Protein AF-A0AAR2KMQ5-F1 (afdb_monomer)

Structure (mmCIF, N/CA/C/O backbone):
data_AF-A0AAR2KMQ5-F1
#
_entry.id   AF-A0AAR2KMQ5-F1
#
loop_
_atom_site.group_PDB
_atom_site.id
_atom_site.type_symbol
_atom_site.label_atom_id
_atom_site.label_alt_id
_atom_site.label_comp_id
_atom_site.label_asym_id
_atom_site.label_entity_id
_atom_site.label_seq_id
_atom_site.pdbx_PDB_ins_code
_atom_site.Cartn_x
_atom_site.Cartn_y
_atom_site.Cartn_z
_atom_site.occupancy
_atom_site.B_iso_or_equiv
_atom_site.auth_seq_id
_atom_site.auth_comp_id
_atom_site.auth_asym_id
_atom_site.auth_atom_id
_atom_site.pdbx_PDB_model_num
ATOM 1 N N . MET A 1 1 ? 34.625 -0.071 -4.147 1.00 25.52 1 MET A N 1
ATOM 2 C CA . MET A 1 1 ? 34.860 0.789 -5.331 1.00 25.52 1 MET A CA 1
ATOM 3 C C . MET A 1 1 ? 33.652 1.693 -5.500 1.00 25.52 1 MET A C 1
ATOM 5 O O . MET A 1 1 ? 32.541 1.206 -5.340 1.00 25.52 1 MET A O 1
ATOM 9 N N . ASN A 1 2 ? 33.874 2.993 -5.705 1.00 20.72 2 ASN A N 1
ATOM 10 C CA . ASN A 1 2 ? 32.871 4.032 -5.443 1.00 20.72 2 ASN A CA 1
ATOM 11 C C . ASN A 1 2 ? 32.088 4.509 -6.675 1.00 20.72 2 ASN A C 1
ATOM 13 O O . ASN A 1 2 ? 32.525 4.377 -7.814 1.00 20.72 2 ASN A O 1
ATOM 17 N N . LEU A 1 3 ? 30.929 5.095 -6.368 1.00 22.45 3 LEU A N 1
ATOM 18 C CA . LEU A 1 3 ? 29.914 5.669 -7.248 1.00 22.45 3 LEU A CA 1
ATOM 19 C C . LEU A 1 3 ? 30.437 6.505 -8.431 1.00 22.45 3 LEU A C 1
ATOM 21 O O . LEU A 1 3 ? 31.248 7.410 -8.243 1.00 22.45 3 LEU A O 1
ATOM 25 N N . ARG A 1 4 ? 29.764 6.360 -9.583 1.00 20.95 4 ARG A N 1
ATOM 26 C CA . ARG A 1 4 ? 29.379 7.481 -10.463 1.00 20.95 4 ARG A CA 1
ATOM 27 C C . ARG A 1 4 ? 28.048 7.195 -11.166 1.00 20.95 4 ARG A C 1
ATOM 29 O O . ARG A 1 4 ? 28.024 6.439 -12.127 1.00 20.95 4 ARG A O 1
ATOM 36 N N . CYS A 1 5 ? 26.973 7.824 -10.693 1.00 21.69 5 CYS A N 1
ATOM 37 C CA . CYS A 1 5 ? 25.799 8.248 -11.470 1.00 21.69 5 CYS A CA 1
ATOM 38 C C . CYS A 1 5 ? 24.831 8.966 -10.522 1.00 21.69 5 CYS A C 1
ATOM 40 O O . CYS A 1 5 ? 24.239 8.300 -9.680 1.00 21.69 5 CYS A O 1
ATOM 42 N N . TRP A 1 6 ? 24.707 10.291 -10.652 1.00 21.75 6 TRP A N 1
ATOM 43 C CA . TRP A 1 6 ? 23.498 11.106 -10.421 1.00 21.75 6 TRP A CA 1
ATOM 44 C C . TRP A 1 6 ? 23.858 12.595 -10.576 1.00 21.75 6 TRP A C 1
ATOM 46 O O . TRP A 1 6 ? 24.734 13.077 -9.860 1.00 21.75 6 TRP A O 1
ATOM 56 N N . ASN A 1 7 ? 23.195 13.259 -11.535 1.00 21.45 7 ASN A N 1
ATOM 57 C CA . ASN A 1 7 ? 22.814 14.685 -11.615 1.00 21.45 7 ASN A CA 1
ATOM 58 C C . ASN A 1 7 ? 22.933 15.231 -13.049 1.00 21.45 7 ASN A C 1
ATOM 60 O O . ASN A 1 7 ? 24.040 15.455 -13.531 1.00 21.45 7 ASN A O 1
ATOM 64 N N . SER A 1 8 ? 21.792 15.500 -13.693 1.00 21.44 8 SER A N 1
ATOM 65 C CA . SER A 1 8 ? 21.621 16.542 -14.722 1.00 21.44 8 SER A CA 1
ATOM 66 C C . SER A 1 8 ? 20.133 16.740 -15.063 1.00 21.44 8 SER A C 1
ATOM 68 O O . SER A 1 8 ? 19.364 15.791 -14.915 1.00 21.44 8 SER A O 1
ATOM 70 N N . LEU A 1 9 ? 19.820 17.931 -15.603 1.00 21.52 9 LEU A N 1
ATOM 71 C CA . LEU A 1 9 ? 18.558 18.500 -16.133 1.00 21.52 9 LEU A CA 1
ATOM 72 C C . LEU A 1 9 ? 17.846 19.460 -15.147 1.00 21.52 9 LEU A C 1
ATOM 74 O O . LEU A 1 9 ? 17.432 19.029 -14.078 1.00 21.52 9 LEU A O 1
ATOM 78 N N . CYS A 1 10 ? 17.687 20.769 -15.419 1.00 20.88 10 CYS A N 1
ATOM 79 C CA . CYS A 1 10 ? 18.006 21.572 -16.621 1.00 20.88 10 CYS A CA 1
ATOM 80 C C . CYS A 1 10 ? 18.455 23.011 -16.289 1.00 20.88 10 CYS A C 1
ATOM 82 O O . CYS A 1 10 ? 17.783 23.694 -15.523 1.00 20.88 10 CYS A O 1
ATOM 84 N N . SER A 1 11 ? 19.473 23.512 -16.998 1.00 21.66 11 SER A N 1
ATOM 85 C CA . SER A 1 11 ? 19.495 24.850 -17.626 1.00 21.66 11 SER A CA 1
ATOM 86 C C . SER A 1 11 ? 20.632 24.905 -18.670 1.00 21.66 11 SER A C 1
ATOM 88 O O . SER A 1 11 ? 21.441 23.979 -18.760 1.00 21.66 11 SER A O 1
ATOM 90 N N . SER A 1 12 ? 20.595 25.882 -19.578 1.00 21.39 12 SER A N 1
ATOM 91 C CA . SER A 1 12 ? 21.018 25.706 -20.979 1.00 21.39 12 SER A CA 1
ATOM 92 C C . SER A 1 12 ? 22.402 26.245 -21.375 1.00 21.39 12 SER A C 1
ATOM 94 O O . SER A 1 12 ? 22.848 27.250 -20.841 1.00 21.39 12 SER A O 1
ATOM 96 N N . LEU A 1 13 ? 22.959 25.642 -22.441 1.00 22.78 13 LEU A N 1
ATOM 97 C CA . LEU A 1 13 ? 23.812 26.254 -23.483 1.00 22.78 13 LEU A CA 1
ATOM 98 C C . LEU A 1 13 ? 25.000 27.139 -23.040 1.00 22.78 13 LEU A C 1
ATOM 100 O O . LEU A 1 13 ? 24.837 28.331 -22.814 1.00 22.78 13 LEU A O 1
ATOM 104 N N . ALA A 1 14 ? 26.219 26.587 -23.106 1.00 22.77 14 ALA A N 1
ATOM 105 C CA . ALA A 1 14 ? 27.263 27.024 -24.054 1.00 22.77 14 ALA A CA 1
ATOM 106 C C . ALA A 1 14 ? 28.608 26.306 -23.805 1.00 22.77 14 ALA A C 1
ATOM 108 O O . ALA A 1 14 ? 28.971 25.981 -22.678 1.00 22.77 14 ALA A O 1
ATOM 109 N N . GLU A 1 15 ? 29.328 26.070 -24.900 1.00 30.89 15 GLU A N 1
ATOM 110 C CA . GLU A 1 15 ? 30.761 25.766 -25.040 1.00 30.89 15 GLU A CA 1
ATOM 111 C C . GLU A 1 15 ? 31.640 25.772 -23.768 1.00 30.89 15 GLU A C 1
ATOM 113 O O . GLU A 1 15 ? 32.012 26.830 -23.262 1.00 30.89 15 GLU A O 1
ATOM 118 N N . ARG A 1 16 ? 32.085 24.581 -23.324 1.00 24.78 16 ARG A N 1
ATOM 119 C CA . ARG A 1 16 ? 33.357 24.353 -22.593 1.00 24.78 16 ARG A CA 1
ATOM 120 C C . ARG A 1 16 ? 33.609 22.859 -22.359 1.00 24.78 16 ARG A C 1
ATOM 122 O O . ARG A 1 16 ? 33.089 22.295 -21.403 1.00 24.78 16 ARG A O 1
ATOM 129 N N . ASN A 1 17 ? 34.420 22.232 -23.223 1.00 25.09 17 ASN A N 1
ATOM 130 C CA . ASN A 1 17 ? 35.471 21.260 -22.838 1.00 25.09 17 ASN A CA 1
ATOM 131 C C . ASN A 1 17 ? 36.233 20.639 -24.030 1.00 25.09 17 ASN A C 1
ATOM 133 O O . ASN A 1 17 ? 36.566 19.455 -24.031 1.00 25.09 17 ASN A O 1
ATOM 137 N N . ALA A 1 18 ? 36.664 21.465 -24.984 1.00 29.80 18 ALA A N 1
ATOM 138 C CA . ALA A 1 18 ? 37.868 21.165 -25.763 1.00 29.80 18 ALA A CA 1
ATOM 139 C C . ALA A 1 18 ? 39.127 21.550 -24.949 1.00 29.80 18 ALA A C 1
ATOM 141 O O . ALA A 1 18 ? 39.900 22.396 -25.377 1.00 29.80 18 ALA A O 1
ATOM 142 N N . PHE A 1 19 ? 39.296 21.014 -23.726 1.00 28.77 19 PHE A N 1
ATOM 143 C CA . PHE A 1 19 ? 40.384 21.461 -22.828 1.00 28.77 19 PHE A CA 1
ATOM 144 C C . PHE A 1 19 ? 41.003 20.404 -21.893 1.00 28.77 19 PHE A C 1
ATOM 146 O O . PHE A 1 19 ? 41.819 20.748 -21.044 1.00 28.77 19 PHE A O 1
ATOM 153 N N . HIS A 1 20 ? 40.690 19.111 -22.054 1.00 27.92 20 HIS A N 1
ATOM 154 C CA . HIS A 1 20 ? 41.343 18.044 -21.267 1.00 27.92 20 HIS A CA 1
ATOM 155 C C . HIS A 1 20 ? 42.079 16.964 -22.079 1.00 27.92 20 HIS A C 1
ATOM 157 O O . HIS A 1 20 ? 42.633 16.037 -21.492 1.00 27.92 20 HIS A O 1
ATOM 163 N N . GLY A 1 21 ? 42.177 17.133 -23.405 1.00 31.22 21 GLY A N 1
ATOM 164 C CA . GLY A 1 21 ? 43.143 16.413 -24.249 1.00 31.22 21 GLY A CA 1
ATOM 165 C C . GLY A 1 21 ? 44.518 17.097 -24.332 1.00 31.22 21 GLY A C 1
ATOM 166 O O . GLY A 1 21 ? 45.539 16.423 -24.423 1.00 31.22 21 GLY A O 1
ATOM 167 N N . MET A 1 22 ? 44.576 18.433 -24.230 1.00 29.61 22 MET A N 1
ATOM 168 C CA . MET A 1 22 ? 45.823 19.197 -24.416 1.00 29.61 22 MET A CA 1
ATOM 169 C C . MET A 1 22 ? 46.802 19.113 -23.229 1.00 29.61 22 MET A C 1
ATOM 171 O O . MET A 1 22 ? 48.008 19.258 -23.421 1.00 29.61 22 MET A O 1
ATOM 175 N N . LEU A 1 23 ? 46.334 18.803 -22.013 1.00 28.89 23 LEU A N 1
ATOM 176 C CA . LEU A 1 23 ? 47.182 18.807 -20.808 1.00 28.89 23 LEU A CA 1
ATOM 177 C C . LEU A 1 23 ? 48.051 17.547 -20.593 1.00 28.89 23 LEU A C 1
ATOM 179 O O . LEU A 1 23 ? 48.706 17.431 -19.561 1.00 28.89 23 LEU A O 1
ATOM 183 N N . ARG A 1 24 ? 48.087 16.611 -21.554 1.00 29.48 24 ARG A N 1
ATOM 184 C CA . ARG A 1 24 ? 49.116 15.549 -21.623 1.00 29.48 24 ARG A CA 1
ATOM 185 C C . ARG A 1 24 ? 50.104 15.706 -22.783 1.00 29.48 24 ARG A C 1
ATOM 187 O O . ARG A 1 24 ? 51.121 15.025 -22.775 1.00 29.48 24 ARG A O 1
ATOM 194 N N . ALA A 1 25 ? 49.856 16.625 -23.718 1.00 29.84 25 ALA A N 1
ATOM 195 C CA . ALA A 1 25 ? 50.829 17.017 -24.743 1.00 29.84 25 ALA A CA 1
ATOM 196 C C . ALA A 1 25 ? 51.742 18.170 -24.269 1.00 29.84 25 ALA A C 1
ATOM 198 O O . ALA A 1 25 ? 52.886 18.277 -24.694 1.00 29.84 25 ALA A O 1
ATOM 199 N N . ALA A 1 26 ? 51.271 18.999 -23.330 1.00 28.67 26 ALA A N 1
ATOM 200 C CA . ALA A 1 26 ? 51.969 20.196 -22.846 1.00 28.67 26 ALA A CA 1
ATOM 201 C C . ALA A 1 26 ? 53.068 19.955 -21.778 1.00 28.67 26 ALA A C 1
ATOM 203 O O . ALA A 1 26 ? 53.482 20.897 -21.110 1.00 28.67 26 ALA A O 1
ATOM 204 N N . LEU A 1 27 ? 53.537 18.714 -21.592 1.00 30.39 27 LEU A N 1
ATOM 205 C CA . LEU A 1 27 ? 54.627 18.366 -20.655 1.00 30.39 27 LEU A CA 1
ATOM 206 C C . LEU A 1 27 ? 55.826 17.675 -21.331 1.00 30.39 27 LEU A C 1
ATOM 208 O O . LEU A 1 27 ? 56.710 17.161 -20.651 1.00 30.39 27 LEU A O 1
ATOM 212 N N . TRP A 1 28 ? 55.882 17.699 -22.666 1.00 27.44 28 TRP A N 1
ATOM 213 C CA . TRP A 1 28 ? 57.029 17.214 -23.445 1.00 27.44 28 TRP A CA 1
ATOM 214 C C . TRP A 1 28 ? 57.457 18.208 -24.539 1.00 27.44 28 TRP A C 1
ATOM 216 O O . TRP A 1 28 ? 57.927 17.818 -25.602 1.00 27.44 28 TRP A O 1
ATOM 226 N N . ALA A 1 29 ? 57.254 19.509 -24.288 1.00 27.48 29 ALA A N 1
ATOM 227 C CA . ALA A 1 29 ? 57.521 20.578 -25.254 1.00 27.48 29 ALA A CA 1
ATOM 228 C C . ALA A 1 29 ? 57.946 21.921 -24.611 1.00 27.48 29 ALA A C 1
ATOM 230 O O . ALA A 1 29 ? 57.500 22.972 -25.051 1.00 27.48 29 ALA A O 1
ATOM 231 N N . THR A 1 30 ? 58.814 21.899 -23.588 1.00 28.27 30 THR A N 1
ATOM 232 C CA . THR A 1 30 ? 59.648 23.058 -23.177 1.00 28.27 30 THR A CA 1
ATOM 233 C C . THR A 1 30 ? 60.882 22.599 -22.389 1.00 28.27 30 THR A C 1
ATOM 235 O O . THR A 1 30 ? 60.973 22.768 -21.175 1.00 28.27 30 THR A O 1
ATOM 238 N N . SER A 1 31 ? 61.849 22.015 -23.091 1.00 25.73 31 SER A N 1
ATOM 239 C CA . SER A 1 31 ? 63.275 22.111 -22.761 1.00 25.73 31 SER A CA 1
ATOM 240 C C . SER A 1 31 ? 64.064 21.876 -24.051 1.00 25.73 31 SER A C 1
ATOM 242 O O . SER A 1 31 ? 63.608 21.094 -24.881 1.00 25.73 31 SER A O 1
ATOM 244 N N . LEU A 1 32 ? 65.212 22.545 -24.192 1.00 25.00 32 LEU A N 1
ATOM 245 C CA . LEU A 1 32 ? 66.068 22.639 -25.389 1.00 25.00 32 LEU A CA 1
ATOM 246 C C . LEU A 1 32 ? 65.533 23.541 -26.521 1.00 25.00 32 LEU A C 1
ATOM 248 O O . LEU A 1 32 ? 64.722 23.163 -27.362 1.00 25.00 32 LEU A O 1
ATOM 252 N N . VAL A 1 33 ? 66.089 24.754 -26.549 1.00 26.14 33 VAL A N 1
ATOM 253 C CA . VAL A 1 33 ? 66.113 25.699 -27.673 1.00 26.14 33 VAL A CA 1
ATOM 254 C C . VAL A 1 33 ? 67.589 26.035 -27.921 1.00 26.14 33 VAL A C 1
ATOM 256 O O . VAL A 1 33 ? 68.233 26.469 -26.969 1.00 26.14 33 VAL A O 1
ATOM 259 N N . ARG A 1 34 ? 68.056 25.919 -29.183 1.00 24.88 34 ARG A N 1
ATOM 260 C CA . ARG A 1 34 ? 69.409 26.273 -29.713 1.00 24.88 34 ARG A CA 1
ATOM 261 C C . ARG A 1 34 ? 70.576 25.408 -29.194 1.00 24.88 34 ARG A C 1
ATOM 263 O O . ARG A 1 34 ? 70.537 24.971 -28.053 1.00 24.88 34 ARG A O 1
ATOM 270 N N . GLU A 1 35 ? 71.639 25.112 -29.949 1.00 26.27 35 GLU A N 1
ATOM 271 C CA . GLU A 1 35 ? 72.011 25.257 -31.384 1.00 26.27 35 GLU A CA 1
ATOM 272 C C . GLU A 1 35 ? 72.255 23.831 -31.961 1.00 26.27 35 GLU A C 1
ATOM 274 O O . GLU A 1 35 ? 72.486 22.914 -31.181 1.00 26.27 35 GLU A O 1
ATOM 279 N N . GLY A 1 36 ? 72.084 23.503 -33.247 1.00 26.41 36 GLY A N 1
ATOM 280 C CA . GLY A 1 36 ? 72.924 23.866 -34.403 1.00 26.41 36 GLY A CA 1
ATOM 281 C C . GLY A 1 36 ? 73.171 22.601 -35.270 1.00 26.41 36 GLY A C 1
ATOM 282 O O . GLY A 1 36 ? 73.039 21.498 -34.751 1.00 26.41 36 GLY A O 1
ATOM 283 N N . ASP A 1 37 ? 73.509 22.778 -36.554 1.00 24.36 37 ASP A N 1
ATOM 284 C CA . ASP A 1 37 ? 73.895 21.770 -37.576 1.00 24.36 37 ASP A CA 1
ATOM 285 C C . ASP A 1 37 ? 72.843 20.782 -38.171 1.00 24.36 37 ASP A C 1
ATOM 287 O O . ASP A 1 37 ? 72.262 19.925 -37.507 1.00 24.36 37 ASP A O 1
ATOM 291 N N . GLU A 1 38 ? 72.674 20.869 -39.502 1.00 25.75 38 GLU A N 1
ATOM 292 C CA . GLU A 1 38 ? 72.274 19.772 -40.418 1.00 25.75 38 GLU A CA 1
ATOM 293 C C . GLU A 1 38 ? 73.501 18.853 -40.695 1.00 25.75 38 GLU A C 1
ATOM 295 O O . GLU A 1 38 ? 74.611 19.303 -40.402 1.00 25.75 38 GLU A O 1
ATOM 300 N N . PRO A 1 39 ? 73.424 17.645 -41.326 1.00 35.25 39 PRO A N 1
ATOM 301 C CA . PRO A 1 39 ? 72.320 16.980 -42.055 1.00 35.25 39 PRO A CA 1
ATOM 302 C C . PRO A 1 39 ? 72.220 15.457 -41.684 1.00 35.25 39 PRO A C 1
ATOM 304 O O . PRO A 1 39 ? 72.562 15.096 -40.562 1.00 35.25 39 PRO A O 1
ATOM 307 N N . PRO A 1 40 ? 71.915 14.497 -42.592 1.00 38.59 40 PRO A N 1
ATOM 308 C CA . PRO A 1 40 ? 70.745 14.302 -43.463 1.00 38.59 40 PRO A CA 1
ATOM 309 C C . PRO A 1 40 ? 69.924 13.033 -43.095 1.00 38.59 40 PRO A C 1
ATOM 311 O O . PRO A 1 40 ? 70.462 12.071 -42.552 1.00 38.59 40 PRO A O 1
ATOM 314 N N . CYS A 1 41 ? 68.666 12.926 -43.551 1.00 25.59 41 CYS A N 1
ATOM 315 C CA . CYS A 1 41 ? 68.077 11.612 -43.877 1.00 25.59 41 CYS A CA 1
ATOM 316 C C . CYS A 1 41 ? 66.866 11.702 -44.820 1.00 25.59 41 CYS A C 1
ATOM 318 O O . CYS A 1 41 ? 65.758 12.050 -44.419 1.00 25.59 41 CYS A O 1
ATOM 320 N N . SER A 1 42 ? 67.075 11.327 -46.081 1.00 25.03 42 SER A N 1
ATOM 321 C CA . SER A 1 42 ? 66.019 11.074 -47.064 1.00 25.03 42 SER A CA 1
ATOM 322 C C . SER A 1 42 ? 65.705 9.577 -47.123 1.00 25.03 42 SER A C 1
ATOM 324 O O . SER A 1 42 ? 66.593 8.797 -47.470 1.00 25.03 42 SER A O 1
ATOM 326 N N . LEU A 1 43 ? 64.456 9.174 -46.875 1.00 27.58 43 LEU A N 1
ATOM 327 C CA . LEU A 1 43 ? 63.975 7.832 -47.222 1.00 27.58 43 LEU A CA 1
ATOM 328 C C . LEU A 1 43 ? 63.077 7.902 -48.458 1.00 27.58 43 LEU A C 1
ATOM 330 O O . LEU A 1 43 ? 62.124 8.676 -48.528 1.00 27.58 43 LEU A O 1
ATOM 334 N N . SER A 1 44 ? 63.462 7.134 -49.471 1.00 24.73 44 SER A N 1
ATOM 335 C CA . SER A 1 44 ? 62.969 7.227 -50.838 1.00 24.73 44 SER A CA 1
ATOM 336 C C . SER A 1 44 ? 61.696 6.410 -51.060 1.00 24.73 44 SER A C 1
ATOM 338 O O . SER A 1 44 ? 61.585 5.249 -50.677 1.00 24.73 44 SER A O 1
ATOM 340 N N . LEU A 1 45 ? 60.751 6.996 -51.794 1.00 29.23 45 LEU A N 1
ATOM 341 C CA . LEU A 1 45 ? 59.484 6.377 -52.204 1.00 29.23 45 LEU A CA 1
ATOM 342 C C . LEU A 1 45 ? 59.666 5.407 -53.401 1.00 29.23 45 LEU A C 1
ATOM 344 O O . LEU A 1 45 ? 58.874 5.399 -54.338 1.00 29.23 45 LEU A O 1
ATOM 348 N N . ASN A 1 46 ? 60.751 4.621 -53.394 1.00 29.11 46 ASN A N 1
ATOM 349 C CA . ASN A 1 46 ? 61.271 3.873 -54.545 1.00 29.11 46 ASN A CA 1
ATOM 350 C C . ASN A 1 46 ? 61.651 2.416 -54.196 1.00 29.11 46 ASN A C 1
ATOM 352 O O . ASN A 1 46 ? 62.775 2.003 -54.461 1.00 29.11 46 ASN A O 1
ATOM 356 N N . GLU A 1 47 ? 60.729 1.597 -53.668 1.00 27.70 47 GLU A N 1
ATOM 357 C CA . GLU A 1 47 ? 60.958 0.130 -53.686 1.00 27.70 47 GLU A CA 1
ATOM 358 C C . GLU A 1 47 ? 59.718 -0.787 -53.677 1.00 27.70 47 GLU A C 1
ATOM 360 O O . GLU A 1 47 ? 59.786 -1.892 -54.213 1.00 27.70 47 GLU A O 1
ATOM 365 N N . ALA A 1 48 ? 58.541 -0.325 -53.239 1.00 26.61 48 ALA A N 1
ATOM 366 C CA . ALA A 1 48 ? 57.308 -1.137 -53.252 1.00 26.61 48 ALA A CA 1
ATOM 367 C C . ALA A 1 48 ? 56.710 -1.418 -54.659 1.00 26.61 48 ALA A C 1
ATOM 369 O O . ALA A 1 48 ? 55.711 -2.119 -54.786 1.00 26.61 48 ALA A O 1
ATOM 370 N N . GLY A 1 49 ? 57.303 -0.888 -55.737 1.00 29.08 49 GLY A N 1
ATOM 371 C CA . GLY A 1 49 ? 56.742 -0.943 -57.097 1.00 29.08 49 GLY A CA 1
ATOM 372 C C . GLY A 1 49 ? 57.118 -2.159 -57.958 1.00 29.08 49 GLY A C 1
ATOM 373 O O . GLY A 1 49 ? 56.630 -2.263 -59.081 1.00 29.08 49 GLY A O 1
ATOM 374 N N . ARG A 1 50 ? 57.997 -3.066 -57.498 1.00 27.59 50 ARG A N 1
ATOM 375 C CA . ARG A 1 50 ? 58.532 -4.161 -58.347 1.00 27.59 50 ARG A CA 1
ATOM 376 C C . ARG A 1 50 ? 57.784 -5.500 -58.256 1.00 27.59 50 ARG A C 1
ATOM 378 O O . ARG A 1 50 ? 58.053 -6.376 -59.071 1.00 27.59 50 ARG A O 1
ATOM 385 N N . GLY A 1 51 ? 56.838 -5.662 -57.328 1.00 29.28 51 GLY A N 1
ATOM 386 C CA . GLY A 1 51 ? 56.053 -6.901 -57.183 1.00 29.28 51 GLY A CA 1
ATOM 387 C C . GLY A 1 51 ? 54.793 -6.995 -58.060 1.00 29.28 51 GLY A C 1
ATOM 388 O O . GLY A 1 51 ? 54.290 -8.091 -58.291 1.00 29.28 51 GLY A O 1
ATOM 389 N N . LEU A 1 52 ? 54.277 -5.866 -58.563 1.00 31.56 52 LEU A N 1
ATOM 390 C CA . LEU A 1 52 ? 52.881 -5.761 -59.025 1.00 31.56 52 LEU A CA 1
ATOM 391 C C . LEU A 1 52 ? 52.603 -6.165 -60.489 1.00 31.56 52 LEU A C 1
ATOM 393 O O . LEU A 1 52 ? 51.452 -6.179 -60.908 1.00 31.56 52 LEU A O 1
ATOM 397 N N . PHE A 1 53 ? 53.622 -6.488 -61.291 1.00 27.91 53 PHE A N 1
ATOM 398 C CA . PHE A 1 53 ? 53.454 -6.729 -62.739 1.00 27.91 53 PHE A CA 1
ATOM 399 C C . PHE A 1 53 ? 53.298 -8.207 -63.145 1.00 27.91 53 PHE A C 1
ATOM 401 O O . PHE A 1 53 ? 53.237 -8.510 -64.334 1.00 27.91 53 PHE A O 1
ATOM 408 N N . GLY A 1 54 ? 53.243 -9.137 -62.185 1.00 26.83 54 GLY A N 1
ATOM 409 C CA . GLY A 1 54 ? 53.423 -10.568 -62.462 1.00 26.83 54 GLY A CA 1
ATOM 410 C C . GLY A 1 54 ? 52.208 -11.352 -62.978 1.00 26.83 54 GLY A C 1
ATOM 411 O O . GLY A 1 54 ? 52.411 -12.361 -63.651 1.00 26.83 54 GLY A O 1
ATOM 412 N N . LYS A 1 55 ? 50.964 -10.971 -62.639 1.00 27.34 55 LYS A N 1
ATOM 413 C CA . LYS A 1 55 ? 49.763 -11.786 -62.932 1.00 27.34 55 LYS A CA 1
ATOM 414 C C . LYS A 1 55 ? 48.490 -10.955 -63.141 1.00 27.34 55 LYS A C 1
ATOM 416 O O . LYS A 1 55 ? 47.677 -10.827 -62.234 1.00 27.34 55 LYS A O 1
ATOM 421 N N . ILE A 1 56 ? 48.280 -10.477 -64.367 1.00 28.12 56 ILE A N 1
ATOM 422 C CA . ILE A 1 56 ? 46.941 -10.159 -64.887 1.00 28.12 56 ILE A CA 1
ATOM 423 C C . ILE A 1 56 ? 46.782 -10.964 -66.175 1.00 28.12 56 ILE A C 1
ATOM 425 O O . ILE A 1 56 ? 47.460 -10.692 -67.165 1.00 28.12 56 ILE A O 1
ATOM 429 N N . ALA A 1 57 ? 45.943 -11.997 -66.132 1.00 26.20 57 ALA A N 1
ATOM 430 C CA . ALA A 1 57 ? 45.617 -12.803 -67.300 1.00 26.20 57 ALA A CA 1
ATOM 431 C C . ALA A 1 57 ? 44.447 -12.141 -68.037 1.00 26.20 57 ALA A C 1
ATOM 433 O O . ALA A 1 57 ? 43.313 -12.206 -67.572 1.00 26.20 57 ALA A O 1
ATOM 434 N N . PHE A 1 58 ? 44.730 -11.502 -69.172 1.00 29.86 58 PHE A N 1
ATOM 435 C CA . PHE A 1 58 ? 43.697 -11.025 -70.090 1.00 29.86 58 PHE A CA 1
ATOM 436 C C . PHE A 1 58 ? 43.182 -12.220 -70.899 1.00 29.86 58 PHE A C 1
ATOM 438 O O . PHE A 1 58 ? 43.934 -12.827 -71.662 1.00 29.86 58 PHE A O 1
ATOM 445 N N . GLY A 1 59 ? 41.926 -12.602 -70.674 1.00 25.16 59 GLY A N 1
ATOM 446 C CA . GLY A 1 59 ? 41.311 -13.765 -71.304 1.00 25.16 59 GLY A CA 1
ATOM 447 C C . GLY A 1 59 ? 40.445 -13.392 -72.504 1.00 25.16 59 GLY A C 1
ATOM 448 O O . GLY A 1 59 ? 39.430 -12.737 -72.336 1.00 25.16 59 GLY A O 1
ATOM 449 N N . GLY A 1 60 ? 40.800 -13.902 -73.685 1.00 29.16 60 GLY A N 1
ATOM 450 C CA . GLY A 1 60 ? 39.820 -14.288 -74.708 1.00 29.16 60 GLY A CA 1
ATOM 451 C C . GLY A 1 60 ? 39.032 -13.189 -75.432 1.00 29.16 60 GLY A C 1
ATOM 452 O O . GLY A 1 60 ? 37.810 -13.171 -75.350 1.00 29.16 60 GLY A O 1
ATOM 453 N N . MET A 1 61 ? 39.699 -12.411 -76.287 1.00 27.88 61 MET A N 1
ATOM 454 C CA . MET A 1 61 ? 39.082 -11.926 -77.531 1.00 27.88 61 MET A CA 1
ATOM 455 C C . MET A 1 61 ? 39.957 -12.334 -78.720 1.00 27.88 61 MET A C 1
ATOM 457 O O . MET A 1 61 ? 41.144 -12.004 -78.766 1.00 27.88 61 MET A O 1
ATOM 461 N N . GLU A 1 62 ? 39.385 -13.076 -79.670 1.00 25.62 62 GLU A N 1
ATOM 462 C CA . GLU A 1 62 ? 40.036 -13.375 -80.948 1.00 25.62 62 GLU A CA 1
ATOM 463 C C . GLU A 1 62 ? 39.944 -12.146 -81.858 1.00 25.62 62 GLU A C 1
ATOM 465 O O . GLU A 1 62 ? 38.869 -11.795 -82.339 1.00 25.62 62 GLU A O 1
ATOM 470 N N . PHE A 1 63 ? 41.080 -11.494 -82.108 1.00 30.50 63 PHE A N 1
ATOM 471 C CA . PHE A 1 63 ? 41.171 -10.407 -83.083 1.00 30.50 63 PHE A CA 1
ATOM 472 C C . PHE A 1 63 ? 41.609 -10.947 -84.459 1.00 30.50 63 PHE A C 1
ATOM 474 O O . PHE A 1 63 ? 42.511 -11.793 -84.511 1.00 30.50 63 PHE A O 1
ATOM 481 N N . PRO A 1 64 ? 41.019 -10.475 -85.578 1.00 29.70 64 PRO A N 1
ATOM 482 C CA . PRO A 1 64 ? 41.381 -10.928 -86.920 1.00 29.70 64 PRO A CA 1
ATOM 483 C C . PRO A 1 64 ? 42.861 -10.718 -87.276 1.00 29.70 64 PRO A C 1
ATOM 485 O O . PRO A 1 64 ? 43.550 -9.847 -86.744 1.00 29.70 64 PRO A O 1
ATOM 488 N N . GLN A 1 65 ? 43.351 -11.529 -88.217 1.00 29.02 65 GLN A N 1
ATOM 489 C CA . GLN A 1 65 ? 44.757 -11.545 -88.623 1.00 29.02 65 GLN A CA 1
ATOM 490 C C . GLN A 1 65 ? 45.245 -10.197 -89.183 1.00 29.02 65 GLN A C 1
ATOM 492 O O . GLN A 1 65 ? 44.560 -9.522 -89.948 1.00 29.02 65 GLN A O 1
ATOM 497 N N . GLN A 1 66 ? 46.485 -9.854 -88.828 1.00 29.66 66 GLN A N 1
ATOM 498 C CA . GLN A 1 66 ? 47.170 -8.611 -89.187 1.00 29.66 66 GLN A CA 1
ATOM 499 C C . GLN A 1 66 ? 47.156 -8.314 -90.699 1.00 29.66 66 GLN A C 1
ATOM 501 O O . GLN A 1 66 ? 47.811 -9.011 -91.478 1.00 29.66 66 GLN A O 1
ATOM 506 N N . GLN A 1 67 ? 46.570 -7.182 -91.098 1.00 28.42 67 GLN A N 1
ATOM 507 C CA . GLN A 1 67 ? 47.042 -6.469 -92.287 1.00 28.42 67 GLN A CA 1
ATOM 508 C C . GLN A 1 67 ? 48.237 -5.584 -91.905 1.00 28.42 67 GLN A C 1
ATOM 510 O O . GLN A 1 67 ? 48.172 -4.796 -90.963 1.00 28.42 67 GLN A O 1
ATOM 515 N N . LYS A 1 68 ? 49.351 -5.726 -92.634 1.00 28.33 68 LYS A N 1
ATOM 516 C CA . LYS A 1 68 ? 50.537 -4.867 -92.494 1.00 28.33 68 LYS A CA 1
ATOM 517 C C . LYS A 1 68 ? 50.218 -3.433 -92.944 1.00 28.33 68 LYS A C 1
ATOM 519 O O . LYS A 1 68 ? 49.853 -3.266 -94.107 1.00 28.33 68 LYS A O 1
ATOM 524 N N . PRO A 1 69 ? 50.491 -2.398 -92.131 1.00 32.31 69 PRO A N 1
ATOM 525 C CA . PRO A 1 69 ? 50.649 -1.042 -92.641 1.00 32.31 69 PRO A CA 1
ATOM 526 C C . PRO A 1 69 ? 51.945 -0.940 -93.457 1.00 32.31 69 PRO A C 1
ATOM 528 O O . PRO A 1 69 ? 52.979 -1.492 -93.069 1.00 32.31 69 PRO A O 1
ATOM 531 N N . ALA A 1 70 ? 51.902 -0.227 -94.581 1.00 30.66 70 ALA A N 1
ATOM 532 C CA . ALA A 1 70 ? 53.091 0.070 -95.371 1.00 30.66 70 ALA A CA 1
ATOM 533 C C . ALA A 1 70 ? 53.995 1.084 -94.645 1.00 30.66 70 ALA A C 1
ATOM 535 O O . ALA A 1 70 ? 53.520 2.102 -94.140 1.00 30.66 70 ALA A O 1
ATOM 536 N N . ALA A 1 71 ? 55.304 0.827 -94.632 1.00 36.31 71 ALA A N 1
ATOM 537 C CA . ALA A 1 71 ? 56.287 1.858 -94.316 1.00 36.31 71 ALA A CA 1
ATOM 538 C C . ALA A 1 71 ? 56.371 2.852 -95.496 1.00 36.31 71 ALA A C 1
ATOM 540 O O . ALA A 1 71 ? 56.370 2.410 -96.641 1.00 36.31 71 ALA A O 1
ATOM 541 N N . ASP A 1 72 ? 56.455 4.153 -95.185 1.00 44.59 72 ASP A N 1
ATOM 542 C CA . ASP A 1 72 ? 56.465 5.346 -96.073 1.00 44.59 72 ASP A CA 1
ATOM 543 C C . ASP A 1 72 ? 55.130 6.085 -96.331 1.00 44.59 72 ASP A C 1
ATOM 545 O O . ASP A 1 72 ? 54.977 6.835 -97.298 1.00 44.59 72 ASP A O 1
ATOM 549 N N . GLY A 1 73 ? 54.180 6.008 -95.394 1.00 52.06 73 GLY A N 1
ATOM 550 C CA . GLY A 1 73 ? 53.068 6.966 -95.326 1.00 52.06 73 GLY A CA 1
ATOM 551 C C . GLY A 1 73 ? 53.521 8.366 -94.877 1.00 52.06 73 GLY A C 1
ATOM 552 O O . GLY A 1 73 ? 53.719 8.602 -93.685 1.00 52.06 73 GLY A O 1
ATOM 553 N N . LYS A 1 74 ? 53.652 9.320 -95.811 1.00 68.50 74 LYS A N 1
ATOM 554 C CA . LYS A 1 74 ? 53.939 10.737 -95.507 1.00 68.50 74 LYS A CA 1
ATOM 555 C C . LYS A 1 74 ? 52.842 11.322 -94.606 1.00 68.50 74 LYS A C 1
ATOM 557 O O . LYS A 1 74 ? 51.705 11.464 -95.045 1.00 68.50 74 LYS A O 1
ATOM 562 N N . ILE A 1 75 ? 53.189 11.696 -93.372 1.00 78.88 75 ILE A N 1
ATOM 563 C CA . ILE A 1 75 ? 52.226 12.209 -92.383 1.00 78.88 75 ILE A CA 1
ATOM 564 C C . ILE A 1 75 ? 51.577 13.502 -92.898 1.00 78.88 75 ILE A C 1
ATOM 566 O O . ILE A 1 75 ? 52.261 14.497 -93.156 1.00 78.88 75 ILE A O 1
ATOM 570 N N . ILE A 1 76 ? 50.250 13.488 -93.024 1.00 80.50 76 ILE A N 1
ATOM 571 C CA . ILE A 1 76 ? 49.451 14.655 -93.403 1.00 80.50 76 ILE A CA 1
ATOM 572 C C . ILE A 1 76 ? 49.108 15.435 -92.131 1.00 80.50 76 ILE A C 1
ATOM 574 O O . ILE A 1 76 ? 48.545 14.894 -91.181 1.00 80.50 76 ILE A O 1
ATOM 578 N N . TYR A 1 77 ? 49.468 16.718 -92.112 1.00 83.38 77 TYR A N 1
ATOM 579 C CA . TYR A 1 77 ? 49.173 17.638 -91.015 1.00 83.38 77 TYR A CA 1
ATOM 580 C C . TYR A 1 77 ? 48.025 18.587 -91.403 1.00 83.38 77 TYR A C 1
ATOM 582 O O . TYR A 1 77 ? 47.924 18.942 -92.580 1.00 83.38 77 TYR A O 1
ATOM 590 N N . PRO A 1 78 ? 47.182 19.028 -90.446 1.00 83.00 78 PRO A N 1
ATOM 591 C CA . PRO A 1 78 ? 46.086 19.956 -90.724 1.00 83.00 78 PRO A CA 1
ATOM 592 C C . PRO A 1 78 ? 46.547 21.288 -91.328 1.00 83.00 78 PRO A C 1
ATOM 594 O O . PRO A 1 78 ? 47.687 21.722 -91.138 1.00 83.00 78 PRO A O 1
ATOM 597 N N . LEU A 1 79 ? 45.640 21.981 -92.020 1.00 75.38 79 LEU A N 1
ATOM 598 C CA . LEU A 1 79 ? 45.903 23.286 -92.637 1.00 75.38 79 LEU A CA 1
ATOM 599 C C . LEU A 1 79 ? 46.498 24.290 -91.627 1.00 75.38 79 LEU A C 1
ATOM 601 O O . LEU A 1 79 ? 45.918 24.588 -90.587 1.00 75.38 79 LEU A O 1
ATOM 605 N N . GLY A 1 80 ? 47.686 24.814 -91.948 1.00 72.50 80 GLY A N 1
ATOM 606 C CA . GLY A 1 80 ? 48.452 25.722 -91.083 1.00 72.50 80 GLY A CA 1
ATOM 607 C C . GLY A 1 80 ? 49.420 25.040 -90.103 1.00 72.50 80 GLY A C 1
ATOM 608 O O . GLY A 1 80 ? 50.213 25.731 -89.461 1.00 72.50 80 GLY A O 1
ATOM 609 N N . VAL A 1 81 ? 49.423 23.707 -90.013 1.00 81.50 81 VAL A N 1
ATOM 610 C CA . VAL A 1 81 ? 50.336 22.928 -89.165 1.00 81.50 81 VAL A CA 1
ATOM 611 C C . VAL A 1 81 ? 51.523 22.421 -89.987 1.00 81.50 81 VAL A C 1
ATOM 613 O O . VAL A 1 81 ? 51.365 21.723 -90.983 1.00 81.50 81 VAL A O 1
ATOM 616 N N . LYS A 1 82 ? 52.742 22.765 -89.559 1.00 79.25 82 LYS A N 1
ATOM 617 C CA . LYS A 1 82 ? 53.990 22.195 -90.095 1.00 79.25 82 LYS A CA 1
ATOM 618 C C . LYS A 1 82 ? 54.383 20.938 -89.309 1.00 79.25 82 LYS A C 1
ATOM 620 O O . LYS A 1 82 ? 53.974 20.782 -88.162 1.00 79.25 82 LYS A O 1
ATOM 625 N N . GLU A 1 83 ? 55.221 20.093 -89.905 1.00 80.19 83 GLU A N 1
ATOM 626 C CA . GLU A 1 83 ? 55.666 18.801 -89.356 1.00 80.19 83 GLU A CA 1
ATOM 627 C C . GLU A 1 83 ? 56.137 18.873 -87.890 1.00 80.19 83 GLU A C 1
ATOM 629 O O . GLU A 1 83 ? 56.821 19.819 -87.496 1.00 80.19 83 GLU A O 1
ATOM 634 N N . ILE A 1 84 ? 55.775 17.889 -87.062 1.00 82.81 84 ILE A N 1
ATOM 635 C CA . ILE A 1 84 ? 56.115 17.865 -85.632 1.00 82.81 84 ILE A CA 1
ATOM 636 C C . ILE A 1 84 ? 57.163 16.774 -85.383 1.00 82.81 84 ILE A C 1
ATOM 638 O O . ILE A 1 84 ? 56.835 15.586 -85.350 1.00 82.81 84 ILE A O 1
ATOM 642 N N . THR A 1 85 ? 58.411 17.209 -85.195 1.00 77.75 85 THR A N 1
ATOM 643 C CA . THR A 1 85 ? 59.612 16.373 -85.013 1.00 77.75 85 THR A CA 1
ATOM 644 C C . THR A 1 85 ? 60.318 16.661 -83.682 1.00 77.75 85 THR A C 1
ATOM 646 O O . THR A 1 85 ? 60.053 17.669 -83.031 1.00 77.75 85 THR A O 1
ATOM 649 N N . ASP A 1 86 ? 61.309 15.846 -83.335 1.00 72.31 86 ASP A N 1
ATOM 650 C CA . ASP A 1 86 ? 62.219 16.021 -82.191 1.00 72.31 86 ASP A CA 1
ATOM 651 C C . ASP A 1 86 ? 63.132 17.264 -82.270 1.00 72.31 86 ASP A C 1
ATOM 653 O O . ASP A 1 86 ? 63.616 17.748 -81.250 1.00 72.31 86 ASP A O 1
ATOM 657 N N . LYS A 1 87 ? 63.339 17.811 -83.474 1.00 75.19 87 LYS A N 1
ATOM 658 C CA . LYS A 1 87 ? 64.252 18.941 -83.752 1.00 75.19 87 LYS A CA 1
ATOM 659 C C . LYS A 1 87 ? 63.667 20.350 -83.564 1.00 75.19 87 LYS A C 1
ATOM 661 O O . LYS A 1 87 ? 64.382 21.325 -83.788 1.00 75.19 87 LYS A O 1
ATOM 666 N N . ILE A 1 88 ? 62.389 20.491 -83.205 1.00 82.12 88 ILE A N 1
ATOM 667 C CA . ILE A 1 88 ? 61.735 21.803 -83.018 1.00 82.12 88 ILE A CA 1
ATOM 668 C C . ILE A 1 88 ? 61.550 22.143 -81.533 1.00 82.12 88 ILE A C 1
ATOM 670 O O . ILE A 1 88 ? 61.386 21.260 -80.696 1.00 82.12 88 ILE A O 1
ATOM 674 N N . SER A 1 89 ? 61.578 23.437 -81.193 1.00 81.19 89 SER A N 1
ATOM 675 C CA . SER A 1 89 ? 61.436 23.888 -79.803 1.00 81.19 89 SER A CA 1
ATOM 676 C C . SER A 1 89 ? 60.058 23.547 -79.228 1.00 81.19 89 SER A C 1
ATOM 678 O O . SER A 1 89 ? 59.049 23.569 -79.936 1.00 81.19 89 SER A O 1
ATOM 680 N N . ASN A 1 90 ? 60.000 23.279 -77.918 1.00 81.31 90 ASN A N 1
ATOM 681 C CA . ASN A 1 90 ? 58.754 22.901 -77.242 1.00 81.31 90 ASN A CA 1
ATOM 682 C C . ASN A 1 90 ? 57.627 23.934 -77.433 1.00 81.31 90 ASN A C 1
ATOM 684 O O . ASN A 1 90 ? 56.474 23.537 -77.564 1.00 81.31 90 ASN A O 1
ATOM 688 N N . ASP A 1 91 ? 57.934 25.230 -77.511 1.00 80.62 91 ASP A N 1
ATOM 689 C CA . ASP A 1 91 ? 56.924 26.277 -77.729 1.00 80.62 91 ASP A CA 1
ATOM 690 C C . ASP A 1 91 ? 56.266 26.174 -79.115 1.00 80.62 91 ASP A C 1
ATOM 692 O O . ASP A 1 91 ? 55.052 26.345 -79.260 1.00 80.62 91 ASP A O 1
ATOM 696 N N . GLU A 1 92 ? 57.050 25.827 -80.139 1.00 83.19 92 GLU A N 1
ATOM 697 C CA . GLU A 1 92 ? 56.563 25.616 -81.503 1.00 83.19 92 GLU A CA 1
ATOM 698 C C . GLU A 1 92 ? 55.840 24.261 -81.637 1.00 83.19 92 GLU A C 1
ATOM 700 O O . GLU A 1 92 ? 54.818 24.181 -82.323 1.00 83.19 92 GLU A O 1
ATOM 705 N N . VAL A 1 93 ? 56.284 23.221 -80.913 1.00 83.94 93 VAL A N 1
ATOM 706 C CA . VAL A 1 93 ? 55.537 21.956 -80.747 1.00 83.94 93 VAL A CA 1
ATOM 707 C C . VAL A 1 93 ? 54.163 22.229 -80.126 1.00 83.94 93 VAL A C 1
ATOM 709 O O . VAL A 1 93 ? 53.149 21.810 -80.678 1.00 83.94 93 VAL A O 1
ATOM 712 N N . VAL A 1 94 ? 54.099 22.983 -79.023 1.00 85.94 94 VAL A N 1
ATOM 713 C CA . VAL A 1 94 ? 52.848 23.370 -78.344 1.00 85.94 94 VAL A CA 1
ATOM 714 C C . VAL A 1 94 ? 51.937 24.179 -79.269 1.00 85.94 94 VAL A C 1
ATOM 716 O O . VAL A 1 94 ? 50.730 23.935 -79.308 1.00 85.94 94 VAL A O 1
ATOM 719 N N . LYS A 1 95 ? 52.483 25.127 -80.039 1.00 85.75 95 LYS A N 1
ATOM 720 C CA . LYS A 1 95 ? 51.712 25.929 -81.000 1.00 85.75 95 LYS A CA 1
ATOM 721 C C . LYS A 1 95 ? 51.086 25.064 -82.099 1.00 85.75 95 LYS A C 1
ATOM 723 O O . LYS A 1 95 ? 49.908 25.243 -82.404 1.00 85.75 95 LYS A O 1
ATOM 728 N N . ARG A 1 96 ? 51.842 24.108 -82.647 1.00 88.94 96 ARG A N 1
ATOM 729 C CA . ARG A 1 96 ? 51.366 23.150 -83.661 1.00 88.94 96 ARG A CA 1
ATOM 730 C C . ARG A 1 96 ? 50.334 22.185 -83.078 1.00 88.94 96 ARG A C 1
ATOM 732 O O . ARG A 1 96 ? 49.250 22.052 -83.637 1.00 88.94 96 ARG A O 1
ATOM 739 N N . LEU A 1 97 ? 50.604 21.599 -81.911 1.00 88.38 97 LEU A N 1
ATOM 740 C CA . LEU A 1 97 ? 49.672 20.696 -81.229 1.00 88.38 97 LEU A CA 1
ATOM 741 C C . LEU A 1 97 ? 48.348 21.371 -80.848 1.00 88.38 97 LEU A C 1
ATOM 743 O O . LEU A 1 97 ? 47.317 20.720 -80.922 1.00 88.38 97 LEU A O 1
ATOM 747 N N . LYS A 1 98 ? 48.320 22.668 -80.507 1.00 87.31 98 LYS A N 1
ATOM 748 C CA . LYS A 1 98 ? 47.055 23.394 -80.256 1.00 87.31 98 LYS A CA 1
ATOM 749 C C . LYS A 1 98 ? 46.118 23.411 -81.471 1.00 87.31 98 LYS A C 1
ATOM 751 O O . LYS A 1 98 ? 44.906 23.353 -81.283 1.00 87.31 98 LYS A O 1
ATOM 756 N N . LEU A 1 99 ? 46.662 23.477 -82.688 1.00 87.94 99 LEU A N 1
ATOM 757 C CA . LEU A 1 99 ? 45.886 23.397 -83.932 1.00 87.94 99 LEU A CA 1
ATOM 758 C C . LEU A 1 99 ? 45.448 21.955 -84.232 1.00 87.94 99 LEU A C 1
ATOM 760 O O . LEU A 1 99 ? 44.313 21.736 -84.647 1.00 87.94 99 LEU A O 1
ATOM 764 N N . VAL A 1 100 ? 46.314 20.973 -83.959 1.00 88.19 100 VAL A N 1
ATOM 765 C CA . VAL A 1 100 ? 45.992 19.542 -84.105 1.00 88.19 100 VAL A CA 1
ATOM 766 C C . VAL A 1 100 ? 44.887 19.110 -83.131 1.00 88.19 100 VAL A C 1
ATOM 768 O O . VAL A 1 100 ? 43.943 18.460 -83.561 1.00 88.19 100 VAL A O 1
ATOM 771 N N . VAL A 1 101 ? 44.937 19.546 -81.863 1.00 88.94 101 VAL A N 1
ATOM 772 C CA . VAL A 1 101 ? 43.850 19.345 -80.883 1.00 88.94 101 VAL A CA 1
ATOM 773 C C . VAL A 1 101 ? 42.545 19.930 -81.403 1.00 88.94 101 VAL A C 1
ATOM 775 O O . VAL A 1 101 ? 41.528 19.260 -81.331 1.00 88.94 101 VAL A O 1
ATOM 778 N N . LYS A 1 102 ? 42.562 21.157 -81.948 1.00 87.12 102 LYS A N 1
ATOM 779 C CA . LYS A 1 102 ? 41.343 21.758 -82.500 1.00 87.12 102 LYS A CA 1
ATOM 780 C C . LYS A 1 102 ? 40.788 20.930 -83.666 1.00 87.12 102 LYS A C 1
ATOM 782 O O . LYS A 1 102 ? 39.593 20.696 -83.706 1.00 87.12 102 LYS A O 1
ATOM 787 N N . THR A 1 103 ? 41.652 20.461 -84.566 1.00 88.00 103 THR A N 1
ATOM 788 C CA . THR A 1 103 ? 41.223 19.649 -85.717 1.00 88.00 103 THR A CA 1
ATOM 789 C C . THR A 1 103 ? 40.549 18.356 -85.255 1.00 88.00 103 THR A C 1
ATOM 791 O O . THR A 1 103 ? 39.429 18.101 -85.662 1.00 88.00 103 THR A O 1
ATOM 794 N N . TYR A 1 104 ? 41.166 17.585 -84.352 1.00 88.94 104 TYR A N 1
ATOM 795 C CA . TYR A 1 104 ? 40.537 16.360 -83.840 1.00 88.94 104 TYR A CA 1
ATOM 796 C C . TYR A 1 104 ? 39.292 16.628 -82.976 1.00 88.94 104 TYR A C 1
ATOM 798 O O . TYR A 1 104 ? 38.343 15.859 -83.028 1.00 88.94 104 TYR A O 1
ATOM 806 N N . MET A 1 105 ? 39.247 17.719 -82.210 1.00 86.56 105 MET A N 1
ATOM 807 C CA . MET A 1 105 ? 38.052 18.104 -81.446 1.00 86.56 105 MET A CA 1
ATOM 808 C C . MET A 1 105 ? 36.858 18.424 -82.360 1.00 86.56 105 MET A C 1
ATOM 810 O O . MET A 1 105 ? 35.737 18.037 -82.045 1.00 86.56 105 MET A O 1
ATOM 814 N N . ASP A 1 106 ? 37.102 19.094 -83.490 1.00 86.81 106 ASP A N 1
ATOM 815 C CA . ASP A 1 106 ? 36.069 19.495 -84.454 1.00 86.81 106 ASP A CA 1
ATOM 816 C C . ASP A 1 106 ? 35.683 18.357 -85.443 1.00 86.81 106 ASP A C 1
ATOM 818 O O . ASP A 1 106 ? 34.766 18.541 -86.239 1.00 86.81 106 ASP A O 1
ATOM 822 N N . MET A 1 107 ? 36.362 17.198 -85.418 1.00 87.00 107 MET A N 1
ATOM 823 C CA . MET A 1 107 ? 36.076 16.035 -86.283 1.00 87.00 107 MET A CA 1
ATOM 824 C C . MET A 1 107 ? 34.962 15.134 -85.721 1.00 87.00 107 MET A C 1
ATOM 826 O O . MET A 1 107 ? 34.949 14.808 -84.527 1.00 87.00 107 MET A O 1
ATOM 830 N N . ASP A 1 108 ? 34.094 14.640 -86.606 1.00 81.62 108 ASP A N 1
ATOM 831 C CA . ASP A 1 108 ? 33.011 13.700 -86.293 1.00 81.62 108 ASP A CA 1
ATOM 832 C C . ASP A 1 108 ? 33.377 12.231 -86.577 1.00 81.62 108 ASP A C 1
ATOM 834 O O . ASP A 1 108 ? 34.272 11.922 -87.364 1.00 81.62 108 ASP A O 1
ATOM 838 N N . GLN A 1 109 ? 32.666 11.303 -85.922 1.00 83.44 109 GLN A N 1
ATOM 839 C CA . GLN A 1 109 ? 32.861 9.850 -86.081 1.00 83.44 109 GLN A CA 1
ATOM 840 C C . GLN A 1 109 ? 32.570 9.355 -87.506 1.00 83.44 109 GLN A C 1
ATOM 842 O O . GLN A 1 109 ? 33.213 8.406 -87.961 1.00 83.44 109 GLN A O 1
ATOM 847 N N . ASP A 1 110 ? 31.643 10.013 -88.207 1.00 82.31 110 ASP A N 1
ATOM 848 C CA . ASP A 1 110 ? 31.180 9.639 -89.549 1.00 82.31 110 ASP A CA 1
ATOM 849 C C . ASP A 1 110 ? 32.104 10.143 -90.684 1.00 82.31 110 ASP A C 1
ATOM 851 O O . ASP A 1 110 ? 31.930 9.764 -91.844 1.00 82.31 110 ASP A O 1
ATOM 855 N N . SER A 1 111 ? 33.108 10.980 -90.378 1.00 85.38 111 SER A N 1
ATOM 856 C CA . SER A 1 111 ? 34.036 11.570 -91.361 1.00 85.38 111 SER A CA 1
ATOM 857 C C . SER A 1 111 ? 35.110 10.578 -91.844 1.00 85.38 111 SER A C 1
ATOM 859 O O . SER A 1 111 ? 36.303 10.761 -91.590 1.00 85.38 111 SER A O 1
ATOM 861 N N . GLU A 1 112 ? 34.719 9.517 -92.558 1.00 80.25 112 GLU A N 1
ATOM 862 C CA . GLU A 1 112 ? 35.639 8.459 -93.025 1.00 80.25 112 GLU A CA 1
ATOM 863 C C . GLU A 1 112 ? 36.813 8.968 -93.882 1.00 80.25 112 GLU A C 1
ATOM 865 O O . GLU A 1 112 ? 37.938 8.480 -93.746 1.00 80.25 112 GLU A O 1
ATOM 870 N N . GLU A 1 113 ? 36.597 9.985 -94.722 1.00 80.44 113 GLU A N 1
ATOM 871 C CA . GLU A 1 113 ? 37.669 10.588 -95.530 1.00 80.44 113 GLU A CA 1
ATOM 872 C C . GLU A 1 113 ? 38.732 11.266 -94.647 1.00 80.44 113 GLU A C 1
ATOM 874 O O . GLU A 1 113 ? 39.933 11.045 -94.823 1.00 80.44 113 GLU A O 1
ATOM 879 N N . GLU A 1 114 ? 38.307 12.031 -93.635 1.00 82.25 114 GLU A N 1
ATOM 880 C CA . GLU A 1 114 ? 39.215 12.701 -92.697 1.00 82.25 114 GLU A CA 1
ATOM 881 C C . GLU A 1 114 ? 39.896 11.701 -91.748 1.00 82.25 114 GLU A C 1
ATOM 883 O O . GLU A 1 114 ? 41.071 11.869 -91.406 1.00 82.25 114 GLU A O 1
ATOM 888 N N . LYS A 1 115 ? 39.197 10.622 -91.366 1.00 84.44 115 LYS A N 1
ATOM 889 C CA . LYS A 1 115 ? 39.768 9.492 -90.617 1.00 84.44 115 LYS A CA 1
ATOM 890 C C . LYS A 1 115 ? 40.919 8.868 -91.403 1.00 84.44 115 LYS A C 1
ATOM 892 O O . LYS A 1 115 ? 42.045 8.832 -90.911 1.00 84.44 115 LYS A O 1
ATOM 897 N N . GLN A 1 116 ? 40.704 8.471 -92.657 1.00 82.44 116 GLN A N 1
ATOM 898 C CA . GLN A 1 116 ? 41.785 7.919 -93.483 1.00 82.44 116 GLN A CA 1
ATOM 899 C C . GLN A 1 116 ? 42.929 8.924 -93.707 1.00 82.44 116 GLN A C 1
ATOM 901 O O . GLN A 1 116 ? 44.100 8.546 -93.619 1.00 82.44 116 GLN A O 1
ATOM 906 N N . GLN A 1 117 ? 42.615 10.206 -93.922 1.00 84.50 117 GLN A N 1
ATOM 907 C CA . GLN A 1 117 ? 43.609 11.266 -94.120 1.00 84.50 117 GLN A CA 1
ATOM 908 C C . GLN A 1 117 ? 44.524 11.475 -92.900 1.00 84.50 117 GLN A C 1
ATOM 910 O O . GLN A 1 117 ? 45.736 11.648 -93.064 1.00 84.50 117 GLN A O 1
ATOM 915 N N . TYR A 1 118 ? 43.973 11.467 -91.681 1.00 87.94 118 TYR A N 1
ATOM 916 C CA . TYR A 1 118 ? 44.729 11.753 -90.456 1.00 87.94 118 TYR A CA 1
ATOM 917 C C . TYR A 1 118 ? 45.187 10.507 -89.678 1.00 87.94 118 TYR A C 1
ATOM 919 O O . TYR A 1 118 ? 45.944 10.650 -88.718 1.00 87.94 118 TYR A O 1
ATOM 927 N N . LEU A 1 119 ? 44.848 9.286 -90.109 1.00 85.81 119 LEU A N 1
ATOM 928 C CA . LEU A 1 119 ? 45.266 8.029 -89.466 1.00 85.81 119 LEU A CA 1
ATOM 929 C C . LEU A 1 119 ? 46.785 7.946 -89.210 1.00 85.81 119 LEU A C 1
ATOM 931 O O . LEU A 1 119 ? 47.220 7.576 -88.118 1.00 85.81 119 LEU A O 1
ATOM 935 N N . ALA A 1 120 ? 47.616 8.357 -90.174 1.00 83.00 120 ALA A N 1
ATOM 936 C CA . ALA A 1 120 ? 49.074 8.376 -90.004 1.00 83.00 120 ALA A CA 1
ATOM 937 C C . ALA A 1 120 ? 49.535 9.359 -88.904 1.00 83.00 120 ALA A C 1
ATOM 939 O O . ALA A 1 120 ? 50.474 9.072 -88.158 1.00 83.00 120 ALA A O 1
ATOM 940 N N . LEU A 1 121 ? 48.853 10.501 -88.760 1.00 87.00 121 LEU A N 1
ATOM 941 C CA . LEU A 1 121 ? 49.103 11.467 -87.689 1.00 87.00 121 LEU A CA 1
ATOM 942 C C . LEU A 1 121 ? 48.609 10.938 -86.333 1.00 87.00 121 LEU A C 1
ATOM 944 O O . LEU A 1 121 ? 49.289 11.129 -85.324 1.00 87.00 121 LEU A O 1
ATOM 948 N N . ALA A 1 122 ? 47.471 10.243 -86.304 1.00 86.56 122 ALA A N 1
ATOM 949 C CA . ALA A 1 122 ? 46.936 9.603 -85.105 1.00 86.56 122 ALA A CA 1
ATOM 950 C C . ALA A 1 122 ? 47.895 8.534 -84.549 1.00 86.56 122 ALA A C 1
ATOM 952 O O . ALA A 1 122 ? 48.156 8.493 -83.343 1.00 86.56 122 ALA A O 1
ATOM 953 N N . LEU A 1 123 ? 48.498 7.725 -85.426 1.00 87.69 123 LEU A N 1
ATOM 954 C CA . LEU A 1 123 ? 49.546 6.767 -85.063 1.00 87.69 123 LEU A CA 1
ATOM 955 C C . LEU A 1 123 ? 50.833 7.463 -84.583 1.00 87.69 123 LEU A C 1
ATOM 957 O O . LEU A 1 123 ? 51.397 7.068 -83.560 1.00 87.69 123 LEU A O 1
ATOM 961 N N . HIS A 1 124 ? 51.273 8.532 -85.258 1.00 87.19 124 HIS A N 1
ATOM 962 C CA . HIS A 1 124 ? 52.474 9.296 -84.878 1.00 87.19 124 HIS A CA 1
ATOM 963 C C . HIS A 1 124 ? 52.368 9.938 -83.488 1.00 87.19 124 HIS A C 1
ATOM 965 O O . HIS A 1 124 ? 53.329 9.907 -82.715 1.00 87.19 124 HIS A O 1
ATOM 971 N N . LEU A 1 125 ? 51.194 10.469 -83.130 1.00 88.88 125 LEU A N 1
ATOM 972 C CA . LEU A 1 125 ? 50.937 11.097 -81.825 1.00 88.88 125 LEU A CA 1
ATOM 973 C C . LEU A 1 125 ? 51.036 10.125 -80.638 1.00 88.88 125 LEU A C 1
ATOM 975 O O . LEU A 1 125 ? 51.257 10.565 -79.511 1.00 88.88 125 LEU A O 1
ATOM 979 N N . ALA A 1 126 ? 50.946 8.816 -80.881 1.00 87.38 126 ALA A N 1
ATOM 980 C CA . ALA A 1 126 ? 51.180 7.791 -79.869 1.00 87.38 126 ALA A CA 1
ATOM 981 C C . ALA A 1 126 ? 52.669 7.410 -79.699 1.00 87.38 126 ALA A C 1
ATOM 983 O O . ALA A 1 126 ? 52.987 6.553 -78.874 1.00 87.38 126 ALA A O 1
ATOM 984 N N . SER A 1 127 ? 53.611 7.986 -80.453 1.00 88.56 127 SER A N 1
ATOM 985 C CA . SER A 1 127 ? 55.043 7.652 -80.332 1.00 88.56 127 SER A CA 1
ATOM 986 C C . SER A 1 127 ? 55.639 8.028 -78.960 1.00 88.56 127 SER A C 1
ATOM 988 O O . SER A 1 127 ? 55.167 8.947 -78.284 1.00 88.56 127 SER A O 1
ATOM 990 N N . GLU A 1 128 ? 56.704 7.332 -78.527 1.00 84.62 128 GLU A N 1
ATOM 991 C CA . GLU A 1 128 ? 57.348 7.595 -77.221 1.00 84.62 128 GLU A CA 1
ATOM 992 C C . GLU A 1 128 ? 57.801 9.058 -77.065 1.00 84.62 128 GLU A C 1
ATOM 994 O O . GLU A 1 128 ? 57.747 9.599 -75.959 1.00 84.62 128 GLU A O 1
ATOM 999 N N . PHE A 1 129 ? 58.180 9.714 -78.171 1.00 85.75 129 PHE A N 1
ATOM 1000 C CA . PHE A 1 129 ? 58.543 11.134 -78.225 1.00 85.75 129 PHE A CA 1
ATOM 1001 C C . PHE A 1 129 ? 57.473 12.047 -77.606 1.00 85.75 129 PHE A C 1
ATOM 1003 O O . PHE A 1 129 ? 57.806 12.999 -76.897 1.00 85.75 129 PHE A O 1
ATOM 1010 N N . PHE A 1 130 ? 56.194 11.742 -77.834 1.00 88.81 130 PHE A N 1
ATOM 1011 C CA . PHE A 1 130 ? 55.071 12.482 -77.268 1.00 88.81 130 PHE A CA 1
ATOM 1012 C C . PHE A 1 130 ? 54.684 11.963 -75.878 1.00 88.81 130 PHE A C 1
ATOM 1014 O O . PHE A 1 130 ? 54.553 12.757 -74.943 1.00 88.81 130 PHE A O 1
ATOM 1021 N N . LEU A 1 131 ? 54.568 10.639 -75.709 1.00 87.31 131 LEU A N 1
ATOM 1022 C CA . LEU A 1 131 ? 54.113 10.025 -74.451 1.00 87.31 131 LEU A CA 1
ATOM 1023 C C . LEU A 1 131 ? 55.087 10.240 -73.274 1.00 87.31 131 LEU A C 1
ATOM 1025 O O . LEU A 1 131 ? 54.673 10.248 -72.112 1.00 87.31 131 LEU A O 1
ATOM 1029 N N . ARG A 1 132 ? 56.384 10.429 -73.551 1.00 86.62 132 ARG A N 1
ATOM 1030 C CA . ARG A 1 132 ? 57.437 10.665 -72.544 1.00 86.62 132 ARG A CA 1
ATOM 1031 C C . ARG A 1 132 ? 58.075 12.054 -72.638 1.00 86.62 132 ARG A C 1
ATOM 1033 O O . ARG A 1 132 ? 59.090 12.297 -71.988 1.00 86.62 132 ARG A O 1
ATOM 1040 N N . ASN A 1 133 ? 57.482 12.978 -73.400 1.00 87.69 133 ASN A N 1
ATOM 1041 C CA . ASN A 1 133 ? 58.006 14.336 -73.554 1.00 87.69 133 ASN A CA 1
ATOM 1042 C C . ASN A 1 133 ? 58.164 15.036 -72.183 1.00 87.69 133 ASN A C 1
ATOM 1044 O O . ASN A 1 133 ? 57.231 14.972 -71.379 1.00 87.69 133 ASN A O 1
ATOM 1048 N N . PRO A 1 134 ? 59.276 15.736 -71.883 1.00 84.75 134 PRO A N 1
ATOM 1049 C CA . PRO A 1 134 ? 59.461 16.395 -70.586 1.00 84.75 134 PRO A CA 1
ATOM 1050 C C . PRO A 1 134 ? 58.494 17.571 -70.344 1.00 84.75 134 PRO A C 1
ATOM 1052 O O . PRO A 1 134 ? 58.123 17.831 -69.195 1.00 84.75 134 PRO A O 1
ATOM 1055 N N . ASN A 1 135 ? 58.023 18.253 -71.393 1.00 87.81 135 ASN A N 1
ATOM 1056 C CA . ASN A 1 135 ? 57.136 19.409 -71.279 1.00 87.81 135 ASN A CA 1
ATOM 1057 C C . ASN A 1 135 ? 55.691 18.993 -70.905 1.00 87.81 135 ASN A C 1
ATOM 1059 O O . ASN A 1 135 ? 55.093 18.117 -71.532 1.00 87.81 135 ASN A O 1
ATOM 1063 N N . LYS A 1 136 ? 55.120 19.631 -69.869 1.00 87.75 136 LYS A N 1
ATOM 1064 C CA . LYS A 1 136 ? 53.767 19.331 -69.360 1.00 87.75 136 LYS A CA 1
ATOM 1065 C C . LYS A 1 136 ? 52.658 19.667 -70.368 1.00 87.75 136 LYS A C 1
ATOM 1067 O O . LYS A 1 136 ? 51.749 18.857 -70.538 1.00 87.75 136 LYS A O 1
ATOM 1072 N N . ASP A 1 137 ? 52.741 20.818 -71.037 1.00 86.88 137 ASP A N 1
ATOM 1073 C CA . ASP A 1 137 ? 51.745 21.274 -72.016 1.00 86.88 137 ASP A CA 1
ATOM 1074 C C . ASP A 1 137 ? 51.745 20.402 -73.278 1.00 86.88 137 ASP A C 1
ATOM 1076 O O . ASP A 1 137 ? 50.676 20.084 -73.795 1.00 86.88 137 ASP A O 1
ATOM 1080 N N . VAL A 1 138 ? 52.922 19.951 -73.737 1.00 88.56 138 VAL A N 1
ATOM 1081 C CA . VAL A 1 138 ? 53.037 18.990 -74.851 1.00 88.56 138 VAL A CA 1
ATOM 1082 C C . VAL A 1 138 ? 52.287 17.702 -74.516 1.00 88.56 138 VAL A C 1
ATOM 1084 O O . VAL A 1 138 ? 51.410 17.297 -75.277 1.00 88.56 138 VAL A O 1
ATOM 1087 N N . ARG A 1 139 ? 52.560 17.090 -73.352 1.00 92.44 139 ARG A N 1
ATOM 1088 C CA . ARG A 1 139 ? 51.865 15.861 -72.932 1.00 92.44 139 ARG A CA 1
ATOM 1089 C C . ARG A 1 139 ? 50.355 16.060 -72.765 1.00 92.44 139 ARG A C 1
ATOM 1091 O O . ARG A 1 139 ? 49.589 15.160 -73.087 1.00 92.44 139 ARG A O 1
ATOM 1098 N N . LEU A 1 140 ? 49.906 17.218 -72.274 1.00 90.38 140 LEU A N 1
ATOM 1099 C CA . LEU A 1 140 ? 48.474 17.505 -72.129 1.00 90.38 140 LEU A CA 1
ATOM 1100 C C . LEU A 1 140 ? 47.777 17.614 -73.488 1.00 90.38 140 LEU A C 1
ATOM 1102 O O . LEU A 1 140 ? 46.752 16.975 -73.695 1.00 90.38 140 LEU A O 1
ATOM 1106 N N . LEU A 1 141 ? 48.345 18.367 -74.432 1.00 90.00 141 LEU A N 1
ATOM 1107 C CA . LEU A 1 141 ? 47.766 18.503 -75.770 1.00 90.00 141 LEU A CA 1
ATOM 1108 C C . LEU A 1 141 ? 47.741 17.162 -76.515 1.00 90.00 141 LEU A C 1
ATOM 1110 O O . LEU A 1 141 ? 46.735 16.836 -77.134 1.00 90.00 141 LEU A O 1
ATOM 1114 N N . VAL A 1 142 ? 48.800 16.354 -76.391 1.00 91.44 142 VAL A N 1
ATOM 1115 C CA . VAL A 1 142 ? 48.833 14.980 -76.918 1.00 91.44 142 VAL A CA 1
ATOM 1116 C C . VAL A 1 142 ? 47.721 14.129 -76.304 1.00 91.44 142 VAL A C 1
ATOM 1118 O O . VAL A 1 142 ? 47.026 13.443 -77.042 1.00 91.44 142 VAL A O 1
ATOM 1121 N N . ALA A 1 143 ? 47.508 14.186 -74.985 1.00 89.06 143 ALA A N 1
ATOM 1122 C CA . ALA A 1 143 ? 46.437 13.429 -74.336 1.00 89.06 143 ALA A CA 1
ATOM 1123 C C . ALA A 1 143 ? 45.044 13.831 -74.846 1.00 89.06 143 ALA A C 1
ATOM 1125 O O . ALA A 1 143 ? 44.228 12.949 -75.087 1.00 89.06 143 ALA A O 1
ATOM 1126 N N . CYS A 1 144 ? 44.793 15.126 -75.077 1.00 88.75 144 CYS A N 1
ATOM 1127 C CA . CYS A 1 144 ? 43.550 15.585 -75.705 1.00 88.75 144 CYS A CA 1
ATOM 1128 C C . CYS A 1 144 ? 43.395 15.037 -77.135 1.00 88.75 144 CYS A C 1
ATOM 1130 O O . CYS A 1 144 ? 42.339 14.505 -77.451 1.00 88.75 144 CYS A O 1
ATOM 1132 N N . CYS A 1 145 ? 44.444 15.080 -77.973 1.00 89.75 145 CYS A N 1
ATOM 1133 C CA . CYS A 1 145 ? 44.387 14.469 -79.309 1.00 89.75 145 CYS A CA 1
ATOM 1134 C C . CYS A 1 145 ? 44.091 12.965 -79.245 1.00 89.75 145 CYS A C 1
ATOM 1136 O O . CYS A 1 145 ? 43.252 12.483 -79.991 1.00 89.75 145 CYS A O 1
ATOM 1138 N N . LEU A 1 146 ? 44.783 12.218 -78.375 1.00 88.88 146 LEU A N 1
ATOM 1139 C CA . LEU A 1 146 ? 44.594 10.769 -78.237 1.00 88.88 146 LEU A CA 1
ATOM 1140 C C . LEU A 1 146 ? 43.179 10.430 -77.752 1.00 88.88 146 LEU A C 1
ATOM 1142 O O . LEU A 1 146 ? 42.607 9.446 -78.212 1.00 88.88 146 LEU A O 1
ATOM 1146 N N . ALA A 1 147 ? 42.602 11.262 -76.881 1.00 85.25 147 ALA A N 1
ATOM 1147 C CA . ALA A 1 147 ? 41.213 11.132 -76.462 1.00 85.25 147 ALA A CA 1
ATOM 1148 C C . ALA A 1 147 ? 40.245 11.334 -77.640 1.00 85.25 147 ALA A C 1
ATOM 1150 O O . ALA A 1 147 ? 39.431 10.459 -77.921 1.00 85.25 147 ALA A O 1
ATOM 1151 N N . ASP A 1 148 ? 40.371 12.426 -78.397 1.00 86.25 148 ASP A N 1
ATOM 1152 C CA . ASP A 1 148 ? 39.529 12.628 -79.580 1.00 86.25 148 ASP A CA 1
ATOM 1153 C C . ASP A 1 148 ? 39.737 11.552 -80.657 1.00 86.25 148 ASP A C 1
ATOM 1155 O O . ASP A 1 148 ? 38.771 11.126 -81.277 1.00 86.25 148 ASP A O 1
ATOM 1159 N N . ILE A 1 149 ? 40.948 11.016 -80.827 1.00 88.50 149 ILE A N 1
ATOM 1160 C CA . ILE A 1 149 ? 41.193 9.876 -81.724 1.00 88.50 149 ILE A CA 1
ATOM 1161 C C . ILE A 1 149 ? 40.399 8.638 -81.277 1.00 88.50 149 ILE A C 1
ATOM 1163 O O . ILE A 1 149 ? 39.743 8.010 -82.104 1.00 88.50 149 ILE A O 1
ATOM 1167 N N . PHE A 1 150 ? 40.382 8.289 -79.987 1.00 85.00 150 PHE A N 1
ATOM 1168 C CA . PHE A 1 150 ? 39.522 7.194 -79.516 1.00 85.00 150 PHE A CA 1
ATOM 1169 C C . PHE A 1 150 ? 38.031 7.495 -79.703 1.00 85.00 150 PHE A C 1
ATOM 1171 O O . PHE A 1 150 ? 37.278 6.577 -80.017 1.00 85.00 150 PHE A O 1
ATOM 1178 N N . ARG A 1 151 ? 37.600 8.758 -79.557 1.00 85.44 151 ARG A N 1
ATOM 1179 C CA . ARG A 1 151 ? 36.218 9.170 -79.851 1.00 85.44 151 ARG A CA 1
ATOM 1180 C C . ARG A 1 151 ? 35.888 8.943 -81.328 1.00 85.44 151 ARG A C 1
ATOM 1182 O O . ARG A 1 151 ? 34.966 8.193 -81.617 1.00 85.44 151 ARG A O 1
ATOM 1189 N N . ILE A 1 152 ? 36.634 9.553 -82.247 1.00 86.00 152 ILE A N 1
ATOM 1190 C CA . ILE A 1 152 ? 36.371 9.559 -83.699 1.00 86.00 152 ILE A CA 1
ATOM 1191 C C . ILE A 1 152 ? 36.396 8.145 -84.306 1.00 86.00 152 ILE A C 1
ATOM 1193 O O . ILE A 1 152 ? 35.634 7.851 -85.223 1.00 86.00 152 ILE A O 1
ATOM 1197 N N . TYR A 1 153 ? 37.279 7.271 -83.820 1.00 83.00 153 TYR A N 1
ATOM 1198 C CA . TYR A 1 153 ? 37.481 5.938 -84.397 1.00 83.00 153 TYR A CA 1
ATOM 1199 C C . TYR A 1 153 ? 36.703 4.829 -83.672 1.00 83.00 153 TYR A C 1
ATOM 1201 O O . TYR A 1 153 ? 36.770 3.679 -84.091 1.00 83.00 153 TYR A O 1
ATOM 1209 N N . ALA A 1 154 ? 35.953 5.129 -82.607 1.00 76.94 154 ALA A N 1
ATOM 1210 C CA . ALA A 1 154 ? 35.104 4.127 -81.963 1.00 76.94 154 ALA A CA 1
ATOM 1211 C C . ALA A 1 154 ? 34.087 3.526 -82.967 1.00 76.94 154 ALA A C 1
ATOM 1213 O O . ALA A 1 154 ? 33.510 4.276 -83.756 1.00 76.94 154 ALA A O 1
ATOM 1214 N N . PRO A 1 155 ? 33.828 2.202 -82.939 1.00 71.94 155 PRO A N 1
ATOM 1215 C CA . PRO A 1 155 ? 34.331 1.222 -81.969 1.00 71.94 155 PRO A CA 1
ATOM 1216 C C . PRO A 1 155 ? 35.743 0.671 -82.263 1.00 71.94 155 PRO A C 1
ATOM 1218 O O . PRO A 1 155 ? 36.362 0.107 -81.363 1.00 71.94 155 PRO A O 1
ATOM 1221 N N . GLU A 1 156 ? 36.278 0.834 -83.475 1.00 77.31 156 GLU A N 1
ATOM 1222 C CA . GLU A 1 156 ? 37.560 0.251 -83.905 1.00 77.31 156 GLU A CA 1
ATOM 1223 C C . GLU A 1 156 ? 38.731 1.243 -83.787 1.00 77.31 156 GLU A C 1
ATOM 1225 O O . GLU A 1 156 ? 39.126 1.921 -84.737 1.00 77.31 156 GLU A O 1
ATOM 1230 N N . ALA A 1 157 ? 39.331 1.317 -82.595 1.00 79.56 157 ALA A N 1
ATOM 1231 C CA . ALA A 1 157 ? 40.479 2.190 -82.350 1.00 79.56 157 ALA A CA 1
ATOM 1232 C C . ALA A 1 157 ? 41.674 1.883 -83.289 1.00 79.56 157 ALA A C 1
ATOM 1234 O O . ALA A 1 157 ? 42.022 0.716 -83.483 1.00 79.56 157 ALA A O 1
ATOM 1235 N N . PRO A 1 158 ? 42.412 2.902 -83.780 1.00 81.56 158 PRO A N 1
ATOM 1236 C CA . PRO A 1 158 ? 43.506 2.711 -84.742 1.00 81.56 158 PRO A CA 1
ATOM 1237 C C . PRO A 1 158 ? 44.748 2.028 -84.140 1.00 81.56 158 PRO A C 1
ATOM 1239 O O . PRO A 1 158 ? 45.707 1.721 -84.849 1.00 81.56 158 PRO A O 1
ATOM 1242 N N . TYR A 1 159 ? 44.763 1.797 -82.825 1.00 84.94 159 TYR A N 1
ATOM 1243 C CA . TYR A 1 159 ? 45.869 1.190 -82.091 1.00 84.94 159 TYR A CA 1
ATOM 1244 C C . TYR A 1 159 ? 45.580 -0.292 -81.819 1.00 84.94 159 TYR A C 1
ATOM 1246 O O . TYR A 1 159 ? 45.010 -0.647 -80.794 1.00 84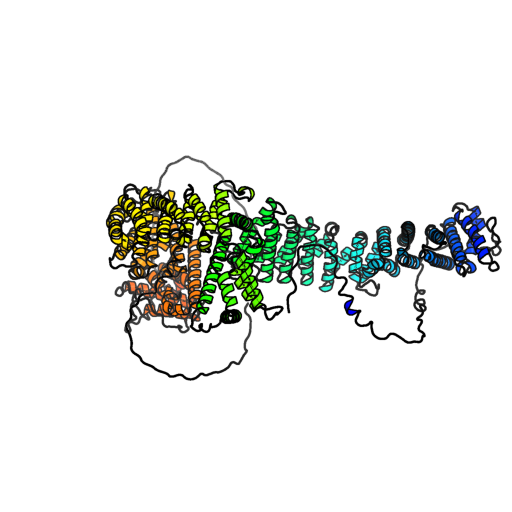.94 159 TYR A O 1
ATOM 1254 N N . THR A 1 160 ? 46.017 -1.176 -82.715 1.00 76.00 160 THR A N 1
ATOM 1255 C CA . THR A 1 160 ? 45.757 -2.629 -82.617 1.00 76.00 160 THR A CA 1
ATOM 1256 C C . THR A 1 160 ? 46.698 -3.388 -81.670 1.00 76.00 160 THR A C 1
ATOM 1258 O O . THR A 1 160 ? 46.452 -4.546 -81.343 1.00 76.00 160 THR A O 1
ATOM 1261 N N . SER A 1 161 ? 47.789 -2.766 -81.210 1.00 81.19 161 SER A N 1
ATOM 1262 C CA . SER A 1 161 ? 48.729 -3.389 -80.267 1.00 81.19 161 SER A CA 1
ATOM 1263 C C . SER A 1 161 ? 48.283 -3.195 -78.817 1.00 81.19 161 SER A C 1
ATOM 1265 O O . SER A 1 161 ? 48.207 -2.066 -78.328 1.00 81.19 161 SER A O 1
ATOM 1267 N N . HIS A 1 162 ? 48.080 -4.306 -78.104 1.00 76.00 162 HIS A N 1
ATOM 1268 C CA . HIS A 1 162 ? 47.698 -4.330 -76.690 1.00 76.00 162 HIS A CA 1
ATOM 1269 C C . HIS A 1 162 ? 48.687 -3.564 -75.788 1.00 76.00 162 HIS A C 1
ATOM 1271 O O . HIS A 1 162 ? 48.278 -2.771 -74.939 1.00 76.00 162 HIS A O 1
ATOM 1277 N N . ASP A 1 163 ? 49.998 -3.724 -76.006 1.00 77.00 163 ASP A N 1
ATOM 1278 C CA . ASP A 1 163 ? 51.018 -2.974 -75.258 1.00 77.00 163 ASP A CA 1
ATOM 1279 C C . ASP A 1 163 ? 50.959 -1.471 -75.548 1.00 77.00 163 ASP A C 1
ATOM 1281 O O . ASP A 1 163 ? 51.205 -0.650 -74.660 1.00 77.00 163 ASP A O 1
ATOM 1285 N N . LYS A 1 164 ? 50.584 -1.093 -76.777 1.00 80.94 164 LYS A N 1
ATOM 1286 C CA . LYS A 1 164 ? 50.465 0.311 -77.170 1.00 80.94 164 LYS A CA 1
ATOM 1287 C C . LYS A 1 164 ? 49.225 0.970 -76.574 1.00 80.94 164 LYS A C 1
ATOM 1289 O O . LYS A 1 164 ? 49.345 2.064 -76.026 1.00 80.94 164 LYS A O 1
ATOM 1294 N N . LEU A 1 165 ? 48.079 0.287 -76.594 1.00 81.06 165 LEU A N 1
ATOM 1295 C CA . LEU A 1 165 ? 46.867 0.707 -75.880 1.00 81.06 165 LEU A CA 1
ATOM 1296 C C . LEU A 1 165 ? 47.155 0.901 -74.386 1.00 81.06 165 LEU A C 1
ATOM 1298 O O . LEU A 1 165 ? 46.862 1.959 -73.830 1.00 81.06 165 LEU A O 1
ATOM 1302 N N . LYS A 1 166 ? 47.823 -0.069 -73.750 1.00 79.69 166 LYS A N 1
ATOM 1303 C CA . LYS A 1 166 ? 48.234 0.008 -72.342 1.00 79.69 166 LYS A CA 1
ATOM 1304 C C . LYS A 1 166 ? 49.147 1.205 -72.054 1.00 79.69 166 LYS A C 1
ATOM 1306 O O . LYS A 1 166 ? 48.961 1.877 -71.039 1.00 79.69 166 LYS A O 1
ATOM 1311 N N . GLU A 1 167 ? 50.121 1.498 -72.920 1.00 82.31 167 GLU A N 1
ATOM 1312 C CA . GLU A 1 167 ? 50.986 2.674 -72.755 1.00 82.31 167 GLU A CA 1
ATOM 1313 C C . GLU A 1 167 ? 50.193 3.987 -72.870 1.00 82.31 167 GLU A C 1
ATOM 1315 O O . GLU A 1 167 ? 50.388 4.886 -72.048 1.00 82.31 167 GLU A O 1
ATOM 1320 N N . ILE A 1 168 ? 49.268 4.079 -73.833 1.00 84.50 168 ILE A N 1
ATOM 1321 C CA . ILE A 1 168 ? 48.410 5.253 -74.048 1.00 84.50 168 ILE A CA 1
ATOM 1322 C C . ILE A 1 168 ? 47.463 5.476 -72.858 1.00 84.50 168 ILE A C 1
ATOM 1324 O O . ILE A 1 168 ? 47.423 6.582 -72.319 1.00 84.50 168 ILE A O 1
ATOM 1328 N N . PHE A 1 169 ? 46.743 4.454 -72.385 1.00 79.81 169 PHE A N 1
ATOM 1329 C CA . PHE A 1 169 ? 45.831 4.604 -71.244 1.00 79.81 169 PHE A CA 1
ATOM 1330 C C . PHE A 1 169 ? 46.572 4.910 -69.937 1.00 79.81 169 PHE A C 1
ATOM 1332 O O . PHE A 1 169 ? 46.129 5.761 -69.158 1.00 79.81 169 PHE A O 1
ATOM 1339 N N . LEU A 1 170 ? 47.750 4.314 -69.712 1.00 80.69 170 LEU A N 1
ATOM 1340 C CA . LEU A 1 170 ? 48.594 4.668 -68.570 1.00 80.69 170 LEU A CA 1
ATOM 1341 C C . LEU A 1 170 ? 49.119 6.111 -68.679 1.00 80.69 170 LEU A C 1
ATOM 1343 O O . LEU A 1 170 ? 49.228 6.802 -67.666 1.00 80.69 170 LEU A O 1
ATOM 1347 N N . PHE A 1 171 ? 49.424 6.589 -69.888 1.00 84.94 171 PHE A N 1
ATOM 1348 C CA . PHE A 1 171 ? 49.772 7.987 -70.142 1.00 84.94 171 PHE A CA 1
ATOM 1349 C C . PHE A 1 171 ? 48.597 8.930 -69.841 1.00 84.94 171 PHE A C 1
ATOM 1351 O O . PHE A 1 171 ? 48.768 9.837 -69.028 1.00 84.94 171 PHE A O 1
ATOM 1358 N N . ILE A 1 172 ? 47.401 8.683 -70.388 1.00 83.81 172 ILE A N 1
ATOM 1359 C CA . ILE A 1 172 ? 46.189 9.477 -70.113 1.00 83.81 172 ILE A CA 1
ATOM 1360 C C . ILE A 1 172 ? 45.898 9.508 -68.602 1.00 83.81 172 ILE A C 1
ATOM 1362 O O . ILE A 1 172 ? 45.702 10.582 -68.034 1.00 83.81 172 ILE A O 1
ATOM 1366 N N . THR A 1 173 ? 46.008 8.367 -67.913 1.00 78.19 173 THR A N 1
ATOM 1367 C CA . THR A 1 173 ? 45.844 8.264 -66.449 1.00 78.19 173 THR A CA 1
ATOM 1368 C C . THR A 1 173 ? 46.828 9.157 -65.678 1.00 78.19 173 THR A C 1
ATOM 1370 O O . THR A 1 173 ? 46.445 9.808 -64.706 1.00 78.19 173 THR A O 1
ATOM 1373 N N . ARG A 1 174 ? 48.098 9.255 -66.107 1.00 82.81 174 ARG A N 1
ATOM 1374 C CA . ARG A 1 174 ? 49.066 10.197 -65.503 1.00 82.81 174 ARG A CA 1
ATOM 1375 C C . ARG A 1 174 ? 48.683 11.653 -65.750 1.00 82.81 174 ARG A C 1
ATOM 1377 O O . ARG A 1 174 ? 48.949 12.488 -64.890 1.00 82.81 174 ARG A O 1
ATOM 1384 N N . GLN A 1 175 ? 48.093 11.959 -66.903 1.00 85.88 175 GLN A N 1
ATOM 1385 C CA . GLN A 1 175 ? 47.693 13.317 -67.265 1.00 85.88 175 GLN A CA 1
ATOM 1386 C C . GLN A 1 175 ? 46.434 13.762 -66.504 1.00 85.88 175 GLN A C 1
ATOM 1388 O O . GLN A 1 175 ? 46.377 14.914 -66.088 1.00 85.88 175 GLN A O 1
ATOM 1393 N N . LEU A 1 176 ? 45.499 12.856 -66.193 1.00 81.81 176 LEU A N 1
ATOM 1394 C CA . LEU A 1 176 ? 44.336 13.147 -65.337 1.00 81.81 176 LEU A CA 1
ATOM 1395 C C . LEU A 1 176 ? 44.707 13.576 -63.903 1.00 81.81 176 LEU A C 1
ATOM 1397 O O . LEU A 1 176 ? 43.916 14.258 -63.260 1.00 81.81 176 LEU A O 1
ATOM 1401 N N . LYS A 1 177 ? 45.933 13.305 -63.420 1.00 79.00 177 LYS A N 1
ATOM 1402 C CA . LYS A 1 177 ? 46.445 13.912 -62.170 1.00 79.00 177 LYS A CA 1
ATOM 1403 C C . LYS A 1 177 ? 46.467 15.441 -62.204 1.00 79.00 177 LYS A C 1
ATOM 1405 O O . LYS A 1 177 ? 46.387 16.071 -61.159 1.00 79.00 177 LYS A O 1
ATOM 1410 N N . GLY A 1 178 ? 46.552 16.049 -63.390 1.00 81.12 178 GLY A N 1
ATOM 1411 C CA . GLY A 1 178 ? 46.493 17.503 -63.552 1.00 81.12 178 GLY A CA 1
ATOM 1412 C C . GLY A 1 178 ? 45.160 18.135 -63.135 1.00 81.12 178 GLY A C 1
ATOM 1413 O O . GLY A 1 178 ? 45.095 19.355 -63.025 1.00 81.12 178 GLY A O 1
ATOM 1414 N N . LEU A 1 179 ? 44.125 17.330 -62.861 1.00 80.00 179 LEU A N 1
ATOM 1415 C CA . LEU A 1 179 ? 42.882 17.797 -62.247 1.00 80.00 179 LEU A CA 1
ATOM 1416 C C . LEU A 1 179 ? 43.081 18.295 -60.805 1.00 80.00 179 LEU A C 1
ATOM 1418 O O . LEU A 1 179 ? 42.349 19.187 -60.391 1.00 80.00 179 LEU A O 1
ATOM 1422 N N . GLU A 1 180 ? 44.066 17.775 -60.056 1.00 80.56 180 GLU A N 1
ATOM 1423 C CA . GLU A 1 180 ? 44.327 18.131 -58.647 1.00 80.56 180 GLU A CA 1
ATOM 1424 C C . GLU A 1 180 ? 44.431 19.653 -58.423 1.00 80.56 180 GLU A C 1
ATOM 1426 O O . GLU A 1 180 ? 43.809 20.200 -57.504 1.00 80.56 180 GLU A O 1
ATOM 1431 N N . ASP A 1 181 ? 45.170 20.341 -59.302 1.00 82.25 181 ASP A N 1
ATOM 1432 C CA . ASP A 1 181 ? 45.368 21.791 -59.270 1.00 82.25 181 ASP A CA 1
ATOM 1433 C C . ASP A 1 181 ? 44.257 22.534 -60.028 1.00 82.25 181 ASP A C 1
ATOM 1435 O O . ASP A 1 181 ? 44.397 22.941 -61.185 1.00 82.25 181 ASP A O 1
ATOM 1439 N N . THR A 1 182 ? 43.149 22.782 -59.330 1.00 81.25 182 THR A N 1
ATOM 1440 C CA . THR A 1 182 ? 42.006 23.555 -59.847 1.00 81.25 182 THR A CA 1
ATOM 1441 C C . THR A 1 182 ? 42.295 25.042 -60.068 1.00 81.25 182 THR A C 1
ATOM 1443 O O . THR A 1 182 ? 41.436 25.756 -60.587 1.00 81.25 182 THR A O 1
ATOM 1446 N N . LYS A 1 183 ? 43.492 25.529 -59.708 1.00 82.50 183 LYS A N 1
ATOM 1447 C CA . LYS A 1 183 ? 43.953 26.903 -59.971 1.00 82.50 183 LYS A CA 1
ATOM 1448 C C . LYS A 1 183 ? 44.868 26.989 -61.195 1.00 82.50 183 LYS A C 1
ATOM 1450 O O . LYS A 1 183 ? 45.207 28.096 -61.616 1.00 82.50 183 LYS A O 1
ATOM 1455 N N . SER A 1 184 ? 45.249 25.853 -61.782 1.00 85.00 184 SER A N 1
ATOM 1456 C CA . SER A 1 184 ? 46.064 25.798 -62.992 1.00 85.00 184 SER A CA 1
ATOM 1457 C C . SER A 1 184 ? 45.360 26.487 -64.173 1.00 85.00 184 SER A C 1
ATOM 1459 O O . SER A 1 184 ? 44.205 26.164 -64.464 1.00 85.00 184 SER A O 1
ATOM 1461 N N . PRO A 1 185 ? 46.037 27.357 -64.952 1.00 84.12 185 PRO A N 1
ATOM 1462 C CA . PRO A 1 185 ? 45.462 27.904 -66.184 1.00 84.12 185 PRO A CA 1
ATOM 1463 C C . PRO A 1 185 ? 45.232 26.826 -67.263 1.00 84.12 185 PRO A C 1
ATOM 1465 O O . PRO A 1 185 ? 44.501 27.060 -68.226 1.00 84.12 185 PRO A O 1
ATOM 1468 N N . GLN A 1 186 ? 45.807 25.629 -67.100 1.00 84.56 186 GLN A N 1
ATOM 1469 C CA . GLN A 1 186 ? 45.541 24.452 -67.924 1.00 84.56 186 GLN A CA 1
ATOM 1470 C C . GLN A 1 186 ? 44.341 23.612 -67.441 1.00 84.56 186 GLN A C 1
ATOM 1472 O O . GLN A 1 186 ? 43.953 22.691 -68.160 1.00 84.56 186 GLN A O 1
ATOM 1477 N N . PHE A 1 187 ? 43.727 23.907 -66.284 1.00 85.31 187 PHE A N 1
ATOM 1478 C CA . PHE A 1 187 ? 42.680 23.070 -65.671 1.00 85.31 187 PHE A CA 1
ATOM 1479 C C . PHE A 1 187 ? 41.540 22.711 -66.636 1.00 85.31 187 PHE A C 1
ATOM 1481 O O . PHE A 1 187 ? 41.179 21.543 -66.750 1.00 85.31 187 PHE A O 1
ATOM 1488 N N . ASN A 1 188 ? 41.046 23.671 -67.425 1.00 85.44 188 ASN A N 1
ATOM 1489 C CA . ASN A 1 188 ? 39.974 23.429 -68.402 1.00 85.44 188 ASN A CA 1
ATOM 1490 C C . ASN A 1 188 ? 40.334 22.377 -69.474 1.00 85.44 188 ASN A C 1
ATOM 1492 O O . ASN A 1 188 ? 39.440 21.736 -70.013 1.00 85.44 188 ASN A O 1
ATOM 1496 N N . ARG A 1 189 ? 41.625 22.158 -69.775 1.00 84.81 189 ARG A N 1
ATOM 1497 C CA . ARG A 1 189 ? 42.078 21.097 -70.698 1.00 84.81 189 ARG A CA 1
ATOM 1498 C C . ARG A 1 189 ? 42.164 19.730 -70.023 1.00 84.81 189 ARG A C 1
ATOM 1500 O O . ARG A 1 189 ? 41.876 18.730 -70.670 1.00 84.81 189 ARG A O 1
ATOM 1507 N N . TYR A 1 190 ? 42.517 19.682 -68.738 1.00 85.94 190 TYR A N 1
ATOM 1508 C CA . TYR A 1 190 ? 42.405 18.453 -67.945 1.00 85.94 190 TYR A CA 1
ATOM 1509 C C . TYR A 1 190 ? 40.934 18.072 -67.717 1.00 85.94 190 TYR A C 1
ATOM 1511 O O . TYR A 1 190 ? 40.603 16.892 -67.768 1.00 85.94 190 TYR A O 1
ATOM 1519 N N . PHE A 1 191 ? 40.045 19.057 -67.538 1.00 84.06 191 PHE A N 1
ATOM 1520 C CA . PHE A 1 191 ? 38.598 18.840 -67.486 1.00 84.06 191 PHE A CA 1
ATOM 1521 C C . PHE A 1 191 ? 38.045 18.333 -68.824 1.00 84.06 191 PHE A C 1
ATOM 1523 O O . PHE A 1 191 ? 37.350 17.326 -68.830 1.00 84.06 191 PHE A O 1
ATOM 1530 N N . TYR A 1 192 ? 38.428 18.944 -69.952 1.00 84.75 192 TYR A N 1
ATOM 1531 C CA . TYR A 1 192 ? 38.085 18.433 -71.285 1.00 84.75 192 TYR A CA 1
ATOM 1532 C C . TYR A 1 192 ? 38.522 16.969 -71.469 1.00 84.75 192 TYR A C 1
ATOM 1534 O O . TYR A 1 192 ? 37.723 16.131 -71.867 1.00 84.75 192 TYR A O 1
ATOM 1542 N N . LEU A 1 193 ? 39.757 16.622 -71.082 1.00 83.88 193 LEU A N 1
ATOM 1543 C CA . LEU A 1 193 ? 40.273 15.245 -71.140 1.00 83.88 193 LEU A CA 1
ATOM 1544 C C . LEU A 1 193 ? 39.455 14.232 -70.306 1.00 83.88 193 LEU A C 1
ATOM 1546 O O . LEU A 1 193 ? 39.492 13.041 -70.598 1.00 83.88 193 LEU A O 1
ATOM 1550 N N . LEU A 1 194 ? 38.741 14.689 -69.273 1.00 80.75 194 LEU A N 1
ATOM 1551 C CA . LEU A 1 194 ? 37.805 13.885 -68.478 1.00 80.75 194 LEU A CA 1
ATOM 1552 C C . LEU A 1 194 ? 36.390 13.850 -69.094 1.00 80.75 194 LEU A C 1
ATOM 1554 O O . LEU A 1 194 ? 35.675 12.863 -68.936 1.00 80.75 194 LEU A O 1
ATOM 1558 N N . GLU A 1 195 ? 35.975 14.930 -69.758 1.00 78.62 195 GLU A N 1
ATOM 1559 C CA . GLU A 1 195 ? 34.663 15.087 -70.397 1.00 78.62 195 GLU A CA 1
ATOM 1560 C C . GLU A 1 195 ? 34.530 14.245 -71.676 1.00 78.62 195 GLU A C 1
ATOM 1562 O O . GLU A 1 195 ? 33.469 13.655 -71.904 1.00 78.62 195 GLU A O 1
ATOM 1567 N N . VAL A 1 196 ? 35.600 14.117 -72.475 1.00 71.31 196 VAL A N 1
ATOM 1568 C CA . VAL A 1 196 ? 35.624 13.208 -73.633 1.00 71.31 196 VAL A CA 1
ATOM 1569 C C . VAL A 1 196 ? 35.581 11.758 -73.131 1.00 71.31 196 VAL A C 1
ATOM 1571 O O . VAL A 1 196 ? 36.587 11.196 -72.699 1.00 71.31 196 VAL A O 1
ATOM 1574 N N . ARG A 1 197 ? 34.389 11.148 -73.175 1.00 61.69 197 ARG A N 1
ATOM 1575 C CA . ARG A 1 197 ? 34.113 9.794 -72.666 1.00 61.69 197 ARG A CA 1
ATOM 1576 C C . ARG A 1 197 ? 34.953 8.729 -73.380 1.00 61.69 197 ARG A C 1
ATOM 1578 O O . ARG A 1 197 ? 34.604 8.266 -74.461 1.00 61.69 197 ARG A O 1
ATOM 1585 N N . MET A 1 198 ? 36.045 8.322 -72.741 1.00 60.78 198 MET A N 1
ATOM 1586 C CA . MET A 1 198 ? 36.885 7.203 -73.169 1.00 60.78 198 MET A CA 1
ATOM 1587 C C . MET A 1 198 ? 36.296 5.874 -72.691 1.00 60.78 198 MET A C 1
ATOM 1589 O O . MET A 1 198 ? 36.161 5.685 -71.482 1.00 60.78 198 MET A O 1
ATOM 1593 N N . LEU A 1 199 ? 36.059 4.917 -73.600 1.00 53.16 199 LEU A N 1
ATOM 1594 C CA . LEU A 1 199 ? 35.908 3.502 -73.228 1.00 53.16 199 LEU A CA 1
ATOM 1595 C C . LEU A 1 199 ? 37.271 2.956 -72.758 1.00 53.16 199 LEU A C 1
ATOM 1597 O O . LEU A 1 199 ? 38.029 2.350 -73.512 1.00 53.16 199 LEU A O 1
ATOM 1601 N N . CYS A 1 200 ? 37.610 3.217 -71.495 1.00 52.66 200 CYS A N 1
ATOM 1602 C CA . CYS A 1 200 ? 38.883 2.835 -70.885 1.00 52.66 200 CYS A CA 1
ATOM 1603 C C . CYS A 1 200 ? 38.766 1.496 -70.136 1.00 52.66 200 CYS A C 1
ATOM 1605 O O . CYS A 1 200 ? 38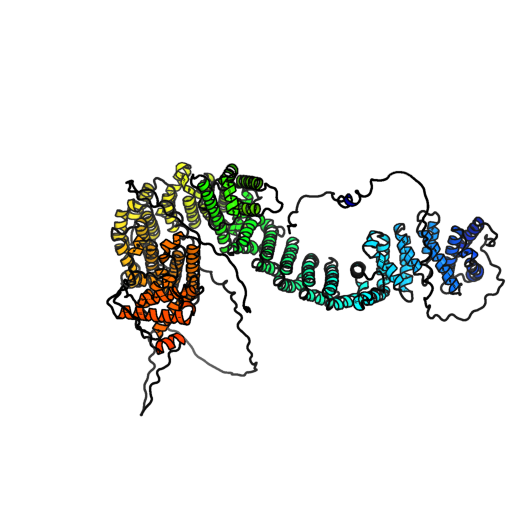.718 1.450 -68.904 1.00 52.66 200 CYS A O 1
ATOM 1607 N N . HIS A 1 201 ? 38.750 0.392 -70.883 1.00 50.94 201 HIS A N 1
ATOM 1608 C CA . HIS A 1 201 ? 38.970 -0.940 -70.315 1.00 50.94 201 HIS A CA 1
ATOM 1609 C C . HIS A 1 201 ? 40.459 -1.126 -69.945 1.00 50.94 201 HIS A C 1
ATOM 1611 O O . HIS A 1 201 ? 41.342 -0.762 -70.722 1.00 50.94 201 HIS A O 1
ATOM 1617 N N . PRO A 1 202 ? 40.779 -1.790 -68.825 1.00 52.09 202 PRO A N 1
ATOM 1618 C CA . PRO A 1 202 ? 40.463 -1.406 -67.455 1.00 52.09 202 PRO A CA 1
ATOM 1619 C C . PRO A 1 202 ? 41.659 -0.681 -66.794 1.00 52.09 202 PRO A C 1
ATOM 1621 O O . PRO A 1 202 ? 42.784 -1.184 -66.791 1.00 52.09 202 PRO A O 1
ATOM 1624 N N . CYS A 1 203 ? 41.432 0.469 -66.151 1.00 58.47 203 CYS A N 1
ATOM 1625 C CA . CYS A 1 203 ? 42.462 1.171 -65.364 1.00 58.47 203 CYS A CA 1
ATOM 1626 C C . CYS A 1 203 ? 42.053 1.340 -63.890 1.00 58.47 203 CYS A C 1
ATOM 1628 O O . CYS A 1 203 ? 41.626 2.413 -63.472 1.00 58.47 203 CYS A O 1
ATOM 1630 N N . THR A 1 204 ? 42.262 0.308 -63.064 1.00 57.34 204 THR A N 1
ATOM 1631 C CA . THR A 1 204 ? 42.062 0.359 -61.594 1.00 57.34 204 THR A CA 1
ATOM 1632 C C . THR A 1 204 ? 42.785 1.545 -60.935 1.00 57.34 204 THR A C 1
ATOM 1634 O O . THR A 1 204 ? 42.236 2.231 -60.076 1.00 57.34 204 THR A O 1
ATOM 1637 N N . VAL A 1 205 ? 43.993 1.850 -61.419 1.00 60.88 205 VAL A N 1
ATOM 1638 C CA . VAL A 1 205 ? 44.843 2.980 -61.004 1.00 60.88 205 VAL A CA 1
ATOM 1639 C C . VAL A 1 205 ? 44.150 4.346 -61.153 1.00 60.88 205 VAL A C 1
ATOM 1641 O O . VAL A 1 205 ? 44.422 5.265 -60.382 1.00 60.88 205 VAL A O 1
ATOM 1644 N N . LEU A 1 206 ? 43.255 4.497 -62.133 1.00 63.16 206 LEU A N 1
ATOM 1645 C CA . LEU A 1 206 ? 42.552 5.749 -62.429 1.00 63.16 206 LEU A CA 1
ATOM 1646 C C . LEU A 1 206 ? 41.462 6.040 -61.383 1.00 63.16 206 LEU A C 1
ATOM 1648 O O . LEU A 1 206 ? 41.330 7.177 -60.932 1.00 63.16 206 LEU A O 1
ATOM 1652 N N . ILE A 1 207 ? 40.769 4.995 -60.920 1.00 61.50 207 ILE A N 1
ATOM 1653 C CA . ILE A 1 207 ? 39.772 5.066 -59.840 1.00 61.50 207 ILE A CA 1
ATOM 1654 C C . ILE A 1 207 ? 40.439 5.491 -58.523 1.00 61.50 207 ILE A C 1
ATOM 1656 O O . ILE A 1 207 ? 39.950 6.387 -57.835 1.00 61.50 207 ILE A O 1
ATOM 1660 N N . LEU A 1 208 ? 41.614 4.927 -58.222 1.00 60.53 208 LEU A N 1
ATOM 1661 C CA . LEU A 1 208 ? 42.395 5.269 -57.030 1.00 60.53 208 LEU A CA 1
ATOM 1662 C C . LEU A 1 208 ? 42.800 6.755 -57.007 1.00 60.53 208 LEU A C 1
ATOM 1664 O O . LEU A 1 208 ? 42.735 7.394 -55.959 1.00 60.53 208 LEU A O 1
ATOM 1668 N N . TYR A 1 209 ? 43.139 7.348 -58.158 1.00 65.12 209 TYR A N 1
ATOM 1669 C CA . TYR A 1 209 ? 43.446 8.781 -58.234 1.00 65.12 209 TYR A CA 1
ATOM 1670 C C . TYR A 1 209 ? 42.224 9.693 -58.049 1.00 65.12 209 TYR A C 1
ATOM 1672 O O . TYR A 1 209 ? 42.350 10.734 -57.404 1.00 65.12 209 TYR A O 1
ATOM 1680 N N . PHE A 1 210 ? 41.038 9.322 -58.539 1.00 66.62 210 PHE A N 1
ATOM 1681 C CA . PHE A 1 210 ? 39.840 10.154 -58.364 1.00 66.62 210 PHE A CA 1
ATOM 1682 C C . PHE A 1 210 ? 39.385 10.273 -56.900 1.00 66.62 210 PHE A C 1
ATOM 1684 O O . PHE A 1 210 ? 38.926 11.344 -56.500 1.00 66.62 210 PHE A O 1
ATOM 1691 N N . PHE A 1 211 ? 39.590 9.244 -56.071 1.00 59.78 211 PHE A N 1
ATOM 1692 C CA . PHE A 1 211 ? 39.330 9.336 -54.627 1.00 59.78 211 PHE A CA 1
ATOM 1693 C C . PHE A 1 211 ? 40.340 10.215 -53.868 1.00 59.78 211 PHE A C 1
ATOM 1695 O O . PHE A 1 211 ? 39.994 10.806 -52.846 1.00 59.78 211 PHE A O 1
ATOM 1702 N N . VAL A 1 212 ? 41.573 10.364 -54.366 1.00 60.78 212 VAL A N 1
ATOM 1703 C CA . VAL A 1 212 ? 42.594 11.213 -53.722 1.00 60.78 212 VAL A CA 1
ATOM 1704 C C . VAL A 1 212 ? 42.327 12.706 -53.958 1.00 60.78 212 VAL A C 1
ATOM 1706 O O . VAL A 1 212 ? 42.466 13.506 -53.032 1.00 60.78 212 VAL A O 1
ATOM 1709 N N . PHE A 1 213 ? 41.910 13.098 -55.167 1.00 62.03 213 PHE A N 1
ATOM 1710 C CA . PHE A 1 213 ? 41.832 14.515 -55.567 1.00 62.03 213 PHE A CA 1
ATOM 1711 C C . PHE A 1 213 ? 40.452 15.179 -55.383 1.00 62.03 213 PHE A C 1
ATOM 1713 O O . PHE A 1 213 ? 40.327 16.396 -55.521 1.00 62.03 213 PHE A O 1
ATOM 1720 N N . SER A 1 214 ? 39.421 14.421 -54.995 1.00 60.31 214 SER A N 1
ATOM 1721 C CA . SER A 1 214 ? 38.011 14.856 -54.924 1.00 60.31 214 SER A CA 1
ATOM 1722 C C . SER A 1 214 ? 37.711 16.097 -54.064 1.00 60.31 214 SER A C 1
ATOM 1724 O O . SER A 1 214 ? 36.631 16.675 -54.194 1.00 60.31 214 SER A O 1
ATOM 1726 N N . ASN A 1 215 ? 38.628 16.510 -53.182 1.00 60.84 215 ASN A N 1
ATOM 1727 C CA . ASN A 1 215 ? 38.440 17.607 -52.225 1.00 60.84 215 ASN A CA 1
ATOM 1728 C C . ASN A 1 215 ? 38.391 19.018 -52.839 1.00 60.84 215 ASN A C 1
ATOM 1730 O O . ASN A 1 215 ? 37.847 19.919 -52.202 1.00 60.84 215 ASN A O 1
ATOM 1734 N N . SER A 1 216 ? 38.969 19.245 -54.025 1.00 63.91 216 SER A N 1
ATOM 1735 C CA . SER A 1 216 ? 39.121 20.596 -54.602 1.00 63.91 216 SER A CA 1
ATOM 1736 C C . SER A 1 216 ? 38.152 20.915 -55.750 1.00 63.91 216 SER A C 1
ATOM 1738 O O . SER A 1 216 ? 38.164 22.035 -56.263 1.00 63.91 216 SER A O 1
ATOM 1740 N N . HIS A 1 217 ? 37.340 19.947 -56.185 1.00 76.12 217 HIS A N 1
ATOM 1741 C CA . HIS A 1 217 ? 36.616 19.984 -57.460 1.00 76.12 217 HIS A CA 1
ATOM 1742 C C . HIS A 1 217 ? 35.156 20.456 -57.351 1.00 76.12 217 HIS A C 1
ATOM 1744 O O . HIS A 1 217 ? 34.524 20.378 -56.301 1.00 76.12 217 HIS A O 1
ATOM 1750 N N . ASN A 1 218 ? 34.596 20.918 -58.475 1.00 79.75 218 ASN A N 1
ATOM 1751 C CA . ASN A 1 218 ? 33.174 21.253 -58.587 1.00 79.75 218 ASN A CA 1
ATOM 1752 C C . ASN A 1 218 ? 32.314 20.021 -58.950 1.00 79.75 218 ASN A C 1
ATOM 1754 O O . ASN A 1 218 ? 32.825 18.995 -59.401 1.00 79.75 218 ASN A O 1
ATOM 1758 N N . GLN A 1 219 ? 30.990 20.147 -58.813 1.00 77.31 219 GLN A N 1
ATOM 1759 C CA . GLN A 1 219 ? 30.050 19.048 -59.074 1.00 77.31 219 GLN A CA 1
ATOM 1760 C C . GLN A 1 219 ? 30.100 18.500 -60.511 1.00 77.31 219 GLN A C 1
ATOM 1762 O O . GLN A 1 219 ? 29.871 17.310 -60.694 1.00 77.31 219 GLN A O 1
ATOM 1767 N N . LYS A 1 220 ? 30.419 19.313 -61.533 1.00 80.44 220 LYS A N 1
ATOM 1768 C CA . LYS A 1 220 ? 30.524 18.816 -62.919 1.00 80.44 220 LYS A CA 1
ATOM 1769 C C . LYS A 1 220 ? 31.681 17.829 -63.052 1.00 80.44 220 LYS A C 1
ATOM 1771 O O . LYS A 1 220 ? 31.477 16.719 -63.529 1.00 80.44 220 LYS A O 1
ATOM 1776 N N . VAL A 1 221 ? 32.864 18.199 -62.556 1.00 80.19 221 VAL A N 1
ATOM 1777 C CA . VAL A 1 221 ? 34.051 17.323 -62.515 1.00 80.19 221 VAL A CA 1
ATOM 1778 C C . VAL A 1 221 ? 33.720 16.013 -61.791 1.00 80.19 221 VAL A C 1
ATOM 1780 O O . VAL A 1 221 ? 33.991 14.938 -62.317 1.00 80.19 221 VAL A O 1
ATOM 1783 N N . GLN A 1 222 ? 33.066 16.097 -60.627 1.00 78.69 222 GLN A N 1
ATOM 1784 C CA . GLN A 1 222 ? 32.651 14.922 -59.855 1.00 78.69 222 GLN A CA 1
ATOM 1785 C C . GLN A 1 222 ? 31.658 14.028 -60.622 1.00 78.69 222 GLN A C 1
ATOM 1787 O O . GLN A 1 222 ? 31.780 12.808 -60.555 1.00 78.69 222 GLN A O 1
ATOM 1792 N N . MET A 1 223 ? 30.714 14.594 -61.386 1.00 81.56 223 MET A N 1
ATOM 1793 C CA . MET A 1 223 ? 29.793 13.804 -62.218 1.00 81.56 223 MET A CA 1
ATOM 1794 C C . MET A 1 223 ? 30.508 13.082 -63.366 1.00 81.56 223 MET A C 1
ATOM 1796 O O . MET A 1 223 ? 30.252 11.898 -63.558 1.00 81.56 223 MET A O 1
ATOM 1800 N N . HIS A 1 224 ? 31.441 13.723 -64.081 1.00 80.94 224 HIS A N 1
ATOM 1801 C CA . HIS A 1 224 ? 32.202 13.035 -65.137 1.00 80.94 224 HIS A CA 1
ATOM 1802 C C . HIS A 1 224 ? 33.142 11.956 -64.571 1.00 80.94 224 HIS A C 1
ATOM 1804 O O . HIS A 1 224 ? 33.245 10.876 -65.151 1.00 80.94 224 HIS A O 1
ATOM 1810 N N . MET A 1 225 ? 33.754 12.188 -63.399 1.00 81.81 225 MET A N 1
ATOM 1811 C CA . MET A 1 225 ? 34.470 11.134 -62.664 1.00 81.81 225 MET A CA 1
ATOM 1812 C C . MET A 1 225 ? 33.538 9.958 -62.337 1.00 81.81 225 MET A C 1
ATOM 1814 O O . MET A 1 225 ? 33.893 8.812 -62.591 1.00 81.81 225 MET A O 1
ATOM 1818 N N . LEU A 1 226 ? 32.334 10.219 -61.814 1.00 83.06 226 LEU A N 1
ATOM 1819 C CA . LEU A 1 226 ? 31.356 9.174 -61.496 1.00 83.06 226 LEU A CA 1
ATOM 1820 C C . LEU A 1 226 ? 30.876 8.405 -62.724 1.00 83.06 226 LEU A C 1
ATOM 1822 O O . LEU A 1 226 ? 30.746 7.189 -62.634 1.00 83.06 226 LEU A O 1
ATOM 1826 N N . ASP A 1 227 ? 30.598 9.077 -63.840 1.00 82.81 227 ASP A N 1
ATOM 1827 C CA . ASP A 1 227 ? 30.191 8.439 -65.096 1.00 82.81 227 ASP A CA 1
ATOM 1828 C C . ASP A 1 227 ? 31.271 7.457 -65.576 1.00 82.81 227 ASP A C 1
ATOM 1830 O O . ASP A 1 227 ? 30.971 6.286 -65.809 1.00 82.81 227 ASP A O 1
ATOM 1834 N N . LEU A 1 228 ? 32.532 7.903 -65.635 1.00 79.38 228 LEU A N 1
ATOM 1835 C CA . LEU A 1 228 ? 33.663 7.074 -66.061 1.00 79.38 228 LEU A CA 1
ATOM 1836 C C . LEU A 1 228 ? 33.898 5.888 -65.111 1.00 79.38 228 LEU A C 1
ATOM 1838 O O . LEU A 1 228 ? 34.053 4.757 -65.562 1.00 79.38 228 LEU A O 1
ATOM 1842 N N . MET A 1 229 ? 33.861 6.111 -63.793 1.00 82.62 229 MET A N 1
ATOM 1843 C CA . MET A 1 229 ? 33.984 5.022 -62.814 1.00 82.62 229 MET A CA 1
ATOM 1844 C C . MET A 1 229 ? 32.801 4.044 -62.861 1.00 82.62 229 MET A C 1
ATOM 1846 O O . MET A 1 229 ? 32.992 2.853 -62.629 1.00 82.62 229 MET A O 1
ATOM 1850 N N . SER A 1 230 ? 31.588 4.525 -63.161 1.00 85.75 230 SER A N 1
ATOM 1851 C CA . SER A 1 230 ? 30.400 3.667 -63.282 1.00 85.75 230 SER A CA 1
ATOM 1852 C C . SER A 1 230 ? 30.495 2.782 -64.524 1.00 85.75 230 SER A C 1
ATOM 1854 O O . SER A 1 230 ? 30.267 1.584 -64.413 1.00 85.75 230 SER A O 1
ATOM 1856 N N . SER A 1 231 ? 30.896 3.348 -65.667 1.00 81.88 231 SER A N 1
ATOM 1857 C CA . SER A 1 231 ? 31.157 2.614 -66.915 1.00 81.88 231 SER A CA 1
ATOM 1858 C C . SER A 1 231 ? 32.199 1.507 -66.702 1.00 81.88 231 SER A C 1
ATOM 1860 O O . SER A 1 231 ? 31.903 0.345 -66.959 1.00 81.88 231 SER A O 1
ATOM 1862 N N . ILE A 1 232 ? 33.347 1.812 -66.076 1.00 79.19 232 ILE A N 1
ATOM 1863 C CA . ILE A 1 232 ? 34.392 0.812 -65.769 1.00 79.19 232 ILE A CA 1
ATOM 1864 C C . ILE A 1 232 ? 33.861 -0.363 -64.921 1.00 79.19 232 ILE A C 1
ATOM 1866 O O . ILE A 1 232 ? 34.299 -1.496 -65.111 1.00 79.19 232 ILE A O 1
ATOM 1870 N N . ILE A 1 233 ? 32.939 -0.115 -63.983 1.00 83.69 233 ILE A N 1
ATOM 1871 C CA . ILE A 1 233 ? 32.373 -1.160 -63.110 1.00 83.69 233 ILE A CA 1
ATOM 1872 C C . ILE A 1 233 ? 31.242 -1.942 -63.794 1.00 83.69 233 ILE A C 1
ATOM 1874 O O . ILE A 1 233 ? 31.082 -3.124 -63.509 1.00 83.69 233 ILE A O 1
ATOM 1878 N N . ILE A 1 234 ? 30.442 -1.298 -64.648 1.00 83.50 234 ILE A N 1
ATOM 1879 C CA . ILE A 1 234 ? 29.266 -1.905 -65.293 1.00 83.50 234 ILE A CA 1
ATOM 1880 C C . ILE A 1 234 ? 29.650 -2.686 -66.558 1.00 83.50 234 ILE A C 1
ATOM 1882 O O . ILE A 1 234 ? 29.059 -3.731 -66.814 1.00 83.50 234 ILE A O 1
ATOM 1886 N N . GLU A 1 235 ? 30.614 -2.191 -67.336 1.00 79.25 235 GLU A N 1
ATOM 1887 C CA . GLU A 1 235 ? 31.021 -2.769 -68.626 1.00 79.25 235 GLU A CA 1
ATOM 1888 C C . GLU A 1 235 ? 32.197 -3.755 -68.512 1.00 79.25 235 GLU A C 1
ATOM 1890 O O . GLU A 1 235 ? 32.388 -4.578 -69.402 1.00 79.25 235 GLU A O 1
ATOM 1895 N N . GLY A 1 236 ? 32.991 -3.692 -67.436 1.00 72.50 236 GLY A N 1
ATOM 1896 C CA . GLY A 1 236 ? 34.180 -4.533 -67.270 1.00 72.50 236 GLY A CA 1
ATOM 1897 C C . GLY A 1 236 ? 33.889 -5.978 -66.841 1.00 72.50 236 GLY A C 1
ATOM 1898 O O . GLY A 1 236 ? 32.965 -6.237 -66.073 1.00 72.50 236 GLY A O 1
ATOM 1899 N N . ASP A 1 237 ? 34.766 -6.910 -67.238 1.00 66.94 237 ASP A N 1
ATOM 1900 C CA . ASP A 1 237 ? 34.660 -8.366 -66.986 1.00 66.94 237 ASP A CA 1
ATOM 1901 C C . ASP A 1 237 ? 34.621 -8.791 -65.496 1.00 66.94 237 ASP A C 1
ATOM 1903 O O . ASP A 1 237 ? 34.419 -9.965 -65.177 1.00 66.94 237 ASP A O 1
ATOM 1907 N N . GLY A 1 238 ? 34.845 -7.861 -64.562 1.00 69.25 238 GLY A N 1
ATOM 1908 C CA . GLY A 1 238 ? 34.714 -8.087 -63.124 1.00 69.25 238 GLY A CA 1
ATOM 1909 C C . GLY A 1 238 ? 35.514 -7.105 -62.262 1.00 69.25 238 GLY A C 1
ATOM 1910 O O . GLY A 1 238 ? 36.565 -6.599 -62.655 1.00 69.25 238 GLY A O 1
ATOM 1911 N N . VAL A 1 239 ? 35.036 -6.860 -61.039 1.00 81.50 239 VAL A N 1
ATOM 1912 C CA . VAL A 1 239 ? 35.716 -6.004 -60.050 1.00 81.50 239 VAL A CA 1
ATOM 1913 C C . VAL A 1 239 ? 36.698 -6.841 -59.224 1.00 81.50 239 VAL A C 1
ATOM 1915 O O . VAL A 1 239 ? 36.300 -7.799 -58.559 1.00 81.50 239 VAL A O 1
ATOM 1918 N N . THR A 1 240 ? 37.985 -6.480 -59.234 1.00 85.00 240 THR A N 1
ATOM 1919 C CA . THR A 1 240 ? 39.001 -7.123 -58.381 1.00 85.00 240 THR A CA 1
ATOM 1920 C C . THR A 1 240 ? 38.881 -6.678 -56.920 1.00 85.00 240 THR A C 1
ATOM 1922 O O . THR A 1 240 ? 38.389 -5.586 -56.639 1.00 85.00 240 THR A O 1
ATOM 1925 N N . GLN A 1 241 ? 39.376 -7.487 -55.973 1.00 85.56 241 GLN A N 1
ATOM 1926 C CA . GLN A 1 241 ? 39.346 -7.132 -54.544 1.00 85.56 241 GLN A CA 1
ATOM 1927 C C . GLN A 1 241 ? 40.097 -5.820 -54.256 1.00 85.56 241 GLN A C 1
ATOM 1929 O O . GLN A 1 241 ? 39.583 -4.980 -53.533 1.00 85.56 241 GLN A O 1
ATOM 1934 N N . GLU A 1 242 ? 41.255 -5.593 -54.883 1.00 83.44 242 GLU A N 1
ATOM 1935 C CA . GLU A 1 242 ? 42.031 -4.346 -54.753 1.00 83.44 242 GLU A CA 1
ATOM 1936 C C . GLU A 1 242 ? 41.235 -3.109 -55.221 1.00 83.44 242 GLU A C 1
ATOM 1938 O O . GLU A 1 242 ? 41.275 -2.050 -54.588 1.00 83.44 242 GLU A O 1
ATOM 1943 N N . LEU A 1 243 ? 40.455 -3.244 -56.302 1.00 84.12 243 LEU A N 1
ATOM 1944 C CA . LEU A 1 243 ? 39.570 -2.177 -56.770 1.00 84.12 243 LEU A CA 1
ATOM 1945 C C . LEU A 1 243 ? 38.380 -1.970 -55.820 1.00 84.12 243 LEU A C 1
ATOM 1947 O O . LEU A 1 243 ? 38.025 -0.830 -55.522 1.00 84.12 243 LEU A O 1
ATOM 1951 N N . LEU A 1 244 ? 37.782 -3.054 -55.322 1.00 88.06 244 LEU A N 1
ATOM 1952 C CA . LEU A 1 244 ? 36.694 -2.986 -54.348 1.00 88.06 244 LEU A CA 1
ATOM 1953 C C . LEU A 1 244 ? 37.156 -2.305 -53.050 1.00 88.06 244 LEU A C 1
ATOM 1955 O O . LEU A 1 244 ? 36.476 -1.409 -52.553 1.00 88.06 244 LEU A O 1
ATOM 1959 N N . ASP A 1 245 ? 38.342 -2.654 -52.554 1.00 88.94 245 ASP A N 1
ATOM 1960 C CA . ASP A 1 245 ? 38.940 -2.067 -51.355 1.00 88.94 245 ASP A CA 1
ATOM 1961 C C . ASP A 1 245 ? 39.225 -0.573 -51.542 1.00 88.94 245 ASP A C 1
ATOM 1963 O O . ASP A 1 245 ? 38.921 0.232 -50.661 1.00 88.94 245 ASP A O 1
ATOM 1967 N N . THR A 1 246 ? 39.702 -0.179 -52.727 1.00 86.38 246 THR A N 1
ATOM 1968 C CA . THR A 1 246 ? 39.904 1.230 -53.109 1.00 86.38 246 THR A CA 1
ATOM 1969 C C . THR A 1 246 ? 38.612 2.056 -53.028 1.00 86.38 246 THR A C 1
ATOM 1971 O O . THR A 1 246 ? 38.667 3.252 -52.746 1.00 86.38 246 THR A O 1
ATOM 1974 N N . ILE A 1 247 ? 37.443 1.439 -53.236 1.00 89.25 247 ILE A N 1
ATOM 1975 C CA . ILE A 1 247 ? 36.133 2.087 -53.071 1.00 89.25 247 ILE A CA 1
ATOM 1976 C C . ILE A 1 247 ? 35.710 2.058 -51.593 1.00 89.25 247 ILE A C 1
ATOM 1978 O O . ILE A 1 247 ? 35.390 3.106 -51.025 1.00 89.25 247 ILE A O 1
ATOM 1982 N N . LEU A 1 248 ? 35.727 0.877 -50.963 1.00 92.00 248 LEU A N 1
ATOM 1983 C CA . LEU A 1 248 ? 35.192 0.642 -49.616 1.00 92.00 248 LEU A CA 1
ATOM 1984 C C . LEU A 1 248 ? 35.990 1.333 -48.501 1.00 92.00 248 LEU A C 1
ATOM 1986 O O . LEU A 1 248 ? 35.391 1.740 -47.505 1.00 92.00 248 LEU A O 1
ATOM 1990 N N . ILE A 1 249 ? 37.302 1.540 -48.661 1.00 91.00 249 ILE A N 1
ATOM 1991 C CA . ILE A 1 249 ? 38.140 2.220 -47.659 1.00 91.00 249 ILE A CA 1
ATOM 1992 C C . ILE A 1 249 ? 37.614 3.623 -47.307 1.00 91.00 249 ILE A C 1
ATOM 1994 O O . ILE A 1 249 ? 37.667 4.029 -46.146 1.00 91.00 249 ILE A O 1
ATOM 1998 N N . ASN A 1 250 ? 37.007 4.325 -48.274 1.00 90.06 250 ASN A N 1
ATOM 1999 C CA . ASN A 1 250 ? 36.418 5.659 -48.098 1.00 90.06 250 ASN A CA 1
ATOM 2000 C C . ASN A 1 250 ? 35.164 5.666 -47.204 1.00 90.06 250 ASN A C 1
ATOM 2002 O O . ASN A 1 250 ? 34.754 6.727 -46.733 1.00 90.06 250 ASN A O 1
ATOM 2006 N N . LEU A 1 251 ? 34.546 4.503 -46.963 1.00 91.69 251 LEU A N 1
ATOM 2007 C CA . LEU A 1 251 ? 33.397 4.362 -46.064 1.00 91.69 251 LEU A CA 1
ATOM 2008 C C . LEU A 1 251 ? 33.812 4.238 -44.593 1.00 91.69 251 LEU A C 1
ATOM 2010 O O . LEU A 1 251 ? 33.020 4.558 -43.708 1.00 91.69 251 LEU A O 1
ATOM 2014 N N . ILE A 1 252 ? 35.046 3.805 -44.316 1.00 90.31 252 ILE A N 1
ATOM 2015 C CA . ILE A 1 252 ? 35.534 3.595 -42.948 1.00 90.31 252 ILE A CA 1
ATOM 2016 C C . ILE A 1 252 ? 35.516 4.932 -42.187 1.00 90.31 252 ILE A C 1
ATOM 2018 O O . ILE A 1 252 ? 36.029 5.925 -42.711 1.00 90.31 252 ILE A O 1
ATOM 2022 N N . PRO A 1 253 ? 35.005 4.988 -40.936 1.00 85.12 253 PRO A N 1
ATOM 2023 C CA . PRO A 1 253 ? 34.841 6.239 -40.191 1.00 85.12 253 PRO A CA 1
ATOM 2024 C C . PRO A 1 253 ? 36.091 7.130 -40.122 1.00 85.12 253 PRO A C 1
ATOM 2026 O O . PRO A 1 253 ? 35.974 8.353 -40.179 1.00 85.12 253 PRO A O 1
ATOM 2029 N N . ALA A 1 254 ? 37.289 6.542 -40.039 1.00 85.31 254 ALA A N 1
ATOM 2030 C CA . ALA A 1 254 ? 38.551 7.282 -40.061 1.00 85.31 254 ALA A CA 1
ATOM 2031 C C . ALA A 1 254 ? 38.766 8.046 -41.384 1.00 85.31 254 ALA A C 1
ATOM 2033 O O . ALA A 1 254 ? 39.021 9.249 -41.363 1.00 85.31 254 ALA A O 1
ATOM 2034 N N . HIS A 1 255 ? 38.594 7.379 -42.529 1.00 84.12 255 HIS A N 1
ATOM 2035 C CA . HIS A 1 255 ? 38.757 7.977 -43.858 1.00 84.12 255 HIS A CA 1
ATOM 2036 C C . HIS A 1 255 ? 37.616 8.943 -44.196 1.00 84.12 255 HIS A C 1
ATOM 2038 O O . HIS A 1 255 ? 37.871 10.057 -44.649 1.00 84.12 255 HIS A O 1
ATOM 2044 N N . LYS A 1 256 ? 36.372 8.573 -43.870 1.00 84.88 256 LYS A N 1
ATOM 2045 C CA . LYS A 1 256 ? 35.169 9.410 -44.014 1.00 84.88 256 LYS A CA 1
ATOM 2046 C C . LYS A 1 256 ? 35.291 10.763 -43.302 1.00 84.88 256 LYS A C 1
ATOM 2048 O O . LYS A 1 256 ? 34.853 11.781 -43.836 1.00 84.88 256 LYS A O 1
ATOM 2053 N N . ASN A 1 257 ? 35.903 10.788 -42.115 1.00 84.56 257 ASN A N 1
ATOM 2054 C CA . ASN A 1 257 ? 36.146 12.020 -41.357 1.00 84.56 257 ASN A CA 1
ATOM 2055 C C . ASN A 1 257 ? 37.302 12.867 -41.923 1.00 84.56 257 ASN A C 1
ATOM 2057 O O . ASN A 1 257 ? 37.302 14.081 -41.728 1.00 84.56 257 ASN A O 1
ATOM 2061 N N . LEU A 1 258 ? 38.271 12.253 -42.612 1.00 83.62 258 LEU A N 1
ATOM 2062 C CA . LEU A 1 258 ? 39.405 12.946 -43.237 1.00 83.62 258 LEU A CA 1
ATOM 2063 C C . LEU A 1 258 ? 39.067 13.505 -44.629 1.00 83.62 258 LEU A C 1
ATOM 2065 O O . LEU A 1 258 ? 39.508 14.598 -44.972 1.00 83.62 258 LEU A O 1
ATOM 2069 N N . ASN A 1 259 ? 38.286 12.775 -45.431 1.00 81.31 259 ASN A N 1
ATOM 2070 C CA . ASN A 1 259 ? 37.928 13.145 -46.800 1.00 81.31 259 ASN A CA 1
ATOM 2071 C C . ASN A 1 259 ? 36.444 12.852 -47.078 1.00 81.31 259 ASN A C 1
ATOM 2073 O O . ASN A 1 259 ? 36.069 11.821 -47.642 1.00 81.31 259 ASN A O 1
ATOM 2077 N N . LYS A 1 260 ? 35.583 13.805 -46.705 1.00 83.88 260 LYS A N 1
ATOM 2078 C CA . LYS A 1 260 ? 34.138 13.690 -46.933 1.00 83.88 260 LYS A CA 1
ATOM 2079 C C . LYS A 1 260 ? 33.768 13.653 -48.424 1.00 83.88 260 LYS A C 1
ATOM 2081 O O . LYS A 1 260 ? 32.810 12.977 -48.780 1.00 83.88 260 LYS A O 1
ATOM 2086 N N . GLN A 1 261 ? 34.522 14.331 -49.295 1.00 80.88 261 GLN A N 1
ATOM 2087 C CA . GLN A 1 261 ? 34.228 14.342 -50.733 1.00 80.88 261 GLN A CA 1
ATOM 2088 C C . GLN A 1 261 ? 34.462 12.966 -51.371 1.00 80.88 261 GLN A C 1
ATOM 2090 O O . GLN A 1 261 ? 33.649 12.534 -52.180 1.00 80.88 261 GLN A O 1
ATOM 2095 N N . ALA A 1 262 ? 35.514 12.242 -50.972 1.00 83.94 262 ALA A N 1
ATOM 2096 C CA . ALA A 1 262 ? 35.753 10.871 -51.427 1.00 83.94 262 ALA A CA 1
ATOM 2097 C C . ALA A 1 262 ? 34.676 9.903 -50.921 1.00 83.94 262 ALA A C 1
ATOM 2099 O O . ALA A 1 262 ? 34.224 9.042 -51.673 1.00 83.94 262 ALA A O 1
ATOM 2100 N N . TYR A 1 263 ? 34.205 10.083 -49.682 1.00 88.12 263 TYR A N 1
ATOM 2101 C CA . TYR A 1 263 ? 33.054 9.350 -49.152 1.00 88.12 263 TYR A CA 1
ATOM 2102 C C . TYR A 1 263 ? 31.766 9.624 -49.956 1.00 88.12 263 TYR A C 1
ATOM 2104 O O . TYR A 1 263 ? 31.091 8.678 -50.363 1.00 88.12 263 TYR A O 1
ATOM 2112 N N . ASP A 1 264 ? 31.431 10.890 -50.233 1.00 86.12 264 ASP A N 1
ATOM 2113 C CA . ASP A 1 264 ? 30.225 11.256 -50.993 1.00 86.12 264 ASP A CA 1
ATOM 2114 C C . ASP A 1 264 ? 30.310 10.764 -52.462 1.00 86.12 264 ASP A C 1
ATOM 2116 O O . ASP A 1 264 ? 29.309 10.319 -53.039 1.00 86.12 264 ASP A O 1
ATOM 2120 N N . LEU A 1 265 ? 31.520 10.740 -53.039 1.00 86.69 265 LEU A N 1
ATOM 2121 C CA . LEU A 1 265 ? 31.823 10.138 -54.342 1.00 86.69 265 LEU A CA 1
ATOM 2122 C C . LEU A 1 265 ? 31.628 8.610 -54.315 1.00 86.69 265 LEU A C 1
ATOM 2124 O O . LEU A 1 265 ? 30.894 8.076 -55.146 1.00 86.69 265 LEU A O 1
ATOM 2128 N N . ALA A 1 266 ? 32.201 7.907 -53.331 1.00 90.31 266 ALA A N 1
ATOM 2129 C CA . ALA A 1 266 ? 32.084 6.452 -53.183 1.00 90.31 266 ALA A CA 1
ATOM 2130 C C . ALA A 1 266 ? 30.622 6.030 -52.980 1.00 90.31 266 ALA A C 1
ATOM 2132 O O . ALA A 1 266 ? 30.132 5.123 -53.651 1.00 90.31 266 ALA A O 1
ATOM 2133 N N . LYS A 1 267 ? 29.892 6.755 -52.124 1.00 91.50 267 LYS A N 1
ATOM 2134 C CA . LYS A 1 267 ? 28.450 6.595 -51.904 1.00 91.50 267 LYS A CA 1
ATOM 2135 C C . LYS A 1 267 ? 27.641 6.722 -53.196 1.00 91.50 267 LYS A C 1
ATOM 2137 O O . LYS A 1 267 ? 26.713 5.943 -53.415 1.00 91.50 267 LYS A O 1
ATOM 2142 N N . THR A 1 268 ? 27.966 7.698 -54.042 1.00 90.56 268 THR A N 1
ATOM 2143 C CA . THR A 1 268 ? 27.240 7.917 -55.302 1.00 90.56 268 THR A CA 1
ATOM 2144 C C . THR A 1 268 ? 27.590 6.856 -56.346 1.00 90.56 268 THR A C 1
ATOM 2146 O O . THR A 1 268 ? 26.698 6.384 -57.051 1.00 90.56 268 THR A O 1
ATOM 2149 N N . LEU A 1 269 ? 28.856 6.430 -56.401 1.00 90.88 269 LEU A N 1
ATOM 2150 C CA . LEU A 1 269 ? 29.317 5.346 -57.268 1.00 90.88 269 LEU A CA 1
ATOM 2151 C C . LEU A 1 269 ? 28.611 4.027 -56.928 1.00 90.88 269 LEU A C 1
ATOM 2153 O O . LEU A 1 269 ? 27.975 3.443 -57.798 1.00 90.88 269 LEU A O 1
ATOM 2157 N N . LEU A 1 270 ? 28.633 3.623 -55.653 1.00 93.75 270 LEU A N 1
ATOM 2158 C CA . LEU A 1 270 ? 27.993 2.398 -55.156 1.00 93.75 270 LEU A CA 1
ATOM 2159 C C . LEU A 1 270 ? 26.490 2.345 -55.472 1.00 93.75 270 LEU A C 1
ATOM 2161 O O . LEU A 1 270 ? 25.980 1.298 -55.858 1.00 93.75 270 LEU A O 1
ATOM 2165 N N . LYS A 1 271 ? 25.780 3.478 -55.369 1.00 91.88 271 LYS A N 1
ATOM 2166 C CA . LYS A 1 271 ? 24.364 3.570 -55.766 1.00 91.88 271 LYS A CA 1
ATOM 2167 C C . LYS A 1 271 ? 24.144 3.358 -57.262 1.00 91.88 271 LYS A C 1
ATOM 2169 O O . LYS A 1 271 ? 23.191 2.689 -57.644 1.00 91.88 271 LYS A O 1
ATOM 2174 N N . ARG A 1 272 ? 24.998 3.939 -58.110 1.00 91.31 272 ARG A N 1
ATOM 2175 C CA . ARG A 1 272 ? 24.885 3.817 -59.573 1.00 91.31 272 ARG A CA 1
ATOM 2176 C C . ARG A 1 272 ? 25.230 2.416 -60.077 1.00 91.31 272 ARG A C 1
ATOM 2178 O O . ARG A 1 272 ? 24.677 1.997 -61.084 1.00 91.31 272 ARG A O 1
ATOM 2185 N N . THR A 1 273 ? 26.116 1.701 -59.385 1.00 91.06 273 THR A N 1
ATOM 2186 C CA . THR A 1 273 ? 26.657 0.403 -59.822 1.00 91.06 273 THR A CA 1
ATOM 2187 C C . THR A 1 273 ? 26.110 -0.796 -59.042 1.00 91.06 273 THR A C 1
ATOM 2189 O O . THR A 1 273 ? 26.608 -1.910 -59.206 1.00 91.06 273 THR A O 1
ATOM 2192 N N . VAL A 1 274 ? 25.069 -0.595 -58.219 1.00 91.75 274 VAL A N 1
ATOM 2193 C CA . VAL A 1 274 ? 24.522 -1.592 -57.279 1.00 91.75 274 VAL A CA 1
ATOM 2194 C C . VAL A 1 274 ? 24.248 -2.961 -57.910 1.00 91.75 274 VAL A C 1
ATOM 2196 O O . VAL A 1 274 ? 24.597 -3.973 -57.313 1.00 91.75 274 VAL A O 1
ATOM 2199 N N . GLN A 1 275 ? 23.706 -3.007 -59.133 1.00 86.94 275 GLN A N 1
ATOM 2200 C CA . GLN A 1 275 ? 23.372 -4.260 -59.825 1.00 86.94 275 GLN A CA 1
ATOM 2201 C C . GLN A 1 275 ? 24.596 -5.137 -60.139 1.00 86.94 275 GLN A C 1
ATOM 2203 O O . GLN A 1 275 ? 24.461 -6.356 -60.180 1.00 86.94 275 GLN A O 1
ATOM 2208 N N . THR A 1 276 ? 25.773 -4.535 -60.331 1.00 87.38 276 THR A N 1
ATOM 2209 C CA . THR A 1 276 ? 27.015 -5.254 -60.660 1.00 87.38 276 THR A CA 1
ATOM 2210 C C . THR A 1 276 ? 27.896 -5.449 -59.425 1.00 87.38 276 THR A C 1
ATOM 2212 O O . THR A 1 276 ? 28.472 -6.516 -59.228 1.00 87.38 276 THR A O 1
ATOM 2215 N N . ILE A 1 277 ? 28.007 -4.435 -58.558 1.00 90.88 277 ILE A N 1
ATOM 2216 C CA . ILE A 1 277 ? 28.955 -4.470 -57.434 1.00 90.88 277 ILE A CA 1
ATOM 2217 C C . ILE A 1 277 ? 28.448 -5.265 -56.217 1.00 90.88 277 ILE A C 1
ATOM 2219 O O . ILE A 1 277 ? 29.269 -5.717 -55.417 1.00 90.88 277 ILE A O 1
ATOM 2223 N N . GLU A 1 278 ? 27.133 -5.499 -56.086 1.00 92.75 278 GLU A N 1
ATOM 2224 C CA . GLU A 1 278 ? 26.543 -6.305 -54.998 1.00 92.75 278 GLU A CA 1
ATOM 2225 C C . GLU A 1 278 ? 27.179 -7.696 -54.915 1.00 92.75 278 GLU A C 1
ATOM 2227 O O . GLU A 1 278 ? 27.607 -8.101 -53.835 1.00 92.75 278 GLU A O 1
ATOM 2232 N N . THR A 1 279 ? 27.362 -8.384 -56.047 1.00 89.44 279 THR A N 1
ATOM 2233 C CA . THR A 1 279 ? 27.918 -9.745 -56.052 1.00 89.44 279 THR A CA 1
ATOM 2234 C C . THR A 1 279 ? 29.382 -9.777 -55.608 1.00 89.44 279 THR A C 1
ATOM 2236 O O . THR A 1 279 ? 29.825 -10.723 -54.951 1.00 89.44 279 THR A O 1
ATOM 2239 N N . CYS A 1 280 ? 30.141 -8.721 -55.915 1.00 90.94 280 CYS A N 1
ATOM 2240 C CA . CYS A 1 280 ? 31.531 -8.564 -55.485 1.00 90.94 280 CYS A CA 1
ATOM 2241 C C . CYS A 1 280 ? 31.609 -8.296 -53.974 1.00 90.94 280 CYS A C 1
ATOM 2243 O O . CYS A 1 280 ? 32.377 -8.951 -53.268 1.00 90.94 280 CYS A O 1
ATOM 2245 N N . ILE A 1 281 ? 30.750 -7.406 -53.466 1.00 93.62 281 ILE A N 1
ATOM 2246 C CA . ILE A 1 281 ? 30.587 -7.117 -52.033 1.00 93.62 281 ILE A CA 1
ATOM 2247 C C . ILE A 1 281 ? 30.162 -8.382 -51.267 1.00 93.62 281 ILE A C 1
ATOM 2249 O O . ILE A 1 281 ? 30.730 -8.706 -50.222 1.00 93.62 281 ILE A O 1
ATOM 2253 N N . ALA A 1 282 ? 29.212 -9.145 -51.807 1.00 92.06 282 ALA A N 1
ATOM 2254 C CA . ALA A 1 282 ? 28.735 -10.394 -51.228 1.00 92.06 282 ALA A CA 1
ATOM 2255 C C . ALA A 1 282 ? 29.826 -11.474 -51.167 1.00 92.06 282 ALA A C 1
ATOM 2257 O O . ALA A 1 282 ? 29.916 -12.184 -50.163 1.00 92.06 282 ALA A O 1
ATOM 2258 N N . SER A 1 283 ? 30.667 -11.574 -52.205 1.00 91.12 283 SER A N 1
ATOM 2259 C CA . SER A 1 283 ? 31.828 -12.474 -52.249 1.00 91.12 283 SER A CA 1
ATOM 2260 C C . SER A 1 283 ? 32.885 -12.093 -51.210 1.00 91.12 283 SER A C 1
ATOM 2262 O O . SER A 1 283 ? 33.339 -12.955 -50.455 1.00 91.12 283 SER A O 1
ATOM 2264 N N . PHE A 1 284 ? 33.222 -10.802 -51.104 1.00 93.56 284 PHE A N 1
ATOM 2265 C CA . PHE A 1 284 ? 34.127 -10.278 -50.078 1.00 93.56 284 PHE A CA 1
ATOM 2266 C C . PHE A 1 284 ? 33.643 -10.636 -48.664 1.00 93.56 284 PHE A C 1
ATOM 2268 O O . PHE A 1 284 ? 34.365 -11.283 -47.898 1.00 93.56 284 PHE A O 1
ATOM 2275 N N . PHE A 1 285 ? 32.389 -10.307 -48.332 1.00 93.88 285 PHE A N 1
ATOM 2276 C CA . PHE A 1 285 ? 31.831 -10.635 -47.021 1.00 93.88 285 PHE A CA 1
ATOM 2277 C C . PHE A 1 285 ? 31.706 -12.144 -46.785 1.00 93.88 285 PHE A C 1
ATOM 2279 O O . PHE A 1 285 ? 31.927 -12.583 -45.659 1.00 93.88 285 PHE A O 1
ATOM 2286 N N . ASN A 1 286 ? 31.452 -12.960 -47.813 1.00 91.44 286 ASN A N 1
ATOM 2287 C CA . ASN A 1 286 ? 31.433 -14.414 -47.653 1.00 91.44 286 ASN A CA 1
ATOM 2288 C C . ASN A 1 286 ? 32.816 -14.956 -47.257 1.00 91.44 286 ASN A C 1
ATOM 2290 O O . ASN A 1 286 ? 32.929 -15.757 -46.328 1.00 91.44 286 ASN A O 1
ATOM 2294 N N . GLN A 1 287 ? 33.877 -14.473 -47.905 1.00 89.50 287 GLN A N 1
ATOM 2295 C CA . GLN A 1 287 ? 35.244 -14.889 -47.602 1.00 89.50 287 GLN A CA 1
ATOM 2296 C C . GLN A 1 287 ? 35.692 -14.445 -46.202 1.00 89.50 287 GLN A C 1
ATOM 2298 O O . GLN A 1 287 ? 36.269 -15.252 -45.470 1.00 89.50 287 GLN A O 1
ATOM 2303 N N . VAL A 1 288 ? 35.395 -13.206 -45.798 1.00 89.69 288 VAL A N 1
ATOM 2304 C CA . VAL A 1 288 ? 35.806 -12.695 -44.480 1.00 89.69 288 VAL A CA 1
ATOM 2305 C C . VAL A 1 288 ? 34.900 -13.218 -43.362 1.00 89.69 288 VAL A C 1
ATOM 2307 O O . VAL A 1 288 ? 35.396 -13.840 -42.426 1.00 89.69 288 VAL A O 1
ATOM 2310 N N . LEU A 1 289 ? 33.578 -13.030 -43.456 1.00 86.56 289 LEU A N 1
ATOM 2311 C CA . LEU A 1 289 ? 32.640 -13.463 -42.417 1.00 86.56 289 LEU A CA 1
ATOM 2312 C C . LEU A 1 289 ? 32.511 -14.987 -42.395 1.00 86.56 289 LEU A C 1
ATOM 2314 O O . LEU A 1 289 ? 32.799 -15.614 -41.379 1.00 86.56 289 LEU A O 1
ATOM 2318 N N . VAL A 1 290 ? 32.043 -15.607 -43.482 1.00 86.12 290 VAL A N 1
ATOM 2319 C CA . VAL A 1 290 ? 31.648 -17.029 -43.466 1.00 86.12 290 VAL A CA 1
ATOM 2320 C C . VAL A 1 290 ? 32.867 -17.951 -43.464 1.00 86.12 290 VAL A C 1
ATOM 2322 O O . VAL A 1 290 ? 32.898 -18.883 -42.662 1.00 86.12 290 VAL A O 1
ATOM 2325 N N . MET A 1 291 ? 33.877 -17.683 -44.301 1.00 85.69 291 MET A N 1
ATOM 2326 C CA . MET A 1 291 ? 35.085 -18.519 -44.387 1.00 85.69 291 MET A CA 1
ATOM 2327 C C . MET A 1 291 ? 36.210 -18.129 -43.411 1.00 85.69 291 MET A C 1
ATOM 2329 O O . MET A 1 291 ? 37.178 -18.880 -43.302 1.00 85.69 291 MET A O 1
ATOM 2333 N N . GLY A 1 292 ? 36.123 -16.982 -42.724 1.00 82.88 292 GLY A N 1
ATOM 2334 C CA . GLY A 1 292 ? 37.136 -16.531 -41.759 1.00 82.88 292 GLY A CA 1
ATOM 2335 C C . GLY A 1 292 ? 38.478 -16.106 -42.373 1.00 82.88 292 GLY A C 1
ATOM 2336 O O . GLY A 1 292 ? 39.495 -16.108 -41.681 1.00 82.88 292 GLY A O 1
ATOM 2337 N N . LYS A 1 293 ? 38.520 -15.776 -43.670 1.00 86.25 293 LYS A N 1
ATOM 2338 C CA . LYS A 1 293 ? 39.758 -15.433 -44.388 1.00 86.25 293 LYS A CA 1
ATOM 2339 C C . LYS A 1 293 ? 40.062 -13.934 -44.290 1.00 86.25 293 LYS A C 1
ATOM 2341 O O . LYS A 1 293 ? 39.795 -13.183 -45.224 1.00 86.25 293 LYS A O 1
ATOM 2346 N N . SER A 1 294 ? 40.648 -13.494 -43.177 1.00 81.94 294 SER A N 1
ATOM 2347 C CA . SER A 1 294 ? 41.073 -12.092 -43.006 1.00 81.94 294 SER A CA 1
ATOM 2348 C C . SER A 1 294 ? 42.161 -11.658 -43.998 1.00 81.94 294 SER A C 1
ATOM 2350 O O . SER A 1 294 ? 42.159 -10.519 -44.444 1.00 81.94 294 SER A O 1
ATOM 2352 N N . SER A 1 295 ? 43.029 -12.573 -44.443 1.00 82.81 295 SER A N 1
ATOM 2353 C CA . SER A 1 295 ? 44.117 -12.292 -45.398 1.00 82.81 295 SER A CA 1
ATOM 2354 C C . SER A 1 295 ? 43.674 -11.968 -46.836 1.00 82.81 295 SER A C 1
ATOM 2356 O O . SER A 1 295 ? 44.516 -11.893 -47.728 1.00 82.81 295 SER A O 1
ATOM 2358 N N . VAL A 1 296 ? 42.369 -11.822 -47.085 1.00 82.19 296 VAL A N 1
ATOM 2359 C CA . VAL A 1 296 ? 41.806 -11.399 -48.379 1.00 82.19 296 VAL A CA 1
ATOM 2360 C C . VAL A 1 296 ? 41.882 -9.879 -48.561 1.00 82.19 296 VAL A C 1
ATOM 2362 O O . VAL A 1 296 ? 41.953 -9.421 -49.696 1.00 82.19 296 VAL A O 1
ATOM 2365 N N . SER A 1 297 ? 41.867 -9.106 -47.469 1.00 88.00 297 SER A N 1
ATOM 2366 C CA . SER A 1 297 ? 41.871 -7.640 -47.504 1.00 88.00 297 SER A CA 1
ATOM 2367 C C . SER A 1 297 ? 42.272 -7.042 -46.154 1.00 88.00 297 SER A C 1
ATOM 2369 O O . SER A 1 297 ? 41.825 -7.513 -45.101 1.00 88.00 297 SER A O 1
ATOM 2371 N N . ASP A 1 298 ? 43.006 -5.930 -46.187 1.00 85.62 298 ASP A N 1
ATOM 2372 C CA . ASP A 1 298 ? 43.298 -5.101 -45.010 1.00 85.62 298 ASP A CA 1
ATOM 2373 C C . ASP A 1 298 ? 42.023 -4.475 -44.401 1.00 85.62 298 ASP A C 1
ATOM 2375 O O . ASP A 1 298 ? 42.005 -4.085 -43.235 1.00 85.62 298 ASP A O 1
ATOM 2379 N N . LEU A 1 299 ? 40.912 -4.427 -45.150 1.00 88.62 299 LEU A N 1
ATOM 2380 C CA . LEU A 1 299 ? 39.615 -3.940 -44.665 1.00 88.62 299 LEU A CA 1
ATOM 2381 C C . LEU A 1 299 ? 38.846 -4.980 -43.825 1.00 88.62 299 LEU A C 1
ATOM 2383 O O . LEU A 1 299 ? 37.742 -4.700 -43.351 1.00 88.62 299 LEU A O 1
ATOM 2387 N N . SER A 1 300 ? 39.400 -6.183 -43.634 1.00 86.94 300 SER A N 1
ATOM 2388 C CA . SER A 1 300 ? 38.732 -7.295 -42.942 1.00 86.94 300 SER A CA 1
ATOM 2389 C C . SER A 1 300 ? 38.404 -7.012 -41.468 1.00 86.94 300 SER A C 1
ATOM 2391 O O . SER A 1 300 ? 37.398 -7.516 -40.969 1.00 86.94 300 SER A O 1
ATOM 2393 N N . GLU A 1 301 ? 39.161 -6.146 -40.786 1.00 86.38 301 GLU A N 1
ATOM 2394 C CA . GLU A 1 301 ? 38.845 -5.702 -39.416 1.00 86.38 301 GLU A CA 1
ATOM 2395 C C . GLU A 1 301 ? 37.637 -4.743 -39.355 1.00 86.38 301 GLU A C 1
ATOM 2397 O O . GLU A 1 301 ? 36.993 -4.606 -38.314 1.00 86.38 301 GLU A O 1
ATOM 2402 N N . HIS A 1 302 ? 37.277 -4.112 -40.479 1.00 89.75 302 HIS A N 1
ATOM 2403 C CA . HIS A 1 302 ? 36.248 -3.070 -40.561 1.00 89.75 302 HIS A CA 1
ATOM 2404 C C . HIS A 1 302 ? 34.893 -3.558 -41.097 1.00 89.75 302 HIS A C 1
ATOM 2406 O O . HIS A 1 302 ? 33.986 -2.749 -41.302 1.00 89.75 302 HIS A O 1
ATOM 2412 N N . VAL A 1 303 ? 34.707 -4.869 -41.299 1.00 91.12 303 VAL A N 1
ATOM 2413 C CA . VAL A 1 303 ? 33.502 -5.434 -41.941 1.00 91.12 303 VAL A CA 1
ATOM 2414 C C . VAL A 1 303 ? 32.176 -4.971 -41.330 1.00 91.12 303 VAL A C 1
ATOM 2416 O O . VAL A 1 303 ? 31.238 -4.694 -42.072 1.00 91.12 303 VAL A O 1
ATOM 2419 N N . PHE A 1 304 ? 32.074 -4.829 -40.006 1.00 90.31 304 PHE A N 1
ATOM 2420 C CA . PHE A 1 304 ? 30.827 -4.383 -39.371 1.00 90.31 304 PHE A CA 1
ATOM 2421 C C . PHE A 1 304 ? 30.539 -2.889 -39.587 1.00 90.31 304 PHE A C 1
ATOM 2423 O O . PHE A 1 304 ? 29.375 -2.521 -39.749 1.00 90.31 304 PHE A O 1
ATOM 2430 N N . ASP A 1 305 ? 31.571 -2.041 -39.635 1.00 89.25 305 ASP A N 1
ATOM 2431 C CA . ASP A 1 305 ? 31.418 -0.617 -39.960 1.00 89.25 305 ASP A CA 1
ATOM 2432 C C . ASP A 1 305 ? 31.050 -0.444 -41.441 1.00 89.25 305 ASP A C 1
ATOM 2434 O O . ASP A 1 305 ? 30.140 0.319 -41.769 1.00 89.25 305 ASP A O 1
ATOM 2438 N N . LEU A 1 306 ? 31.682 -1.224 -42.328 1.00 93.31 306 LEU A N 1
ATOM 2439 C CA . LEU A 1 306 ? 31.369 -1.254 -43.758 1.00 93.31 306 LEU A CA 1
ATOM 2440 C C . LEU A 1 306 ? 29.921 -1.680 -44.019 1.00 93.31 306 LEU A C 1
ATOM 2442 O O . LEU A 1 306 ? 29.229 -1.005 -44.774 1.00 93.31 306 LEU A O 1
ATOM 2446 N N . ILE A 1 307 ? 29.421 -2.743 -43.377 1.00 94.31 307 ILE A N 1
ATOM 2447 C CA . ILE A 1 307 ? 28.015 -3.163 -43.526 1.00 94.31 307 ILE A CA 1
ATOM 2448 C C . ILE A 1 307 ? 27.058 -2.069 -43.035 1.00 94.31 307 ILE A C 1
ATOM 2450 O O . ILE A 1 307 ? 26.031 -1.825 -43.666 1.00 94.31 307 ILE A O 1
ATOM 2454 N N . GLN A 1 308 ? 27.388 -1.380 -41.937 1.00 91.62 308 GLN A N 1
ATOM 2455 C CA . GLN A 1 308 ? 26.558 -0.289 -41.425 1.00 91.62 308 GLN A CA 1
ATOM 2456 C C . GLN A 1 308 ? 26.470 0.887 -42.412 1.00 91.62 308 GLN A C 1
ATOM 2458 O O . GLN A 1 308 ? 25.383 1.418 -42.640 1.00 91.62 308 GLN A O 1
ATOM 2463 N N . GLU A 1 309 ? 27.595 1.287 -43.005 1.00 92.31 309 GLU A N 1
ATOM 2464 C CA . GLU A 1 309 ? 27.646 2.374 -43.987 1.00 92.31 309 GLU A CA 1
ATOM 2465 C C . GLU A 1 309 ? 27.012 1.967 -45.327 1.00 92.31 309 GLU A C 1
ATOM 2467 O O . GLU A 1 309 ? 26.218 2.729 -45.873 1.00 92.31 309 GLU A O 1
ATOM 2472 N N . LEU A 1 310 ? 27.262 0.748 -45.820 1.00 93.94 310 LEU A N 1
ATOM 2473 C CA . LEU A 1 310 ? 26.636 0.214 -47.037 1.00 93.94 310 LEU A CA 1
ATOM 2474 C C . LEU A 1 310 ? 25.107 0.155 -46.917 1.00 93.94 310 LEU A C 1
ATOM 2476 O O . LEU A 1 310 ? 24.418 0.574 -47.842 1.00 93.94 310 LEU A O 1
ATOM 2480 N N . PHE A 1 311 ? 24.570 -0.266 -45.766 1.00 92.12 311 PHE A N 1
ATOM 2481 C CA . PHE A 1 311 ? 23.123 -0.272 -45.520 1.00 92.12 311 PHE A CA 1
ATOM 2482 C C . PHE A 1 311 ? 22.516 1.141 -45.560 1.00 92.12 311 PHE A C 1
ATOM 2484 O O . PHE A 1 311 ? 21.444 1.338 -46.125 1.00 92.12 311 PHE A O 1
ATOM 2491 N N . ALA A 1 312 ? 23.219 2.136 -45.006 1.00 90.19 312 ALA A N 1
ATOM 2492 C CA . ALA A 1 312 ? 22.809 3.545 -45.038 1.00 90.19 312 ALA A CA 1
ATOM 2493 C C . ALA A 1 312 ? 23.035 4.228 -46.406 1.00 90.19 312 ALA A C 1
ATOM 2495 O O . ALA A 1 312 ? 22.535 5.332 -46.654 1.00 90.19 312 ALA A O 1
ATOM 2496 N N . ILE A 1 313 ? 23.812 3.604 -47.295 1.00 91.31 313 ILE A N 1
ATOM 2497 C CA . ILE A 1 313 ? 23.922 3.991 -48.700 1.00 91.31 313 ILE A CA 1
ATOM 2498 C C . ILE A 1 313 ? 22.730 3.408 -49.446 1.00 91.31 313 ILE A C 1
ATOM 2500 O O . ILE A 1 313 ? 21.884 4.177 -49.899 1.00 91.31 313 ILE A O 1
ATOM 2504 N N . ASP A 1 314 ? 22.653 2.087 -49.570 1.00 89.81 314 ASP A N 1
ATOM 2505 C CA . ASP A 1 314 ? 21.579 1.391 -50.269 1.00 89.81 314 ASP A CA 1
ATOM 2506 C C . ASP A 1 314 ? 21.439 -0.050 -49.741 1.00 89.81 314 ASP A C 1
ATOM 2508 O O . ASP A 1 314 ? 22.371 -0.842 -49.908 1.00 89.81 314 ASP A O 1
ATOM 2512 N N . PRO A 1 315 ? 20.301 -0.433 -49.129 1.00 89.06 315 PRO A N 1
ATOM 2513 C CA . PRO A 1 315 ? 20.081 -1.797 -48.648 1.00 89.06 315 PRO A CA 1
ATOM 2514 C C . PRO A 1 315 ? 20.246 -2.880 -49.723 1.00 89.06 315 PRO A C 1
ATOM 2516 O O . PRO A 1 315 ? 20.568 -4.021 -49.383 1.00 89.06 315 PRO A O 1
ATOM 2519 N N . LEU A 1 316 ? 20.079 -2.537 -51.010 1.00 90.12 316 LEU A N 1
ATOM 2520 C CA . LEU A 1 316 ? 20.272 -3.474 -52.117 1.00 90.12 316 LEU A CA 1
ATOM 2521 C C . LEU A 1 316 ? 21.721 -3.978 -52.232 1.00 90.12 316 LEU A C 1
ATOM 2523 O O . LEU A 1 316 ? 21.919 -5.110 -52.655 1.00 90.12 316 LEU A O 1
ATOM 2527 N N . LEU A 1 317 ? 22.721 -3.215 -51.768 1.00 93.00 317 LEU A N 1
ATOM 2528 C CA . LEU A 1 317 ? 24.144 -3.614 -51.752 1.00 93.00 317 LEU A CA 1
ATOM 2529 C C . LEU A 1 317 ? 24.451 -4.796 -50.812 1.00 93.00 317 LEU A C 1
ATOM 2531 O O . LEU A 1 317 ? 25.585 -5.272 -50.770 1.00 93.00 317 LEU A O 1
ATOM 2535 N N . LEU A 1 318 ? 23.478 -5.225 -50.004 1.00 93.56 318 LEU A N 1
ATOM 2536 C CA . LEU A 1 318 ? 23.656 -6.209 -48.936 1.00 93.56 318 LEU A CA 1
ATOM 2537 C C . LEU A 1 318 ? 22.673 -7.387 -49.019 1.00 93.56 318 LEU A C 1
ATOM 2539 O O . LEU A 1 318 ? 22.623 -8.190 -48.085 1.00 93.56 318 LEU A O 1
ATOM 2543 N N . VAL A 1 319 ? 21.903 -7.527 -50.104 1.00 89.31 319 VAL A N 1
ATOM 2544 C CA . VAL A 1 319 ? 20.859 -8.564 -50.239 1.00 89.31 319 VAL A CA 1
ATOM 2545 C C . VAL A 1 319 ? 21.425 -9.965 -49.998 1.00 89.31 319 VAL A C 1
ATOM 2547 O O . VAL A 1 319 ? 20.903 -10.699 -49.157 1.00 89.31 319 VAL A O 1
ATOM 2550 N N . SER A 1 320 ? 22.548 -10.305 -50.631 1.00 91.75 320 SER A N 1
ATOM 2551 C CA . SER A 1 320 ? 23.237 -11.592 -50.461 1.00 91.75 320 SER A CA 1
ATOM 2552 C C . SER A 1 320 ? 24.092 -11.675 -49.185 1.00 91.75 320 SER A C 1
ATOM 2554 O O . SER A 1 320 ? 24.633 -12.737 -48.865 1.00 91.75 320 SER A O 1
ATOM 2556 N N . VAL A 1 321 ? 24.215 -10.579 -48.426 1.00 93.75 321 VAL A N 1
ATOM 2557 C CA . VAL A 1 321 ? 24.929 -10.504 -47.136 1.00 93.75 321 VAL A CA 1
ATOM 2558 C C . VAL A 1 321 ? 23.979 -10.765 -45.962 1.00 93.75 321 VAL A C 1
ATOM 2560 O O . VAL A 1 321 ? 24.376 -11.393 -44.980 1.00 93.75 321 VAL A O 1
ATOM 2563 N N . MET A 1 322 ? 22.701 -10.378 -46.062 1.00 93.31 322 MET A N 1
ATOM 2564 C CA . MET A 1 322 ? 21.711 -10.597 -44.994 1.00 93.31 322 MET A CA 1
ATOM 2565 C C . MET A 1 322 ? 21.576 -12.076 -44.555 1.00 93.31 322 MET A C 1
ATOM 2567 O O . MET A 1 322 ? 21.583 -12.323 -43.344 1.00 93.31 322 MET A O 1
ATOM 2571 N N . PRO A 1 323 ? 21.545 -13.085 -45.456 1.00 92.69 323 PRO A N 1
ATOM 2572 C CA . PRO A 1 323 ? 21.546 -14.498 -45.057 1.00 92.69 323 PRO A CA 1
ATOM 2573 C C . PRO A 1 323 ? 22.837 -14.930 -44.345 1.00 92.69 323 PRO A C 1
ATOM 2575 O O . PRO A 1 323 ? 22.812 -15.827 -43.502 1.00 92.69 323 PRO A O 1
ATOM 2578 N N . GLN A 1 324 ? 23.969 -14.281 -44.640 1.00 93.19 324 GLN A N 1
ATOM 2579 C CA . GLN A 1 324 ? 25.252 -14.552 -43.983 1.00 93.19 324 GLN A CA 1
ATOM 2580 C C . GLN A 1 324 ? 25.225 -14.065 -42.527 1.00 93.19 324 GLN A C 1
ATOM 2582 O O . GLN A 1 324 ? 25.690 -14.769 -41.629 1.00 93.19 324 GLN A O 1
ATOM 2587 N N . LEU A 1 325 ? 24.603 -12.909 -42.267 1.00 94.44 325 LEU A N 1
ATOM 2588 C CA . LEU A 1 325 ? 24.351 -12.428 -40.905 1.00 94.44 325 LEU A CA 1
ATOM 2589 C C . LEU A 1 325 ? 23.371 -13.347 -40.156 1.00 94.44 325 LEU A C 1
ATOM 2591 O O . LEU A 1 325 ? 23.615 -13.667 -38.993 1.00 94.44 325 LEU A O 1
ATOM 2595 N N . GLU A 1 326 ? 22.318 -13.849 -40.814 1.00 94.19 326 GLU A N 1
ATOM 2596 C CA . GLU A 1 326 ? 21.406 -14.839 -40.213 1.00 94.19 326 GLU A CA 1
ATOM 2597 C C . GLU A 1 326 ? 22.129 -16.149 -39.846 1.00 94.19 326 GLU A C 1
ATOM 2599 O O . GLU A 1 326 ? 21.877 -16.736 -38.791 1.00 94.19 326 GLU A O 1
ATOM 2604 N N . PHE A 1 327 ? 23.061 -16.604 -40.688 1.00 93.06 327 PHE A N 1
ATOM 2605 C CA . PHE A 1 327 ? 23.925 -17.743 -40.381 1.00 93.06 327 PHE A CA 1
ATOM 2606 C C . PHE A 1 327 ? 24.817 -17.458 -39.163 1.00 93.06 327 PHE A C 1
ATOM 2608 O O . PHE A 1 327 ? 24.884 -18.277 -38.246 1.00 93.06 327 PHE A O 1
ATOM 2615 N N . LYS A 1 328 ? 25.440 -16.277 -39.083 1.00 93.06 328 LYS A N 1
ATOM 2616 C CA . LYS A 1 328 ? 26.304 -15.909 -37.950 1.00 93.06 328 LYS A CA 1
ATOM 2617 C C . LYS A 1 328 ? 25.554 -15.682 -36.634 1.00 93.06 328 LYS A C 1
ATOM 2619 O O . LYS A 1 328 ? 26.099 -15.996 -35.579 1.00 93.06 328 LYS A O 1
ATOM 2624 N N . LEU A 1 329 ? 24.276 -15.291 -36.662 1.00 95.81 329 LEU A N 1
ATOM 2625 C CA . LEU A 1 329 ? 23.404 -15.327 -35.475 1.00 95.81 329 LEU A CA 1
ATOM 2626 C C . LEU A 1 329 ? 23.243 -16.736 -34.870 1.00 95.81 329 LEU A C 1
ATOM 2628 O O . LEU A 1 329 ? 22.863 -16.863 -33.703 1.00 95.81 329 LEU A O 1
ATOM 2632 N N . LYS A 1 330 ? 23.527 -17.788 -35.647 1.00 94.19 330 LYS A N 1
ATOM 2633 C CA . LYS A 1 330 ? 23.485 -19.199 -35.236 1.00 94.19 330 LYS A CA 1
ATOM 2634 C C . LYS A 1 330 ? 24.881 -19.762 -34.918 1.00 94.19 330 LYS A C 1
ATOM 2636 O O . LYS A 1 330 ? 24.992 -20.959 -34.673 1.00 94.19 330 LYS A O 1
ATOM 2641 N N . SER A 1 331 ? 25.927 -18.926 -34.901 1.00 94.06 331 SER A N 1
ATOM 2642 C CA . SER A 1 331 ? 27.285 -19.345 -34.524 1.00 94.06 331 SER A CA 1
ATOM 2643 C C . SER A 1 331 ? 27.333 -19.911 -33.106 1.00 94.06 331 SER A C 1
ATOM 2645 O O . SER A 1 331 ? 26.589 -19.480 -32.223 1.00 94.06 331 SER A O 1
ATOM 2647 N N . ASN A 1 332 ? 28.249 -20.848 -32.863 1.00 93.06 332 ASN A N 1
ATOM 2648 C CA . ASN A 1 332 ? 28.496 -21.389 -31.528 1.00 93.06 332 ASN A CA 1
ATOM 2649 C C . ASN A 1 332 ? 29.261 -20.397 -30.630 1.00 93.06 332 ASN A C 1
ATOM 2651 O O . ASN A 1 332 ? 29.066 -20.419 -29.412 1.00 93.06 332 ASN A O 1
ATOM 2655 N N . ASP A 1 333 ? 30.050 -19.481 -31.203 1.00 94.00 333 ASP A N 1
ATOM 2656 C CA . ASP A 1 333 ? 30.784 -18.466 -30.440 1.00 94.00 333 ASP A CA 1
ATOM 2657 C C . ASP A 1 333 ? 29.861 -17.338 -29.936 1.00 94.00 333 ASP A C 1
ATOM 2659 O O . ASP A 1 333 ? 29.067 -16.756 -30.677 1.00 94.00 333 ASP A O 1
ATOM 2663 N N . GLY A 1 334 ? 29.954 -17.047 -28.637 1.00 93.44 334 GLY A N 1
ATOM 2664 C CA . GLY A 1 334 ? 29.170 -16.016 -27.966 1.00 93.44 334 GLY A CA 1
ATOM 2665 C C . GLY A 1 334 ? 29.608 -14.586 -28.282 1.00 93.44 334 GLY A C 1
ATOM 2666 O O . GLY A 1 334 ? 28.757 -13.695 -28.213 1.00 93.44 334 GLY A O 1
ATOM 2667 N N . GLU A 1 335 ? 30.878 -14.360 -28.635 1.00 94.81 335 GLU A N 1
ATOM 2668 C CA . GLU A 1 335 ? 31.386 -13.034 -29.018 1.00 94.81 335 GLU A CA 1
ATOM 2669 C C . GLU A 1 335 ? 31.073 -12.718 -30.485 1.00 94.81 335 GLU A C 1
ATOM 2671 O O . GLU A 1 335 ? 30.572 -11.632 -30.781 1.00 94.81 335 GLU A O 1
ATOM 2676 N N . GLU A 1 336 ? 31.221 -13.685 -31.396 1.00 91.94 336 GLU A N 1
ATOM 2677 C CA . GLU A 1 336 ? 30.756 -13.540 -32.781 1.00 91.94 336 GLU A CA 1
ATOM 2678 C C . GLU A 1 336 ? 29.243 -13.247 -32.857 1.00 91.94 336 GLU A C 1
ATOM 2680 O O . GLU A 1 336 ? 28.826 -12.285 -33.513 1.00 91.94 336 GLU A O 1
ATOM 2685 N N . ARG A 1 337 ? 28.407 -13.999 -32.116 1.00 96.44 337 ARG A N 1
ATOM 2686 C CA . ARG A 1 337 ? 26.967 -13.690 -32.009 1.00 96.44 337 ARG A CA 1
ATOM 2687 C C . ARG A 1 337 ? 26.721 -12.288 -31.446 1.00 96.44 337 ARG A C 1
ATOM 2689 O O . ARG A 1 337 ? 25.817 -11.601 -31.918 1.00 96.44 337 ARG A O 1
ATOM 2696 N N . LEU A 1 338 ? 27.506 -11.842 -30.459 1.00 96.81 338 LEU A N 1
ATOM 2697 C CA . LEU A 1 338 ? 27.379 -10.504 -29.872 1.00 96.81 338 LEU A CA 1
ATOM 2698 C C . LEU A 1 338 ? 27.718 -9.396 -30.875 1.00 96.81 338 LEU A C 1
ATOM 2700 O O . LEU A 1 338 ? 27.002 -8.396 -30.925 1.00 96.81 338 LEU A O 1
ATOM 2704 N N . ALA A 1 339 ? 28.773 -9.559 -31.674 1.00 94.06 339 ALA A N 1
ATOM 2705 C CA . ALA A 1 339 ? 29.163 -8.589 -32.694 1.00 94.06 339 ALA A CA 1
ATOM 2706 C C . ALA A 1 339 ? 28.066 -8.419 -33.760 1.00 94.06 339 ALA A C 1
ATOM 2708 O O . ALA A 1 339 ? 27.659 -7.294 -34.061 1.00 94.06 339 ALA A O 1
ATOM 2709 N N . VAL A 1 340 ? 27.502 -9.529 -34.248 1.00 95.75 340 VAL A N 1
ATOM 2710 C CA . VAL A 1 340 ? 26.400 -9.507 -35.224 1.00 95.75 340 VAL A CA 1
ATOM 2711 C C . VAL A 1 340 ? 25.117 -8.928 -34.625 1.00 95.75 340 VAL A C 1
ATOM 2713 O O . VAL A 1 340 ? 24.445 -8.134 -35.280 1.00 95.75 340 VAL A O 1
ATOM 2716 N N . VAL A 1 341 ? 24.790 -9.243 -33.366 1.00 97.56 341 VAL A N 1
ATOM 2717 C CA . VAL A 1 341 ? 23.638 -8.639 -32.672 1.00 97.56 341 VAL A CA 1
ATOM 2718 C C . VAL A 1 341 ? 23.819 -7.132 -32.478 1.00 97.56 341 VAL A C 1
ATOM 2720 O O . VAL A 1 341 ? 22.865 -6.395 -32.705 1.00 97.56 341 VAL A O 1
ATOM 2723 N N . LYS A 1 342 ? 25.023 -6.647 -32.146 1.00 96.31 342 LYS A N 1
ATOM 2724 C CA . LYS A 1 342 ? 25.323 -5.203 -32.078 1.00 96.31 342 LYS A CA 1
ATOM 2725 C C . LYS A 1 342 ? 25.153 -4.509 -33.428 1.00 96.31 342 LYS A C 1
ATOM 2727 O O . LYS A 1 342 ? 24.610 -3.408 -33.469 1.00 96.31 342 LYS A O 1
ATOM 2732 N N . LEU A 1 343 ? 25.597 -5.128 -34.525 1.00 95.12 343 LEU A N 1
ATOM 2733 C CA . LEU A 1 343 ? 25.378 -4.592 -35.870 1.00 95.12 343 LEU A CA 1
ATOM 2734 C C . LEU A 1 343 ? 23.878 -4.536 -36.191 1.00 95.12 343 LEU A C 1
ATOM 2736 O O . LEU A 1 343 ? 23.351 -3.462 -36.474 1.00 95.12 343 LEU A O 1
ATOM 2740 N N . LEU A 1 344 ? 23.175 -5.667 -36.095 1.00 96.31 344 LEU A N 1
ATOM 2741 C CA . LEU A 1 344 ? 21.752 -5.753 -36.434 1.00 96.31 344 LEU A CA 1
ATOM 2742 C C . LEU A 1 344 ? 20.880 -4.857 -35.546 1.00 96.31 344 LEU A C 1
ATOM 2744 O O . LEU A 1 344 ? 19.929 -4.269 -36.047 1.00 96.31 344 LEU A O 1
ATOM 2748 N N . ALA A 1 345 ? 21.231 -4.667 -34.272 1.00 95.69 345 ALA A N 1
ATOM 2749 C CA . ALA A 1 345 ? 20.572 -3.705 -33.391 1.00 95.69 345 ALA A CA 1
ATOM 2750 C C . ALA A 1 345 ? 20.632 -2.265 -33.933 1.00 95.69 345 ALA A C 1
ATOM 2752 O O . ALA A 1 345 ? 19.652 -1.529 -33.826 1.00 95.69 345 ALA A O 1
ATOM 2753 N N . LYS A 1 346 ? 21.753 -1.857 -34.546 1.00 93.75 346 LYS A N 1
ATOM 2754 C CA . LYS A 1 346 ? 21.847 -0.557 -35.227 1.00 93.75 346 LYS A CA 1
ATOM 2755 C C . LYS A 1 346 ? 21.004 -0.535 -36.504 1.00 93.75 346 LYS A C 1
ATOM 2757 O O . LYS A 1 346 ? 20.288 0.437 -36.718 1.00 93.75 346 LYS A O 1
ATOM 2762 N N . LEU A 1 347 ? 21.062 -1.591 -37.325 1.00 94.31 347 LEU A N 1
ATOM 2763 C CA . LEU A 1 347 ? 20.343 -1.645 -38.608 1.00 94.31 347 LEU A CA 1
ATOM 2764 C C . LEU A 1 347 ? 18.819 -1.668 -38.422 1.00 94.31 347 LEU A C 1
ATOM 2766 O O . LEU A 1 347 ? 18.121 -0.902 -39.073 1.00 94.31 347 LEU A O 1
ATOM 2770 N N . PHE A 1 348 ? 18.294 -2.492 -37.511 1.00 95.12 348 PHE A N 1
ATOM 2771 C CA . PHE A 1 348 ? 16.865 -2.533 -37.168 1.00 95.12 348 PHE A CA 1
ATOM 2772 C C . PHE A 1 348 ? 16.403 -1.329 -36.330 1.00 95.12 348 PHE A C 1
ATOM 2774 O O . PHE A 1 348 ? 15.206 -1.109 -36.210 1.00 95.12 348 PHE A O 1
ATOM 2781 N N . GLY A 1 349 ? 17.323 -0.603 -35.683 1.00 92.50 349 GLY A N 1
ATOM 2782 C CA . GLY A 1 349 ? 17.002 0.515 -34.787 1.00 92.50 349 GLY A CA 1
ATOM 2783 C C . GLY A 1 349 ? 17.118 1.903 -35.426 1.00 92.50 349 GLY A C 1
ATOM 2784 O O . GLY A 1 349 ? 16.772 2.896 -34.778 1.00 92.50 349 GLY A O 1
ATOM 2785 N N . ALA A 1 350 ? 17.636 1.997 -36.654 1.00 91.12 350 ALA A N 1
ATOM 2786 C CA . ALA A 1 350 ? 17.719 3.243 -37.409 1.00 91.12 350 ALA A CA 1
ATOM 2787 C C . ALA A 1 350 ? 16.315 3.703 -37.832 1.00 91.12 350 ALA A C 1
ATOM 2789 O O . ALA A 1 350 ? 15.540 2.916 -38.358 1.00 91.12 350 ALA A O 1
ATOM 2790 N N . LYS A 1 351 ? 15.989 4.981 -37.598 1.00 88.88 351 LYS A N 1
ATOM 2791 C CA . LYS A 1 351 ? 14.616 5.526 -37.668 1.00 88.88 351 LYS A CA 1
ATOM 2792 C C . LYS A 1 351 ? 13.909 5.304 -39.016 1.00 88.88 351 LYS A C 1
ATOM 2794 O O . LYS A 1 351 ? 12.690 5.206 -39.059 1.00 88.88 351 LYS A O 1
ATOM 2799 N N . ASP A 1 352 ? 14.680 5.273 -40.088 1.00 89.31 352 ASP A N 1
ATOM 2800 C CA . ASP A 1 352 ? 14.299 5.098 -41.488 1.00 89.31 352 ASP A CA 1
ATOM 2801 C C . ASP A 1 352 ? 14.453 3.646 -41.987 1.00 89.31 352 ASP A C 1
ATOM 2803 O O . ASP A 1 352 ? 14.298 3.374 -43.174 1.00 89.31 352 ASP A O 1
ATOM 2807 N N . SER A 1 353 ? 14.741 2.696 -41.091 1.00 91.50 353 SER A N 1
ATOM 2808 C CA . SER A 1 353 ? 14.913 1.285 -41.432 1.00 91.50 353 SER A CA 1
ATOM 2809 C C . SER A 1 353 ? 13.590 0.548 -41.610 1.00 91.50 353 SER A C 1
ATOM 2811 O O . SER A 1 353 ? 12.757 0.483 -40.706 1.00 91.50 353 SER A O 1
ATOM 2813 N N . GLU A 1 354 ? 13.467 -0.119 -42.753 1.00 91.38 354 GLU A N 1
ATOM 2814 C CA . GLU A 1 354 ? 12.408 -1.083 -43.060 1.00 91.38 354 GLU A CA 1
ATOM 2815 C C . GLU A 1 354 ? 12.917 -2.540 -43.020 1.00 91.38 354 GLU A C 1
ATOM 2817 O O . GLU A 1 354 ? 12.235 -3.465 -43.456 1.00 91.38 354 GLU A O 1
ATOM 2822 N N . LEU A 1 355 ? 14.118 -2.801 -42.482 1.00 92.69 355 LEU A N 1
ATOM 2823 C CA . LEU A 1 355 ? 14.739 -4.135 -42.556 1.00 92.69 355 LEU A CA 1
ATOM 2824 C C . LEU A 1 355 ? 13.872 -5.246 -41.929 1.00 92.69 355 LEU A C 1
ATOM 2826 O O . LEU A 1 355 ? 13.914 -6.390 -42.377 1.00 92.69 355 LEU A O 1
ATOM 2830 N N . ALA A 1 356 ? 13.064 -4.923 -40.913 1.00 92.88 356 ALA A N 1
ATOM 2831 C CA . ALA A 1 356 ? 12.179 -5.882 -40.247 1.00 92.88 356 ALA A CA 1
ATOM 2832 C C . ALA A 1 356 ? 10.975 -6.321 -41.104 1.00 92.88 356 ALA A C 1
ATOM 2834 O O . ALA A 1 356 ? 10.504 -7.456 -40.969 1.00 92.88 356 ALA A O 1
ATOM 2835 N N . THR A 1 357 ? 10.482 -5.449 -41.991 1.00 90.81 357 THR A N 1
ATOM 2836 C CA . THR A 1 357 ? 9.410 -5.771 -42.944 1.00 90.81 357 THR A CA 1
ATOM 2837 C C . THR A 1 357 ? 9.983 -6.406 -44.208 1.00 90.81 357 THR A C 1
ATOM 2839 O O . THR A 1 357 ? 9.449 -7.415 -44.664 1.00 90.81 357 THR A O 1
ATOM 2842 N N . GLN A 1 358 ? 11.106 -5.884 -44.713 1.00 91.19 358 GLN A N 1
ATOM 2843 C CA . GLN A 1 358 ? 11.795 -6.382 -45.908 1.00 91.19 358 GLN A CA 1
ATOM 2844 C C . GLN A 1 358 ? 12.421 -7.777 -45.701 1.00 91.19 358 GLN A C 1
ATOM 2846 O O . GLN A 1 358 ? 12.366 -8.612 -46.601 1.00 91.19 358 GLN A O 1
ATOM 2851 N N . ASN A 1 359 ? 12.973 -8.075 -44.515 1.00 93.06 359 ASN A N 1
ATOM 2852 C CA . ASN A 1 359 ? 13.576 -9.374 -44.190 1.00 93.06 359 ASN A CA 1
ATOM 2853 C C . ASN A 1 359 ? 13.031 -9.955 -42.869 1.00 93.06 359 ASN A C 1
ATOM 2855 O O . ASN A 1 359 ? 13.702 -10.008 -41.832 1.00 93.06 359 ASN A O 1
ATOM 2859 N N . ARG A 1 360 ? 11.786 -10.445 -42.931 1.00 93.75 360 ARG A N 1
ATOM 2860 C CA . ARG A 1 360 ? 11.118 -11.155 -41.824 1.00 93.75 360 ARG A CA 1
ATOM 2861 C C . ARG A 1 360 ? 11.932 -12.336 -41.248 1.00 93.75 360 ARG A C 1
ATOM 2863 O O . ARG A 1 360 ? 11.967 -12.428 -40.020 1.00 93.75 360 ARG A O 1
ATOM 2870 N N . PRO A 1 361 ? 12.581 -13.223 -42.036 1.00 95.69 361 PRO A N 1
ATOM 2871 C CA . PRO A 1 361 ? 13.399 -14.315 -41.490 1.00 95.69 361 PRO A CA 1
ATOM 2872 C C . PRO A 1 361 ? 14.550 -13.839 -40.594 1.00 95.69 361 PRO A C 1
ATOM 2874 O O . PRO A 1 361 ? 14.668 -14.298 -39.453 1.00 95.69 361 PRO A O 1
ATOM 2877 N N . LEU A 1 362 ? 15.334 -12.854 -41.052 1.00 95.94 362 LEU A N 1
ATOM 2878 C CA . LEU A 1 362 ? 16.430 -12.273 -40.272 1.00 95.94 362 LEU A CA 1
ATOM 2879 C C . LEU A 1 362 ? 15.910 -11.598 -38.996 1.00 95.94 362 LEU A C 1
ATOM 2881 O O . LEU A 1 362 ? 16.481 -11.799 -37.924 1.00 95.94 362 LEU A O 1
ATOM 2885 N N . TRP A 1 363 ? 14.797 -10.861 -39.089 1.00 96.50 363 TRP A N 1
ATOM 2886 C CA . TRP A 1 363 ? 14.137 -10.242 -37.935 1.00 96.50 363 TRP A CA 1
ATOM 2887 C C . TRP A 1 363 ? 13.721 -11.276 -36.881 1.00 96.50 363 TRP A C 1
ATOM 2889 O O . TRP A 1 363 ? 14.047 -11.124 -35.706 1.00 96.50 363 TRP A O 1
ATOM 2899 N N . GLN A 1 364 ? 13.079 -12.378 -37.281 1.00 95.94 364 GLN A N 1
ATOM 2900 C CA . GLN A 1 364 ? 12.696 -13.447 -36.350 1.00 95.94 364 GLN A CA 1
ATOM 2901 C C . GLN A 1 364 ? 13.915 -14.171 -35.752 1.00 95.94 364 GLN A C 1
ATOM 2903 O O . GLN A 1 364 ? 13.920 -14.496 -34.561 1.00 95.94 364 GLN A O 1
ATOM 2908 N N . CYS A 1 365 ? 14.982 -14.383 -36.530 1.00 96.81 365 CYS A N 1
ATOM 2909 C CA . CYS A 1 365 ? 16.223 -14.972 -36.020 1.00 96.81 365 CYS A CA 1
ATOM 2910 C C . CYS A 1 365 ? 16.908 -14.063 -34.980 1.00 96.81 365 CYS A C 1
ATOM 2912 O O . CYS A 1 365 ? 17.354 -14.543 -33.929 1.00 96.81 365 CYS A O 1
ATOM 2914 N N . PHE A 1 366 ? 16.923 -12.752 -35.242 1.00 97.88 366 PHE A N 1
ATOM 2915 C CA . PHE A 1 366 ? 17.412 -11.717 -34.333 1.00 97.88 366 PHE A CA 1
ATOM 2916 C C . PHE A 1 366 ? 16.575 -11.642 -33.048 1.00 97.88 366 PHE A C 1
ATOM 2918 O O . PHE A 1 366 ? 17.137 -11.721 -31.958 1.00 97.88 366 PHE A O 1
ATOM 2925 N N . LEU A 1 367 ? 15.240 -11.611 -33.139 1.00 97.19 367 LEU A N 1
ATOM 2926 C CA . LEU A 1 367 ? 14.357 -11.676 -31.965 1.00 97.19 367 LEU A CA 1
ATOM 2927 C C . LEU A 1 367 ? 14.584 -12.951 -31.133 1.00 97.19 367 LEU A C 1
ATOM 2929 O O . LEU A 1 367 ? 14.569 -12.912 -29.902 1.00 97.19 367 LEU A O 1
ATOM 2933 N N . GLY A 1 368 ? 14.914 -14.075 -31.775 1.00 96.88 368 GLY A N 1
ATOM 2934 C CA . GLY A 1 368 ? 15.345 -15.294 -31.087 1.00 96.88 368 GLY A CA 1
ATOM 2935 C C . GLY A 1 368 ? 16.542 -15.097 -30.138 1.00 96.88 368 GLY A C 1
ATOM 2936 O O . GLY A 1 368 ? 16.629 -15.793 -29.123 1.00 96.88 368 GLY A O 1
ATOM 2937 N N . ARG A 1 369 ? 17.431 -14.125 -30.400 1.00 97.94 369 ARG A N 1
ATOM 2938 C CA . ARG A 1 369 ? 18.609 -13.819 -29.561 1.00 97.94 369 ARG A CA 1
ATOM 2939 C C . ARG A 1 369 ? 18.270 -13.173 -28.220 1.00 97.94 369 ARG A C 1
ATOM 2941 O O . ARG A 1 369 ? 19.089 -13.236 -27.304 1.00 97.94 369 ARG A O 1
ATOM 2948 N N . PHE A 1 370 ? 17.046 -12.678 -28.019 1.00 98.06 370 PHE A N 1
ATOM 2949 C CA . PHE A 1 370 ? 16.587 -12.322 -26.671 1.00 98.06 370 PHE A CA 1
ATOM 2950 C C . PHE A 1 370 ? 16.648 -13.526 -25.713 1.00 98.06 370 PHE A C 1
ATOM 2952 O O . PHE A 1 370 ? 16.781 -13.326 -24.512 1.00 98.06 370 PHE A O 1
ATOM 2959 N N . ASN A 1 371 ? 16.581 -14.767 -26.214 1.00 97.44 371 ASN A N 1
ATOM 2960 C CA . ASN A 1 371 ? 16.710 -15.999 -25.427 1.00 97.44 371 ASN A CA 1
ATOM 2961 C C . ASN A 1 371 ? 18.111 -16.649 -25.510 1.00 97.44 371 ASN A C 1
ATOM 2963 O O . ASN A 1 371 ? 18.247 -17.822 -25.167 1.00 97.44 371 ASN A O 1
ATOM 2967 N N . ASP A 1 372 ? 19.145 -15.934 -25.969 1.00 98.12 372 ASP A N 1
ATOM 2968 C CA . ASP A 1 372 ? 20.498 -16.496 -26.112 1.00 98.12 372 ASP A CA 1
ATOM 2969 C C . ASP A 1 372 ? 21.090 -16.947 -24.765 1.00 98.12 372 ASP A C 1
ATOM 2971 O O . ASP A 1 372 ? 20.859 -16.327 -23.730 1.00 98.12 372 ASP A O 1
ATOM 2975 N N . ILE A 1 373 ? 21.910 -17.997 -24.755 1.00 96.25 373 ILE A N 1
ATOM 2976 C CA . ILE A 1 373 ? 22.617 -18.425 -23.538 1.00 96.25 373 ILE A CA 1
ATOM 2977 C C . ILE A 1 373 ? 23.576 -17.337 -23.024 1.00 96.25 373 ILE A C 1
ATOM 2979 O O . ILE A 1 373 ? 23.708 -17.147 -21.811 1.00 96.25 373 ILE A O 1
ATOM 2983 N N . HIS A 1 374 ? 24.190 -16.568 -23.928 1.00 97.56 374 HIS A N 1
ATOM 2984 C CA . HIS A 1 374 ? 25.217 -15.589 -23.601 1.00 97.56 374 HIS A CA 1
ATOM 2985 C C . HIS A 1 374 ? 24.599 -14.291 -23.047 1.00 97.56 374 HIS A C 1
ATOM 2987 O O . HIS A 1 374 ? 23.828 -13.604 -23.719 1.00 97.56 374 HIS A O 1
ATOM 2993 N N . VAL A 1 375 ? 24.934 -13.943 -21.797 1.00 97.94 375 VAL A N 1
ATOM 2994 C CA . VAL A 1 375 ? 24.360 -12.785 -21.078 1.00 97.94 375 VAL A CA 1
ATOM 2995 C C . VAL A 1 375 ? 24.551 -11.454 -21.831 1.00 97.94 375 VAL A C 1
ATOM 2997 O O . VAL A 1 375 ? 23.562 -10.728 -21.961 1.00 97.94 375 VAL A O 1
ATOM 3000 N N . PRO A 1 376 ? 25.739 -11.123 -22.387 1.00 98.12 376 PRO A N 1
ATOM 3001 C CA . PRO A 1 376 ? 25.929 -9.900 -23.169 1.00 98.12 376 PRO A CA 1
ATOM 3002 C C . PRO A 1 376 ? 25.011 -9.795 -24.392 1.00 98.12 376 PRO A C 1
ATOM 3004 O O . PRO A 1 376 ? 24.529 -8.705 -24.686 1.00 98.12 376 PRO A O 1
ATOM 3007 N N . VAL A 1 377 ? 24.720 -10.914 -25.071 1.00 98.25 377 VAL A N 1
ATOM 3008 C CA . VAL A 1 377 ? 23.833 -10.944 -26.250 1.00 98.25 377 VAL A CA 1
ATOM 3009 C C . VAL A 1 377 ? 22.412 -10.546 -25.856 1.00 98.25 377 VAL A C 1
ATOM 3011 O O . VAL A 1 377 ? 21.821 -9.657 -26.471 1.00 98.25 377 VAL A O 1
ATOM 3014 N N . ARG A 1 378 ? 21.881 -11.141 -24.780 1.00 98.12 378 ARG A N 1
ATOM 3015 C CA . ARG A 1 378 ? 20.555 -10.790 -24.245 1.00 98.12 378 ARG A CA 1
ATOM 3016 C C . ARG A 1 378 ? 20.484 -9.343 -23.764 1.00 98.12 378 ARG A C 1
ATOM 3018 O O . ARG A 1 378 ? 19.473 -8.681 -23.983 1.00 98.12 378 ARG A O 1
ATOM 3025 N N . LEU A 1 379 ? 21.546 -8.854 -23.121 1.00 97.19 379 LEU A N 1
ATOM 3026 C CA . LEU A 1 379 ? 21.628 -7.475 -22.643 1.00 97.19 379 LEU A CA 1
ATOM 3027 C C . LEU A 1 379 ? 21.595 -6.471 -23.806 1.00 97.19 379 LEU A C 1
ATOM 3029 O O . LEU A 1 379 ? 20.902 -5.460 -23.724 1.00 97.19 379 LEU A O 1
ATOM 3033 N N . GLU A 1 380 ? 22.292 -6.766 -24.904 1.00 97.75 380 GLU A N 1
ATOM 3034 C CA . GLU A 1 380 ? 22.275 -5.925 -26.102 1.00 97.75 380 GLU A CA 1
ATOM 3035 C C . GLU A 1 380 ? 20.899 -5.919 -26.784 1.00 97.75 380 GLU A C 1
ATOM 3037 O O . GLU A 1 380 ? 20.398 -4.855 -27.145 1.00 97.75 380 GLU A O 1
ATOM 3042 N N . CYS A 1 381 ? 20.225 -7.074 -26.856 1.00 97.94 381 CYS A N 1
ATOM 3043 C CA . CYS A 1 381 ? 18.844 -7.168 -27.346 1.00 97.94 381 CYS A CA 1
ATOM 3044 C C . CYS A 1 381 ? 17.871 -6.298 -26.524 1.00 97.94 381 CYS A C 1
ATOM 3046 O O . CYS A 1 381 ? 17.001 -5.626 -27.079 1.00 97.94 381 CYS A O 1
ATOM 3048 N N . VAL A 1 382 ? 18.030 -6.258 -25.195 1.00 97.38 382 VAL A N 1
ATOM 3049 C CA . VAL A 1 382 ? 17.215 -5.396 -24.322 1.00 97.38 382 VAL A CA 1
ATOM 3050 C C . VAL A 1 382 ? 17.498 -3.911 -24.572 1.00 97.38 382 VAL A C 1
ATOM 3052 O O . VAL A 1 382 ? 16.552 -3.140 -24.704 1.00 97.38 382 VAL A O 1
ATOM 3055 N N . LYS A 1 383 ? 18.764 -3.500 -24.720 1.00 93.75 383 LYS A N 1
ATOM 3056 C CA . LYS A 1 383 ? 19.105 -2.105 -25.070 1.00 93.75 383 LYS A CA 1
ATOM 3057 C C . LYS A 1 383 ? 18.540 -1.697 -26.429 1.00 93.75 383 LYS A C 1
ATOM 3059 O O . LYS A 1 383 ? 17.988 -0.605 -26.554 1.00 93.75 383 LYS A O 1
ATOM 3064 N N . PHE A 1 384 ? 18.629 -2.581 -27.424 1.00 95.50 384 PHE A N 1
ATOM 3065 C CA . PHE A 1 384 ? 18.015 -2.391 -28.738 1.00 95.50 384 PHE A CA 1
ATOM 3066 C C . PHE A 1 384 ? 16.515 -2.087 -28.631 1.00 95.50 384 PHE A C 1
ATOM 3068 O O . PHE A 1 384 ? 16.036 -1.153 -29.273 1.00 95.50 384 PHE A O 1
ATOM 3075 N N . ALA A 1 385 ? 15.782 -2.820 -27.785 1.00 95.81 385 ALA A N 1
ATOM 3076 C CA . ALA A 1 385 ? 14.341 -2.632 -27.631 1.00 95.81 385 ALA A CA 1
ATOM 3077 C C . ALA A 1 385 ? 13.964 -1.193 -27.223 1.00 95.81 385 ALA A C 1
ATOM 3079 O O . ALA A 1 385 ? 12.920 -0.708 -27.643 1.00 95.81 385 ALA A O 1
ATOM 3080 N N . SER A 1 386 ? 14.826 -0.474 -26.493 1.00 90.00 386 SER A N 1
ATOM 3081 C CA . SER A 1 386 ? 14.637 0.953 -26.180 1.00 90.00 386 SER A CA 1
ATOM 3082 C C . SER A 1 386 ? 14.587 1.815 -27.444 1.00 90.00 386 SER A C 1
ATOM 3084 O O . SER A 1 386 ? 13.654 2.592 -27.641 1.00 90.00 386 SER A O 1
ATOM 3086 N N . HIS A 1 387 ? 15.556 1.640 -28.346 1.00 90.00 387 HIS A N 1
ATOM 3087 C CA . HIS A 1 387 ? 15.600 2.356 -29.621 1.00 90.00 387 HIS A CA 1
ATOM 3088 C C . HIS A 1 387 ? 14.452 1.942 -30.545 1.00 90.00 387 HIS A C 1
ATOM 3090 O O . HIS A 1 387 ? 13.812 2.805 -31.140 1.00 90.00 387 HIS A O 1
ATOM 3096 N N . CYS A 1 388 ? 14.141 0.645 -30.597 1.00 94.12 388 CYS A N 1
ATOM 3097 C CA . CYS A 1 388 ? 13.054 0.117 -31.414 1.00 94.12 388 CYS A CA 1
ATOM 3098 C C . CYS A 1 388 ? 11.684 0.666 -30.982 1.00 94.12 388 CYS A C 1
ATOM 3100 O O . CYS A 1 388 ? 10.991 1.248 -31.806 1.00 94.12 388 CYS A O 1
ATOM 3102 N N . LEU A 1 389 ? 11.338 0.629 -29.686 1.00 93.12 389 LEU A N 1
ATOM 3103 C CA . LEU A 1 389 ? 10.099 1.239 -29.170 1.00 93.12 389 LEU A CA 1
ATOM 3104 C C . LEU A 1 389 ? 10.010 2.747 -29.466 1.00 93.12 389 LEU A C 1
ATOM 3106 O O . LEU A 1 389 ? 8.921 3.279 -29.655 1.00 93.12 389 LEU A O 1
ATOM 3110 N N . MET A 1 390 ? 11.147 3.448 -29.503 1.00 91.81 390 MET A N 1
ATOM 3111 C CA . MET A 1 390 ? 11.203 4.891 -29.747 1.00 91.81 390 MET A CA 1
ATOM 3112 C C . MET A 1 390 ? 11.134 5.309 -31.221 1.00 91.81 390 MET A C 1
ATOM 3114 O O . MET A 1 390 ? 10.868 6.493 -31.465 1.00 91.81 390 MET A O 1
ATOM 3118 N N . ASN A 1 391 ? 11.411 4.395 -32.156 1.00 93.31 391 ASN A N 1
ATOM 3119 C CA . ASN A 1 391 ? 11.560 4.672 -33.589 1.00 93.31 391 ASN A CA 1
ATOM 3120 C C . ASN A 1 391 ? 10.569 3.883 -34.468 1.00 93.31 391 ASN A C 1
ATOM 3122 O O . ASN A 1 391 ? 10.128 4.421 -35.479 1.00 93.31 391 ASN A O 1
ATOM 3126 N N . HIS A 1 392 ? 10.176 2.673 -34.055 1.00 93.06 392 HIS A N 1
ATOM 3127 C CA . HIS A 1 392 ? 9.301 1.737 -34.778 1.00 93.06 392 HIS A CA 1
ATOM 3128 C C . HIS A 1 392 ? 8.169 1.227 -33.853 1.00 93.06 392 HIS A C 1
ATOM 3130 O O . HIS A 1 392 ? 8.215 0.093 -33.359 1.00 93.06 392 HIS A O 1
ATOM 3136 N N . PRO A 1 393 ? 7.149 2.058 -33.540 1.00 90.19 393 PRO A N 1
ATOM 3137 C CA . PRO A 1 393 ? 6.073 1.683 -32.612 1.00 90.19 393 PRO A CA 1
ATOM 3138 C C . PRO A 1 393 ? 5.227 0.491 -33.093 1.00 90.19 393 PRO A C 1
ATOM 3140 O O . PRO A 1 393 ? 4.621 -0.215 -32.289 1.00 90.19 393 PRO A O 1
ATOM 3143 N N . ASP A 1 394 ? 5.204 0.240 -34.399 1.00 90.00 394 ASP A N 1
ATOM 3144 C CA . ASP A 1 394 ? 4.587 -0.918 -35.045 1.00 90.00 394 ASP A CA 1
ATOM 3145 C C . ASP A 1 394 ? 5.235 -2.250 -34.616 1.00 90.00 394 ASP A C 1
ATOM 3147 O O . ASP A 1 394 ? 4.525 -3.232 -34.372 1.00 90.00 394 ASP A O 1
ATOM 3151 N N . LEU A 1 395 ? 6.558 -2.262 -34.407 1.00 91.69 395 LEU A N 1
ATOM 3152 C CA . LEU A 1 395 ? 7.325 -3.428 -33.948 1.00 91.69 395 LEU A CA 1
ATOM 3153 C C . LEU A 1 395 ? 7.231 -3.669 -32.427 1.00 91.69 395 LEU A C 1
ATOM 3155 O O . LEU A 1 395 ? 7.677 -4.708 -31.935 1.00 91.69 395 LEU A O 1
ATOM 3159 N N . ALA A 1 396 ? 6.607 -2.767 -31.658 1.00 90.62 396 ALA A N 1
ATOM 3160 C CA . ALA A 1 396 ? 6.464 -2.906 -30.202 1.00 90.62 396 ALA A CA 1
ATOM 3161 C C . ALA A 1 396 ? 5.725 -4.194 -29.780 1.00 90.62 396 ALA A C 1
ATOM 3163 O O . ALA A 1 396 ? 5.989 -4.760 -28.712 1.00 90.62 396 ALA A O 1
ATOM 3164 N N . LYS A 1 397 ? 4.810 -4.684 -30.629 1.00 90.25 397 LYS A N 1
ATOM 3165 C CA . LYS A 1 397 ? 4.079 -5.944 -30.417 1.00 90.25 397 LYS A CA 1
ATOM 3166 C C . LYS A 1 397 ? 5.022 -7.147 -30.440 1.00 90.25 397 LYS A C 1
ATOM 3168 O O . LYS A 1 397 ? 4.988 -7.945 -29.504 1.00 90.25 397 LYS A O 1
ATOM 3173 N N . ASP A 1 398 ? 5.906 -7.215 -31.437 1.00 91.38 398 ASP A N 1
ATOM 3174 C CA . ASP A 1 398 ? 6.891 -8.292 -31.596 1.00 91.38 398 ASP A CA 1
ATOM 3175 C C . ASP A 1 398 ? 7.847 -8.360 -30.385 1.00 91.38 398 ASP A C 1
ATOM 3177 O O . ASP A 1 398 ? 8.239 -9.446 -29.968 1.00 91.38 398 ASP A O 1
ATOM 3181 N N . LEU A 1 399 ? 8.170 -7.220 -29.758 1.00 94.94 399 LEU A N 1
ATOM 3182 C CA . LEU A 1 399 ? 9.060 -7.143 -28.588 1.00 94.94 399 LEU A CA 1
ATOM 3183 C C . LEU A 1 399 ? 8.411 -7.534 -27.250 1.00 94.94 399 LEU A C 1
ATOM 3185 O O . LEU A 1 399 ? 9.124 -7.905 -26.311 1.00 94.94 399 LEU A O 1
ATOM 3189 N N . THR A 1 400 ? 7.085 -7.426 -27.121 1.00 94.31 400 THR A N 1
ATOM 3190 C CA . THR A 1 400 ? 6.413 -7.451 -25.807 1.00 94.31 400 THR A CA 1
ATOM 3191 C C . THR A 1 400 ? 6.593 -8.795 -25.082 1.00 94.31 400 THR A C 1
ATOM 3193 O O . THR A 1 400 ? 6.963 -8.809 -23.906 1.00 94.31 400 THR A O 1
ATOM 3196 N N . GLU A 1 401 ? 6.441 -9.932 -25.771 1.00 92.62 401 GLU A N 1
ATOM 3197 C CA . GLU A 1 401 ? 6.641 -11.258 -25.158 1.00 92.62 401 GLU A CA 1
ATOM 3198 C C . GLU A 1 401 ? 8.120 -11.553 -24.832 1.00 92.62 401 GLU A C 1
ATOM 3200 O O . GLU A 1 401 ? 8.412 -12.202 -23.826 1.00 92.62 401 GLU A O 1
ATOM 3205 N N . TYR A 1 402 ? 9.086 -11.022 -25.591 1.00 96.56 402 TYR A N 1
ATOM 3206 C CA . TYR A 1 402 ? 10.503 -11.176 -25.238 1.00 96.56 402 TYR A CA 1
ATOM 3207 C C . TYR A 1 402 ? 10.874 -10.352 -24.000 1.00 96.56 402 TYR A C 1
ATOM 3209 O O . TYR A 1 402 ? 11.544 -10.869 -23.101 1.00 96.56 402 TYR A O 1
ATOM 3217 N N . LEU A 1 403 ? 10.401 -9.104 -23.899 1.00 97.38 403 LEU A N 1
ATOM 3218 C CA . LEU A 1 403 ? 10.617 -8.257 -22.719 1.00 97.38 403 LEU A CA 1
ATOM 3219 C C . LEU A 1 403 ? 9.938 -8.826 -21.463 1.00 97.38 403 LEU A C 1
ATOM 3221 O O . LEU A 1 403 ? 10.521 -8.770 -20.380 1.00 97.38 403 LEU A O 1
ATOM 3225 N N . LYS A 1 404 ? 8.773 -9.469 -21.602 1.00 96.69 404 LYS A N 1
ATOM 3226 C CA . LYS A 1 404 ? 8.105 -10.223 -20.528 1.00 96.69 404 LYS A CA 1
ATOM 3227 C C . LYS A 1 404 ? 9.010 -11.303 -19.938 1.00 96.69 404 LYS A C 1
ATOM 3229 O O . LYS A 1 404 ? 9.235 -11.323 -18.727 1.00 96.69 404 LYS A O 1
ATOM 3234 N N . VAL A 1 405 ? 9.596 -12.159 -20.779 1.00 97.00 405 VAL A N 1
ATOM 3235 C CA . VAL A 1 405 ? 10.519 -13.215 -20.325 1.00 97.00 405 VAL A CA 1
ATOM 3236 C C . VAL A 1 405 ? 11.800 -12.607 -19.739 1.00 97.00 405 VAL A C 1
ATOM 3238 O O . VAL A 1 405 ? 12.243 -13.033 -18.673 1.00 97.00 405 VAL A O 1
ATOM 3241 N N . ARG A 1 406 ? 12.365 -11.559 -20.357 1.00 98.06 406 ARG A N 1
ATOM 3242 C CA . ARG A 1 406 ? 13.559 -10.864 -19.833 1.00 98.06 406 ARG A CA 1
ATOM 3243 C C . ARG A 1 406 ? 13.309 -10.102 -18.524 1.00 98.06 406 ARG A C 1
ATOM 3245 O O . ARG A 1 406 ? 14.230 -9.952 -17.729 1.00 98.06 406 ARG A O 1
ATOM 3252 N N . SER A 1 407 ? 12.077 -9.692 -18.219 1.00 97.56 407 SER A N 1
ATOM 3253 C CA . SER A 1 407 ? 11.737 -9.146 -16.891 1.00 97.56 407 SER A CA 1
ATOM 3254 C C . SER A 1 407 ? 11.819 -10.199 -15.769 1.00 97.56 407 SER A C 1
ATOM 3256 O O . SER A 1 407 ? 11.917 -9.849 -14.594 1.00 97.56 407 SER A O 1
ATOM 3258 N N . HIS A 1 408 ? 11.849 -11.488 -16.124 1.00 97.38 408 HIS A N 1
ATOM 3259 C CA . HIS A 1 408 ? 12.009 -12.632 -15.222 1.00 97.38 408 HIS A CA 1
ATOM 3260 C C . HIS A 1 408 ? 13.379 -13.320 -15.351 1.00 97.38 408 HIS A C 1
ATOM 3262 O O . HIS A 1 408 ? 13.569 -14.417 -14.826 1.00 97.38 408 HIS A O 1
ATOM 3268 N N . ASP A 1 409 ? 14.337 -12.689 -16.032 1.00 98.25 409 ASP A N 1
ATOM 3269 C CA . ASP A 1 409 ? 15.653 -13.266 -16.306 1.00 98.25 409 ASP A CA 1
ATOM 3270 C C . ASP A 1 409 ? 16.420 -13.628 -15.013 1.00 98.25 409 ASP A C 1
ATOM 3272 O O . ASP A 1 409 ? 16.320 -12.891 -14.030 1.00 98.25 409 ASP A O 1
ATOM 3276 N N . PRO A 1 410 ? 17.206 -14.721 -14.954 1.00 96.75 410 PRO A N 1
ATOM 3277 C CA . PRO A 1 410 ? 18.084 -14.972 -13.807 1.00 96.75 410 PRO A CA 1
ATOM 3278 C C . PRO A 1 410 ? 18.998 -13.772 -13.491 1.00 96.75 410 PRO A C 1
ATOM 3280 O O . PRO A 1 410 ? 19.162 -13.412 -12.318 1.00 96.75 410 PRO A O 1
ATOM 3283 N N . GLU A 1 411 ? 19.515 -13.090 -14.517 1.00 97.75 411 GLU A N 1
ATOM 3284 C CA . GLU A 1 411 ? 20.486 -12.012 -14.351 1.00 97.75 411 GLU A CA 1
ATOM 3285 C C . GLU A 1 411 ? 19.854 -10.694 -13.892 1.00 97.75 411 GLU A C 1
ATOM 3287 O O . GLU A 1 411 ? 18.910 -10.166 -14.483 1.00 97.75 411 GLU A O 1
ATOM 3292 N N . GLU A 1 412 ? 20.425 -10.111 -12.834 1.00 97.62 412 GLU A N 1
ATOM 3293 C CA . GLU A 1 412 ? 19.955 -8.841 -12.266 1.00 97.62 412 GLU A CA 1
ATOM 3294 C C . GLU A 1 412 ? 20.091 -7.675 -13.254 1.00 97.62 412 GLU A C 1
ATOM 3296 O O . GLU A 1 412 ? 19.187 -6.847 -13.349 1.00 97.62 412 GLU A O 1
ATOM 3301 N N . ALA A 1 413 ? 21.189 -7.636 -14.015 1.00 97.50 413 ALA A N 1
ATOM 3302 C CA . ALA A 1 413 ? 21.451 -6.582 -14.994 1.00 97.50 413 ALA A CA 1
ATOM 3303 C C . ALA A 1 413 ? 20.425 -6.574 -16.140 1.00 97.50 413 ALA A C 1
ATOM 3305 O O . ALA A 1 413 ? 19.988 -5.508 -16.557 1.00 97.50 413 ALA A O 1
ATOM 3306 N N . ILE A 1 414 ? 19.983 -7.750 -16.602 1.00 98.31 414 ILE A N 1
ATOM 3307 C CA . ILE A 1 414 ? 18.975 -7.855 -17.665 1.00 98.31 414 ILE A CA 1
ATOM 3308 C C . ILE A 1 414 ? 17.614 -7.368 -17.155 1.00 98.31 414 ILE A C 1
ATOM 3310 O O . ILE A 1 414 ? 16.988 -6.526 -17.794 1.00 98.31 414 ILE A O 1
ATOM 3314 N N . ARG A 1 415 ? 17.173 -7.826 -15.973 1.00 98.44 415 ARG A N 1
ATOM 3315 C CA . ARG A 1 415 ? 15.903 -7.370 -15.372 1.00 98.44 415 ARG A CA 1
ATOM 3316 C C . ARG A 1 415 ? 15.883 -5.866 -15.101 1.00 98.44 415 ARG A C 1
ATOM 3318 O O . ARG A 1 415 ? 14.851 -5.228 -15.288 1.00 98.44 415 ARG A O 1
ATOM 3325 N N . HIS A 1 416 ? 17.017 -5.311 -14.678 1.00 98.38 416 HIS A N 1
ATOM 3326 C CA . HIS A 1 416 ? 17.218 -3.874 -14.516 1.00 98.38 416 HIS A CA 1
ATOM 3327 C C . HIS A 1 416 ? 17.072 -3.126 -15.850 1.00 98.38 416 HIS A C 1
ATOM 3329 O O . HIS A 1 416 ? 16.264 -2.205 -15.951 1.00 98.38 416 HIS A O 1
ATOM 3335 N N . ASP A 1 417 ? 17.789 -3.542 -16.895 1.00 97.50 417 ASP A N 1
ATOM 3336 C CA . ASP A 1 417 ? 17.794 -2.820 -18.170 1.00 97.50 417 ASP A CA 1
ATOM 3337 C C . ASP A 1 417 ? 16.466 -2.951 -18.940 1.00 97.50 417 ASP A C 1
ATOM 3339 O O . ASP A 1 417 ? 16.113 -2.041 -19.690 1.00 97.50 417 ASP A O 1
ATOM 3343 N N . VAL A 1 418 ? 15.663 -3.999 -18.694 1.00 98.44 418 VAL A N 1
ATOM 3344 C CA . VAL A 1 418 ? 14.267 -4.083 -19.177 1.00 98.44 418 VAL A CA 1
ATOM 3345 C C . VAL A 1 418 ? 13.406 -2.964 -18.582 1.00 98.44 418 VAL A C 1
ATOM 3347 O O . VAL A 1 418 ? 12.642 -2.332 -19.310 1.00 98.44 418 VAL A O 1
ATOM 3350 N N . ILE A 1 419 ? 13.550 -2.671 -17.283 1.00 98.38 419 ILE A N 1
ATOM 3351 C CA . ILE A 1 419 ? 12.845 -1.549 -16.643 1.00 98.38 419 ILE A CA 1
ATOM 3352 C C . ILE A 1 419 ? 13.293 -0.231 -17.270 1.00 98.38 419 ILE A C 1
ATOM 3354 O O . ILE A 1 419 ? 12.451 0.545 -17.711 1.00 98.38 419 ILE A O 1
ATOM 3358 N N . VAL A 1 420 ? 14.608 0.008 -17.335 1.00 97.62 420 VAL A N 1
ATOM 3359 C CA . VAL A 1 420 ? 15.184 1.246 -17.888 1.00 97.62 420 VAL A CA 1
ATOM 3360 C C . VAL A 1 420 ? 14.699 1.478 -19.321 1.00 97.62 420 VAL A C 1
ATOM 3362 O O . VAL A 1 420 ? 14.306 2.589 -19.665 1.00 97.62 420 VAL A O 1
ATOM 3365 N N . THR A 1 421 ? 14.657 0.421 -20.132 1.00 96.06 421 THR A N 1
ATOM 3366 C CA . THR A 1 421 ? 14.144 0.423 -21.509 1.00 96.06 421 THR A CA 1
ATOM 3367 C C . THR A 1 421 ? 12.688 0.884 -21.586 1.00 96.06 421 THR A C 1
ATOM 3369 O O . THR A 1 421 ? 12.385 1.861 -22.271 1.00 96.06 421 THR A O 1
ATOM 3372 N N . ILE A 1 422 ? 11.790 0.229 -20.843 1.00 97.19 422 ILE A N 1
ATOM 3373 C CA . ILE A 1 422 ? 10.352 0.540 -20.854 1.00 97.19 422 ILE A CA 1
ATOM 3374 C C . ILE A 1 422 ? 10.100 1.951 -20.305 1.00 97.19 422 ILE A C 1
ATOM 3376 O O . ILE A 1 422 ? 9.353 2.731 -20.891 1.00 97.19 422 ILE A O 1
ATOM 3380 N N . ILE A 1 423 ? 10.758 2.313 -19.204 1.00 96.88 423 ILE A N 1
ATOM 3381 C CA . ILE A 1 423 ? 10.606 3.624 -18.569 1.00 96.88 423 ILE A CA 1
ATOM 3382 C C . ILE A 1 423 ? 11.142 4.752 -19.458 1.00 96.88 423 ILE A C 1
ATOM 3384 O O . ILE A 1 423 ? 10.528 5.814 -19.506 1.00 96.88 423 ILE A O 1
ATOM 3388 N N . ASN A 1 424 ? 12.248 4.558 -20.181 1.00 95.94 424 ASN A N 1
ATOM 3389 C CA . ASN A 1 424 ? 12.779 5.587 -21.078 1.00 95.94 424 ASN A CA 1
ATOM 3390 C C . ASN A 1 424 ? 11.894 5.795 -22.315 1.00 95.94 424 ASN A C 1
ATOM 3392 O O . ASN A 1 424 ? 11.662 6.945 -22.685 1.00 95.94 424 ASN A O 1
ATOM 3396 N N . ALA A 1 425 ? 11.341 4.723 -22.895 1.00 94.62 425 ALA A N 1
ATOM 3397 C CA . ALA A 1 425 ? 10.339 4.836 -23.955 1.00 94.62 425 ALA A CA 1
ATOM 3398 C C . ALA A 1 425 ? 9.089 5.583 -23.452 1.00 94.62 425 ALA A C 1
ATOM 3400 O O . ALA A 1 425 ? 8.728 6.617 -24.013 1.00 94.62 425 ALA A O 1
ATOM 3401 N N . GLY A 1 426 ? 8.510 5.146 -22.326 1.00 94.25 426 GLY A N 1
ATOM 3402 C CA . GLY A 1 426 ? 7.326 5.777 -21.735 1.00 94.25 426 GLY A CA 1
ATOM 3403 C C . GLY A 1 426 ? 7.540 7.226 -21.284 1.00 94.25 426 GLY A C 1
ATOM 3404 O O . GLY A 1 426 ? 6.602 8.009 -21.318 1.00 94.25 426 GLY A O 1
ATOM 3405 N N . LYS A 1 427 ? 8.764 7.619 -20.897 1.00 94.25 427 LYS A N 1
ATOM 3406 C CA . LYS A 1 427 ? 9.131 9.020 -20.598 1.00 94.25 427 LYS A CA 1
ATOM 3407 C C . LYS A 1 427 ? 9.214 9.902 -21.840 1.00 94.25 427 LYS A C 1
ATOM 3409 O O . LYS A 1 427 ? 9.086 11.118 -21.699 1.00 94.25 427 LYS A O 1
ATOM 3414 N N . LYS A 1 428 ? 9.516 9.339 -23.014 1.00 92.88 428 LYS A N 1
ATOM 3415 C CA . LYS A 1 428 ? 9.539 10.087 -24.277 1.00 92.88 428 LYS A CA 1
ATOM 3416 C C . LYS A 1 428 ? 8.100 10.408 -24.674 1.00 92.88 428 LYS A C 1
ATOM 3418 O O . LYS A 1 428 ? 7.742 11.579 -24.747 1.00 92.88 428 LYS A O 1
ATOM 3423 N N . ASP A 1 429 ? 7.282 9.372 -24.820 1.00 91.88 429 ASP A N 1
ATOM 3424 C CA . ASP A 1 429 ? 5.838 9.446 -25.044 1.00 91.88 429 ASP A CA 1
ATOM 3425 C C . ASP A 1 429 ? 5.189 8.188 -24.446 1.00 91.88 429 ASP A C 1
ATOM 3427 O O . ASP A 1 429 ? 5.660 7.067 -24.657 1.00 91.88 429 ASP A O 1
ATOM 3431 N N . LEU A 1 430 ? 4.107 8.375 -23.688 1.00 92.06 430 LEU A N 1
ATOM 3432 C CA . LEU A 1 430 ? 3.405 7.294 -23.003 1.00 92.06 430 LEU A CA 1
ATOM 3433 C C . LEU A 1 430 ? 2.763 6.308 -23.994 1.00 92.06 430 LEU A C 1
ATOM 3435 O O . LEU A 1 430 ? 2.625 5.134 -23.667 1.00 92.06 430 LEU A O 1
ATOM 3439 N N . ASN A 1 431 ? 2.433 6.740 -25.216 1.00 90.38 431 ASN A N 1
ATOM 3440 C CA . ASN A 1 431 ? 1.852 5.870 -26.244 1.00 90.38 431 ASN A CA 1
ATOM 3441 C C . ASN A 1 431 ? 2.855 4.864 -26.843 1.00 90.38 431 ASN A C 1
ATOM 3443 O O . ASN A 1 431 ? 2.442 3.909 -27.499 1.00 90.38 431 ASN A O 1
ATOM 3447 N N . LEU A 1 432 ? 4.160 5.034 -26.594 1.00 92.25 432 LEU A N 1
ATOM 3448 C CA . LEU A 1 432 ? 5.207 4.091 -27.015 1.00 92.25 432 LEU A CA 1
ATOM 3449 C C . LEU A 1 432 ? 5.273 2.836 -26.129 1.00 92.25 432 LEU A C 1
ATOM 3451 O O . LEU A 1 432 ? 5.992 1.888 -26.448 1.00 92.25 432 LEU A O 1
ATOM 3455 N N . VAL A 1 433 ? 4.547 2.819 -25.006 1.00 92.81 433 VAL A N 1
ATOM 3456 C CA . VAL A 1 433 ? 4.473 1.679 -24.087 1.00 92.81 433 VAL A CA 1
ATOM 3457 C C . VAL A 1 433 ? 3.028 1.249 -23.872 1.00 92.81 433 VAL A C 1
ATOM 3459 O O . VAL A 1 433 ? 2.139 2.058 -23.638 1.00 92.81 433 VAL A O 1
ATOM 3462 N N . ASN A 1 434 ? 2.791 -0.059 -23.941 1.00 90.62 434 ASN A N 1
ATOM 3463 C CA . ASN A 1 434 ? 1.484 -0.646 -23.664 1.00 90.62 434 ASN A CA 1
ATOM 3464 C C . ASN A 1 434 ? 1.349 -1.053 -22.181 1.00 90.62 434 ASN A C 1
ATOM 3466 O O . ASN A 1 434 ? 2.337 -1.149 -21.442 1.00 90.62 434 ASN A O 1
ATOM 3470 N N . ASP A 1 435 ? 0.121 -1.356 -21.758 1.00 91.56 435 ASP A N 1
ATOM 3471 C CA . ASP A 1 435 ? -0.186 -1.739 -20.373 1.00 91.56 435 ASP A CA 1
ATOM 3472 C C . ASP A 1 435 ? 0.544 -3.012 -19.912 1.00 91.56 435 ASP A C 1
ATOM 3474 O O . ASP A 1 435 ? 0.797 -3.178 -18.717 1.00 91.56 435 ASP A O 1
ATOM 3478 N N . GLN A 1 436 ? 0.918 -3.910 -20.833 1.00 94.75 436 GLN A N 1
ATOM 3479 C CA . GLN A 1 436 ? 1.682 -5.114 -20.494 1.00 94.75 436 GLN A CA 1
ATOM 3480 C C . GLN A 1 436 ? 3.126 -4.762 -20.119 1.00 94.75 436 GLN A C 1
ATOM 3482 O O . GLN A 1 436 ? 3.605 -5.211 -19.080 1.00 94.75 436 GLN A O 1
ATOM 3487 N N . LEU A 1 437 ? 3.789 -3.897 -20.896 1.00 95.69 437 LEU A N 1
ATOM 3488 C CA . LEU A 1 437 ? 5.141 -3.410 -20.601 1.00 95.69 437 LEU A CA 1
ATOM 3489 C C . LEU A 1 437 ? 5.192 -2.698 -19.239 1.00 95.69 437 LEU A C 1
ATOM 3491 O O . LEU A 1 437 ? 6.043 -3.012 -18.403 1.00 95.69 437 LEU A O 1
ATOM 3495 N N . LEU A 1 438 ? 4.239 -1.801 -18.961 1.00 96.38 438 LEU A N 1
ATOM 3496 C CA . LEU A 1 438 ? 4.124 -1.165 -17.642 1.00 96.38 438 LEU A CA 1
ATOM 3497 C C . LEU A 1 438 ? 3.759 -2.176 -16.537 1.00 96.38 438 LEU A C 1
ATOM 3499 O O . LEU A 1 438 ? 4.242 -2.066 -15.407 1.00 96.38 438 LEU A O 1
ATOM 3503 N N . GLY A 1 439 ? 2.980 -3.209 -16.869 1.00 97.31 439 GLY A N 1
ATOM 3504 C CA . GLY A 1 439 ? 2.698 -4.360 -16.012 1.00 97.31 439 GLY A CA 1
ATOM 3505 C C . GLY A 1 439 ? 3.955 -5.125 -15.583 1.00 97.31 439 GLY A C 1
ATOM 3506 O O . GLY A 1 439 ? 4.074 -5.468 -14.405 1.00 97.31 439 GLY A O 1
ATOM 3507 N N . PHE A 1 440 ? 4.931 -5.315 -16.477 1.00 97.56 440 PHE A N 1
ATOM 3508 C CA . PHE A 1 440 ? 6.206 -5.963 -16.142 1.00 97.56 440 PHE A CA 1
ATOM 3509 C C . PHE A 1 440 ? 7.026 -5.112 -15.162 1.00 97.56 440 PHE A C 1
ATOM 3511 O O . PHE A 1 440 ? 7.575 -5.640 -14.191 1.00 97.56 440 PHE A O 1
ATOM 3518 N N . VAL A 1 441 ? 7.063 -3.786 -15.352 1.00 98.44 441 VAL A N 1
ATOM 3519 C CA . VAL A 1 441 ? 7.728 -2.867 -14.409 1.00 98.44 441 VAL A CA 1
ATOM 3520 C C . VAL A 1 441 ? 7.035 -2.888 -13.042 1.00 98.44 441 VAL A C 1
ATOM 3522 O O . VAL A 1 441 ? 7.705 -2.980 -12.014 1.00 98.44 441 VAL A O 1
ATOM 3525 N N . ARG A 1 442 ? 5.696 -2.899 -13.012 1.00 98.12 442 ARG A N 1
ATOM 3526 C CA . ARG A 1 442 ? 4.902 -3.050 -11.781 1.00 98.12 442 ARG A CA 1
ATOM 3527 C C . ARG A 1 442 ? 5.243 -4.338 -11.029 1.00 98.12 442 ARG A C 1
ATOM 3529 O O . ARG A 1 442 ? 5.394 -4.310 -9.813 1.00 98.12 442 ARG A O 1
ATOM 3536 N N . GLU A 1 443 ? 5.400 -5.463 -11.723 1.00 97.50 443 GLU A N 1
ATOM 3537 C CA . GLU A 1 443 ? 5.834 -6.724 -11.103 1.00 97.50 443 GLU A CA 1
ATOM 3538 C C . GLU A 1 443 ? 7.261 -6.636 -10.542 1.00 97.50 443 GLU A C 1
ATOM 3540 O O . GLU A 1 443 ? 7.541 -7.183 -9.474 1.00 97.50 443 GLU A O 1
ATOM 3545 N N . ARG A 1 444 ? 8.160 -5.894 -11.206 1.00 98.25 444 ARG A N 1
ATOM 3546 C CA . ARG A 1 444 ? 9.521 -5.653 -10.701 1.00 98.25 444 ARG A CA 1
ATOM 3547 C C . ARG A 1 444 ? 9.580 -4.793 -9.438 1.00 98.25 444 ARG A C 1
ATOM 3549 O O . ARG A 1 444 ? 10.590 -4.854 -8.741 1.00 98.25 444 ARG A O 1
ATOM 3556 N N . MET A 1 445 ? 8.506 -4.100 -9.051 1.00 97.88 445 MET A N 1
ATOM 3557 C CA . MET A 1 445 ? 8.410 -3.468 -7.724 1.00 97.88 445 MET A CA 1
ATOM 3558 C C . MET A 1 445 ? 8.464 -4.485 -6.569 1.00 97.88 445 MET A C 1
ATOM 3560 O O . MET A 1 445 ? 8.708 -4.085 -5.438 1.00 97.88 445 MET A O 1
ATOM 3564 N N . LEU A 1 446 ? 8.262 -5.784 -6.832 1.00 96.75 446 LEU A N 1
ATOM 3565 C CA . LEU A 1 446 ? 8.359 -6.877 -5.853 1.00 96.75 446 LEU A CA 1
ATOM 3566 C C . LEU A 1 446 ? 9.540 -7.829 -6.133 1.00 96.75 446 LEU A C 1
ATOM 3568 O O . LEU A 1 446 ? 9.572 -8.961 -5.648 1.00 96.75 446 LEU A O 1
ATOM 3572 N N . ASP A 1 447 ? 10.526 -7.391 -6.921 1.00 97.75 447 ASP A N 1
ATOM 3573 C CA . ASP A 1 447 ? 11.706 -8.191 -7.247 1.00 97.75 447 ASP A CA 1
ATOM 3574 C C . ASP A 1 447 ? 12.553 -8.550 -6.004 1.00 97.75 447 ASP A C 1
ATOM 3576 O O . ASP A 1 447 ? 12.694 -7.779 -5.051 1.00 97.75 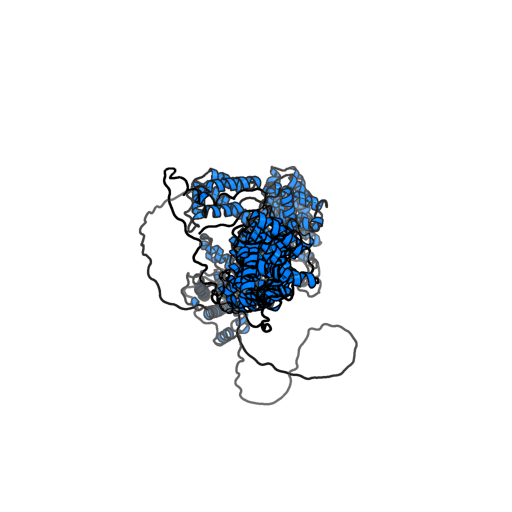447 ASP A O 1
ATOM 3580 N N . LYS A 1 448 ? 13.189 -9.727 -6.016 1.00 94.75 448 LYS A N 1
ATOM 3581 C CA . LYS A 1 448 ? 14.070 -10.182 -4.926 1.00 94.75 448 LYS A CA 1
ATOM 3582 C C . LYS A 1 448 ? 15.279 -9.257 -4.712 1.00 94.75 448 LYS A C 1
ATOM 3584 O O . LYS A 1 448 ? 15.804 -9.193 -3.601 1.00 94.75 448 LYS A O 1
ATOM 3589 N N . ARG A 1 449 ? 15.739 -8.545 -5.747 1.00 96.19 449 ARG A N 1
ATOM 3590 C CA . ARG A 1 449 ? 16.905 -7.649 -5.701 1.00 96.19 449 ARG A CA 1
ATOM 3591 C C . ARG A 1 449 ? 16.475 -6.194 -5.511 1.00 96.19 449 ARG A C 1
ATOM 3593 O O . ARG A 1 449 ? 15.788 -5.623 -6.353 1.00 96.19 449 ARG A O 1
ATOM 3600 N N . TRP A 1 450 ? 16.956 -5.576 -4.430 1.00 91.31 450 TRP A N 1
ATOM 3601 C CA . TRP A 1 450 ? 16.677 -4.176 -4.077 1.00 91.31 450 TRP A CA 1
ATOM 3602 C C . TRP A 1 450 ? 16.925 -3.195 -5.231 1.00 91.31 450 TRP A C 1
ATOM 3604 O O . TRP A 1 450 ? 16.063 -2.376 -5.530 1.00 91.31 450 TRP A O 1
ATOM 3614 N N . ARG A 1 451 ? 18.064 -3.313 -5.928 1.00 96.00 451 ARG A N 1
ATOM 3615 C CA . ARG A 1 451 ? 18.413 -2.438 -7.059 1.00 96.00 451 ARG A CA 1
ATOM 3616 C C . ARG A 1 451 ? 17.337 -2.435 -8.154 1.00 96.00 451 ARG A C 1
ATOM 3618 O O . ARG A 1 451 ? 17.020 -1.377 -8.683 1.00 96.00 451 ARG A O 1
ATOM 3625 N N . VAL A 1 452 ? 16.765 -3.601 -8.455 1.00 98.31 452 VAL A N 1
ATOM 3626 C CA . VAL A 1 452 ? 15.720 -3.776 -9.477 1.00 98.31 452 VAL A CA 1
ATOM 3627 C C . VAL A 1 452 ? 14.393 -3.181 -8.999 1.00 98.31 452 VAL A C 1
ATOM 3629 O O . VAL A 1 452 ? 13.770 -2.424 -9.741 1.00 98.31 452 VAL A O 1
ATOM 3632 N N . ARG A 1 453 ? 14.002 -3.424 -7.736 1.00 97.88 453 ARG A N 1
ATOM 3633 C CA . ARG A 1 453 ? 12.814 -2.787 -7.135 1.00 97.88 453 ARG A CA 1
ATOM 3634 C C . ARG A 1 453 ? 12.911 -1.264 -7.135 1.00 97.88 453 ARG A C 1
ATOM 3636 O O . ARG A 1 453 ? 11.954 -0.590 -7.504 1.00 97.88 453 ARG A O 1
ATOM 3643 N N . LYS A 1 454 ? 14.070 -0.730 -6.738 1.00 97.25 454 LYS A N 1
ATOM 3644 C CA . LYS A 1 454 ? 14.346 0.709 -6.694 1.00 97.25 454 LYS A CA 1
ATOM 3645 C C . LYS A 1 454 ? 14.173 1.355 -8.066 1.00 97.25 454 LYS A C 1
ATOM 3647 O O . LYS A 1 454 ? 13.510 2.384 -8.152 1.00 97.25 454 LYS A O 1
ATOM 3652 N N . GLU A 1 455 ? 14.732 0.754 -9.116 1.00 98.38 455 GLU A N 1
ATOM 3653 C CA . GLU A 1 455 ? 14.620 1.291 -10.477 1.00 98.38 455 GLU A CA 1
ATOM 3654 C C . GLU A 1 455 ? 13.168 1.256 -10.982 1.00 98.38 455 GLU A C 1
ATOM 3656 O O . GLU A 1 455 ? 12.682 2.249 -11.518 1.00 98.38 455 GLU A O 1
ATOM 3661 N N . ALA A 1 456 ? 12.429 0.169 -10.717 1.00 98.56 456 ALA A N 1
ATOM 3662 C CA . ALA A 1 456 ? 11.006 0.069 -11.056 1.00 98.56 456 ALA A CA 1
ATOM 3663 C C . ALA A 1 456 ? 10.156 1.139 -10.351 1.00 98.56 456 ALA A C 1
ATOM 3665 O O . ALA A 1 456 ? 9.379 1.842 -10.997 1.00 98.56 456 ALA A O 1
ATOM 3666 N N . MET A 1 457 ? 10.328 1.294 -9.035 1.00 98.62 457 MET A N 1
ATOM 3667 C CA . MET A 1 457 ? 9.607 2.295 -8.244 1.00 98.62 457 MET A CA 1
ATOM 3668 C C . MET A 1 457 ? 9.927 3.727 -8.693 1.00 98.62 457 MET A C 1
ATOM 3670 O O . MET A 1 457 ? 9.012 4.517 -8.916 1.00 98.62 457 MET A O 1
ATOM 3674 N N . MET A 1 458 ? 11.211 4.057 -8.874 1.00 98.50 458 MET A N 1
ATOM 3675 C CA . MET A 1 458 ? 11.642 5.384 -9.331 1.00 98.50 458 MET A CA 1
ATOM 3676 C C . MET A 1 458 ? 11.159 5.694 -10.750 1.00 98.50 458 MET A C 1
ATOM 3678 O O . MET A 1 458 ? 10.722 6.813 -11.015 1.00 98.50 458 MET A O 1
ATOM 3682 N N . GLY A 1 459 ? 11.204 4.715 -11.655 1.00 98.12 459 GLY A N 1
ATOM 3683 C CA . GLY A 1 459 ? 10.733 4.876 -13.024 1.00 98.12 459 GLY A CA 1
ATOM 3684 C C . GLY A 1 459 ? 9.231 5.143 -13.103 1.00 98.12 459 GLY A C 1
ATOM 3685 O O . GLY A 1 459 ? 8.812 6.093 -13.763 1.00 98.12 459 GLY A O 1
ATOM 3686 N N . LEU A 1 460 ? 8.419 4.370 -12.375 1.00 98.50 460 LEU A N 1
ATOM 3687 C CA . LEU A 1 460 ? 6.971 4.592 -12.305 1.00 98.50 460 LEU A CA 1
ATOM 3688 C C . LEU A 1 460 ? 6.628 5.928 -11.629 1.00 98.50 460 LEU A C 1
ATOM 3690 O O . LEU A 1 460 ? 5.757 6.644 -12.115 1.00 98.50 460 LEU A O 1
ATOM 3694 N N . ALA A 1 461 ? 7.350 6.320 -10.574 1.00 98.19 461 ALA A N 1
ATOM 3695 C CA . ALA A 1 461 ? 7.195 7.633 -9.944 1.00 98.19 461 ALA A CA 1
ATOM 3696 C C . ALA A 1 461 ? 7.496 8.795 -10.913 1.00 98.19 461 ALA A C 1
ATOM 3698 O O . ALA A 1 461 ? 6.796 9.807 -10.915 1.00 98.19 461 ALA A O 1
ATOM 3699 N N . GLN A 1 462 ? 8.500 8.641 -11.782 1.00 97.62 462 GLN A N 1
ATOM 3700 C CA . GLN A 1 462 ? 8.824 9.621 -12.822 1.00 97.62 462 GLN A CA 1
ATOM 3701 C C . GLN A 1 462 ? 7.726 9.717 -13.893 1.00 97.62 462 GLN A C 1
ATOM 3703 O O . GLN A 1 462 ? 7.378 10.830 -14.285 1.00 97.62 462 GLN A O 1
ATOM 3708 N N . LEU A 1 463 ? 7.141 8.590 -14.323 1.00 96.94 463 LEU A N 1
ATOM 3709 C CA . LEU A 1 463 ? 5.985 8.594 -15.233 1.00 96.94 463 LEU A CA 1
ATOM 3710 C C . LEU A 1 463 ? 4.750 9.237 -14.586 1.00 96.94 463 LEU A C 1
ATOM 3712 O O . LEU A 1 463 ? 4.094 10.056 -15.223 1.00 96.94 463 LEU A O 1
ATOM 3716 N N . TYR A 1 464 ? 4.472 8.928 -13.314 1.00 96.50 464 TYR A N 1
ATOM 3717 C CA . TYR A 1 464 ? 3.381 9.546 -12.558 1.00 96.50 464 TYR A CA 1
ATOM 3718 C C . TYR A 1 464 ? 3.536 11.069 -12.488 1.00 96.50 464 TYR A C 1
ATOM 3720 O O . TYR A 1 464 ? 2.613 11.797 -12.841 1.00 96.50 464 TYR A O 1
ATOM 3728 N N . LYS A 1 465 ? 4.719 11.569 -12.103 1.00 95.56 465 LYS A N 1
ATOM 3729 C CA . LYS A 1 465 ? 4.969 13.015 -12.053 1.00 95.56 465 LYS A CA 1
ATOM 3730 C C . LYS A 1 465 ? 4.745 13.671 -13.421 1.00 95.56 465 LYS A C 1
ATOM 3732 O O . LYS A 1 465 ? 4.080 14.696 -13.509 1.00 95.56 465 LYS A O 1
ATOM 3737 N N . LYS A 1 466 ? 5.263 13.059 -14.489 1.00 95.19 466 LYS A N 1
ATOM 3738 C CA . LYS A 1 466 ? 5.183 13.613 -15.845 1.00 95.19 466 LYS A CA 1
ATOM 3739 C C . LYS A 1 466 ? 3.750 13.662 -16.392 1.00 95.19 466 LYS A C 1
ATOM 3741 O O . LYS A 1 466 ? 3.312 14.689 -16.899 1.00 95.19 466 LYS A O 1
ATOM 3746 N N . TYR A 1 467 ? 3.010 12.561 -16.287 1.00 94.62 467 TYR A N 1
ATOM 3747 C CA . TYR A 1 467 ? 1.726 12.416 -16.980 1.00 94.62 467 TYR A CA 1
ATOM 3748 C C . TYR A 1 467 ? 0.501 12.575 -16.074 1.00 94.62 467 TYR A C 1
ATOM 3750 O O . TYR A 1 467 ? -0.529 13.030 -16.559 1.00 94.62 467 TYR A O 1
ATOM 3758 N N . CYS A 1 468 ? 0.598 12.265 -14.776 1.00 89.69 468 CYS A N 1
ATOM 3759 C CA . CYS A 1 468 ? -0.509 12.448 -13.831 1.00 89.69 468 CYS A CA 1
ATOM 3760 C C . CYS A 1 468 ? -0.478 13.797 -13.113 1.00 89.69 468 CYS A C 1
ATOM 3762 O O . CYS A 1 468 ? -1.544 14.343 -12.883 1.00 89.69 468 CYS A O 1
ATOM 3764 N N . LEU A 1 469 ? 0.702 14.324 -12.756 1.00 87.06 469 LEU A N 1
ATOM 3765 C CA . LEU A 1 469 ? 0.804 15.603 -12.032 1.00 87.06 469 LEU A CA 1
ATOM 3766 C C . LEU A 1 469 ? 0.979 16.812 -12.966 1.00 87.06 469 LEU A C 1
ATOM 3768 O O . LEU A 1 469 ? 0.442 17.876 -12.687 1.00 87.06 469 LEU A O 1
ATOM 3772 N N . HIS A 1 470 ? 1.720 16.668 -14.069 1.00 88.69 470 HIS A N 1
ATOM 3773 C CA . HIS A 1 470 ? 1.907 17.744 -15.058 1.00 88.69 470 HIS A CA 1
ATOM 3774 C C . HIS A 1 470 ? 1.017 17.607 -16.308 1.00 88.69 470 HIS A C 1
ATOM 3776 O O . HIS A 1 470 ? 1.071 18.462 -17.185 1.00 88.69 470 HIS A O 1
ATOM 3782 N N . HIS A 1 471 ? 0.205 16.546 -16.402 1.00 86.12 471 HIS A N 1
ATOM 3783 C CA . HIS A 1 471 ? -0.742 16.292 -17.499 1.00 86.12 471 HIS A CA 1
ATOM 3784 C C . HIS A 1 471 ? -0.174 16.413 -18.931 1.00 86.12 471 HIS A C 1
ATOM 3786 O O . HIS A 1 471 ? -0.932 16.646 -19.870 1.00 86.12 471 HIS A O 1
ATOM 3792 N N . GLU A 1 472 ? 1.130 16.174 -19.140 1.00 89.56 472 GLU A N 1
ATOM 3793 C CA . GLU A 1 472 ? 1.809 16.405 -20.433 1.00 89.56 472 GLU A CA 1
ATOM 3794 C C . GLU A 1 472 ? 1.231 15.619 -21.633 1.00 89.56 472 GLU A C 1
ATOM 3796 O O . GLU A 1 472 ? 1.503 15.965 -22.778 1.00 89.56 472 GLU A O 1
ATOM 3801 N N . ALA A 1 473 ? 0.436 14.567 -21.395 1.00 85.81 473 ALA A N 1
ATOM 3802 C CA . ALA A 1 473 ? -0.255 13.783 -22.430 1.00 85.81 473 ALA A CA 1
ATOM 3803 C C . ALA A 1 473 ? -1.797 13.848 -22.330 1.00 85.81 473 ALA A C 1
ATOM 3805 O O . ALA A 1 473 ? -2.492 12.999 -22.893 1.00 85.81 473 ALA A O 1
ATOM 3806 N N . GLY A 1 474 ? -2.338 14.822 -21.591 1.00 86.94 474 GLY A N 1
ATOM 3807 C CA . GLY A 1 474 ? -3.770 14.976 -21.323 1.00 86.94 474 GLY A CA 1
ATOM 3808 C C . GLY A 1 474 ? -4.318 14.055 -20.221 1.00 86.94 474 GLY A C 1
ATOM 3809 O O . GLY A 1 474 ? -3.707 13.050 -19.843 1.00 86.94 474 GLY A O 1
ATOM 3810 N N . LYS A 1 475 ? -5.505 14.403 -19.699 1.00 83.88 475 LYS A N 1
ATOM 3811 C CA . LYS A 1 475 ? -6.152 13.707 -18.567 1.00 83.88 475 LYS A CA 1
ATOM 3812 C C . LYS A 1 475 ? -6.516 12.245 -18.891 1.00 83.88 475 LYS A C 1
ATOM 3814 O O . LYS A 1 475 ? -6.323 11.376 -18.046 1.00 83.88 475 LYS A O 1
ATOM 3819 N N . GLU A 1 476 ? -6.942 11.935 -20.118 1.00 85.19 476 GLU A N 1
ATOM 3820 C CA . GLU A 1 476 ? -7.243 10.552 -20.545 1.00 85.19 476 GLU A CA 1
ATOM 3821 C C . GLU A 1 476 ? -6.011 9.632 -20.491 1.00 85.19 476 GLU A C 1
ATOM 3823 O O . GLU A 1 476 ? -6.074 8.501 -20.006 1.00 85.19 476 GLU A O 1
ATOM 3828 N N . SER A 1 477 ? -4.852 10.123 -20.940 1.00 85.56 477 SER A N 1
ATOM 3829 C CA . SER A 1 477 ? -3.590 9.377 -20.872 1.00 85.56 477 SER A CA 1
ATOM 3830 C C . SER A 1 477 ? -3.138 9.160 -19.426 1.00 85.56 477 SER A C 1
ATOM 3832 O O . SER A 1 477 ? -2.640 8.083 -19.096 1.00 85.56 477 SER A O 1
ATOM 3834 N N . ALA A 1 478 ? -3.364 10.143 -18.548 1.00 87.12 478 ALA A N 1
ATOM 3835 C CA . ALA A 1 478 ? -3.098 10.021 -17.116 1.00 87.12 478 ALA A CA 1
ATOM 3836 C C . ALA A 1 478 ? -3.935 8.907 -16.460 1.00 87.12 478 ALA A C 1
ATOM 3838 O O . ALA A 1 478 ? -3.415 8.139 -15.647 1.00 87.12 478 ALA A O 1
ATOM 3839 N N . GLN A 1 479 ? -5.208 8.754 -16.850 1.00 86.44 479 GLN A N 1
ATOM 3840 C CA . GLN A 1 479 ? -6.088 7.709 -16.312 1.00 86.44 479 GLN A CA 1
ATOM 3841 C C . GLN A 1 479 ? -5.547 6.290 -16.557 1.00 86.44 479 GLN A C 1
ATOM 3843 O O . GLN A 1 479 ? -5.621 5.459 -15.648 1.00 86.44 479 GLN A O 1
ATOM 3848 N N . LYS A 1 480 ? -4.915 6.020 -17.712 1.00 89.50 480 LYS A N 1
ATOM 3849 C CA . LYS A 1 480 ? -4.307 4.707 -18.041 1.00 89.50 480 LYS A CA 1
ATOM 3850 C C . LYS A 1 480 ? -3.260 4.258 -17.011 1.00 89.50 480 LYS A C 1
ATOM 3852 O O . LYS A 1 480 ? -3.151 3.073 -16.696 1.00 89.50 480 LYS A O 1
ATOM 3857 N N . ILE A 1 481 ? -2.517 5.208 -16.439 1.00 94.25 481 ILE A N 1
ATOM 3858 C CA . ILE A 1 481 ? -1.474 4.952 -15.433 1.00 94.25 481 ILE A CA 1
ATOM 3859 C C . ILE A 1 481 ? -1.855 5.408 -14.016 1.00 94.25 481 ILE A C 1
ATOM 3861 O O . ILE A 1 481 ? -1.018 5.399 -13.110 1.00 94.25 481 ILE A O 1
ATOM 3865 N N . SER A 1 482 ? -3.127 5.750 -13.790 1.00 91.12 482 SER A N 1
ATOM 3866 C CA . SER A 1 482 ? -3.646 6.207 -12.493 1.00 91.12 482 SER A CA 1
ATOM 3867 C C . SER A 1 482 ? -3.358 5.234 -11.345 1.00 91.12 482 SER A C 1
ATOM 3869 O O . SER A 1 482 ? -3.120 5.675 -10.227 1.00 91.12 482 SER A O 1
ATOM 3871 N N . TRP A 1 483 ? -3.278 3.927 -11.617 1.00 95.75 483 TRP A N 1
ATOM 3872 C CA . TRP A 1 483 ? -2.952 2.879 -10.640 1.00 95.75 483 TRP A CA 1
ATOM 3873 C C . TRP A 1 483 ? -1.555 3.005 -10.003 1.00 95.75 483 TRP A C 1
ATOM 3875 O O . TRP A 1 483 ? -1.288 2.351 -8.988 1.00 95.75 483 TRP A O 1
ATOM 3885 N N . ILE A 1 484 ? -0.641 3.797 -10.583 1.00 97.94 484 ILE A N 1
ATOM 3886 C CA . ILE A 1 484 ? 0.740 3.925 -10.095 1.00 97.94 484 ILE A CA 1
ATOM 3887 C C . ILE A 1 484 ? 0.775 4.480 -8.663 1.00 97.94 484 ILE A C 1
ATOM 3889 O O . ILE A 1 484 ? 1.499 3.928 -7.831 1.00 97.94 484 ILE A O 1
ATOM 3893 N N . LYS A 1 485 ? -0.029 5.508 -8.348 1.00 95.88 485 LYS A N 1
ATOM 3894 C CA . LYS A 1 485 ? -0.080 6.127 -7.005 1.00 95.88 485 LYS A CA 1
ATOM 3895 C C . LYS A 1 485 ? -0.382 5.100 -5.911 1.00 95.88 485 LYS A C 1
ATOM 3897 O O . LYS A 1 485 ? 0.299 5.061 -4.887 1.00 95.88 485 LYS A O 1
ATOM 3902 N N . ASP A 1 486 ? -1.340 4.211 -6.170 1.00 97.69 486 ASP A N 1
ATOM 3903 C CA . ASP A 1 486 ? -1.789 3.218 -5.199 1.00 97.69 486 ASP A CA 1
ATOM 3904 C C . ASP A 1 486 ? -0.740 2.115 -5.046 1.00 97.69 486 ASP A C 1
ATOM 3906 O O . ASP A 1 486 ? -0.357 1.756 -3.933 1.00 97.69 486 ASP A O 1
ATOM 3910 N N . LYS A 1 487 ? -0.197 1.607 -6.164 1.00 97.88 487 LYS A N 1
ATOM 3911 C CA . LYS A 1 487 ? 0.822 0.547 -6.118 1.00 97.88 487 LYS A CA 1
ATOM 3912 C C . LYS A 1 487 ? 2.137 1.004 -5.499 1.00 97.88 487 LYS A C 1
ATOM 3914 O O . LYS A 1 487 ? 2.748 0.189 -4.813 1.00 97.88 487 LYS A O 1
ATOM 3919 N N . LEU A 1 488 ? 2.549 2.261 -5.676 1.00 98.44 488 LEU A N 1
ATOM 3920 C CA . LEU A 1 488 ? 3.710 2.822 -4.977 1.00 98.44 488 LEU A CA 1
ATOM 3921 C C . LEU A 1 488 ? 3.475 2.853 -3.460 1.00 98.44 488 LEU A C 1
ATOM 3923 O O . LEU A 1 488 ? 4.297 2.329 -2.711 1.00 98.44 488 LEU A O 1
ATOM 3927 N N . LEU A 1 489 ? 2.330 3.362 -2.998 1.00 98.19 489 LEU A N 1
ATOM 3928 C CA . LEU A 1 489 ? 2.016 3.411 -1.564 1.00 98.19 489 LEU A CA 1
ATOM 3929 C C . LEU A 1 489 ? 1.815 2.016 -0.945 1.00 98.19 489 LEU A C 1
ATOM 3931 O O . LEU A 1 489 ? 2.218 1.787 0.195 1.00 98.19 489 LEU A O 1
ATOM 3935 N N . HIS A 1 490 ? 1.300 1.034 -1.693 1.00 97.44 490 HIS A N 1
ATOM 3936 C CA . HIS A 1 490 ? 1.191 -0.355 -1.222 1.00 97.44 490 HIS A CA 1
ATOM 3937 C C . HIS A 1 490 ? 2.533 -1.004 -0.864 1.00 97.44 490 HIS A C 1
ATOM 3939 O O . HIS A 1 490 ? 2.557 -1.944 -0.065 1.00 97.44 490 HIS A O 1
ATOM 3945 N N . ILE A 1 491 ? 3.655 -0.516 -1.403 1.00 96.81 491 ILE A N 1
ATOM 3946 C CA . ILE A 1 491 ? 4.983 -1.013 -1.027 1.00 96.81 491 ILE A CA 1
ATOM 3947 C C . ILE A 1 491 ? 5.314 -0.701 0.445 1.00 96.81 491 ILE A C 1
ATOM 3949 O O . ILE A 1 491 ? 6.081 -1.441 1.056 1.00 96.81 491 ILE A O 1
ATOM 3953 N N . TYR A 1 492 ? 4.656 0.274 1.089 1.00 94.62 492 TYR A N 1
ATOM 3954 C CA . TYR A 1 492 ? 4.858 0.558 2.519 1.00 94.62 492 TYR A CA 1
ATOM 3955 C C . TYR A 1 492 ? 4.460 -0.605 3.456 1.00 94.62 492 TYR A C 1
ATOM 3957 O O . TYR A 1 492 ? 4.887 -0.661 4.615 1.00 94.62 492 TYR A O 1
ATOM 3965 N N . TYR A 1 493 ? 3.675 -1.571 2.957 1.00 90.75 493 TYR A N 1
ATOM 3966 C CA . TYR A 1 493 ? 3.360 -2.817 3.663 1.00 90.75 493 TYR A CA 1
ATOM 3967 C C . TYR A 1 493 ? 4.486 -3.861 3.636 1.00 90.75 493 TYR A C 1
ATOM 3969 O O . TYR A 1 493 ? 4.414 -4.837 4.383 1.00 90.75 493 TYR A O 1
ATOM 3977 N N . GLN A 1 494 ? 5.520 -3.684 2.807 1.00 86.56 494 GLN A N 1
ATOM 3978 C CA . GLN A 1 494 ? 6.675 -4.580 2.790 1.00 86.56 494 GLN A CA 1
ATOM 3979 C C . GLN A 1 494 ? 7.501 -4.446 4.074 1.00 86.56 494 GLN A C 1
ATOM 3981 O O . GLN A 1 494 ? 7.575 -3.385 4.691 1.00 86.56 494 GLN A O 1
ATOM 3986 N N . ASN A 1 495 ? 8.158 -5.533 4.481 1.00 78.50 495 ASN A N 1
ATOM 3987 C CA . ASN A 1 495 ? 8.998 -5.538 5.685 1.00 78.50 495 ASN A CA 1
ATOM 3988 C C . ASN A 1 495 ? 10.384 -4.897 5.465 1.00 78.50 495 ASN A C 1
ATOM 3990 O O . ASN A 1 495 ? 11.087 -4.639 6.439 1.00 78.50 495 ASN A O 1
ATOM 3994 N N . SER A 1 496 ? 10.801 -4.665 4.214 1.00 83.81 496 SER A N 1
ATOM 3995 C CA . SER A 1 496 ? 12.080 -4.013 3.902 1.00 83.81 496 SER A CA 1
ATOM 3996 C C . SER A 1 496 ? 12.030 -2.536 4.287 1.00 83.81 496 SER A C 1
ATOM 3998 O O . SER A 1 496 ? 11.127 -1.808 3.879 1.00 83.81 496 SER A O 1
ATOM 4000 N N . ILE A 1 497 ? 13.020 -2.091 5.063 1.00 81.19 497 ILE A N 1
ATOM 4001 C CA . ILE A 1 497 ? 13.154 -0.680 5.424 1.00 81.19 497 ILE A CA 1
ATOM 4002 C C . ILE A 1 497 ? 13.508 0.172 4.199 1.00 81.19 497 ILE A C 1
ATOM 4004 O O . ILE A 1 497 ? 12.906 1.223 4.016 1.00 81.19 497 ILE A O 1
ATOM 4008 N N . ASP A 1 498 ? 14.393 -0.307 3.320 1.00 84.19 498 ASP A N 1
ATOM 4009 C CA . ASP A 1 498 ? 14.799 0.399 2.097 1.00 84.19 498 ASP A CA 1
ATOM 4010 C C . ASP A 1 498 ? 13.598 0.725 1.197 1.00 84.19 498 ASP A C 1
ATOM 4012 O O . ASP A 1 498 ? 13.463 1.852 0.719 1.00 84.19 498 ASP A O 1
ATOM 4016 N N . ASP A 1 499 ? 12.686 -0.242 1.036 1.00 89.31 499 ASP A N 1
ATOM 4017 C CA . ASP A 1 499 ? 11.439 -0.072 0.288 1.00 89.31 499 ASP A CA 1
ATOM 4018 C C . ASP A 1 499 ? 10.565 1.039 0.909 1.00 89.31 499 ASP A C 1
ATOM 4020 O O . ASP A 1 499 ? 10.120 1.941 0.201 1.00 89.31 499 ASP A O 1
ATOM 4024 N N . LYS A 1 500 ? 10.370 1.036 2.238 1.00 89.00 500 LYS A N 1
ATOM 4025 C CA . LYS A 1 500 ? 9.583 2.067 2.947 1.00 89.00 500 LYS A CA 1
ATOM 4026 C C . LYS A 1 500 ? 10.187 3.464 2.835 1.00 89.00 500 LYS A C 1
ATOM 4028 O O . LYS A 1 500 ? 9.460 4.421 2.576 1.00 89.00 500 LYS A O 1
ATOM 4033 N N . LEU A 1 501 ? 11.504 3.581 3.011 1.00 86.81 501 LEU A N 1
ATOM 4034 C CA . LEU A 1 501 ? 12.223 4.853 2.898 1.00 86.81 501 LEU A CA 1
ATOM 4035 C C . LEU A 1 501 ? 12.150 5.414 1.475 1.00 86.81 501 LEU A C 1
ATOM 4037 O O . LEU A 1 501 ? 12.015 6.623 1.286 1.00 86.81 501 LEU A O 1
ATOM 4041 N N . LEU A 1 502 ? 12.196 4.545 0.464 1.00 92.88 502 LEU A N 1
ATOM 4042 C CA . LEU A 1 502 ? 12.026 4.967 -0.919 1.00 92.88 502 LEU A CA 1
ATOM 4043 C C . LEU A 1 502 ? 10.592 5.400 -1.225 1.00 92.88 502 LEU A C 1
ATOM 4045 O O . LEU A 1 502 ? 10.432 6.356 -1.973 1.00 92.88 502 LEU A O 1
ATOM 4049 N N . VAL A 1 503 ? 9.568 4.776 -0.633 1.00 96.88 503 VAL A N 1
ATOM 4050 C CA . VAL A 1 503 ? 8.177 5.255 -0.740 1.00 96.88 503 VAL A CA 1
ATOM 4051 C C . VAL A 1 503 ? 8.017 6.636 -0.093 1.00 96.88 503 VAL A C 1
ATOM 4053 O O . VAL A 1 503 ? 7.468 7.525 -0.738 1.00 96.88 503 VAL A O 1
ATOM 4056 N N . GLU A 1 504 ? 8.565 6.858 1.110 1.00 94.06 504 GLU A N 1
ATOM 4057 C CA . GLU A 1 504 ? 8.596 8.182 1.766 1.00 94.06 504 GLU A CA 1
ATOM 4058 C C . GLU A 1 504 ? 9.249 9.244 0.854 1.00 94.06 504 GLU A C 1
ATOM 4060 O O . GLU A 1 504 ? 8.690 10.320 0.625 1.00 94.06 504 GLU A O 1
ATOM 4065 N N . LYS A 1 505 ? 10.390 8.910 0.236 1.00 93.38 505 LYS A N 1
ATOM 4066 C CA . LYS A 1 505 ? 11.086 9.783 -0.720 1.00 93.38 505 LYS A CA 1
ATOM 4067 C C . LYS A 1 505 ? 10.313 10.007 -2.022 1.00 93.38 505 LYS A C 1
ATOM 4069 O O . LYS A 1 505 ? 10.282 11.126 -2.532 1.00 93.38 505 LYS A O 1
ATOM 4074 N N . ILE A 1 506 ? 9.700 8.963 -2.576 1.00 97.12 506 ILE A N 1
ATOM 4075 C CA . ILE A 1 506 ? 8.912 9.035 -3.811 1.00 97.12 506 ILE A CA 1
ATOM 4076 C C . ILE A 1 506 ? 7.697 9.933 -3.608 1.00 97.12 506 ILE A C 1
ATOM 4078 O O . ILE A 1 506 ? 7.443 10.816 -4.432 1.00 97.12 506 ILE A O 1
ATOM 4082 N N . PHE A 1 507 ? 7.006 9.764 -2.481 1.00 97.19 507 PHE A N 1
ATOM 4083 C CA . PHE A 1 507 ? 5.899 10.617 -2.088 1.00 97.19 507 PHE A CA 1
ATOM 4084 C C . PHE A 1 507 ? 6.333 12.090 -2.053 1.00 97.19 507 PHE A C 1
ATOM 4086 O O . PHE A 1 507 ? 5.732 12.921 -2.732 1.00 97.19 507 PHE A O 1
ATOM 4093 N N . ALA A 1 508 ? 7.449 12.393 -1.381 1.00 94.56 508 ALA A N 1
ATOM 4094 C CA . ALA A 1 508 ? 7.971 13.752 -1.237 1.00 94.56 508 ALA A CA 1
ATOM 4095 C C . ALA A 1 508 ? 8.547 14.401 -2.512 1.00 94.56 508 ALA A C 1
ATOM 4097 O O . ALA A 1 508 ? 8.740 15.616 -2.533 1.00 94.56 508 ALA A O 1
ATOM 4098 N N . GLN A 1 509 ? 8.883 13.639 -3.558 1.00 94.81 509 GLN A N 1
ATOM 4099 C CA . GLN A 1 509 ? 9.566 14.165 -4.758 1.00 94.81 509 GLN A CA 1
ATOM 4100 C C . GLN A 1 509 ? 8.729 14.091 -6.046 1.00 94.81 509 GLN A C 1
ATOM 4102 O O . GLN A 1 509 ? 8.917 14.915 -6.953 1.00 94.81 509 GLN A O 1
ATOM 4107 N N . PHE A 1 510 ? 7.814 13.121 -6.128 1.00 96.38 510 PHE A N 1
ATOM 4108 C CA . PHE A 1 510 ? 7.082 12.781 -7.352 1.00 96.38 510 PHE A CA 1
ATOM 4109 C C . PHE A 1 510 ? 5.561 12.758 -7.195 1.00 96.38 510 PHE A C 1
ATOM 4111 O O . PHE A 1 510 ? 4.881 13.008 -8.185 1.00 96.38 510 PHE A O 1
ATOM 4118 N N . MET A 1 511 ? 5.031 12.470 -5.999 1.00 96.38 511 MET A N 1
ATOM 4119 C CA . MET A 1 511 ? 3.578 12.446 -5.774 1.00 96.38 511 MET A CA 1
ATOM 4120 C C . MET A 1 511 ? 3.069 13.790 -5.257 1.00 96.38 511 MET A C 1
ATOM 4122 O O . MET A 1 511 ? 2.183 14.363 -5.871 1.00 96.38 511 MET A O 1
ATOM 4126 N N . VAL A 1 512 ? 3.683 14.308 -4.188 1.00 96.81 512 VAL A N 1
ATOM 4127 C CA . VAL A 1 512 ? 3.457 15.655 -3.643 1.00 96.81 512 VAL A CA 1
ATOM 4128 C C . VAL A 1 512 ? 4.825 16.333 -3.505 1.00 96.81 512 VAL A C 1
ATOM 4130 O O . VAL A 1 512 ? 5.486 16.180 -2.471 1.00 96.81 512 VAL A O 1
ATOM 4133 N N . PRO A 1 513 ? 5.329 17.007 -4.558 1.00 95.50 513 PRO A N 1
ATOM 4134 C CA . PRO A 1 513 ? 6.680 17.556 -4.555 1.00 95.50 513 PRO A CA 1
ATOM 4135 C C . PRO A 1 513 ? 6.868 18.637 -3.481 1.00 95.50 513 PRO A C 1
ATOM 4137 O O . PRO A 1 513 ? 6.217 19.676 -3.499 1.00 95.50 513 PRO A O 1
ATOM 4140 N N . HIS A 1 514 ? 7.815 18.413 -2.570 1.00 90.94 514 HIS A N 1
ATOM 4141 C CA . HIS A 1 514 ? 8.141 19.332 -1.470 1.00 90.94 514 HIS A CA 1
ATOM 4142 C C . HIS A 1 514 ? 8.662 20.712 -1.906 1.00 90.94 514 HIS A C 1
ATOM 4144 O O . HIS A 1 514 ? 8.738 21.614 -1.080 1.00 90.94 514 HIS A O 1
ATOM 4150 N N . SER A 1 515 ? 9.040 20.860 -3.178 1.00 90.94 515 SER A N 1
ATOM 4151 C CA . SER A 1 515 ? 9.509 22.109 -3.784 1.00 90.94 515 SER A CA 1
ATOM 4152 C C . SER A 1 515 ? 8.384 23.054 -4.225 1.00 90.94 515 SER A C 1
ATOM 4154 O O . SER A 1 515 ? 8.689 24.130 -4.726 1.00 90.94 515 SER A O 1
ATOM 4156 N N . LEU A 1 516 ? 7.117 22.636 -4.128 1.00 93.31 516 LEU A N 1
ATOM 4157 C CA . LEU A 1 516 ? 5.957 23.488 -4.405 1.00 93.31 516 LEU A CA 1
ATOM 4158 C C . LEU A 1 516 ? 5.689 24.439 -3.231 1.00 93.31 516 LEU A C 1
ATOM 4160 O O . LEU A 1 516 ? 5.920 24.079 -2.071 1.00 93.31 516 LEU A O 1
ATOM 4164 N N . GLU A 1 517 ? 5.140 25.616 -3.533 1.00 93.56 517 GLU A N 1
ATOM 4165 C CA . GLU A 1 517 ? 4.624 26.530 -2.510 1.00 93.56 517 GLU A CA 1
ATOM 4166 C C . GLU A 1 517 ? 3.446 25.904 -1.750 1.00 93.56 517 GLU A C 1
ATOM 4168 O O . GLU A 1 517 ? 2.786 24.977 -2.228 1.00 93.56 517 GLU A O 1
ATOM 4173 N N . THR A 1 518 ? 3.192 26.390 -0.532 1.00 94.31 518 THR A N 1
ATOM 4174 C CA . THR A 1 518 ? 2.298 25.724 0.429 1.00 94.31 518 THR A CA 1
ATOM 4175 C C . THR A 1 518 ? 0.892 25.461 -0.124 1.00 94.31 518 THR A C 1
ATOM 4177 O O . THR A 1 518 ? 0.381 24.356 0.056 1.00 94.31 518 THR A O 1
ATOM 4180 N N . GLU A 1 519 ? 0.283 26.415 -0.835 1.00 93.94 519 GLU A N 1
ATOM 4181 C CA . GLU A 1 519 ? -1.070 26.252 -1.391 1.00 93.94 519 GLU A CA 1
ATOM 4182 C C . GLU A 1 519 ? -1.128 25.179 -2.490 1.00 93.94 519 GLU A C 1
ATOM 4184 O O . GLU A 1 519 ? -1.941 24.259 -2.404 1.00 93.94 519 GLU A O 1
ATOM 4189 N N . GLU A 1 520 ? -0.222 25.221 -3.472 1.00 93.81 520 GLU A N 1
ATOM 4190 C CA . GLU A 1 520 ? -0.134 24.220 -4.547 1.00 93.81 520 GLU A CA 1
ATOM 4191 C C . GLU A 1 520 ? 0.200 22.825 -4.001 1.00 93.81 520 GLU A C 1
ATOM 4193 O O . GLU A 1 520 ? -0.400 21.822 -4.400 1.00 93.81 520 GLU A O 1
ATOM 4198 N N . LYS A 1 521 ? 1.130 22.755 -3.038 1.00 95.31 521 LYS A N 1
ATOM 4199 C CA . LYS A 1 521 ? 1.524 21.521 -2.346 1.00 95.31 521 LYS A CA 1
ATOM 4200 C C . LYS A 1 521 ? 0.329 20.883 -1.636 1.00 95.31 521 LYS A C 1
ATOM 4202 O O . LYS A 1 521 ? 0.187 19.659 -1.658 1.00 95.31 521 LYS A O 1
ATOM 4207 N N . MET A 1 522 ? -0.534 21.694 -1.022 1.00 96.56 522 MET A N 1
ATOM 4208 C CA . MET A 1 522 ? -1.734 21.216 -0.334 1.00 96.56 522 MET A CA 1
ATOM 4209 C C . MET A 1 522 ? -2.888 20.904 -1.289 1.00 96.56 522 MET A C 1
ATOM 4211 O O . MET A 1 522 ? -3.558 19.898 -1.068 1.00 96.56 522 MET A O 1
ATOM 4215 N N . LYS A 1 523 ? -3.057 21.650 -2.391 1.00 95.19 523 LYS A N 1
ATOM 4216 C CA . LYS A 1 523 ? -3.993 21.298 -3.476 1.00 95.19 523 LYS A CA 1
ATOM 4217 C C . LYS A 1 523 ? -3.659 19.913 -4.042 1.00 95.19 523 LYS A C 1
ATOM 4219 O O . LYS A 1 523 ? -4.511 19.030 -4.084 1.00 95.19 523 LYS A O 1
ATOM 4224 N N . CYS A 1 524 ? -2.384 19.690 -4.359 1.00 95.06 524 CYS A N 1
ATOM 4225 C CA . CYS A 1 524 ? -1.851 18.405 -4.808 1.00 95.06 524 CYS A CA 1
ATOM 4226 C C . CYS A 1 524 ? -2.116 17.271 -3.794 1.00 95.06 524 CYS A C 1
ATOM 4228 O O . CYS A 1 524 ? -2.599 16.203 -4.171 1.00 95.06 524 CYS A O 1
ATOM 4230 N N . LEU A 1 525 ? -1.855 17.498 -2.499 1.00 97.00 525 LEU A N 1
ATOM 4231 C CA . LEU A 1 525 ? -2.112 16.507 -1.445 1.00 97.00 525 LEU A CA 1
ATOM 4232 C C . LEU A 1 525 ? -3.605 16.170 -1.292 1.00 97.00 525 LEU A C 1
ATOM 4234 O O . LEU A 1 525 ? -3.944 14.998 -1.131 1.00 97.00 525 LEU A O 1
ATOM 4238 N N . TYR A 1 526 ? -4.474 17.181 -1.334 1.00 96.25 526 TYR A N 1
ATOM 4239 C CA . TYR A 1 526 ? -5.922 17.066 -1.154 1.00 96.25 526 TYR A CA 1
ATOM 4240 C C . TYR A 1 526 ? -6.547 16.144 -2.212 1.00 96.25 526 TYR A C 1
ATOM 4242 O O . TYR A 1 526 ? -7.108 15.098 -1.870 1.00 96.25 526 TYR A O 1
ATOM 4250 N N . TYR A 1 527 ? -6.347 16.458 -3.496 1.00 94.81 527 TYR A N 1
ATOM 4251 C CA . TYR A 1 527 ? -6.893 15.661 -4.600 1.00 94.81 527 TYR A CA 1
ATOM 4252 C C . TYR A 1 527 ? -6.201 14.308 -4.770 1.00 94.81 527 TYR A C 1
ATOM 4254 O O . TYR A 1 527 ? -6.864 13.321 -5.096 1.00 94.81 527 TYR A O 1
ATOM 4262 N N . LEU A 1 528 ? -4.899 14.207 -4.462 1.00 95.50 528 LEU A N 1
ATOM 4263 C CA . LEU A 1 528 ? -4.233 12.908 -4.375 1.00 95.50 528 LEU A CA 1
ATOM 4264 C C . LEU A 1 528 ? -4.942 12.015 -3.352 1.00 95.50 528 LEU A C 1
ATOM 4266 O O . LEU A 1 528 ? -5.308 10.896 -3.698 1.00 95.50 528 LEU A O 1
ATOM 4270 N N . TYR A 1 529 ? -5.157 12.500 -2.122 1.00 96.75 529 TYR A N 1
ATOM 4271 C CA . TYR A 1 529 ? -5.781 11.724 -1.045 1.00 96.75 529 TYR A CA 1
ATOM 4272 C C . TYR A 1 529 ? -7.207 11.287 -1.401 1.00 96.75 529 TYR A C 1
ATOM 4274 O O . TYR A 1 529 ? -7.564 10.138 -1.143 1.00 96.75 529 TYR A O 1
ATOM 4282 N N . ALA A 1 530 ? -7.985 12.158 -2.054 1.00 94.75 530 ALA A N 1
ATOM 4283 C CA . ALA A 1 530 ? -9.319 11.833 -2.562 1.00 94.75 530 ALA A CA 1
ATOM 4284 C C . ALA A 1 530 ? -9.309 10.746 -3.651 1.00 94.75 530 ALA A C 1
ATOM 4286 O O . ALA A 1 530 ? -10.217 9.918 -3.708 1.00 94.75 530 ALA A O 1
ATOM 4287 N N . CYS A 1 531 ? -8.258 10.701 -4.472 1.00 93.12 531 CYS A N 1
ATOM 4288 C CA . CYS A 1 531 ? -8.086 9.705 -5.524 1.00 93.12 531 CYS A CA 1
ATOM 4289 C C . CYS A 1 531 ? -7.470 8.368 -5.057 1.00 93.12 531 CYS A C 1
ATOM 4291 O O . CYS A 1 531 ? -7.401 7.436 -5.862 1.00 93.12 531 CYS A O 1
ATOM 4293 N N . LEU A 1 532 ? -6.945 8.243 -3.832 1.00 95.62 532 LEU A N 1
ATOM 4294 C CA . LEU A 1 532 ? -6.242 7.030 -3.377 1.00 95.62 532 LEU A CA 1
ATOM 4295 C C . LEU A 1 532 ? -7.189 5.872 -3.022 1.00 95.62 532 LEU A C 1
ATOM 4297 O O . LEU A 1 532 ? -8.245 6.062 -2.421 1.00 95.62 532 LEU A O 1
ATOM 4301 N N . ASP A 1 533 ? -6.758 4.635 -3.294 1.00 95.25 533 ASP A N 1
ATOM 4302 C CA . ASP A 1 533 ? -7.465 3.452 -2.797 1.00 95.25 533 ASP A CA 1
ATOM 4303 C C . ASP A 1 533 ? -7.353 3.300 -1.261 1.00 95.25 533 ASP A C 1
ATOM 4305 O O . ASP A 1 533 ? -6.468 3.846 -0.594 1.00 95.25 533 ASP A O 1
ATOM 4309 N N . THR A 1 534 ? -8.264 2.526 -0.661 1.00 93.81 534 THR A N 1
ATOM 4310 C CA . THR A 1 534 ? -8.370 2.382 0.803 1.00 93.81 534 THR A CA 1
ATOM 4311 C C . THR A 1 534 ? -7.108 1.821 1.480 1.00 93.81 534 THR A C 1
ATOM 4313 O O . THR A 1 534 ? -6.923 2.007 2.685 1.00 93.81 534 THR A O 1
ATOM 4316 N N . ASN A 1 535 ? -6.249 1.098 0.761 1.00 92.44 535 ASN A N 1
ATOM 4317 C CA . ASN A 1 535 ? -4.988 0.573 1.284 1.00 92.44 535 ASN A CA 1
ATOM 4318 C C . ASN A 1 535 ? -3.843 1.570 1.070 1.00 92.44 535 ASN A C 1
ATOM 4320 O O . ASN A 1 535 ? -3.010 1.721 1.961 1.00 92.44 535 ASN A O 1
ATOM 4324 N N . ALA A 1 536 ? -3.836 2.308 -0.039 1.00 96.38 536 ALA A N 1
ATOM 4325 C CA . ALA A 1 536 ? -2.914 3.417 -0.259 1.00 96.38 536 ALA A CA 1
ATOM 4326 C C . ALA A 1 536 ? -3.103 4.537 0.786 1.00 96.38 536 ALA A C 1
ATOM 4328 O O . ALA A 1 536 ? -2.128 4.968 1.403 1.00 96.38 536 ALA A O 1
ATOM 4329 N N . VAL A 1 537 ? -4.354 4.909 1.095 1.00 96.25 537 VAL A N 1
ATOM 4330 C CA . VAL A 1 537 ? -4.695 5.824 2.204 1.00 96.25 537 VAL A CA 1
ATOM 4331 C C . VAL A 1 537 ? -4.154 5.311 3.544 1.00 96.25 537 VAL A C 1
ATOM 4333 O O . VAL A 1 537 ? -3.506 6.045 4.285 1.00 96.25 537 VAL A O 1
ATOM 4336 N N . LYS A 1 538 ? -4.364 4.028 3.8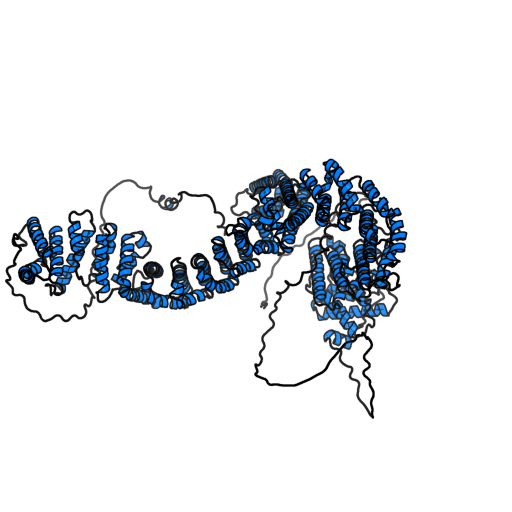70 1.00 92.94 538 LYS A N 1
ATOM 4337 C CA . LYS A 1 538 ? -3.860 3.435 5.125 1.00 92.94 538 LYS A CA 1
ATOM 4338 C C . LYS A 1 538 ? -2.334 3.397 5.195 1.00 92.94 538 LYS A C 1
ATOM 4340 O O . LYS A 1 538 ? -1.789 3.609 6.274 1.00 92.94 538 LYS A O 1
ATOM 4345 N N . ALA A 1 539 ? -1.656 3.114 4.084 1.00 94.44 539 ALA A N 1
ATOM 4346 C CA . ALA A 1 539 ? -0.201 3.155 4.000 1.00 94.44 539 ALA A CA 1
ATOM 4347 C C . ALA A 1 539 ? 0.327 4.573 4.270 1.00 94.44 539 ALA A C 1
ATOM 4349 O O . ALA A 1 539 ? 1.230 4.738 5.087 1.00 94.44 539 ALA A O 1
ATOM 4350 N N . LEU A 1 540 ? -0.297 5.589 3.666 1.00 96.56 540 LEU A N 1
ATOM 4351 C CA . LEU A 1 540 ? 0.043 6.996 3.873 1.00 96.56 540 LEU A CA 1
ATOM 4352 C C . LEU A 1 540 ? -0.223 7.454 5.322 1.00 96.56 540 LEU A C 1
ATOM 4354 O O . LEU A 1 540 ? 0.611 8.118 5.932 1.00 96.56 540 LEU A O 1
ATOM 4358 N N . ASN A 1 541 ? -1.337 7.028 5.922 1.00 95.19 541 ASN A N 1
ATOM 4359 C CA . ASN A 1 541 ? -1.654 7.320 7.324 1.00 95.19 541 ASN A CA 1
ATOM 4360 C C . ASN A 1 541 ? -0.645 6.668 8.296 1.00 95.19 541 ASN A C 1
ATOM 4362 O O . ASN A 1 541 ? -0.231 7.293 9.274 1.00 95.19 541 ASN A O 1
ATOM 4366 N N . GLU A 1 542 ? -0.218 5.426 8.032 1.00 92.31 542 GLU A N 1
ATOM 4367 C CA . GLU A 1 542 ? 0.808 4.751 8.842 1.00 92.31 542 GLU A CA 1
ATOM 4368 C C . GLU A 1 542 ? 2.195 5.392 8.649 1.00 92.31 542 GLU A C 1
ATOM 4370 O O . GLU A 1 542 ? 2.951 5.478 9.612 1.00 92.31 542 GLU A O 1
ATOM 4375 N N . MET A 1 543 ? 2.506 5.917 7.458 1.00 93.50 543 MET A N 1
ATOM 4376 C CA . MET A 1 543 ? 3.730 6.682 7.186 1.00 93.50 543 MET A CA 1
ATOM 4377 C C . MET A 1 543 ? 3.832 7.924 8.086 1.00 93.50 543 MET A C 1
ATOM 4379 O O . MET A 1 543 ? 4.823 8.079 8.804 1.00 93.50 543 MET A O 1
ATOM 4383 N N . TRP A 1 544 ? 2.784 8.757 8.143 1.00 92.81 544 TRP A N 1
ATOM 4384 C CA . TRP A 1 544 ? 2.741 9.928 9.034 1.00 92.81 544 TRP A CA 1
ATOM 4385 C C . TRP A 1 544 ? 2.849 9.549 10.512 1.00 92.81 544 TRP A C 1
ATOM 4387 O O . TRP A 1 544 ? 3.577 10.183 11.277 1.00 92.81 544 TRP A O 1
ATOM 4397 N N . LYS A 1 545 ? 2.179 8.466 10.917 1.00 89.88 545 LYS A N 1
ATOM 4398 C CA . LYS A 1 545 ? 2.264 7.928 12.278 1.00 89.88 545 LYS A CA 1
ATOM 4399 C C . LYS A 1 545 ? 3.675 7.441 12.627 1.00 89.88 545 LYS A C 1
ATOM 4401 O O . LYS A 1 545 ? 4.156 7.731 13.720 1.00 89.88 545 LYS A O 1
ATOM 4406 N N . CYS A 1 546 ? 4.361 6.750 11.713 1.00 88.75 546 CYS A N 1
ATOM 4407 C CA . CYS A 1 546 ? 5.752 6.333 11.897 1.00 88.75 546 CYS A CA 1
ATOM 4408 C C . CYS A 1 546 ? 6.700 7.532 12.035 1.00 88.75 546 CYS A C 1
ATOM 4410 O O . CYS A 1 546 ? 7.594 7.494 12.880 1.00 88.75 546 CYS A O 1
ATOM 4412 N N . GLN A 1 547 ? 6.502 8.594 11.248 1.00 89.44 547 GLN A N 1
ATOM 4413 C CA . GLN A 1 547 ? 7.305 9.814 11.347 1.00 89.44 547 GLN A CA 1
ATOM 4414 C C . GLN A 1 547 ? 7.058 10.571 12.660 1.00 89.44 547 GLN A C 1
ATOM 4416 O O . GLN A 1 547 ? 8.025 10.997 13.288 1.00 89.44 547 GLN A O 1
ATOM 4421 N N . ASN A 1 548 ? 5.806 10.694 13.116 1.00 89.62 548 ASN A N 1
ATOM 4422 C CA . ASN A 1 548 ? 5.491 11.306 14.413 1.00 89.62 548 ASN A CA 1
ATOM 4423 C C . ASN A 1 548 ? 6.107 10.511 15.582 1.00 89.62 548 ASN A C 1
ATOM 4425 O O . ASN A 1 548 ? 6.805 11.072 16.423 1.00 89.62 548 ASN A O 1
ATOM 4429 N N . MET A 1 549 ? 5.944 9.182 15.584 1.00 88.69 549 MET A N 1
ATOM 4430 C CA . MET A 1 549 ? 6.560 8.300 16.584 1.00 88.69 549 MET A CA 1
ATOM 4431 C C . MET A 1 549 ? 8.090 8.449 16.617 1.00 88.69 549 MET A C 1
ATOM 4433 O O . MET A 1 549 ? 8.680 8.526 17.690 1.00 88.69 549 MET A O 1
ATOM 4437 N N . LEU A 1 550 ? 8.742 8.542 15.451 1.00 89.50 550 LEU A N 1
ATOM 4438 C CA . LEU A 1 550 ? 10.191 8.733 15.369 1.00 89.50 550 LEU A CA 1
ATOM 4439 C C . LEU A 1 550 ? 10.636 10.107 15.903 1.00 89.50 550 LEU A C 1
ATOM 4441 O O . LEU A 1 550 ? 11.665 10.181 16.568 1.00 89.50 550 LEU A O 1
ATOM 4445 N N . ARG A 1 551 ? 9.861 11.178 15.673 1.00 91.00 551 ARG A N 1
ATOM 4446 C CA . ARG A 1 551 ? 10.114 12.507 16.271 1.00 91.00 551 ARG A CA 1
ATOM 4447 C C . ARG A 1 551 ? 10.013 12.461 17.798 1.00 91.00 551 ARG A C 1
ATOM 4449 O O . ARG A 1 551 ? 10.853 13.057 18.463 1.00 91.00 551 ARG A O 1
ATOM 4456 N N . GLY A 1 552 ? 9.043 11.717 18.338 1.00 90.50 552 GLY A N 1
ATOM 4457 C CA . GLY A 1 552 ? 8.921 11.448 19.777 1.00 90.50 552 GLY A CA 1
ATOM 4458 C C . GLY A 1 552 ? 10.171 10.777 20.353 1.00 90.50 552 GLY A C 1
ATOM 4459 O O . GLY A 1 552 ? 10.796 11.327 21.253 1.00 90.50 552 GLY A O 1
ATOM 4460 N N . LEU A 1 553 ? 10.612 9.667 19.752 1.00 88.31 553 LEU A N 1
ATOM 4461 C CA . LEU A 1 553 ? 11.817 8.939 20.180 1.00 88.31 553 LEU A CA 1
ATOM 4462 C C . LEU A 1 553 ? 13.104 9.784 20.093 1.00 88.31 553 LEU A C 1
ATOM 4464 O O . LEU A 1 553 ? 13.992 9.654 20.934 1.00 88.31 553 LEU A O 1
ATOM 4468 N N . VAL A 1 554 ? 13.229 10.663 19.091 1.00 90.50 554 VAL A N 1
ATOM 4469 C CA . VAL A 1 554 ? 14.370 11.596 19.000 1.00 90.50 554 VAL A CA 1
ATOM 4470 C C . VAL A 1 554 ? 14.282 12.695 20.069 1.00 90.50 554 VAL A C 1
ATOM 4472 O O . VAL A 1 554 ? 15.322 13.126 20.565 1.00 90.50 554 VAL A O 1
ATOM 4475 N N . ARG A 1 555 ? 13.075 13.111 20.480 1.00 91.69 555 ARG A N 1
ATOM 4476 C CA . ARG A 1 555 ? 12.890 14.051 21.597 1.00 91.69 555 ARG A CA 1
ATOM 4477 C C . ARG A 1 555 ? 13.278 13.418 22.928 1.00 91.69 555 ARG A C 1
ATOM 4479 O O . ARG A 1 555 ? 14.091 13.996 23.635 1.00 91.69 555 ARG A O 1
ATOM 4486 N N . GLU A 1 556 ? 12.807 12.202 23.202 1.00 89.88 556 GLU A N 1
ATOM 4487 C CA . GLU A 1 556 ? 13.214 11.419 24.379 1.00 89.88 556 GLU A CA 1
ATOM 4488 C C . GLU A 1 556 ? 14.744 11.271 24.453 1.00 89.88 556 GLU A C 1
ATOM 4490 O O . GLU A 1 556 ? 15.344 11.492 25.504 1.00 89.88 556 GLU A O 1
ATOM 4495 N N . LEU A 1 557 ? 15.403 10.988 23.320 1.00 87.31 557 LEU A N 1
ATOM 4496 C CA . LEU A 1 557 ? 16.865 10.937 23.242 1.00 87.31 557 LEU A CA 1
ATOM 4497 C C . LEU A 1 557 ? 17.525 12.280 23.601 1.00 87.31 557 LEU A C 1
ATOM 4499 O O . LEU A 1 557 ? 18.513 12.290 24.333 1.00 87.31 557 LEU A O 1
ATOM 4503 N N . LEU A 1 558 ? 17.006 13.406 23.100 1.00 89.06 558 LEU A N 1
ATOM 4504 C CA . LEU A 1 558 ? 17.522 14.738 23.434 1.00 89.06 558 LEU A CA 1
ATOM 4505 C C . LEU A 1 558 ? 17.274 15.118 24.897 1.00 89.06 558 LEU A C 1
ATOM 4507 O O . LEU A 1 558 ? 18.137 15.753 25.500 1.00 89.06 558 LEU A O 1
ATOM 4511 N N . ASP A 1 559 ? 16.142 14.722 25.474 1.00 88.06 559 ASP A N 1
ATOM 4512 C CA . ASP A 1 559 ? 15.806 15.005 26.869 1.00 88.06 559 ASP A CA 1
ATOM 4513 C C . ASP A 1 559 ? 16.673 14.196 27.845 1.00 88.06 559 ASP A C 1
ATOM 4515 O O . ASP A 1 559 ? 17.062 14.715 28.891 1.00 88.06 559 ASP A O 1
ATOM 4519 N N . LEU A 1 560 ? 17.106 12.985 27.475 1.00 85.50 560 LEU A N 1
ATOM 4520 C CA . LEU A 1 560 ? 18.128 12.252 28.233 1.00 85.50 560 LEU A CA 1
ATOM 4521 C C . LEU A 1 560 ? 19.482 12.991 28.259 1.00 85.50 560 LEU A C 1
ATOM 4523 O O . LEU A 1 560 ? 20.149 12.989 29.288 1.00 85.50 560 LEU A O 1
ATOM 4527 N N . HIS A 1 561 ? 19.860 13.704 27.187 1.00 81.69 561 HIS A N 1
ATOM 4528 C CA . HIS A 1 561 ? 21.044 14.591 27.172 1.00 81.69 561 HIS A CA 1
ATOM 4529 C C . HIS A 1 561 ? 20.866 15.890 27.983 1.00 81.69 561 HIS A C 1
ATOM 4531 O O . HIS A 1 561 ? 21.806 16.686 28.067 1.00 81.69 561 HIS A O 1
ATOM 4537 N N . LYS A 1 562 ? 19.679 16.139 28.554 1.00 78.19 562 LYS A N 1
ATOM 4538 C CA . LYS A 1 562 ? 19.405 17.242 29.495 1.00 78.19 562 LYS A CA 1
ATOM 4539 C C . LYS A 1 562 ? 19.475 16.774 30.963 1.00 78.19 562 LYS A C 1
ATOM 4541 O O . LYS A 1 562 ? 19.454 17.614 31.858 1.00 78.19 562 LYS A O 1
ATOM 4546 N N . GLN A 1 563 ? 19.573 15.464 31.226 1.00 72.19 563 GLN A N 1
ATOM 4547 C CA . GLN A 1 563 ? 19.653 14.891 32.578 1.00 72.19 563 GLN A CA 1
ATOM 4548 C C . GLN A 1 563 ? 21.114 14.672 33.036 1.00 72.19 563 GLN A C 1
ATOM 4550 O O . GLN A 1 563 ? 21.981 14.394 32.210 1.00 72.19 563 GLN A O 1
ATOM 4555 N N . PRO A 1 564 ? 21.416 14.762 34.349 1.00 50.91 564 PRO A N 1
ATOM 4556 C CA . PRO A 1 564 ? 22.783 14.650 34.880 1.00 50.91 564 PRO A CA 1
ATOM 4557 C C . PRO A 1 564 ? 23.308 13.205 35.031 1.00 50.91 564 PRO A C 1
ATOM 4559 O O . PRO A 1 564 ? 24.385 12.994 35.587 1.00 50.91 564 PRO A O 1
ATOM 4562 N N . THR A 1 565 ? 22.556 12.196 34.591 1.00 47.41 565 THR A N 1
ATOM 4563 C CA . THR A 1 565 ? 22.896 10.772 34.721 1.00 47.41 565 THR A CA 1
ATOM 4564 C C . THR A 1 565 ? 23.562 10.224 33.460 1.00 47.41 565 THR A C 1
ATOM 4566 O O . THR A 1 565 ? 23.103 10.448 32.343 1.00 47.41 565 THR A O 1
ATOM 4569 N N . ASN A 1 566 ? 24.625 9.432 33.635 1.00 46.50 566 ASN A N 1
ATOM 4570 C CA . ASN A 1 566 ? 25.246 8.700 32.530 1.00 46.50 566 ASN A CA 1
ATOM 4571 C C . ASN A 1 566 ? 24.215 7.786 31.847 1.00 46.50 566 ASN A C 1
ATOM 4573 O O . ASN A 1 566 ? 23.660 6.889 32.485 1.00 46.50 566 ASN A O 1
ATOM 4577 N N . LEU A 1 567 ? 24.011 7.993 30.543 1.00 46.94 567 LEU A N 1
ATOM 4578 C CA . LEU A 1 567 ? 23.215 7.116 29.684 1.00 46.94 567 LEU A CA 1
ATOM 4579 C C . LEU A 1 567 ? 23.654 5.642 29.851 1.00 46.94 567 LEU A C 1
ATOM 4581 O O . LEU A 1 567 ? 24.860 5.374 29.821 1.00 46.94 567 LEU A O 1
ATOM 4585 N N . PRO A 1 568 ? 22.720 4.678 29.987 1.00 42.75 568 PRO A N 1
ATOM 4586 C CA . PRO A 1 568 ? 23.061 3.257 30.064 1.00 42.75 568 PRO A CA 1
ATOM 4587 C C . PRO A 1 568 ? 23.869 2.806 28.839 1.00 42.75 568 PRO A C 1
ATOM 4589 O O . PRO A 1 568 ? 23.525 3.178 27.716 1.00 42.75 568 PRO A O 1
ATOM 4592 N N . ASP A 1 569 ? 24.917 1.989 29.026 1.00 41.62 569 ASP A N 1
ATOM 4593 C CA . ASP A 1 569 ? 25.746 1.518 27.904 1.00 41.62 569 ASP A CA 1
ATOM 4594 C C . ASP A 1 569 ? 24.882 0.697 26.924 1.00 41.62 569 ASP A C 1
ATOM 4596 O O . ASP A 1 569 ? 24.332 -0.345 27.305 1.00 41.62 569 ASP A O 1
ATOM 4600 N N . PRO A 1 570 ? 24.699 1.159 25.672 1.00 41.00 570 PRO A N 1
ATOM 4601 C CA . PRO A 1 570 ? 23.678 0.604 24.800 1.00 41.00 570 PRO A CA 1
ATOM 4602 C C . PRO A 1 570 ? 24.136 -0.731 24.207 1.00 41.00 570 PRO A C 1
ATOM 4604 O O . PRO A 1 570 ? 24.853 -0.791 23.201 1.00 41.00 570 PRO A O 1
ATOM 4607 N N . GLY A 1 571 ? 23.681 -1.825 24.820 1.00 48.62 571 GLY A N 1
ATOM 4608 C CA . GLY A 1 571 ? 23.920 -3.184 24.342 1.00 48.62 571 GLY A CA 1
ATOM 4609 C C . GLY A 1 571 ? 23.529 -3.351 22.868 1.00 48.62 571 GLY A C 1
ATOM 4610 O O . GLY A 1 571 ? 22.382 -3.128 22.493 1.00 48.62 571 GLY A O 1
ATOM 4611 N N . LYS A 1 572 ? 24.493 -3.757 22.030 1.00 44.44 572 LYS A N 1
ATOM 4612 C CA . LYS A 1 572 ? 24.338 -3.986 20.576 1.00 44.44 572 LYS A CA 1
ATOM 4613 C C . LYS A 1 572 ? 23.622 -2.859 19.799 1.00 44.44 572 LYS A C 1
ATOM 4615 O O . LYS A 1 572 ? 22.952 -3.140 18.803 1.00 44.44 572 LYS A O 1
ATOM 4620 N N . ALA A 1 573 ? 23.797 -1.592 20.180 1.00 46.19 573 ALA A N 1
ATOM 4621 C CA . ALA A 1 573 ? 23.479 -0.496 19.264 1.00 46.19 573 ALA A CA 1
ATOM 4622 C C . ALA A 1 573 ? 24.340 -0.595 17.992 1.00 46.19 573 ALA A C 1
ATOM 4624 O O . ALA A 1 573 ? 25.516 -0.949 18.064 1.00 46.19 573 ALA A O 1
ATOM 4625 N N . GLN A 1 574 ? 23.771 -0.266 16.828 1.00 67.81 574 GLN A N 1
ATOM 4626 C CA . GLN A 1 574 ? 24.562 -0.150 15.599 1.00 67.81 574 GLN A CA 1
ATOM 4627 C C . GLN A 1 574 ? 25.551 1.016 15.735 1.00 67.81 574 GLN A C 1
ATOM 4629 O O . GLN A 1 574 ? 25.164 2.102 16.176 1.00 67.81 574 GLN A O 1
ATOM 4634 N N . ASP A 1 575 ? 26.807 0.807 15.329 1.00 74.44 575 ASP A N 1
ATOM 4635 C CA . ASP A 1 575 ? 27.939 1.700 15.637 1.00 74.44 575 ASP A CA 1
ATOM 4636 C C . ASP A 1 575 ? 27.691 3.173 15.265 1.00 74.44 575 ASP A C 1
ATOM 4638 O O . ASP A 1 575 ? 28.105 4.087 15.982 1.00 74.44 575 ASP A O 1
ATOM 4642 N N . PHE A 1 576 ? 26.952 3.427 14.179 1.00 79.94 576 PHE A N 1
ATOM 4643 C CA . PHE A 1 576 ? 26.597 4.782 13.751 1.00 79.94 576 PHE A CA 1
ATOM 4644 C C . PHE A 1 576 ? 25.654 5.512 14.713 1.00 79.94 576 PHE A C 1
ATOM 4646 O O . PHE A 1 576 ? 25.814 6.717 14.882 1.00 79.94 576 PHE A O 1
ATOM 4653 N N . MET A 1 577 ? 24.730 4.821 15.389 1.00 80.44 577 MET A N 1
ATOM 4654 C CA . MET A 1 577 ? 23.875 5.454 16.402 1.00 80.44 577 MET A CA 1
ATOM 4655 C C . MET A 1 577 ? 24.643 5.734 17.694 1.00 80.44 577 MET A C 1
ATOM 4657 O O . MET A 1 577 ? 24.449 6.796 18.280 1.00 80.44 577 MET A O 1
ATOM 4661 N N . LYS A 1 578 ? 25.578 4.857 18.098 1.00 81.31 578 LYS A N 1
ATOM 4662 C CA . LYS A 1 578 ? 26.488 5.142 19.225 1.00 81.31 578 LYS A CA 1
ATOM 4663 C C . LYS A 1 578 ? 27.354 6.372 18.925 1.00 81.31 578 LYS A C 1
ATOM 4665 O O . LYS A 1 578 ? 27.453 7.265 19.762 1.00 81.31 578 LYS A O 1
ATOM 4670 N N . LYS A 1 579 ? 27.880 6.478 17.698 1.00 84.19 579 LYS A N 1
ATOM 4671 C CA . LYS A 1 579 ? 28.611 7.662 17.221 1.00 84.19 579 LYS A CA 1
ATOM 4672 C C . LYS A 1 579 ? 27.738 8.923 17.153 1.00 84.19 579 LYS A C 1
ATOM 4674 O O . LYS A 1 579 ? 28.197 9.988 17.546 1.00 84.19 579 LYS A O 1
ATOM 4679 N N . PHE A 1 580 ? 26.494 8.831 16.677 1.00 86.69 580 PHE A N 1
ATOM 4680 C CA . PHE A 1 580 ? 25.590 9.988 16.622 1.00 86.69 580 PHE A CA 1
ATOM 4681 C C . PHE A 1 580 ? 25.252 10.492 18.029 1.00 86.69 580 PHE A C 1
ATOM 4683 O O . PHE A 1 580 ? 25.312 11.690 18.283 1.00 86.69 580 PHE A O 1
ATOM 4690 N N . ASN A 1 581 ? 24.999 9.571 18.962 1.00 84.88 581 ASN A N 1
ATOM 4691 C CA . ASN A 1 581 ? 24.762 9.887 20.366 1.00 84.88 581 ASN A CA 1
ATOM 4692 C C . ASN A 1 581 ? 25.971 10.554 21.044 1.00 84.88 581 ASN A C 1
ATOM 4694 O O . ASN A 1 581 ? 25.795 11.491 21.817 1.00 84.88 581 ASN A O 1
ATOM 4698 N N . GLN A 1 582 ? 27.193 10.111 20.728 1.00 84.25 582 GLN A N 1
ATOM 4699 C CA . GLN A 1 582 ? 28.417 10.771 21.188 1.00 84.25 582 GLN A CA 1
ATOM 4700 C C . GLN A 1 582 ? 28.503 12.216 20.667 1.00 84.25 582 GLN A C 1
ATOM 4702 O O . GLN A 1 582 ? 28.687 13.138 21.455 1.00 84.25 582 GLN A O 1
ATOM 4707 N N . VAL A 1 583 ? 28.296 12.430 19.362 1.00 87.25 583 VAL A N 1
ATOM 4708 C CA . VAL A 1 583 ? 28.340 13.777 18.760 1.00 87.25 583 VAL A CA 1
ATOM 4709 C C . VAL A 1 583 ? 27.252 14.699 19.333 1.00 87.25 583 VAL A C 1
ATOM 4711 O O . VAL A 1 583 ? 27.497 15.890 19.501 1.00 87.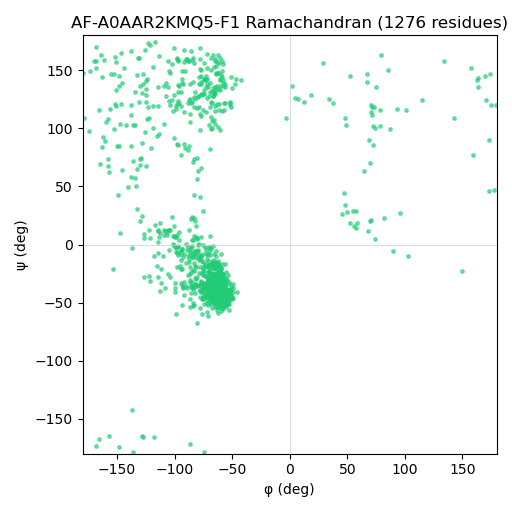25 583 VAL A O 1
ATOM 4714 N N . LEU A 1 584 ? 26.073 14.168 19.680 1.00 87.81 584 LEU A N 1
ATOM 4715 C CA . LEU A 1 584 ? 25.034 14.926 20.390 1.00 87.81 584 LEU A CA 1
ATOM 4716 C C . LEU A 1 584 ? 25.493 15.368 21.789 1.00 87.81 584 LEU A C 1
ATOM 4718 O O . LEU A 1 584 ? 25.249 16.512 22.165 1.00 87.81 584 LEU A O 1
ATOM 4722 N N . GLY A 1 585 ? 26.187 14.504 22.535 1.00 84.25 585 GLY A N 1
ATOM 4723 C CA . GLY A 1 585 ? 26.762 14.865 23.835 1.00 84.25 585 GLY A CA 1
ATOM 4724 C C . GLY A 1 585 ? 27.848 15.948 23.740 1.00 84.25 585 GLY A C 1
ATOM 4725 O O . GLY A 1 585 ? 27.949 16.792 24.626 1.00 84.25 585 GLY A O 1
ATOM 4726 N N . GLU A 1 586 ? 28.621 15.957 22.650 1.00 87.31 586 GLU A N 1
ATOM 4727 C CA . GLU A 1 586 ? 29.740 16.885 22.428 1.00 87.31 586 GLU A CA 1
ATOM 4728 C C . GLU A 1 586 ? 29.319 18.251 21.833 1.00 87.31 586 GLU A C 1
ATOM 4730 O O . GLU A 1 586 ? 29.913 19.272 22.179 1.00 87.31 586 GLU A O 1
ATOM 4735 N N . ASP A 1 587 ? 28.300 18.316 20.961 1.00 88.62 587 ASP A N 1
ATOM 4736 C CA . ASP A 1 587 ? 27.897 19.545 20.248 1.00 88.62 587 ASP A CA 1
ATOM 4737 C C . ASP A 1 587 ? 26.487 20.032 20.644 1.00 88.62 587 ASP A C 1
ATOM 4739 O O . ASP A 1 587 ? 25.466 19.675 20.049 1.00 88.62 587 ASP A O 1
ATOM 4743 N N . GLU A 1 588 ? 26.435 20.937 21.626 1.00 89.19 588 GLU A N 1
ATOM 4744 C CA . GLU A 1 588 ? 25.209 21.621 22.070 1.00 89.19 588 GLU A CA 1
ATOM 4745 C C . GLU A 1 588 ? 24.474 22.347 20.930 1.00 89.19 588 GLU A C 1
ATOM 4747 O O . GLU A 1 588 ? 23.253 22.264 20.820 1.00 89.19 588 GLU A O 1
ATOM 4752 N N . LYS A 1 589 ? 25.197 23.008 20.017 1.00 89.56 589 LYS A N 1
ATOM 4753 C CA . LYS A 1 589 ? 24.574 23.707 18.882 1.00 89.56 589 LYS A CA 1
ATOM 4754 C C . LYS A 1 589 ? 23.930 22.725 17.898 1.00 89.56 589 LYS A C 1
ATOM 4756 O O . LYS A 1 589 ? 22.989 23.095 17.205 1.00 89.56 589 LYS A O 1
ATOM 4761 N N . LEU A 1 590 ? 24.442 21.495 17.787 1.00 90.69 590 LEU A N 1
ATOM 4762 C CA . LEU A 1 590 ? 23.799 20.434 17.004 1.00 90.69 590 LEU A CA 1
ATOM 4763 C C . LEU A 1 590 ? 22.549 19.903 17.719 1.00 90.69 590 LEU A C 1
ATOM 4765 O O . LEU A 1 590 ? 21.534 19.711 17.051 1.00 90.69 590 LEU A O 1
ATOM 4769 N N . ARG A 1 591 ? 22.581 19.752 19.054 1.00 91.44 591 ARG A N 1
ATOM 4770 C CA . ARG A 1 591 ? 21.379 19.442 19.852 1.00 91.44 591 ARG A CA 1
ATOM 4771 C C . ARG A 1 591 ? 20.285 20.492 19.662 1.00 91.44 591 ARG A C 1
ATOM 4773 O O . ARG A 1 591 ? 19.167 20.108 19.350 1.00 91.44 591 ARG A O 1
ATOM 4780 N N . LEU A 1 592 ? 20.604 21.787 19.751 1.00 92.12 592 LEU A N 1
ATOM 4781 C CA . LEU A 1 592 ? 19.638 22.878 19.540 1.00 92.12 592 LEU A CA 1
ATOM 4782 C C . LEU A 1 592 ? 19.004 22.848 18.138 1.00 92.12 592 LEU A C 1
ATOM 4784 O O . LEU A 1 592 ? 17.790 22.974 18.015 1.00 92.12 592 LEU A O 1
ATOM 4788 N N . GLN A 1 593 ? 19.797 22.614 17.084 1.00 94.25 593 GLN A N 1
ATOM 4789 C CA . GLN A 1 593 ? 19.261 22.469 15.723 1.00 94.25 593 GLN A CA 1
ATOM 4790 C C . GLN A 1 593 ? 18.365 21.228 15.563 1.00 94.25 593 GLN A C 1
ATOM 4792 O O . GLN A 1 593 ? 17.397 21.259 14.804 1.00 94.25 593 GLN A O 1
ATOM 4797 N N . LEU A 1 594 ? 18.662 20.131 16.269 1.00 93.62 594 LEU A N 1
ATOM 4798 C CA . LEU A 1 594 ? 17.836 18.922 16.240 1.00 93.62 594 LEU A CA 1
ATOM 4799 C C . LEU A 1 594 ? 16.543 19.083 17.060 1.00 93.62 594 LEU A C 1
ATOM 4801 O O . LEU A 1 594 ? 15.494 18.634 16.607 1.00 93.62 594 LEU A O 1
ATOM 4805 N N . ASP A 1 595 ? 16.605 19.758 18.211 1.00 93.75 595 ASP A N 1
ATOM 4806 C CA . ASP A 1 595 ? 15.459 20.115 19.064 1.00 93.75 595 ASP A CA 1
ATOM 4807 C C . ASP A 1 595 ? 14.487 21.035 18.296 1.00 93.75 595 ASP A C 1
ATOM 4809 O O . ASP A 1 595 ? 13.288 20.760 18.225 1.00 93.75 595 ASP A O 1
ATOM 4813 N N . GLN A 1 596 ? 15.020 22.036 17.578 1.00 94.62 596 GLN A N 1
ATOM 4814 C CA . GLN A 1 596 ? 14.243 22.878 16.664 1.00 94.62 596 GLN A CA 1
ATOM 4815 C C . GLN A 1 596 ? 13.626 22.075 15.506 1.00 94.62 596 GLN A C 1
ATOM 4817 O O . GLN A 1 596 ? 12.451 22.267 15.198 1.00 94.62 596 GLN A O 1
ATOM 4822 N N . LEU A 1 597 ? 14.371 21.157 14.876 1.00 94.88 597 LEU A N 1
ATOM 4823 C CA . LEU A 1 597 ? 13.871 20.336 13.762 1.00 94.88 597 LEU A CA 1
ATOM 4824 C C . LEU A 1 597 ? 12.679 19.451 14.158 1.00 94.88 597 LEU A C 1
ATOM 4826 O O . LEU A 1 597 ? 11.746 19.289 13.372 1.00 94.88 597 LEU A O 1
ATOM 4830 N N . ILE A 1 598 ? 12.711 18.872 15.361 1.00 93.56 598 ILE A N 1
ATOM 4831 C CA . ILE A 1 598 ? 11.630 18.019 15.875 1.00 93.56 598 ILE A CA 1
ATOM 4832 C C . ILE A 1 598 ? 10.559 18.802 16.643 1.00 93.56 598 ILE A C 1
ATOM 4834 O O . ILE A 1 598 ? 9.622 18.185 17.159 1.00 93.56 598 ILE A O 1
ATOM 4838 N N . SER A 1 599 ? 10.685 20.126 16.771 1.00 92.06 599 SER A N 1
ATOM 4839 C CA . SER A 1 599 ? 9.693 20.957 17.455 1.00 92.06 599 SER A CA 1
ATOM 4840 C C . SER A 1 599 ? 8.316 20.796 16.796 1.00 92.06 599 SER A C 1
ATOM 4842 O O . SER A 1 599 ? 8.217 20.834 15.567 1.00 92.06 599 SER A O 1
ATOM 4844 N N . PRO A 1 600 ? 7.224 20.659 17.573 1.00 88.06 600 PRO A N 1
ATOM 4845 C CA . PRO A 1 600 ? 5.876 20.518 17.025 1.00 88.06 600 PRO A CA 1
ATOM 4846 C C . PRO A 1 600 ? 5.348 21.808 16.360 1.00 88.06 600 PRO A C 1
ATOM 4848 O O . PRO A 1 600 ? 4.235 21.811 15.839 1.00 88.06 600 PRO A O 1
ATOM 4851 N N . THR A 1 601 ? 6.124 22.898 16.382 1.00 89.69 601 THR A N 1
ATOM 4852 C CA . THR A 1 601 ? 5.854 24.171 15.691 1.00 89.69 601 THR A CA 1
ATOM 4853 C C . THR A 1 601 ? 6.854 24.481 14.567 1.00 89.69 601 THR A C 1
ATOM 4855 O O . THR A 1 601 ? 6.814 25.573 14.006 1.00 89.69 601 THR A O 1
ATOM 4858 N N . CYS A 1 602 ? 7.759 23.553 14.233 1.00 93.75 602 CYS A N 1
ATOM 4859 C CA . CYS A 1 602 ? 8.755 23.743 13.178 1.00 93.75 602 CYS A CA 1
ATOM 4860 C C . CYS A 1 602 ? 8.088 23.799 11.793 1.00 93.75 602 CYS A C 1
ATOM 4862 O O . CYS A 1 602 ? 7.405 22.852 11.401 1.00 93.75 602 CYS A O 1
ATOM 4864 N N . SER A 1 603 ? 8.292 24.887 11.044 1.00 93.56 603 SER A N 1
ATOM 4865 C CA . SER A 1 603 ? 7.791 24.992 9.666 1.00 93.56 603 SER A CA 1
ATOM 4866 C C . SER A 1 603 ? 8.665 24.221 8.676 1.00 93.56 603 SER A C 1
ATOM 4868 O O . SER A 1 603 ? 9.852 23.990 8.921 1.00 93.56 603 SER A O 1
ATOM 4870 N N . CYS A 1 604 ? 8.124 23.879 7.503 1.00 92.50 604 CYS A N 1
ATOM 4871 C CA . CYS A 1 604 ? 8.880 23.189 6.451 1.00 92.50 604 CYS A CA 1
ATOM 4872 C C . CYS A 1 604 ? 10.144 23.979 6.042 1.00 92.50 604 CYS A C 1
ATOM 4874 O O . CYS A 1 604 ? 11.202 23.397 5.795 1.00 92.50 604 CYS A O 1
ATOM 4876 N N . LYS A 1 605 ? 10.055 25.320 6.026 1.00 91.44 605 LYS A N 1
ATOM 4877 C CA . LYS A 1 605 ? 11.170 26.232 5.704 1.00 91.44 605 LYS A CA 1
ATOM 4878 C C . LYS A 1 605 ? 12.251 26.224 6.798 1.00 91.44 605 LYS A C 1
ATOM 4880 O O . LYS A 1 605 ? 13.440 26.201 6.478 1.00 91.44 605 LYS A O 1
ATOM 4885 N N . GLN A 1 606 ? 11.864 26.185 8.077 1.00 94.06 606 GLN A N 1
ATOM 4886 C CA . GLN A 1 606 ? 12.802 26.041 9.202 1.00 94.06 606 GLN A CA 1
ATOM 4887 C C . GLN A 1 606 ? 13.479 24.666 9.194 1.00 94.06 606 GLN A C 1
ATOM 4889 O O . GLN A 1 606 ? 14.700 24.579 9.302 1.00 94.06 606 GLN A O 1
ATOM 4894 N N . ALA A 1 607 ? 12.713 23.596 8.977 1.00 94.06 607 ALA A N 1
ATOM 4895 C CA . ALA A 1 607 ? 13.235 22.237 8.916 1.00 94.06 607 ALA A CA 1
ATOM 4896 C C . ALA A 1 607 ? 14.321 22.070 7.844 1.00 94.06 607 ALA A C 1
ATOM 4898 O O . ALA A 1 607 ? 15.381 21.502 8.112 1.00 94.06 607 ALA A O 1
ATOM 4899 N N . GLU A 1 608 ? 14.111 22.633 6.650 1.00 92.56 608 GLU A N 1
ATOM 4900 C CA . GLU A 1 608 ? 15.109 22.640 5.576 1.00 92.56 608 GLU A CA 1
ATOM 4901 C C . GLU A 1 608 ? 16.411 23.363 5.992 1.00 92.56 608 GLU A C 1
ATOM 4903 O O . GLU A 1 608 ? 17.515 22.955 5.621 1.00 92.56 608 GLU A O 1
ATOM 4908 N N . GLN A 1 609 ? 16.319 24.438 6.785 1.00 93.50 609 GLN A N 1
ATOM 4909 C CA . GLN A 1 609 ? 17.488 25.126 7.350 1.00 93.50 609 GLN A CA 1
ATOM 4910 C C . GLN A 1 609 ? 18.208 24.247 8.386 1.00 93.50 609 GLN A C 1
ATOM 4912 O O . GLN A 1 609 ? 19.405 23.996 8.222 1.00 93.50 609 GLN A O 1
ATOM 4917 N N . CYS A 1 610 ? 17.494 23.697 9.374 1.00 94.75 610 CYS A N 1
ATOM 4918 C CA . CYS A 1 610 ? 18.065 22.821 10.403 1.00 94.75 610 CYS A CA 1
ATOM 4919 C C . CYS A 1 610 ? 18.768 21.594 9.790 1.00 94.75 610 CYS A C 1
ATOM 4921 O O . CYS A 1 610 ? 19.917 21.298 10.124 1.00 94.75 610 CYS A O 1
ATOM 4923 N N . VAL A 1 611 ? 18.136 20.912 8.824 1.00 92.94 611 VAL A N 1
ATOM 4924 C CA . VAL A 1 611 ? 18.725 19.751 8.127 1.00 92.94 611 VAL A CA 1
ATOM 4925 C C . VAL A 1 611 ? 20.002 20.133 7.372 1.00 92.94 611 VAL A C 1
ATOM 4927 O O . VAL A 1 611 ? 20.995 19.397 7.444 1.00 92.94 611 VAL A O 1
ATOM 4930 N N . ARG A 1 612 ? 20.029 21.292 6.694 1.00 91.88 612 ARG A N 1
ATOM 4931 C CA . ARG A 1 612 ? 21.246 21.812 6.041 1.00 91.88 612 ARG A CA 1
ATOM 4932 C C . ARG A 1 612 ? 22.356 22.093 7.052 1.00 91.88 612 ARG A C 1
ATOM 4934 O O . ARG A 1 612 ? 23.501 21.715 6.801 1.00 91.88 612 ARG A O 1
ATOM 4941 N N . GLU A 1 613 ? 22.046 22.706 8.193 1.00 90.88 613 GLU A N 1
ATOM 4942 C CA . GLU A 1 613 ? 23.040 23.020 9.226 1.00 90.88 613 GLU A CA 1
ATOM 4943 C C . GLU A 1 613 ? 23.641 21.767 9.875 1.00 90.88 613 GLU A C 1
ATOM 4945 O O . GLU A 1 613 ? 24.870 21.654 9.954 1.00 90.88 613 GLU A O 1
ATOM 4950 N N . ILE A 1 614 ? 22.797 20.812 10.281 1.00 91.44 614 ILE A N 1
ATOM 4951 C CA . ILE A 1 614 ? 23.220 19.539 10.885 1.00 91.44 614 ILE A CA 1
ATOM 4952 C C . ILE A 1 614 ? 24.082 18.754 9.884 1.00 91.44 614 ILE A C 1
ATOM 4954 O O . ILE A 1 614 ? 25.192 18.331 10.213 1.00 91.44 614 ILE A O 1
ATOM 4958 N N . THR A 1 615 ? 23.632 18.632 8.630 1.00 90.06 615 THR A N 1
ATOM 4959 C CA . THR A 1 615 ? 24.387 17.941 7.569 1.00 90.06 615 THR A CA 1
ATOM 4960 C C . THR A 1 615 ? 25.739 18.614 7.312 1.00 90.06 615 THR A C 1
ATOM 4962 O O . THR A 1 615 ? 26.759 17.928 7.224 1.00 90.06 615 THR A O 1
ATOM 4965 N N . ARG A 1 616 ? 25.784 19.954 7.240 1.00 88.38 616 ARG A N 1
ATOM 4966 C CA . ARG A 1 616 ? 27.023 20.731 7.047 1.00 88.38 616 ARG A CA 1
ATOM 4967 C C . ARG A 1 616 ? 28.042 20.459 8.156 1.00 88.38 616 ARG A C 1
ATOM 4969 O O . ARG A 1 616 ? 29.211 20.245 7.843 1.00 88.38 616 ARG A O 1
ATOM 4976 N N . LYS A 1 617 ? 27.610 20.433 9.421 1.00 85.25 617 LYS A N 1
ATOM 4977 C CA . LYS A 1 617 ? 28.477 20.121 10.571 1.00 85.25 617 LYS A CA 1
ATOM 4978 C C . LYS A 1 617 ? 29.047 18.704 10.497 1.00 85.25 617 LYS A C 1
ATOM 4980 O O . LYS A 1 617 ? 30.259 18.523 10.544 1.00 85.25 617 LYS A O 1
ATOM 4985 N N . LEU A 1 618 ? 28.182 17.711 10.292 1.00 84.44 618 LEU A N 1
ATOM 4986 C CA . LEU A 1 618 ? 28.552 16.288 10.261 1.00 84.44 618 LEU A CA 1
ATOM 4987 C C . LEU A 1 618 ? 29.364 15.871 9.018 1.00 84.44 618 LEU A C 1
ATOM 4989 O O . LEU A 1 618 ? 29.856 14.745 8.942 1.00 84.44 618 LEU A O 1
ATOM 4993 N N . THR A 1 619 ? 29.514 16.767 8.037 1.00 79.69 619 THR A N 1
ATOM 4994 C CA . THR A 1 619 ? 30.318 16.541 6.825 1.00 79.69 619 THR A CA 1
ATOM 4995 C C . THR A 1 619 ? 31.829 16.637 7.081 1.00 79.69 619 THR A C 1
ATOM 4997 O O . THR A 1 619 ? 32.610 16.188 6.242 1.00 79.69 619 THR A O 1
ATOM 5000 N N . TYR A 1 620 ? 32.271 17.196 8.214 1.00 64.44 620 TYR A N 1
ATOM 5001 C CA . TYR A 1 620 ? 33.695 17.324 8.537 1.00 64.44 620 TYR A CA 1
ATOM 5002 C C . TYR A 1 620 ? 34.203 16.149 9.399 1.00 64.44 620 TYR A C 1
ATOM 5004 O O . TYR A 1 620 ? 33.578 15.831 10.408 1.00 64.44 620 TYR A O 1
ATOM 5012 N N . PRO A 1 621 ? 35.340 15.509 9.044 1.00 56.84 621 PRO A N 1
ATOM 5013 C CA . PRO A 1 621 ? 36.192 15.763 7.876 1.00 56.84 621 PRO A CA 1
ATOM 5014 C C . PRO A 1 621 ? 35.576 15.266 6.553 1.00 56.84 621 PRO A C 1
ATOM 5016 O O . PRO A 1 621 ? 34.975 14.194 6.497 1.00 56.84 621 PRO A O 1
ATOM 5019 N N . LYS A 1 622 ? 35.783 16.029 5.466 1.00 59.75 622 LYS A N 1
ATOM 5020 C CA . LYS A 1 622 ? 35.245 15.729 4.126 1.00 59.75 622 LYS A CA 1
ATOM 5021 C C . LYS A 1 622 ? 35.785 14.399 3.585 1.00 59.75 622 LYS A C 1
ATOM 5023 O O . LYS A 1 622 ? 36.885 14.351 3.040 1.00 59.75 622 LYS A O 1
ATOM 5028 N N . GLN A 1 623 ? 34.982 13.341 3.666 1.00 61.91 623 GLN A N 1
ATOM 5029 C CA . GLN A 1 623 ? 35.231 12.063 2.993 1.00 61.91 623 GLN A CA 1
ATOM 5030 C C . GLN A 1 623 ? 34.227 11.871 1.842 1.00 61.91 623 GLN A C 1
ATOM 5032 O O . GLN A 1 623 ? 33.039 12.123 2.040 1.00 61.91 623 GLN A O 1
ATOM 5037 N N . PRO A 1 624 ? 34.655 11.405 0.649 1.00 56.31 624 PRO A N 1
ATOM 5038 C CA . PRO A 1 624 ? 33.788 11.307 -0.534 1.00 56.31 624 PRO A CA 1
ATOM 5039 C C . PRO A 1 624 ? 32.668 10.261 -0.406 1.00 56.31 624 PRO A C 1
ATOM 5041 O O . PRO A 1 624 ? 31.701 10.301 -1.159 1.00 56.31 624 PRO A O 1
ATOM 5044 N N . THR A 1 625 ? 32.783 9.337 0.549 1.00 62.19 625 THR A N 1
ATOM 5045 C CA . THR A 1 625 ? 31.725 8.405 0.957 1.00 62.19 625 THR A CA 1
ATOM 5046 C C . THR A 1 625 ? 31.792 8.236 2.470 1.00 62.19 625 THR A C 1
ATOM 5048 O O . THR A 1 625 ? 32.672 7.532 2.959 1.00 62.19 625 THR A O 1
ATOM 5051 N N . ASN A 1 626 ? 30.885 8.883 3.206 1.00 75.31 626 ASN A N 1
ATOM 5052 C CA . ASN A 1 626 ? 30.789 8.803 4.665 1.00 75.31 626 ASN A CA 1
ATOM 5053 C C . ASN A 1 626 ? 29.469 8.099 5.058 1.00 75.31 626 ASN A C 1
ATOM 5055 O O . ASN A 1 626 ? 28.435 8.765 5.129 1.00 75.31 626 ASN A O 1
ATOM 5059 N N . PRO A 1 627 ? 29.466 6.773 5.309 1.00 77.50 627 PRO A N 1
ATOM 5060 C CA . PRO A 1 627 ? 28.237 6.021 5.593 1.00 77.50 627 PRO A CA 1
ATOM 5061 C C . PRO A 1 627 ? 27.491 6.490 6.851 1.00 77.50 627 PRO A C 1
ATOM 5063 O O . PRO A 1 627 ? 26.270 6.383 6.916 1.00 77.50 627 PRO A O 1
ATOM 5066 N N . PHE A 1 628 ? 28.211 7.057 7.824 1.00 81.06 628 PHE A N 1
ATOM 5067 C CA . PHE A 1 628 ? 27.617 7.676 9.009 1.00 81.06 628 PHE A CA 1
ATOM 5068 C C . PHE A 1 628 ? 26.782 8.911 8.640 1.00 81.06 628 PHE A C 1
ATOM 5070 O O . PHE A 1 628 ? 25.663 9.056 9.123 1.00 81.06 628 PHE A O 1
ATOM 5077 N N . LEU A 1 629 ? 27.287 9.769 7.746 1.00 82.50 629 LEU A N 1
ATOM 5078 C CA . LEU A 1 629 ? 26.548 10.946 7.282 1.00 82.50 629 LEU A CA 1
ATOM 5079 C C . LEU A 1 629 ? 25.287 10.550 6.505 1.00 82.50 629 LEU A C 1
ATOM 5081 O O . LEU A 1 629 ? 24.244 11.162 6.704 1.00 82.50 629 LEU A O 1
ATOM 5085 N N . GLU A 1 630 ? 25.360 9.520 5.658 1.00 80.12 630 GLU A N 1
ATOM 5086 C CA . GLU A 1 630 ? 24.183 9.018 4.935 1.00 80.12 630 GLU A CA 1
ATOM 5087 C C . GLU A 1 630 ? 23.129 8.444 5.897 1.00 80.12 630 GLU A C 1
ATOM 5089 O O . GLU A 1 630 ? 21.952 8.759 5.757 1.00 80.12 630 GLU A O 1
ATOM 5094 N N . MET A 1 631 ? 23.536 7.696 6.934 1.00 83.44 631 MET A N 1
ATOM 5095 C CA . MET A 1 631 ? 22.621 7.239 7.992 1.00 83.44 631 MET A CA 1
ATOM 5096 C C . MET A 1 631 ? 21.929 8.411 8.706 1.00 83.44 631 MET A C 1
ATOM 5098 O O . MET A 1 631 ? 20.713 8.383 8.895 1.00 83.44 631 MET A O 1
ATOM 5102 N N . VAL A 1 632 ? 22.670 9.467 9.064 1.00 84.25 632 VAL A N 1
ATOM 5103 C CA . VAL A 1 632 ? 22.063 10.642 9.709 1.00 84.25 632 VAL A CA 1
ATOM 5104 C C . VAL A 1 632 ? 21.145 11.399 8.746 1.00 84.25 632 VAL A C 1
ATOM 5106 O O . VAL A 1 632 ? 20.057 11.787 9.158 1.00 84.25 632 VAL A O 1
ATOM 5109 N N . LYS A 1 633 ? 21.496 11.550 7.461 1.00 85.12 633 LYS A N 1
ATOM 5110 C CA . LYS A 1 633 ? 20.578 12.119 6.455 1.00 85.12 633 LYS A CA 1
ATOM 5111 C C . LYS A 1 633 ? 19.269 11.337 6.376 1.00 85.12 633 LYS A C 1
ATOM 5113 O O . LYS A 1 633 ? 18.215 11.959 6.409 1.00 85.12 633 LYS A O 1
ATOM 5118 N N . PHE A 1 634 ? 19.314 10.001 6.346 1.00 82.25 634 PHE A N 1
ATOM 5119 C CA . PHE A 1 634 ? 18.095 9.185 6.359 1.00 82.25 634 PHE A CA 1
ATOM 5120 C C . PHE A 1 634 ? 17.257 9.395 7.625 1.00 82.25 634 PHE A C 1
ATOM 5122 O O . PHE A 1 634 ? 16.035 9.401 7.533 1.00 82.25 634 PHE A O 1
ATOM 5129 N N . LEU A 1 635 ? 17.868 9.594 8.797 1.00 87.31 635 LEU A N 1
ATOM 5130 C CA . LEU A 1 635 ? 17.125 9.958 10.008 1.00 87.31 635 LEU A CA 1
ATOM 5131 C C . LEU A 1 635 ? 16.468 11.343 9.863 1.00 87.31 635 LEU A C 1
ATOM 5133 O O . LEU A 1 635 ? 15.267 11.478 10.100 1.00 87.31 635 LEU A O 1
ATOM 5137 N N . LEU A 1 636 ? 17.240 12.346 9.432 1.00 90.81 636 LEU A N 1
ATOM 5138 C CA . LEU A 1 636 ? 16.796 13.731 9.246 1.00 90.81 636 LEU A CA 1
ATOM 5139 C C . LEU A 1 636 ? 15.645 13.847 8.232 1.00 90.81 636 LEU A C 1
ATOM 5141 O O . LEU A 1 636 ? 14.645 14.494 8.533 1.00 90.81 636 LEU A O 1
ATOM 5145 N N . GLU A 1 637 ? 15.738 13.173 7.079 1.00 86.12 637 GLU A N 1
ATOM 5146 C CA . GLU A 1 637 ? 14.710 13.167 6.021 1.00 86.12 637 GLU A CA 1
ATOM 5147 C C . GLU A 1 637 ? 13.341 12.638 6.506 1.00 86.12 637 GLU A C 1
ATOM 5149 O O . GLU A 1 637 ? 12.319 12.980 5.916 1.00 86.12 637 GLU A O 1
ATOM 5154 N N . ARG A 1 638 ? 13.290 11.847 7.591 1.00 89.12 638 ARG A N 1
ATOM 5155 C CA . ARG A 1 638 ? 12.035 11.309 8.164 1.00 89.12 638 ARG A CA 1
ATOM 5156 C C . ARG A 1 638 ? 11.450 12.143 9.300 1.00 89.12 638 ARG A C 1
ATOM 5158 O O . ARG A 1 638 ? 10.231 12.161 9.491 1.00 89.12 638 ARG A O 1
ATOM 5165 N N . ILE A 1 639 ? 12.308 12.775 10.101 1.00 92.12 639 ILE A N 1
ATOM 5166 C CA . ILE A 1 639 ? 11.883 13.593 11.250 1.00 92.12 639 ILE A CA 1
ATOM 5167 C C . ILE A 1 639 ? 11.651 15.059 10.884 1.00 92.12 639 ILE A C 1
ATOM 5169 O O . ILE A 1 639 ? 10.991 15.759 11.644 1.00 92.12 639 ILE A O 1
ATOM 5173 N N . ALA A 1 640 ? 12.136 15.517 9.730 1.00 91.88 640 ALA A N 1
ATOM 5174 C CA . ALA A 1 640 ? 11.826 16.839 9.202 1.00 91.88 640 ALA A CA 1
ATOM 5175 C C . ALA A 1 640 ? 10.341 16.943 8.791 1.00 91.88 640 ALA A C 1
ATOM 5177 O O . ALA A 1 640 ? 9.830 16.053 8.103 1.00 91.88 640 ALA A O 1
ATOM 5178 N N . PRO A 1 641 ? 9.593 17.993 9.177 1.00 90.88 641 PRO A N 1
ATOM 5179 C CA . PRO A 1 641 ? 8.335 18.323 8.510 1.00 90.88 641 PRO A CA 1
ATOM 5180 C C . PRO A 1 641 ? 8.629 18.799 7.078 1.00 90.88 641 PRO A C 1
ATOM 5182 O O . PRO A 1 641 ? 9.391 19.737 6.869 1.00 90.88 641 PRO A O 1
ATOM 5185 N N . VAL A 1 642 ? 8.059 18.105 6.090 1.00 90.88 642 VAL A N 1
ATOM 5186 C CA . VAL A 1 642 ? 8.266 18.370 4.649 1.00 90.88 642 VAL A CA 1
ATOM 5187 C C . VAL A 1 642 ? 6.978 18.878 3.985 1.00 90.88 642 VAL A C 1
ATOM 5189 O O . VAL A 1 642 ? 6.990 19.790 3.151 1.00 90.88 642 VAL A O 1
ATOM 5192 N N . HIS A 1 643 ? 5.844 18.292 4.373 1.00 93.62 643 HIS A N 1
ATOM 5193 C CA . HIS A 1 643 ? 4.524 18.623 3.832 1.00 93.62 643 HIS A CA 1
ATOM 5194 C C . HIS A 1 643 ? 3.647 19.384 4.815 1.00 93.62 643 HIS A C 1
ATOM 5196 O O . HIS A 1 643 ? 2.913 20.258 4.371 1.00 93.62 643 HIS A O 1
ATOM 5202 N N . ILE A 1 644 ? 3.715 19.039 6.104 1.00 94.75 644 ILE A N 1
ATOM 5203 C CA . ILE A 1 644 ? 2.744 19.447 7.122 1.00 94.75 644 ILE A CA 1
ATOM 5204 C C . ILE A 1 644 ? 3.400 20.365 8.157 1.00 94.75 644 ILE A C 1
ATOM 5206 O O . ILE A 1 644 ? 4.311 19.955 8.874 1.00 94.75 644 ILE A O 1
ATOM 5210 N N . ASP A 1 645 ? 2.877 21.581 8.242 1.00 93.62 645 ASP A N 1
ATOM 5211 C CA . ASP A 1 645 ? 3.072 22.586 9.287 1.00 93.62 645 ASP A CA 1
ATOM 5212 C C . ASP A 1 645 ? 1.781 23.427 9.415 1.00 93.62 645 ASP A C 1
ATOM 5214 O O . ASP A 1 645 ? 0.761 23.103 8.799 1.00 93.62 645 ASP A O 1
ATOM 5218 N N . SER A 1 646 ? 1.786 24.486 10.230 1.00 92.50 646 SER A N 1
ATOM 5219 C CA . SER A 1 646 ? 0.584 25.299 10.473 1.00 92.50 646 SER A CA 1
ATOM 5220 C C . SER A 1 646 ? 0.071 26.045 9.231 1.00 92.50 646 SER A C 1
ATOM 5222 O O . SER A 1 646 ? -1.140 26.209 9.076 1.00 92.50 646 SER A O 1
ATOM 5224 N N . GLU A 1 647 ? 0.963 26.470 8.328 1.00 93.06 647 GLU A N 1
ATOM 5225 C CA . GLU A 1 647 ? 0.572 27.101 7.057 1.00 93.06 647 GLU A CA 1
ATOM 5226 C C . GLU A 1 647 ? -0.108 26.068 6.147 1.00 93.06 647 GLU A C 1
ATOM 5228 O O . GLU A 1 647 ? -1.162 26.336 5.568 1.00 93.06 647 GLU A O 1
ATOM 5233 N N . ALA A 1 648 ? 0.447 24.854 6.080 1.00 94.94 648 ALA A N 1
ATOM 5234 C CA . ALA A 1 648 ? -0.108 23.750 5.306 1.00 94.94 648 ALA A CA 1
ATOM 5235 C C . ALA A 1 648 ? -1.501 23.313 5.800 1.00 94.94 648 ALA A C 1
ATOM 5237 O O . ALA A 1 648 ? -2.397 23.085 4.986 1.00 94.94 648 ALA A O 1
ATOM 5238 N N . ILE A 1 649 ? -1.725 23.241 7.119 1.00 95.56 649 ILE A N 1
ATOM 5239 C CA . ILE A 1 649 ? -3.060 22.950 7.668 1.00 95.56 649 ILE A CA 1
ATOM 5240 C C . ILE A 1 649 ? -4.056 24.064 7.319 1.00 95.56 649 ILE A C 1
ATOM 5242 O O . ILE A 1 649 ? -5.153 23.754 6.858 1.00 95.56 649 ILE A O 1
ATOM 5246 N N . SER A 1 650 ? -3.675 25.342 7.454 1.00 92.94 650 SER A N 1
ATOM 5247 C CA . SER A 1 650 ? -4.530 26.469 7.041 1.00 92.94 650 SER A CA 1
ATOM 5248 C C . SER A 1 650 ? -4.904 26.381 5.553 1.00 92.94 650 SER A C 1
ATOM 5250 O O . SER A 1 650 ? -6.075 26.534 5.205 1.00 92.94 650 SER A O 1
ATOM 5252 N N . ALA A 1 651 ? -3.952 26.046 4.674 1.00 94.62 651 ALA A N 1
ATOM 5253 C CA . ALA A 1 651 ? -4.210 25.897 3.242 1.00 94.62 651 ALA A CA 1
ATOM 5254 C C . ALA A 1 651 ? -5.142 24.707 2.918 1.00 94.62 651 ALA A C 1
ATOM 5256 O O . ALA A 1 651 ? -6.069 24.862 2.123 1.00 94.62 651 ALA A O 1
ATOM 5257 N N . LEU A 1 652 ? -4.967 23.544 3.565 1.00 95.56 652 LEU A N 1
ATOM 5258 C CA . LEU A 1 652 ? -5.886 22.398 3.421 1.00 95.56 652 LEU A CA 1
ATOM 5259 C C . LEU A 1 652 ? -7.310 22.729 3.879 1.00 95.56 652 LEU A C 1
ATOM 5261 O O . LEU A 1 652 ? -8.277 22.317 3.243 1.00 95.56 652 LEU A O 1
ATOM 5265 N N . VAL A 1 653 ? -7.445 23.471 4.978 1.00 92.75 653 VAL A N 1
ATOM 5266 C CA . VAL A 1 653 ? -8.747 23.881 5.515 1.00 92.75 653 VAL A CA 1
ATOM 5267 C C . VAL A 1 653 ? -9.417 24.915 4.601 1.00 92.75 653 VAL A C 1
ATOM 5269 O O . VAL A 1 653 ? -10.612 24.813 4.342 1.00 92.75 653 VAL A O 1
ATOM 5272 N N . LYS A 1 654 ? -8.652 25.843 4.013 1.00 91.31 654 LYS A N 1
ATOM 5273 C CA . LYS A 1 654 ? -9.156 26.781 2.993 1.00 91.31 654 LYS A CA 1
ATOM 5274 C C . LYS A 1 654 ? -9.622 26.063 1.719 1.00 91.31 654 LYS A C 1
ATOM 5276 O O . LYS A 1 654 ? -10.651 26.438 1.167 1.00 91.31 654 LYS A O 1
ATOM 5281 N N . LEU A 1 655 ? -8.921 25.016 1.275 1.00 93.00 655 LEU A N 1
ATOM 5282 C CA . LEU A 1 655 ? -9.356 24.166 0.152 1.00 93.00 655 LEU A CA 1
ATOM 5283 C C . LEU A 1 655 ? -10.644 23.393 0.472 1.00 93.00 655 LEU A C 1
ATOM 5285 O O . LEU A 1 655 ? -11.558 23.351 -0.352 1.00 93.00 655 LEU A O 1
ATOM 5289 N N . LEU A 1 656 ? -10.750 22.842 1.685 1.00 91.38 656 LEU A N 1
ATOM 5290 C CA . LEU A 1 656 ? -11.969 22.186 2.153 1.00 91.38 656 LEU A CA 1
ATOM 5291 C C . LEU A 1 656 ? -13.168 23.147 2.136 1.00 91.38 656 LEU A C 1
ATOM 5293 O O . LEU A 1 656 ? -14.212 22.776 1.607 1.00 91.38 656 LEU A O 1
ATOM 5297 N N . ASN A 1 657 ? -13.017 24.372 2.655 1.00 87.31 657 ASN A N 1
ATOM 5298 C CA . ASN A 1 657 ? -14.089 25.374 2.628 1.00 87.31 657 ASN A CA 1
ATOM 5299 C C . ASN A 1 657 ? -14.527 25.691 1.192 1.00 87.31 657 ASN A C 1
ATOM 5301 O O . ASN A 1 657 ? -15.721 25.676 0.921 1.00 87.31 657 ASN A O 1
ATOM 5305 N N . LYS A 1 658 ? -13.586 25.887 0.255 1.00 90.62 658 LYS A N 1
ATOM 5306 C CA . LYS A 1 658 ? -13.923 26.112 -1.163 1.00 90.62 658 LYS A CA 1
ATOM 5307 C C . LYS A 1 658 ? -14.743 24.964 -1.759 1.00 90.62 658 LYS A C 1
ATOM 5309 O O . LYS A 1 658 ? -15.692 25.207 -2.492 1.00 90.62 658 LYS A O 1
ATOM 5314 N N . SER A 1 659 ? -14.418 23.720 -1.407 1.00 90.69 659 SER A N 1
ATOM 5315 C CA . SER A 1 659 ? -15.165 22.540 -1.876 1.00 90.69 659 SER A CA 1
ATOM 5316 C C . SER A 1 659 ? -16.578 22.505 -1.275 1.00 90.69 659 SER A C 1
ATOM 5318 O O . SER A 1 659 ? -17.550 22.232 -1.972 1.00 90.69 659 SER A O 1
ATOM 5320 N N . VAL A 1 660 ? -16.721 22.871 0.008 1.00 85.50 660 VAL A N 1
ATOM 5321 C CA . VAL A 1 660 ? -18.022 23.022 0.695 1.00 85.50 660 VAL A CA 1
ATOM 5322 C C . VAL A 1 660 ? -18.866 24.165 0.108 1.00 85.50 660 VAL A C 1
ATOM 5324 O O . VAL A 1 660 ? -20.086 24.044 0.029 1.00 85.50 660 VAL A O 1
ATOM 5327 N N . GLU A 1 661 ? -18.235 25.260 -0.312 1.00 86.06 661 GLU A N 1
ATOM 5328 C CA . GLU A 1 661 ? -18.880 26.413 -0.957 1.00 86.06 661 GLU A CA 1
ATOM 5329 C C . GLU A 1 661 ? -19.202 26.183 -2.447 1.00 86.06 661 GLU A C 1
ATOM 5331 O O . GLU A 1 661 ? -19.897 27.001 -3.049 1.00 86.06 661 GLU A O 1
ATOM 5336 N N . GLY A 1 662 ? -18.698 25.103 -3.058 1.00 85.31 662 GLY A N 1
ATOM 5337 C CA . GLY A 1 662 ? -18.792 24.867 -4.504 1.00 85.31 662 GLY A CA 1
ATOM 5338 C C . GLY A 1 662 ? -17.914 25.805 -5.347 1.00 85.31 662 GLY A C 1
ATOM 5339 O O . GLY A 1 662 ? -18.191 26.011 -6.525 1.00 85.31 662 GLY A O 1
ATOM 5340 N N . THR A 1 663 ? -16.876 26.397 -4.749 1.00 86.12 663 THR A N 1
ATOM 5341 C CA . THR A 1 663 ? -15.922 27.332 -5.378 1.00 86.12 663 THR A CA 1
ATOM 5342 C C . THR A 1 663 ? -14.537 26.712 -5.626 1.00 86.12 663 THR A C 1
ATOM 5344 O O . THR A 1 663 ? -13.596 27.422 -5.986 1.00 86.12 663 THR A O 1
ATOM 5347 N N . ALA A 1 664 ? -14.388 25.400 -5.413 1.00 87.81 664 ALA A N 1
ATOM 5348 C CA . ALA A 1 664 ? -13.174 24.641 -5.705 1.00 87.81 664 ALA A CA 1
ATOM 5349 C C . ALA A 1 664 ? -13.181 24.030 -7.114 1.00 87.81 664 ALA A C 1
ATOM 5351 O O . ALA A 1 664 ? -14.228 23.737 -7.685 1.00 87.81 664 ALA A O 1
ATOM 5352 N N . ASP A 1 665 ? -11.981 23.744 -7.620 1.00 88.06 665 ASP A N 1
ATOM 5353 C CA . ASP A 1 665 ? -11.741 23.093 -8.914 1.00 88.06 665 ASP A CA 1
ATOM 5354 C C . ASP A 1 665 ? -12.026 21.565 -8.887 1.00 88.06 665 ASP A C 1
ATOM 5356 O O . ASP A 1 665 ? -11.366 20.807 -9.597 1.00 88.06 665 ASP A O 1
ATOM 5360 N N . ASP A 1 666 ? -12.944 21.080 -8.039 1.00 90.12 666 ASP A N 1
ATOM 5361 C CA . ASP A 1 666 ? -13.117 19.645 -7.738 1.00 90.12 666 ASP A CA 1
ATOM 5362 C C . ASP A 1 666 ? -13.349 18.806 -9.010 1.00 90.12 666 ASP A C 1
ATOM 5364 O O . ASP A 1 666 ? -12.636 17.830 -9.274 1.00 90.12 666 ASP A O 1
ATOM 5368 N N . GLU A 1 667 ? -14.318 19.223 -9.835 1.00 87.12 667 GLU A N 1
ATOM 5369 C CA . GLU A 1 667 ? -14.679 18.533 -11.080 1.00 87.12 667 GLU A CA 1
ATOM 5370 C C . GLU A 1 667 ? -13.549 18.591 -12.118 1.00 87.12 667 GLU A C 1
ATOM 5372 O O . GLU A 1 667 ? -13.300 17.611 -12.826 1.00 87.12 667 GLU A O 1
ATOM 5377 N N . ASP A 1 668 ? -12.811 19.704 -12.164 1.00 85.81 668 ASP A N 1
ATOM 5378 C CA . ASP A 1 668 ? -11.642 19.868 -13.027 1.00 85.81 668 ASP A CA 1
ATOM 5379 C C . ASP A 1 668 ? -10.501 18.927 -12.618 1.00 85.81 668 ASP A C 1
ATOM 5381 O O . ASP A 1 668 ? -9.833 18.348 -13.477 1.00 85.81 668 ASP A O 1
ATOM 5385 N N . GLU A 1 669 ? -10.302 18.698 -11.324 1.00 87.00 669 GLU A N 1
ATOM 5386 C CA . GLU A 1 669 ? -9.327 17.736 -10.793 1.00 87.00 669 GLU A CA 1
ATOM 5387 C C . GLU A 1 669 ? -9.840 16.277 -10.866 1.00 87.00 669 GLU A C 1
ATOM 5389 O O . GLU A 1 669 ? -9.127 15.331 -10.521 1.00 87.00 669 GLU A O 1
ATOM 5394 N N . GLY A 1 670 ? -11.054 16.065 -11.391 1.00 84.88 670 GLY A N 1
ATOM 5395 C CA . GLY A 1 670 ? -11.636 14.750 -11.666 1.00 84.88 670 GLY A CA 1
ATOM 5396 C C . GLY A 1 670 ? -12.272 14.070 -10.451 1.00 84.88 670 GLY A C 1
ATOM 5397 O O . GLY A 1 670 ? -12.395 12.842 -10.435 1.00 84.88 670 GLY A O 1
ATOM 5398 N N . VAL A 1 671 ? -12.667 14.844 -9.437 1.00 89.62 671 VAL A N 1
ATOM 5399 C CA . VAL A 1 671 ? -13.257 14.364 -8.181 1.00 89.62 671 VAL A CA 1
ATOM 5400 C C . VAL A 1 671 ? -14.610 15.052 -7.963 1.00 89.62 671 VAL A C 1
ATOM 5402 O O . VAL A 1 671 ? -14.772 16.230 -8.235 1.00 89.62 671 VAL A O 1
ATOM 5405 N N . THR A 1 672 ? -15.624 14.344 -7.461 1.00 90.81 672 THR A N 1
ATOM 5406 C CA . THR A 1 672 ? -16.890 15.007 -7.081 1.00 90.81 672 THR A CA 1
ATOM 5407 C C . THR A 1 672 ? -16.711 15.787 -5.770 1.00 90.81 672 THR A C 1
ATOM 5409 O O . THR A 1 672 ? -16.096 15.209 -4.864 1.00 90.81 672 THR A O 1
ATOM 5412 N N . PRO A 1 673 ? -17.321 16.975 -5.579 1.00 88.94 673 PRO A N 1
ATOM 5413 C CA . PRO A 1 673 ? -17.198 17.759 -4.341 1.00 88.94 673 PRO A CA 1
ATOM 5414 C C . PRO A 1 673 ? -17.441 16.944 -3.057 1.00 88.94 673 PRO A C 1
ATOM 5416 O O . PRO A 1 673 ? -16.612 16.933 -2.151 1.00 88.94 673 PRO A O 1
ATOM 5419 N N . ASP A 1 674 ? -18.496 16.122 -3.015 1.00 86.56 674 ASP A N 1
ATOM 5420 C CA . ASP A 1 674 ? -18.792 15.195 -1.905 1.00 86.56 674 ASP A CA 1
ATOM 5421 C C . ASP A 1 674 ? -17.626 14.256 -1.536 1.00 86.56 674 ASP A C 1
ATOM 5423 O O . ASP A 1 674 ? -17.401 13.936 -0.362 1.00 86.56 674 ASP A O 1
ATOM 5427 N N . ALA A 1 675 ? -16.900 13.761 -2.541 1.00 89.06 675 ALA A N 1
ATOM 5428 C CA . ALA A 1 675 ? -15.768 12.860 -2.352 1.00 89.06 675 ALA A CA 1
ATOM 5429 C C . ALA A 1 675 ? -14.525 13.629 -1.891 1.00 89.06 675 ALA A C 1
ATOM 5431 O O . ALA A 1 675 ? -13.838 13.165 -0.979 1.00 89.06 675 ALA A O 1
ATOM 5432 N N . ALA A 1 676 ? -14.286 14.812 -2.462 1.00 90.75 676 ALA A N 1
ATOM 5433 C CA . ALA A 1 676 ? -13.213 15.718 -2.075 1.00 90.75 676 ALA A CA 1
ATOM 5434 C C . ALA A 1 676 ? -13.364 16.176 -0.612 1.00 90.75 676 ALA A C 1
ATOM 5436 O O . ALA A 1 676 ? -12.471 15.937 0.204 1.00 90.75 676 ALA A O 1
ATOM 5437 N N . ILE A 1 677 ? -14.540 16.690 -0.230 1.00 89.06 677 ILE A N 1
ATOM 5438 C CA . ILE A 1 677 ? -14.885 17.114 1.138 1.00 89.06 677 ILE A CA 1
ATOM 5439 C C . ILE A 1 677 ? -14.637 15.982 2.142 1.00 89.06 677 ILE A C 1
ATOM 5441 O O . ILE A 1 677 ? -13.944 16.164 3.149 1.00 89.06 677 ILE A O 1
ATOM 5445 N N . ARG A 1 678 ? -15.164 14.781 1.866 1.00 88.94 678 ARG A N 1
ATOM 5446 C CA . ARG A 1 678 ? -15.023 13.623 2.764 1.00 88.94 678 ARG A CA 1
ATOM 5447 C C . ARG A 1 678 ? -13.577 13.143 2.871 1.00 88.94 678 ARG A C 1
ATOM 5449 O O . ARG A 1 678 ? -13.132 12.826 3.973 1.00 88.94 678 ARG A O 1
ATOM 5456 N N . ALA A 1 679 ? -12.833 13.114 1.768 1.00 92.44 679 ALA A N 1
ATOM 5457 C CA . ALA A 1 679 ? -11.419 12.756 1.774 1.00 92.44 679 ALA A CA 1
ATOM 5458 C C . ALA A 1 679 ? -10.560 13.792 2.516 1.00 92.44 679 ALA A C 1
ATOM 5460 O O . ALA A 1 679 ? -9.714 13.415 3.326 1.00 92.44 679 ALA A O 1
ATOM 5461 N N . GLY A 1 680 ? -10.821 15.083 2.304 1.00 93.31 680 GLY A N 1
ATOM 5462 C CA . GLY A 1 680 ? -10.160 16.192 2.986 1.00 93.31 680 GLY A CA 1
ATOM 5463 C C . GLY A 1 680 ? -10.372 16.178 4.497 1.00 93.31 680 GLY A C 1
ATOM 5464 O O . GLY A 1 680 ? -9.421 16.343 5.257 1.00 93.31 680 GLY A O 1
ATOM 5465 N N . LEU A 1 681 ? -11.595 15.901 4.954 1.00 90.75 681 LEU A N 1
ATOM 5466 C CA . LEU A 1 681 ? -11.895 15.750 6.381 1.00 90.75 681 LEU A CA 1
ATOM 5467 C C . LEU A 1 681 ? -11.256 14.500 6.994 1.00 90.75 681 LEU A C 1
ATOM 5469 O O . LEU A 1 681 ? -10.751 14.570 8.113 1.00 90.75 681 LEU A O 1
ATOM 5473 N N . GLU A 1 682 ? -11.217 13.371 6.280 1.00 91.31 682 GLU A N 1
ATOM 5474 C CA . GLU A 1 682 ? -10.480 12.185 6.736 1.00 91.31 682 GLU A CA 1
ATOM 5475 C C . GLU A 1 682 ? -8.965 12.450 6.815 1.00 91.31 682 GLU A C 1
ATOM 5477 O O . GLU A 1 682 ? -8.333 12.056 7.799 1.00 91.31 682 GLU A O 1
ATOM 5482 N N . LEU A 1 683 ? -8.394 13.181 5.849 1.00 95.44 683 LEU A N 1
ATOM 5483 C CA . LEU A 1 683 ? -7.003 13.641 5.871 1.00 95.44 683 LEU A CA 1
ATOM 5484 C C . LEU A 1 683 ? -6.743 14.548 7.081 1.00 95.44 683 LEU A C 1
ATOM 5486 O O . LEU A 1 683 ? -5.858 14.249 7.881 1.00 95.44 683 LEU A O 1
ATOM 5490 N N . LEU A 1 684 ? -7.531 15.612 7.270 1.00 95.25 684 LEU A N 1
ATOM 5491 C CA . LEU A 1 684 ? -7.401 16.520 8.415 1.00 95.25 684 LEU A CA 1
ATOM 5492 C C . LEU A 1 684 ? -7.565 15.780 9.749 1.00 95.25 684 LEU A C 1
ATOM 5494 O O . LEU A 1 684 ? -6.807 16.022 10.683 1.00 95.25 684 LEU A O 1
ATOM 5498 N N . LYS A 1 685 ? -8.477 14.808 9.838 1.00 93.19 685 LYS A N 1
ATOM 5499 C CA . LYS A 1 685 ? -8.623 13.943 11.014 1.00 93.19 685 LYS A CA 1
ATOM 5500 C C . LYS A 1 685 ? -7.360 13.122 11.285 1.00 93.19 685 LYS A C 1
ATOM 5502 O O . LYS A 1 685 ? -6.917 13.071 12.430 1.00 93.19 685 LYS A O 1
ATOM 5507 N N . VAL A 1 686 ? -6.729 12.523 10.275 1.00 93.25 686 VAL A N 1
ATOM 5508 C CA . VAL A 1 686 ? -5.434 11.828 10.442 1.00 93.25 686 VAL A CA 1
ATOM 5509 C C . VAL A 1 686 ? -4.320 12.798 10.851 1.00 93.25 686 VAL A C 1
ATOM 5511 O O . VAL A 1 686 ? -3.516 12.489 11.738 1.00 93.25 686 VAL A O 1
ATOM 5514 N N . LEU A 1 687 ? -4.286 13.988 10.252 1.00 94.94 687 LEU A N 1
ATOM 5515 C CA . LEU A 1 687 ? -3.310 15.022 10.583 1.00 94.94 687 LEU A CA 1
ATOM 5516 C C . LEU A 1 687 ? -3.503 15.551 12.011 1.00 94.94 687 LEU A C 1
ATOM 5518 O O . LEU A 1 687 ? -2.513 15.740 12.707 1.00 94.94 687 LEU A O 1
ATOM 5522 N N . SER A 1 688 ? -4.734 15.652 12.516 1.00 94.69 688 SER A N 1
ATOM 5523 C CA . SER A 1 688 ? -5.016 16.053 13.905 1.00 94.69 688 SER A CA 1
ATOM 5524 C C . SER A 1 688 ? -4.418 15.108 14.958 1.00 94.69 688 SER A C 1
ATOM 5526 O O . SER A 1 688 ? -4.095 15.546 16.054 1.00 94.69 688 SER A O 1
ATOM 5528 N N . PHE A 1 689 ? -4.213 13.824 14.632 1.00 91.00 689 PHE A N 1
ATOM 5529 C CA . PHE A 1 689 ? -3.543 12.864 15.521 1.00 91.00 689 PHE A CA 1
ATOM 5530 C C . PHE A 1 689 ? -2.011 12.887 15.404 1.00 91.00 689 PHE A C 1
ATOM 5532 O O . PHE A 1 689 ? -1.319 12.432 16.313 1.00 91.00 689 PHE A O 1
ATOM 5539 N N . THR A 1 690 ? -1.468 13.341 14.272 1.00 89.94 690 THR A N 1
ATOM 5540 C CA . THR A 1 690 ? -0.024 13.266 13.972 1.00 89.94 690 THR A CA 1
ATOM 5541 C C . THR A 1 690 ? 0.694 14.609 14.090 1.00 89.94 690 THR A C 1
ATOM 5543 O O . THR A 1 690 ? 1.885 14.628 14.376 1.00 89.94 690 THR A O 1
ATOM 5546 N N . HIS A 1 691 ? -0.034 15.711 13.917 1.00 91.38 691 HIS A N 1
ATOM 5547 C CA . HIS A 1 691 ? 0.441 17.094 13.925 1.00 91.38 691 HIS A CA 1
ATOM 5548 C C . HIS A 1 691 ? -0.571 18.023 14.652 1.00 91.38 691 HIS A C 1
ATOM 5550 O O . HIS A 1 691 ? -0.957 19.051 14.093 1.00 91.38 691 HIS A O 1
ATOM 5556 N N . PRO A 1 692 ? -1.053 17.694 15.874 1.00 92.56 692 PRO A N 1
ATOM 5557 C CA . PRO A 1 692 ? -2.163 18.410 16.526 1.00 92.56 692 PRO A CA 1
ATOM 5558 C C . PRO A 1 692 ? -1.918 19.914 16.709 1.00 92.56 692 PRO A C 1
ATOM 5560 O O . PRO A 1 692 ? -2.831 20.720 16.561 1.00 92.56 692 PRO A O 1
ATOM 5563 N N . THR A 1 693 ? -0.676 20.307 16.985 1.00 91.44 693 THR A N 1
ATOM 5564 C CA . THR A 1 693 ? -0.249 21.703 17.166 1.00 91.44 693 THR A CA 1
ATOM 5565 C C . THR A 1 693 ? -0.381 22.559 15.909 1.00 91.44 693 THR A C 1
ATOM 5567 O O . THR A 1 693 ? -0.585 23.764 16.027 1.00 91.44 693 THR A O 1
ATOM 5570 N N . ALA A 1 694 ? -0.310 21.963 14.714 1.00 92.38 694 ALA A N 1
ATOM 5571 C CA . ALA A 1 694 ? -0.414 22.687 13.447 1.00 92.38 694 ALA A CA 1
ATOM 5572 C C . ALA A 1 694 ? -1.834 23.227 13.176 1.00 92.38 694 ALA A C 1
ATOM 5574 O O . ALA A 1 694 ? -2.008 24.139 12.375 1.00 92.38 694 ALA A O 1
ATOM 5575 N N . PHE A 1 695 ? -2.850 22.708 13.872 1.00 94.19 695 PHE A N 1
ATOM 5576 C CA . PHE A 1 695 ? -4.239 23.174 13.773 1.00 94.19 695 PHE A CA 1
ATOM 5577 C C . PHE A 1 695 ? -4.530 24.416 14.622 1.00 94.19 695 PHE A C 1
ATOM 5579 O O . PHE A 1 695 ? -5.624 24.972 14.534 1.00 94.19 695 PHE A O 1
ATOM 5586 N N . HIS A 1 696 ? -3.595 24.844 15.476 1.00 91.38 696 HIS A N 1
ATOM 5587 C CA . HIS A 1 696 ? -3.854 25.874 16.479 1.00 91.38 696 HIS A CA 1
ATOM 5588 C C . HIS A 1 696 ? -3.794 27.297 15.902 1.00 91.38 696 HIS A C 1
ATOM 5590 O O . HIS A 1 696 ? -2.846 28.046 16.130 1.00 91.38 696 HIS A O 1
ATOM 5596 N N . SER A 1 697 ? -4.829 27.668 15.147 1.00 89.56 697 SER A N 1
ATOM 5597 C CA . SER A 1 697 ? -5.072 29.031 14.665 1.00 89.56 697 SER A CA 1
ATOM 5598 C C . SER A 1 697 ? -6.570 29.352 14.639 1.00 89.56 697 SER A C 1
ATOM 5600 O O . SER A 1 697 ? -7.406 28.459 14.488 1.00 89.56 697 SER A O 1
ATOM 5602 N N . ALA A 1 698 ? -6.921 30.636 14.784 1.00 88.06 698 ALA A N 1
ATOM 5603 C CA . ALA A 1 698 ? -8.317 31.081 14.771 1.00 88.06 698 ALA A CA 1
ATOM 5604 C C . ALA A 1 698 ? -9.019 30.708 13.452 1.00 88.06 698 ALA A C 1
ATOM 5606 O O . ALA A 1 698 ? -10.028 30.012 13.489 1.00 88.06 698 ALA A O 1
ATOM 5607 N N . GLU A 1 699 ? -8.425 31.050 12.300 1.00 86.94 699 GLU A N 1
ATOM 5608 C CA . GLU A 1 699 ? -8.961 30.743 10.960 1.00 86.94 699 GLU A CA 1
ATOM 5609 C C . GLU A 1 699 ? -9.285 29.249 10.761 1.00 86.94 699 GLU A C 1
ATOM 5611 O O . GLU A 1 699 ? -10.333 28.893 10.213 1.00 86.94 699 GLU A O 1
ATOM 5616 N N . THR A 1 700 ? -8.398 28.360 11.229 1.00 90.69 700 THR A N 1
ATOM 5617 C CA . THR A 1 700 ? -8.588 26.904 11.140 1.00 90.69 700 THR A CA 1
ATOM 5618 C C . THR A 1 700 ? -9.804 26.466 11.949 1.00 90.69 700 THR A C 1
ATOM 5620 O O . THR A 1 700 ? -10.645 25.715 11.453 1.00 90.69 700 THR A O 1
ATOM 5623 N N . TYR A 1 701 ? -9.938 26.951 13.185 1.00 92.62 701 TYR A N 1
ATOM 5624 C CA . TYR A 1 701 ? -11.068 26.584 14.032 1.00 92.62 701 TYR A CA 1
ATOM 5625 C C . TYR A 1 701 ? -12.386 27.237 13.604 1.00 92.62 701 TYR A C 1
ATOM 5627 O O . TYR A 1 701 ? -13.421 26.583 13.694 1.00 92.62 701 TYR A O 1
ATOM 5635 N N . GLU A 1 702 ? -12.382 28.465 13.084 1.00 90.38 702 GLU A N 1
ATOM 5636 C CA . GLU A 1 702 ? -13.577 29.109 12.513 1.00 90.38 702 GLU A CA 1
ATOM 5637 C C . GLU A 1 702 ? -14.123 28.321 11.318 1.00 90.38 702 GLU A C 1
ATOM 5639 O O . GLU A 1 702 ? -15.325 28.072 11.231 1.00 90.38 702 GLU A O 1
ATOM 5644 N N . SER A 1 703 ? -13.233 27.830 10.456 1.00 86.00 703 SER A N 1
ATOM 5645 C CA . SER A 1 703 ? -13.578 26.956 9.330 1.00 86.00 703 SER A CA 1
ATOM 5646 C C . SER A 1 703 ? -14.142 25.604 9.798 1.00 86.00 703 SER A C 1
ATOM 5648 O O . SER A 1 703 ? -15.191 25.149 9.338 1.00 86.00 703 SER A O 1
ATOM 5650 N N . LEU A 1 704 ? -13.517 24.977 10.801 1.00 89.75 704 LEU A N 1
ATOM 5651 C CA . LEU A 1 704 ? -14.030 23.737 11.396 1.00 89.75 704 LEU A CA 1
ATOM 5652 C C . LEU A 1 704 ? -15.386 23.941 12.107 1.00 89.75 704 LEU A C 1
ATOM 5654 O O . LEU A 1 704 ? -16.215 23.030 12.103 1.00 89.75 704 LEU A O 1
ATOM 5658 N N . LEU A 1 705 ? -15.665 25.130 12.663 1.00 90.75 705 LEU A N 1
ATOM 5659 C CA . LEU A 1 705 ? -16.988 25.488 13.197 1.00 90.75 705 LEU A CA 1
ATOM 5660 C C . LEU A 1 705 ? -18.066 25.565 12.100 1.00 90.75 705 LEU A C 1
ATOM 5662 O O . LEU A 1 705 ? -19.234 25.317 12.403 1.00 90.75 705 LEU A O 1
ATOM 5666 N N . GLN A 1 706 ? -17.716 25.886 10.848 1.00 85.19 706 GLN A N 1
ATOM 5667 C CA . GLN A 1 706 ? -18.652 25.814 9.717 1.00 85.19 706 GLN A CA 1
ATOM 5668 C C . GLN A 1 706 ? -18.976 24.354 9.373 1.00 85.19 706 GLN A C 1
ATOM 5670 O O . GLN A 1 706 ? -20.150 23.998 9.276 1.00 85.19 706 GLN A O 1
ATOM 5675 N N . CYS A 1 707 ? -17.964 23.478 9.327 1.00 85.38 707 CYS A N 1
ATOM 5676 C CA . CYS A 1 707 ? -18.144 22.037 9.103 1.00 85.38 707 CYS A CA 1
ATOM 5677 C C . CYS A 1 707 ? -19.098 21.386 10.130 1.00 85.38 707 CYS A C 1
ATOM 5679 O O . CYS A 1 707 ? -19.876 20.499 9.788 1.00 85.38 707 CYS A O 1
ATOM 5681 N N . LEU A 1 708 ? -19.107 21.849 11.389 1.00 86.31 708 LEU A N 1
ATOM 5682 C CA . LEU A 1 708 ? -20.043 21.367 12.421 1.00 86.31 708 LEU A CA 1
ATOM 5683 C C . LEU A 1 708 ? -21.523 21.700 12.157 1.00 86.31 708 LEU A C 1
ATOM 5685 O O . LEU A 1 708 ? -22.399 21.058 12.751 1.00 86.31 708 LEU A O 1
ATOM 5689 N N . LYS A 1 709 ? -21.796 22.713 11.326 1.00 81.25 709 LYS A N 1
ATOM 5690 C CA . LYS A 1 709 ? -23.144 23.196 10.981 1.00 81.25 709 LYS A CA 1
ATOM 5691 C C . LYS A 1 709 ? -23.712 22.539 9.720 1.00 81.25 709 LYS A C 1
ATOM 5693 O O . LYS A 1 709 ? -24.895 22.715 9.455 1.00 81.25 709 LYS A O 1
ATOM 5698 N N . MET A 1 710 ? -22.897 21.800 8.965 1.00 81.38 710 MET A N 1
ATOM 5699 C CA . MET A 1 710 ? -23.341 21.067 7.778 1.00 81.38 710 MET A CA 1
ATOM 5700 C C . MET A 1 710 ? -24.318 19.938 8.138 1.00 81.38 710 MET A C 1
ATOM 5702 O O . MET A 1 710 ? -24.258 19.369 9.232 1.00 81.38 710 MET A O 1
ATOM 5706 N N . GLU A 1 711 ? -25.193 19.593 7.191 1.00 79.56 711 GLU A N 1
ATOM 5707 C CA . GLU A 1 711 ? -26.184 18.521 7.353 1.00 79.56 711 GLU A CA 1
ATOM 5708 C C . GLU A 1 711 ? -25.574 17.108 7.270 1.00 79.56 711 GLU A C 1
ATOM 5710 O O . GLU A 1 711 ? -26.141 16.171 7.830 1.00 79.56 711 GLU A O 1
ATOM 5715 N N . ASP A 1 712 ? -24.406 16.926 6.630 1.00 84.25 712 ASP A N 1
ATOM 5716 C CA . ASP A 1 712 ? -23.731 15.619 6.594 1.00 84.25 712 ASP A CA 1
ATOM 5717 C C . ASP A 1 712 ? -23.215 15.234 7.991 1.00 84.25 712 ASP A C 1
ATOM 5719 O O . ASP A 1 712 ? -22.237 15.776 8.521 1.00 84.25 712 ASP A O 1
ATOM 5723 N N . ASP A 1 713 ? -23.861 14.224 8.571 1.00 87.75 713 ASP A N 1
ATOM 5724 C CA . ASP A 1 713 ? -23.561 13.744 9.910 1.00 87.75 713 ASP A CA 1
ATOM 5725 C C . ASP A 1 713 ? -22.103 13.316 10.121 1.00 87.75 713 ASP A C 1
ATOM 5727 O O . ASP A 1 713 ? -21.588 13.466 11.237 1.00 87.75 713 ASP A O 1
ATOM 5731 N N . LYS A 1 714 ? -21.443 12.790 9.079 1.00 85.44 714 LYS A N 1
ATOM 5732 C CA . LYS A 1 714 ? -20.047 12.330 9.134 1.00 85.44 714 LYS A CA 1
ATOM 5733 C C . LYS A 1 714 ? -19.067 13.491 9.094 1.00 85.44 714 LYS A C 1
ATOM 5735 O O . LYS A 1 714 ? -18.025 13.416 9.740 1.00 85.44 714 LYS A O 1
ATOM 5740 N N . VAL A 1 715 ? -19.401 14.552 8.358 1.00 86.00 715 VAL A N 1
ATOM 5741 C CA . VAL A 1 715 ? -18.606 15.786 8.316 1.00 86.00 715 VAL A CA 1
ATOM 5742 C C . VAL A 1 715 ? -18.576 16.416 9.705 1.00 86.00 715 VAL A C 1
ATOM 5744 O O . VAL A 1 715 ? -17.500 16.671 10.250 1.00 86.00 715 VAL A O 1
ATOM 5747 N N . ALA A 1 716 ? -19.746 16.542 10.338 1.00 88.62 716 ALA A N 1
ATOM 5748 C CA . ALA A 1 716 ? -19.838 17.013 11.712 1.00 88.62 716 ALA A CA 1
ATOM 5749 C C . ALA A 1 716 ? -19.116 16.075 12.706 1.00 88.62 716 ALA A C 1
ATOM 5751 O O . ALA A 1 716 ? -18.416 16.563 13.588 1.00 88.62 716 ALA A O 1
ATOM 5752 N N . GLU A 1 717 ? -19.220 14.744 12.573 1.00 90.88 717 GLU A N 1
ATOM 5753 C CA . GLU A 1 717 ? -18.474 13.795 13.424 1.00 90.88 717 GLU A CA 1
ATOM 5754 C C . GLU A 1 717 ? -16.949 13.987 13.314 1.00 90.88 717 GLU A C 1
ATOM 5756 O O . GLU A 1 717 ? -16.267 14.089 14.339 1.00 90.88 717 GLU A O 1
ATOM 5761 N N . ALA A 1 718 ? -16.419 14.075 12.089 1.00 91.06 718 ALA A N 1
ATOM 5762 C CA . ALA A 1 718 ? -14.992 14.267 11.838 1.00 91.06 718 ALA A CA 1
ATOM 5763 C C . ALA A 1 718 ? -14.488 15.603 12.405 1.00 91.06 718 ALA A C 1
ATOM 5765 O O . ALA A 1 718 ? -13.453 15.629 13.073 1.00 91.06 718 ALA A O 1
ATOM 5766 N N . ALA A 1 719 ? -15.244 16.690 12.220 1.00 92.38 719 ALA A N 1
ATOM 5767 C CA . ALA A 1 719 ? -14.906 17.999 12.769 1.00 92.38 719 ALA A CA 1
ATOM 5768 C C . ALA A 1 719 ? -14.870 17.998 14.312 1.00 92.38 719 ALA A C 1
ATOM 5770 O O . ALA A 1 719 ? -13.897 18.490 14.884 1.00 92.38 719 ALA A O 1
ATOM 5771 N N . ILE A 1 720 ? -15.842 17.376 15.006 1.00 93.88 720 ILE A N 1
ATOM 5772 C CA . ILE A 1 720 ? -15.792 17.239 16.481 1.00 93.88 720 ILE A CA 1
ATOM 5773 C C . ILE A 1 720 ? -14.537 16.461 16.910 1.00 93.88 720 ILE A C 1
ATOM 5775 O O . ILE A 1 720 ? -13.903 16.804 17.909 1.00 93.88 720 ILE A O 1
ATOM 5779 N N . GLN A 1 721 ? -14.155 15.419 16.164 1.00 94.06 721 GLN A N 1
ATOM 5780 C CA . GLN A 1 721 ? -12.966 14.634 16.488 1.00 94.06 721 GLN A CA 1
ATOM 5781 C C . GLN A 1 721 ? -11.661 15.420 16.274 1.00 94.06 721 GLN A C 1
ATOM 5783 O O . GLN A 1 721 ? -10.755 15.295 17.095 1.00 94.06 721 GLN A O 1
ATOM 5788 N N . ILE A 1 722 ? -11.579 16.274 15.247 1.00 94.81 722 ILE A N 1
ATOM 5789 C CA . ILE A 1 722 ? -10.454 17.206 15.065 1.00 94.81 722 ILE A CA 1
ATOM 5790 C C . ILE A 1 722 ? -10.377 18.172 16.257 1.00 94.81 722 ILE A C 1
ATOM 5792 O O . ILE A 1 722 ? -9.332 18.235 16.903 1.00 94.81 722 ILE A O 1
ATOM 5796 N N . PHE A 1 723 ? -11.486 18.830 16.630 1.00 95.19 723 PHE A N 1
ATOM 5797 C CA . PHE A 1 723 ? -11.535 19.707 17.811 1.00 95.19 723 PHE A CA 1
ATOM 5798 C C . PHE A 1 723 ? -11.045 19.002 19.081 1.00 95.19 723 PHE A C 1
ATOM 5800 O O . PHE A 1 723 ? -10.210 19.545 19.798 1.00 95.19 723 PHE A O 1
ATOM 5807 N N . ARG A 1 724 ? -11.509 17.775 19.349 1.00 94.12 724 ARG A N 1
ATOM 5808 C CA . ARG A 1 724 ? -11.060 16.973 20.499 1.00 94.12 724 ARG A CA 1
ATOM 5809 C C . ARG A 1 724 ? -9.546 16.731 20.496 1.00 94.12 724 ARG A C 1
ATOM 5811 O O . ARG A 1 724 ? -8.934 16.745 21.559 1.00 94.12 724 ARG A O 1
ATOM 5818 N N . ASN A 1 725 ? -8.964 16.463 19.329 1.00 93.88 725 ASN A N 1
ATOM 5819 C CA . ASN A 1 725 ? -7.555 16.094 19.193 1.00 93.88 725 ASN A CA 1
ATOM 5820 C C . ASN A 1 725 ? -6.600 17.291 19.321 1.00 93.88 725 ASN A C 1
ATOM 5822 O O . ASN A 1 725 ? -5.476 17.119 19.787 1.00 93.88 725 ASN A O 1
ATOM 5826 N N . THR A 1 726 ? -7.023 18.487 18.903 1.00 94.38 726 THR A N 1
ATOM 5827 C CA . THR A 1 726 ? -6.139 19.666 18.800 1.00 94.38 726 THR A CA 1
ATOM 5828 C C . THR A 1 726 ? -6.512 20.798 19.760 1.00 94.38 726 THR A C 1
ATOM 5830 O O . THR A 1 726 ? -5.694 21.666 20.057 1.00 94.38 726 THR A O 1
ATOM 5833 N N . GLY A 1 727 ? -7.739 20.787 20.283 1.00 92.25 727 GLY A N 1
ATOM 5834 C CA . GLY A 1 727 ? -8.366 21.918 20.960 1.00 92.25 727 GLY A CA 1
ATOM 5835 C C . GLY A 1 727 ? -7.917 22.204 22.392 1.00 92.25 727 GLY A C 1
ATOM 5836 O O . GLY A 1 727 ? -8.501 23.080 23.018 1.00 92.25 727 GLY A O 1
ATOM 5837 N N . GLN A 1 728 ? -6.896 21.524 22.922 1.00 88.81 728 GLN A N 1
ATOM 5838 C CA . GLN A 1 728 ? -6.442 21.645 24.323 1.00 88.81 728 GLN A CA 1
ATOM 5839 C C . GLN A 1 728 ? -6.142 23.090 24.773 1.00 88.81 728 GLN A C 1
ATOM 5841 O O . GLN A 1 728 ? -6.240 23.402 25.954 1.00 88.81 728 GLN A O 1
ATOM 5846 N N . LYS A 1 729 ? -5.785 23.976 23.834 1.00 90.56 729 LYS A N 1
ATOM 5847 C CA . LYS A 1 729 ? -5.486 25.402 24.063 1.00 90.56 729 LYS A CA 1
ATOM 5848 C C . LYS A 1 729 ? -6.630 26.358 23.688 1.00 90.56 729 LYS A C 1
ATOM 5850 O O . LYS A 1 729 ? -6.475 27.569 23.820 1.00 90.56 729 LYS A O 1
ATOM 5855 N N . ILE A 1 730 ? -7.775 25.860 23.206 1.00 92.94 730 ILE A N 1
ATOM 5856 C CA . ILE A 1 730 ? -8.893 26.718 22.770 1.00 92.94 730 ILE A CA 1
ATOM 5857 C C . ILE A 1 730 ? -9.456 27.530 23.940 1.00 92.94 730 ILE A C 1
ATOM 5859 O O . ILE A 1 730 ? -9.790 28.698 23.758 1.00 92.94 730 ILE A O 1
ATOM 5863 N N . GLU A 1 731 ? -9.555 26.952 25.141 1.00 90.06 731 GLU A N 1
ATOM 5864 C CA . GLU A 1 731 ? -10.128 27.673 26.281 1.00 90.06 731 GLU A CA 1
ATOM 5865 C C . GLU A 1 731 ? -9.238 28.812 26.793 1.00 90.06 731 GLU A C 1
ATOM 5867 O O . GLU A 1 731 ? -9.762 29.876 27.122 1.00 90.06 731 GLU A O 1
ATOM 5872 N N . SER A 1 732 ? -7.919 28.613 26.826 1.00 90.62 732 SER A N 1
ATOM 5873 C CA . SER A 1 732 ? -6.959 29.610 27.307 1.00 90.62 732 SER A CA 1
ATOM 5874 C C . SER A 1 732 ? -6.614 30.677 26.266 1.00 90.62 732 SER A C 1
ATOM 5876 O O . SER A 1 732 ? -6.401 31.828 26.636 1.00 90.62 732 SER A O 1
ATOM 5878 N N . GLU A 1 733 ? -6.546 30.317 24.979 1.00 93.12 733 GLU A N 1
ATOM 5879 C CA . GLU A 1 733 ? -5.999 31.192 23.929 1.00 93.12 733 GLU A CA 1
ATOM 5880 C C . GLU A 1 733 ? -7.053 31.687 22.917 1.00 93.12 733 GLU A C 1
ATOM 5882 O O . GLU A 1 733 ? -6.830 32.709 22.274 1.00 93.12 733 GLU A O 1
ATOM 5887 N N . LEU A 1 734 ? -8.211 31.019 22.773 1.00 93.88 734 LEU A N 1
ATOM 5888 C CA . LEU A 1 734 ? -9.219 31.316 21.734 1.00 93.88 734 LEU A CA 1
ATOM 5889 C C . LEU A 1 734 ? -10.666 31.391 22.289 1.00 93.88 734 LEU A C 1
ATOM 5891 O O . LEU A 1 734 ? -11.543 30.609 21.895 1.00 93.88 734 LEU A O 1
ATOM 5895 N N . PRO A 1 735 ? -10.979 32.367 23.168 1.00 91.25 735 PRO A N 1
ATOM 5896 C CA . PRO A 1 735 ? -12.263 32.438 23.877 1.00 91.25 735 PRO A CA 1
ATOM 5897 C C . PRO A 1 735 ? -13.499 32.602 22.970 1.00 91.25 735 PRO A C 1
ATOM 5899 O O . PRO A 1 735 ? -14.585 32.162 23.351 1.00 91.25 735 PRO A O 1
ATOM 5902 N N . GLN A 1 736 ? -13.351 33.178 21.770 1.00 92.62 736 GLN A N 1
ATOM 5903 C CA . GLN A 1 736 ? -14.445 33.332 20.793 1.00 92.62 736 GLN A CA 1
ATOM 5904 C C . GLN A 1 736 ? -14.836 31.999 20.122 1.00 92.62 736 GLN A C 1
ATOM 5906 O O . GLN A 1 736 ? -16.008 31.737 19.843 1.00 92.62 736 GLN A O 1
ATOM 5911 N N . ILE A 1 737 ? -13.857 31.111 19.918 1.00 94.38 737 ILE A N 1
ATOM 5912 C CA . ILE A 1 737 ? -14.097 29.749 19.426 1.00 94.38 737 ILE A CA 1
ATOM 5913 C C . ILE A 1 737 ? -14.804 28.942 20.515 1.00 94.38 737 ILE A C 1
ATOM 5915 O O . ILE A 1 737 ? -15.825 28.308 20.252 1.00 94.38 737 ILE A O 1
ATOM 5919 N N . ARG A 1 738 ? -14.316 29.025 21.761 1.00 93.31 738 ARG A N 1
ATOM 5920 C CA . ARG A 1 738 ? -14.925 28.387 22.941 1.00 93.31 738 ARG A CA 1
ATOM 5921 C C . ARG A 1 738 ? -16.407 28.739 23.105 1.00 93.31 738 ARG A C 1
ATOM 5923 O O . ARG A 1 738 ? -17.220 27.830 23.278 1.00 93.31 738 ARG A O 1
ATOM 5930 N N . SER A 1 739 ? -16.758 30.027 23.069 1.00 92.19 739 SER A N 1
ATOM 5931 C CA . SER A 1 739 ? -18.140 30.490 23.278 1.00 92.19 739 SER A CA 1
ATOM 5932 C C . SER A 1 739 ? -19.104 29.968 22.206 1.00 92.19 739 SER A C 1
ATOM 5934 O O . SER A 1 739 ? -20.245 29.636 22.522 1.00 92.19 739 SER A O 1
ATOM 5936 N N . THR A 1 740 ? -18.627 29.812 20.969 1.00 94.69 740 THR A N 1
ATOM 5937 C CA . THR A 1 740 ? -19.398 29.251 19.848 1.00 94.69 740 THR A CA 1
ATOM 5938 C C . THR A 1 740 ? -19.461 27.717 19.883 1.00 94.69 740 THR A C 1
ATOM 5940 O O . THR A 1 740 ? -20.483 27.127 19.530 1.00 94.69 740 THR A O 1
ATOM 5943 N N . LEU A 1 741 ? -18.389 27.053 20.325 1.00 94.88 741 LEU A N 1
ATOM 5944 C CA . LEU A 1 741 ? -18.259 25.594 20.306 1.00 94.88 741 LEU A CA 1
ATOM 5945 C C . LEU A 1 741 ? -19.119 24.901 21.379 1.00 94.88 741 LEU A C 1
ATOM 5947 O O . LEU A 1 741 ? -19.770 23.900 21.077 1.00 94.88 741 LEU A O 1
ATOM 5951 N N . ILE A 1 742 ? -19.166 25.425 22.613 1.00 94.56 742 ILE A N 1
ATOM 5952 C CA . ILE A 1 742 ? -19.892 24.789 23.736 1.00 94.56 742 ILE A CA 1
ATOM 5953 C C . ILE A 1 742 ? -21.381 24.521 23.409 1.00 94.56 742 ILE A C 1
ATOM 5955 O O . ILE A 1 742 ? -21.809 23.371 23.559 1.00 94.56 742 ILE A O 1
ATOM 5959 N N . PRO A 1 743 ? -22.180 25.492 22.908 1.00 95.50 743 PRO A N 1
ATOM 5960 C CA . PRO A 1 743 ? -23.586 25.253 22.565 1.00 95.50 743 PRO A CA 1
ATOM 5961 C C . PRO A 1 743 ? -23.780 24.168 21.498 1.00 95.50 743 PRO A C 1
ATOM 5963 O O . PRO A 1 743 ? -24.688 23.342 21.621 1.00 95.50 743 PRO A O 1
ATOM 5966 N N . ILE A 1 744 ? -22.905 24.124 20.485 1.00 95.25 744 ILE A N 1
ATOM 5967 C CA . ILE A 1 744 ? -22.954 23.127 19.406 1.00 95.25 744 ILE A CA 1
ATOM 5968 C C . ILE A 1 744 ? -22.667 21.729 19.967 1.00 95.25 744 ILE A C 1
ATOM 5970 O O . ILE A 1 744 ? -23.408 20.785 19.686 1.00 95.25 744 ILE A O 1
ATOM 5974 N N . LEU A 1 745 ? -21.645 21.586 20.817 1.00 95.88 745 LEU A N 1
ATOM 5975 C CA . LEU A 1 745 ? -21.340 20.310 21.469 1.00 95.88 745 LEU A CA 1
ATOM 5976 C C . LEU A 1 745 ? -22.474 19.871 22.410 1.00 95.88 745 LEU A C 1
ATOM 5978 O O . LEU A 1 745 ? -22.830 18.694 22.414 1.00 95.88 745 LEU A O 1
ATOM 5982 N N . HIS A 1 746 ? -23.116 20.794 23.134 1.00 97.00 746 HIS A N 1
ATOM 5983 C CA . HIS A 1 746 ? -24.301 20.492 23.952 1.00 97.00 746 HIS A CA 1
ATOM 5984 C C . HIS A 1 746 ? -25.486 20.015 23.099 1.00 97.00 746 HIS A C 1
ATOM 5986 O O . HIS A 1 746 ? -26.161 19.052 23.471 1.00 97.00 746 HIS A O 1
ATOM 5992 N N . GLN A 1 747 ? -25.736 20.643 21.946 1.00 95.75 747 GLN A N 1
ATOM 5993 C CA . GLN A 1 747 ? -26.771 20.214 21.003 1.00 95.75 747 GLN A CA 1
ATOM 5994 C C . GLN A 1 747 ? -26.467 18.818 20.444 1.00 95.75 747 GLN A C 1
ATOM 5996 O O . GLN A 1 747 ? -27.326 17.937 20.509 1.00 95.75 747 GLN A O 1
ATOM 6001 N N . LYS A 1 748 ? -25.246 18.586 19.945 1.00 95.38 748 LYS A N 1
ATOM 6002 C CA . LYS A 1 748 ? -24.827 17.299 19.366 1.00 95.38 748 LYS A CA 1
ATOM 6003 C C . LYS A 1 748 ? -24.810 16.179 20.420 1.00 95.38 748 LYS A C 1
ATOM 6005 O O . LYS A 1 748 ? -25.260 15.079 20.121 1.00 95.38 748 LYS A O 1
ATOM 6010 N N . ALA A 1 749 ? -24.427 16.458 21.670 1.00 96.44 749 ALA A N 1
ATOM 6011 C CA . ALA A 1 749 ? -24.508 15.508 22.789 1.00 96.44 749 ALA A CA 1
ATOM 6012 C C . ALA A 1 749 ? -25.948 15.160 23.217 1.00 96.44 749 ALA A C 1
ATOM 6014 O O . ALA A 1 749 ? -26.185 14.062 23.722 1.00 96.44 749 ALA A O 1
ATOM 6015 N N . LYS A 1 750 ? -26.916 16.070 23.037 1.00 95.44 750 LYS A N 1
ATOM 6016 C CA . LYS A 1 750 ? -28.320 15.852 23.438 1.00 95.44 750 LYS A CA 1
ATOM 6017 C C . LYS A 1 750 ? -29.212 15.304 22.322 1.00 95.44 750 LYS A C 1
ATOM 6019 O O . LYS A 1 750 ? -30.146 14.568 22.617 1.00 95.44 750 LYS A O 1
ATOM 6024 N N . ARG A 1 751 ? -28.973 15.710 21.071 1.00 92.94 751 ARG A N 1
ATOM 6025 C CA . ARG A 1 751 ? -29.867 15.478 19.917 1.00 92.94 751 ARG A CA 1
ATOM 6026 C C . ARG A 1 751 ? -29.154 15.042 18.630 1.00 92.94 751 ARG A C 1
ATOM 6028 O O . ARG A 1 751 ? -29.830 14.813 17.636 1.00 92.94 751 ARG A O 1
ATOM 6035 N N . GLY A 1 752 ? -27.822 14.970 18.614 1.00 92.75 752 GLY A N 1
ATOM 6036 C CA . GLY A 1 752 ? -27.071 14.504 17.445 1.00 92.75 752 GLY A CA 1
ATOM 6037 C C . GLY A 1 752 ? -27.164 12.991 17.250 1.00 92.75 752 GLY A C 1
ATOM 6038 O O . GLY A 1 752 ? -27.795 12.273 18.034 1.00 92.75 752 GLY A O 1
ATOM 6039 N N . THR A 1 753 ? -26.481 12.479 16.227 1.00 94.06 753 THR A N 1
ATOM 6040 C CA . THR A 1 753 ? -26.348 11.025 16.061 1.00 94.06 753 THR A CA 1
ATOM 6041 C C . THR A 1 753 ? -25.553 10.407 17.217 1.00 94.06 753 THR A C 1
ATOM 6043 O O . THR A 1 753 ? -24.733 11.089 17.839 1.00 94.06 753 THR A O 1
ATOM 6046 N N . PRO A 1 754 ? -25.696 9.095 17.487 1.00 93.38 754 PRO A N 1
ATOM 6047 C CA . PRO A 1 754 ? -24.931 8.417 18.535 1.00 93.38 754 PRO A CA 1
ATOM 6048 C C . PRO A 1 754 ? -23.408 8.613 18.437 1.00 93.38 754 PRO A C 1
ATOM 6050 O O . PRO A 1 754 ? -22.721 8.669 19.457 1.00 93.38 754 PRO A O 1
ATOM 6053 N N . HIS A 1 755 ? -22.870 8.746 17.221 1.00 93.44 755 HIS A N 1
ATOM 6054 C CA . HIS A 1 755 ? -21.443 8.966 16.996 1.00 93.44 755 HIS A CA 1
ATOM 6055 C C . HIS A 1 755 ? -21.024 10.415 17.291 1.00 93.44 755 HIS A C 1
ATOM 6057 O O . HIS A 1 755 ? -20.079 10.629 18.053 1.00 93.44 755 HIS A O 1
ATOM 6063 N N . GLN A 1 756 ? -21.774 11.404 16.792 1.00 94.75 756 GLN A N 1
ATOM 6064 C CA . GLN A 1 756 ? -21.567 12.816 17.137 1.00 94.75 756 GLN A CA 1
ATOM 6065 C C . GLN A 1 756 ? -21.685 13.055 18.642 1.00 94.75 756 GLN A C 1
ATOM 6067 O O . GLN A 1 756 ? -20.862 13.756 19.219 1.00 94.75 756 GLN A O 1
ATOM 6072 N N . ALA A 1 757 ? -22.683 12.451 19.288 1.00 96.44 757 ALA A N 1
ATOM 6073 C CA . ALA A 1 757 ? -22.943 12.625 20.708 1.00 96.44 757 ALA A CA 1
ATOM 6074 C C . ALA A 1 757 ? -21.809 12.056 21.574 1.00 96.44 757 ALA A C 1
ATOM 6076 O O . ALA A 1 757 ? -21.316 12.731 22.480 1.00 96.44 757 ALA A O 1
ATOM 6077 N N . LYS A 1 758 ? -21.310 10.862 21.217 1.00 96.25 758 LYS A N 1
ATOM 6078 C CA . LYS A 1 758 ? -20.060 10.313 21.756 1.00 96.25 758 LYS A CA 1
ATOM 6079 C C . LYS A 1 758 ? -18.910 11.310 21.601 1.00 96.25 758 LYS A C 1
ATOM 6081 O O . LYS A 1 758 ? -18.261 11.626 22.600 1.00 96.25 758 LYS A O 1
ATOM 6086 N N . GLN A 1 759 ? -18.623 11.781 20.384 1.00 95.69 759 GLN A N 1
ATOM 6087 C CA . GLN A 1 759 ? -17.466 12.654 20.171 1.00 95.69 759 GLN A CA 1
ATOM 6088 C C . GLN A 1 759 ? -17.631 13.992 20.896 1.00 95.69 759 GLN A C 1
ATOM 6090 O O . GLN A 1 759 ? -16.664 14.471 21.478 1.00 95.69 759 GLN A O 1
ATOM 6095 N N . ALA A 1 760 ? -18.846 14.541 20.976 1.00 96.75 760 ALA A N 1
ATOM 6096 C CA . ALA A 1 760 ? -19.125 15.796 21.664 1.00 96.75 760 ALA A CA 1
ATOM 6097 C C . ALA A 1 760 ? -18.849 15.714 23.171 1.00 96.75 760 ALA A C 1
ATOM 6099 O O . ALA A 1 760 ? -18.174 16.585 23.711 1.00 96.75 760 ALA A O 1
ATOM 6100 N N . VAL A 1 761 ? -19.282 14.639 23.842 1.00 97.50 761 VAL A N 1
ATOM 6101 C CA . VAL A 1 761 ? -18.987 14.414 25.269 1.00 97.50 761 VAL A CA 1
ATOM 6102 C C . VAL A 1 761 ? -17.476 14.281 25.519 1.00 97.50 761 VAL A C 1
ATOM 6104 O O . VAL A 1 761 ? -16.953 14.880 26.457 1.00 97.50 761 VAL A O 1
ATOM 6107 N N . ASN A 1 762 ? -16.752 13.557 24.656 1.00 96.00 762 ASN A N 1
ATOM 6108 C CA . ASN A 1 762 ? -15.290 13.442 24.762 1.00 96.00 762 ASN A CA 1
ATOM 6109 C C . ASN A 1 762 ? -14.582 14.781 24.479 1.00 96.00 762 ASN A C 1
ATOM 6111 O O . ASN A 1 762 ? -13.607 15.114 25.145 1.00 96.00 762 ASN A O 1
ATOM 6115 N N . CYS A 1 763 ? -15.076 15.557 23.513 1.00 95.56 763 CYS A N 1
ATOM 6116 C CA . CYS A 1 763 ? -14.561 16.877 23.153 1.00 95.56 763 CYS A CA 1
ATOM 6117 C C . CYS A 1 763 ? -14.733 17.881 24.305 1.00 95.56 763 CYS A C 1
ATOM 6119 O O . CYS A 1 763 ? -13.792 18.596 24.633 1.00 95.56 763 CYS A O 1
ATOM 6121 N N . ILE A 1 764 ? -15.893 17.879 24.976 1.00 96.38 764 ILE A N 1
ATOM 6122 C CA . ILE A 1 764 ? -16.145 18.697 26.174 1.00 96.38 764 ILE A CA 1
ATOM 6123 C C . ILE A 1 764 ? -15.153 18.353 27.290 1.00 96.38 764 ILE A C 1
ATOM 6125 O O . ILE A 1 764 ? -14.562 19.252 27.883 1.00 96.38 764 ILE A O 1
ATOM 6129 N N . HIS A 1 765 ? -14.942 17.060 27.554 1.00 94.62 765 HIS A N 1
ATOM 6130 C CA . HIS A 1 765 ? -14.009 16.605 28.586 1.00 94.62 765 HIS A CA 1
ATOM 6131 C C . HIS A 1 765 ? -12.542 16.960 28.275 1.00 94.62 765 HIS A C 1
ATOM 6133 O O . HIS A 1 765 ? -11.779 17.239 29.200 1.00 94.62 765 HIS A O 1
ATOM 6139 N N . ALA A 1 766 ? -12.148 16.928 26.997 1.00 92.50 766 ALA A N 1
ATOM 6140 C CA . ALA A 1 766 ? -10.770 17.158 26.559 1.00 92.50 766 ALA A CA 1
ATOM 6141 C C . ALA A 1 766 ? -10.377 18.644 26.457 1.00 92.50 766 ALA A C 1
ATOM 6143 O O . ALA A 1 766 ? -9.200 18.957 26.611 1.00 92.50 766 ALA A O 1
ATOM 6144 N N . ILE A 1 767 ? -11.330 19.542 26.171 1.00 93.00 767 ILE A N 1
ATOM 6145 C CA . ILE A 1 767 ? -11.047 20.963 25.895 1.00 93.00 767 ILE A CA 1
ATOM 6146 C C . ILE A 1 767 ? -11.289 21.868 27.109 1.00 93.00 767 ILE A C 1
ATOM 6148 O O . ILE A 1 767 ? -10.553 22.836 27.278 1.00 93.00 767 ILE A O 1
ATOM 6152 N N . PHE A 1 768 ? -12.316 21.607 27.929 1.00 93.31 768 PHE A N 1
ATOM 6153 C CA . PHE A 1 768 ? -12.768 22.579 28.935 1.00 93.31 768 PHE A CA 1
ATOM 6154 C C . PHE A 1 768 ? -12.400 22.177 30.371 1.00 93.31 768 PHE A C 1
ATOM 6156 O O . PHE A 1 768 ? -12.757 21.104 30.857 1.00 93.31 768 PHE A O 1
ATOM 6163 N N . HIS A 1 769 ? -11.767 23.086 31.107 1.00 89.88 769 HIS A N 1
ATOM 6164 C CA . HIS A 1 769 ? -11.491 22.992 32.537 1.00 89.88 769 HIS A CA 1
ATOM 6165 C C . HIS A 1 769 ? -12.785 22.894 33.359 1.00 89.88 769 HIS A C 1
ATOM 6167 O O . HIS A 1 769 ? -12.860 22.098 34.290 1.00 89.88 769 HIS A O 1
ATOM 6173 N N . ASN A 1 770 ? -13.846 23.623 32.984 1.00 90.38 770 ASN A N 1
ATOM 6174 C CA . ASN A 1 770 ? -15.154 23.556 33.654 1.00 90.38 770 ASN A CA 1
ATOM 6175 C C . ASN A 1 770 ? -16.051 22.391 33.175 1.00 90.38 770 ASN A C 1
ATOM 6177 O O . ASN A 1 770 ? -17.276 22.451 33.327 1.00 90.38 770 ASN A O 1
ATOM 6181 N N . LYS A 1 771 ? -15.451 21.330 32.612 1.00 92.56 771 LYS A N 1
ATOM 6182 C CA . LYS A 1 771 ? -16.128 20.135 32.075 1.00 92.56 771 LYS A CA 1
ATOM 6183 C C . LYS A 1 771 ? -17.207 19.562 32.988 1.00 92.56 771 LYS A C 1
ATOM 6185 O O . LYS A 1 771 ? -18.271 19.227 32.489 1.00 92.56 771 LYS A O 1
ATOM 6190 N N . GLU A 1 772 ? -16.994 19.504 34.299 1.00 91.75 772 GLU A N 1
ATOM 6191 C CA . GLU A 1 772 ? -17.980 18.983 35.262 1.00 91.75 772 GLU A CA 1
ATOM 6192 C C . GLU A 1 772 ? -19.332 19.712 35.177 1.00 91.75 772 GLU A C 1
ATOM 6194 O O . GLU A 1 772 ? -20.391 19.081 35.176 1.00 91.75 772 GLU A O 1
ATOM 6199 N N . VAL A 1 773 ? -19.311 21.040 35.022 1.00 94.44 773 VAL A N 1
ATOM 6200 C CA . VAL A 1 773 ? -20.523 21.862 34.878 1.00 94.44 773 VAL A CA 1
ATOM 6201 C C . VAL A 1 773 ? -21.180 21.622 33.515 1.00 94.44 773 VAL A C 1
ATOM 6203 O O . VAL A 1 773 ? -22.398 21.461 33.435 1.00 94.44 773 VAL A O 1
ATOM 6206 N N . GLN A 1 774 ? -20.382 21.543 32.445 1.00 95.75 774 GLN A N 1
ATOM 6207 C CA . GLN A 1 774 ? -20.883 21.291 31.087 1.00 95.75 774 GLN A CA 1
ATOM 6208 C C . GLN A 1 774 ? -21.537 19.900 30.977 1.00 95.75 774 GLN A C 1
ATOM 6210 O O . GLN A 1 774 ? -22.646 19.753 30.461 1.00 95.75 774 GLN A O 1
ATOM 6215 N N . LEU A 1 775 ? -20.889 18.874 31.538 1.00 96.56 775 LEU A N 1
ATOM 6216 C CA . LEU A 1 775 ? -21.392 17.501 31.573 1.00 96.56 775 LEU A CA 1
ATOM 6217 C C . LEU A 1 775 ? -22.661 17.388 32.433 1.00 96.56 775 LEU A C 1
ATOM 6219 O O . LEU A 1 775 ? -23.593 16.705 32.013 1.00 96.56 775 LEU A O 1
ATOM 6223 N N . ALA A 1 776 ? -22.769 18.108 33.557 1.00 95.69 776 ALA A N 1
ATOM 6224 C CA . ALA A 1 776 ? -23.997 18.153 34.363 1.00 95.69 776 ALA A CA 1
ATOM 6225 C C . ALA A 1 776 ? -25.186 18.755 33.590 1.00 95.69 776 ALA A C 1
ATOM 6227 O O . ALA A 1 776 ? -26.273 18.171 33.562 1.00 95.69 776 ALA A O 1
ATOM 6228 N N . GLN A 1 777 ? -24.961 19.854 32.856 1.00 96.19 777 GLN A N 1
ATOM 6229 C CA . GLN A 1 777 ? -25.970 20.467 31.981 1.00 96.19 777 GLN A CA 1
ATOM 6230 C C . GLN A 1 777 ? -26.427 19.555 30.827 1.00 96.19 777 GLN A C 1
ATOM 6232 O O . GLN A 1 777 ? -27.467 19.817 30.212 1.00 96.19 777 GLN A O 1
ATOM 6237 N N . ILE A 1 778 ? -25.676 18.495 30.509 1.00 97.44 778 ILE A N 1
ATOM 6238 C CA . ILE A 1 778 ? -26.072 17.436 29.571 1.00 97.44 778 ILE A CA 1
ATOM 6239 C C . ILE A 1 778 ? -26.754 16.276 30.307 1.00 97.44 778 ILE A C 1
ATOM 6241 O O . ILE A 1 778 ? -27.791 15.797 29.850 1.00 97.44 778 ILE A O 1
ATOM 6245 N N . PHE A 1 779 ? -26.216 15.856 31.450 1.00 97.44 779 PHE A N 1
ATOM 6246 C CA . PHE A 1 779 ? -26.693 14.718 32.228 1.00 97.44 779 PHE A CA 1
ATOM 6247 C C . PHE A 1 779 ? -28.114 14.911 32.773 1.00 97.44 779 PHE A C 1
ATOM 6249 O O . PHE A 1 779 ? -28.948 14.016 32.633 1.00 97.44 779 PHE A O 1
ATOM 6256 N N . GLU A 1 780 ? -28.421 16.060 33.384 1.00 95.00 780 GLU A N 1
ATOM 6257 C CA . GLU A 1 780 ? -29.722 16.267 34.036 1.00 95.00 780 GLU A CA 1
ATOM 6258 C C . GLU A 1 780 ? -30.915 16.221 33.062 1.00 95.00 780 GLU A C 1
ATOM 6260 O O . GLU A 1 780 ? -31.870 15.495 33.342 1.00 95.00 780 GLU A O 1
ATOM 6265 N N . PRO A 1 781 ? -30.902 16.908 31.898 1.00 96.19 781 PRO A N 1
ATOM 6266 C CA . PRO A 1 781 ? -32.013 16.810 30.952 1.00 96.19 781 PRO A CA 1
ATOM 6267 C C . PRO A 1 781 ? -32.142 15.412 30.335 1.00 96.19 781 PRO A C 1
ATOM 6269 O O . PRO A 1 781 ? -33.257 14.939 30.117 1.00 96.19 781 PRO A O 1
ATOM 6272 N N . LEU A 1 782 ? -31.018 14.737 30.061 1.00 96.38 782 LEU A N 1
ATOM 6273 C CA . LEU A 1 782 ? -31.028 13.400 29.461 1.00 96.38 782 LEU A CA 1
ATOM 6274 C C . LEU A 1 782 ? -31.531 12.333 30.436 1.00 96.38 782 LEU A C 1
ATOM 6276 O O . LEU A 1 782 ? -32.347 11.508 30.051 1.00 96.38 782 LEU A O 1
ATOM 6280 N N . SER A 1 783 ? -31.112 12.377 31.702 1.00 94.31 783 SER A N 1
ATOM 6281 C CA . SER A 1 783 ? -31.591 11.442 32.732 1.00 94.31 783 SER A CA 1
ATOM 6282 C C . SER A 1 783 ? -33.087 11.596 33.028 1.00 94.31 783 SER A C 1
ATOM 6284 O O . SER A 1 783 ? -33.764 10.591 33.224 1.00 94.31 783 SER A O 1
ATOM 6286 N N . ARG A 1 784 ? -33.630 12.824 32.991 1.00 92.94 784 ARG A N 1
ATOM 6287 C CA . ARG A 1 784 ? -35.076 13.084 33.157 1.00 92.94 784 ARG A CA 1
ATOM 6288 C C . ARG A 1 784 ? -35.927 12.733 31.928 1.00 92.94 784 ARG A C 1
ATOM 6290 O O . ARG A 1 784 ? -37.134 12.593 32.074 1.00 92.94 784 ARG A O 1
ATOM 6297 N N . SER A 1 785 ? -35.333 12.611 30.737 1.00 92.19 785 SER A N 1
ATOM 6298 C CA . SER A 1 785 ? -36.050 12.300 29.482 1.00 92.19 785 SER A CA 1
ATOM 6299 C C . SER A 1 785 ? -35.993 10.822 29.076 1.00 92.19 785 SER A C 1
ATOM 6301 O O . SER A 1 785 ? -36.475 10.462 28.003 1.00 92.19 785 SER A O 1
ATOM 6303 N N . LEU A 1 786 ? -35.442 9.948 29.925 1.00 94.88 786 LEU A N 1
ATOM 6304 C CA . LEU A 1 786 ? -35.436 8.505 29.692 1.00 94.88 786 LEU A CA 1
ATOM 6305 C C . LEU A 1 786 ? -36.861 7.935 29.778 1.00 94.88 786 LEU A C 1
ATOM 6307 O O . LEU A 1 786 ? -37.411 7.776 30.864 1.00 94.88 786 LEU A O 1
ATOM 6311 N N . ASN A 1 787 ? -37.440 7.593 28.625 1.00 93.50 787 ASN A N 1
ATOM 6312 C CA . ASN A 1 787 ? -38.729 6.914 28.517 1.00 93.50 787 ASN A CA 1
ATOM 6313 C C . ASN A 1 787 ? -38.580 5.601 27.729 1.00 93.50 787 ASN A C 1
ATOM 6315 O O . ASN A 1 787 ? -38.212 5.607 26.555 1.00 93.50 787 ASN A O 1
ATOM 6319 N N . ALA A 1 788 ? -38.873 4.473 28.377 1.00 92.38 788 ALA A N 1
ATOM 6320 C CA . ALA A 1 788 ? -38.739 3.142 27.789 1.00 92.38 788 ALA A CA 1
ATOM 6321 C C . ALA A 1 788 ? -39.822 2.816 26.743 1.00 92.38 788 ALA A C 1
ATOM 6323 O O . ALA A 1 788 ? -39.622 1.917 25.928 1.00 92.38 788 ALA A O 1
ATOM 6324 N N . ASP A 1 789 ? -40.924 3.568 26.722 1.00 90.69 789 ASP A N 1
ATOM 6325 C CA . ASP A 1 789 ? -42.034 3.367 25.785 1.00 90.69 789 ASP A CA 1
ATOM 6326 C C . ASP A 1 789 ? -41.796 4.047 24.423 1.00 90.69 789 ASP A C 1
ATOM 6328 O O . ASP A 1 789 ? -42.528 3.794 23.469 1.00 90.69 789 ASP A O 1
ATOM 6332 N N . VAL A 1 790 ? -40.737 4.864 24.300 1.00 92.06 790 VAL A N 1
ATOM 6333 C CA . VAL A 1 790 ? -40.304 5.497 23.040 1.00 92.06 790 VAL A CA 1
ATOM 6334 C C . VAL A 1 790 ? -38.829 5.150 22.753 1.00 92.06 790 VAL A C 1
ATOM 6336 O O . VAL A 1 790 ? -37.952 6.016 22.815 1.00 92.06 790 VAL A O 1
ATOM 6339 N N . PRO A 1 791 ? -38.509 3.873 22.457 1.00 89.19 791 PRO A N 1
ATOM 6340 C CA . PRO A 1 791 ? -37.129 3.378 22.421 1.00 89.19 791 PRO A CA 1
ATOM 6341 C C . PRO A 1 791 ? -36.236 4.050 21.365 1.00 89.19 791 PRO A C 1
ATOM 6343 O O . PRO A 1 791 ? -35.029 4.174 21.575 1.00 89.19 791 PRO A O 1
ATOM 6346 N N . GLU A 1 792 ? -36.814 4.545 20.269 1.00 88.50 792 GLU A N 1
ATOM 6347 C CA . GLU A 1 792 ? -36.113 5.322 19.233 1.00 88.50 792 GLU A CA 1
ATOM 6348 C C . GLU A 1 792 ? -35.407 6.562 19.803 1.00 88.50 792 GLU A C 1
ATOM 6350 O O . GLU A 1 792 ? -34.294 6.896 19.395 1.00 88.50 792 GLU A O 1
ATOM 6355 N N . GLN A 1 793 ? -36.009 7.212 20.804 1.00 92.06 793 GLN A N 1
ATOM 6356 C CA . GLN A 1 793 ? -35.454 8.413 21.430 1.00 92.06 793 GLN A CA 1
ATOM 6357 C C . GLN A 1 793 ? -34.352 8.102 22.455 1.00 92.06 793 GLN A C 1
ATOM 6359 O O . GLN A 1 793 ? -33.649 9.015 22.877 1.00 92.06 793 GLN A O 1
ATOM 6364 N N . LEU A 1 794 ? -34.141 6.834 22.834 1.00 94.94 794 LEU A N 1
ATOM 6365 C CA . LEU A 1 794 ? -33.150 6.447 23.846 1.00 94.94 794 LEU A CA 1
ATOM 6366 C C . LEU A 1 794 ? -31.725 6.290 23.307 1.00 94.94 794 LEU A C 1
ATOM 6368 O O . LEU A 1 794 ? -30.772 6.368 24.084 1.00 94.94 794 LEU A O 1
ATOM 6372 N N . ILE A 1 795 ? -31.547 6.066 22.000 1.00 94.56 795 ILE A N 1
ATOM 6373 C CA . ILE A 1 795 ? -30.256 5.638 21.432 1.00 94.56 795 ILE A CA 1
ATOM 6374 C C . ILE A 1 795 ? -29.142 6.660 21.708 1.00 94.56 795 ILE A C 1
ATOM 6376 O O . ILE A 1 795 ? -28.084 6.293 22.224 1.00 94.56 795 ILE A O 1
ATOM 6380 N N . THR A 1 796 ? -29.377 7.941 21.409 1.00 95.50 796 THR A N 1
ATOM 6381 C CA . THR A 1 796 ? -28.411 9.022 21.669 1.00 95.50 796 THR A CA 1
ATOM 6382 C C . THR A 1 796 ? -28.245 9.318 23.170 1.00 95.50 796 THR A C 1
ATOM 6384 O O . THR A 1 796 ? -27.100 9.299 23.632 1.00 95.50 796 THR A O 1
ATOM 6387 N N . PRO A 1 797 ? -29.318 9.511 23.973 1.00 97.38 797 PRO A N 1
ATOM 6388 C CA . PRO A 1 797 ? -29.205 9.705 25.420 1.00 97.38 797 PRO A CA 1
ATOM 6389 C C . PRO A 1 797 ? -28.389 8.625 26.138 1.00 97.38 797 PRO A C 1
ATOM 6391 O O . PRO A 1 797 ? -27.502 8.961 26.921 1.00 97.38 797 PRO A O 1
ATOM 6394 N N . LEU A 1 798 ? -28.615 7.340 25.838 1.00 97.50 798 LEU A N 1
ATOM 6395 C CA . LEU A 1 798 ? -27.868 6.227 26.441 1.00 97.50 798 LEU A CA 1
ATOM 6396 C C . LEU A 1 798 ? -26.375 6.258 26.082 1.00 97.50 798 LEU A C 1
ATOM 6398 O O . LEU A 1 798 ? -25.527 5.912 26.907 1.00 97.50 798 LEU A O 1
ATOM 6402 N N . VAL A 1 799 ? -26.021 6.697 24.871 1.00 97.38 799 VAL A N 1
ATOM 6403 C CA . VAL A 1 799 ? -24.615 6.840 24.469 1.00 97.38 799 VAL A CA 1
ATOM 6404 C C . VAL A 1 799 ? -23.944 8.000 25.201 1.00 97.38 799 VAL A C 1
ATOM 6406 O O . VAL A 1 799 ? -22.847 7.811 25.731 1.00 97.38 799 VAL A O 1
ATOM 6409 N N . SER A 1 800 ? -24.604 9.156 25.296 1.00 98.00 800 SER A N 1
ATOM 6410 C CA . SER A 1 800 ? -24.087 10.316 26.033 1.00 98.00 800 SER A CA 1
ATOM 6411 C C . SER A 1 800 ? -23.943 10.030 27.524 1.00 98.00 800 SER A C 1
ATOM 6413 O O . SER A 1 800 ? -22.857 10.207 28.067 1.00 98.00 800 SER A O 1
ATOM 6415 N N . LEU A 1 801 ? -24.985 9.502 28.176 1.00 97.88 801 LEU A N 1
ATOM 6416 C CA . LEU A 1 801 ? -24.946 9.103 29.587 1.00 97.88 801 LEU A CA 1
ATOM 6417 C C . LEU A 1 801 ? -23.854 8.056 29.852 1.00 97.88 801 LEU A C 1
ATOM 6419 O O . LEU A 1 801 ? -23.117 8.172 30.829 1.00 97.88 801 LEU A O 1
ATOM 6423 N N . GLY A 1 802 ? -23.686 7.084 28.948 1.00 97.00 802 GLY A N 1
ATOM 6424 C CA . GLY A 1 802 ? -22.601 6.110 29.016 1.00 97.00 802 GLY A CA 1
ATOM 6425 C C . GLY A 1 802 ? -21.214 6.751 28.947 1.00 97.00 802 GLY A C 1
ATOM 6426 O O . GLY A 1 802 ? -20.363 6.436 29.773 1.00 97.00 802 GLY A O 1
ATOM 6427 N N . HIS A 1 803 ? -20.966 7.668 28.008 1.00 97.56 803 HIS A N 1
ATOM 6428 C CA . HIS A 1 803 ? -19.672 8.358 27.932 1.00 97.56 803 HIS A CA 1
ATOM 6429 C C . HIS A 1 803 ? -19.436 9.323 29.106 1.00 97.56 803 HIS A C 1
ATOM 6431 O O . HIS A 1 803 ? -18.317 9.367 29.609 1.00 97.56 803 HIS A O 1
ATOM 6437 N N . ILE A 1 804 ? -20.470 10.006 29.612 1.00 97.50 804 ILE A N 1
ATOM 6438 C CA . ILE A 1 804 ? -20.380 10.818 30.838 1.00 97.50 804 ILE A CA 1
ATOM 6439 C C . ILE A 1 804 ? -19.983 9.935 32.031 1.00 97.50 804 ILE A C 1
ATOM 6441 O O . ILE A 1 804 ? -19.030 10.255 32.731 1.00 97.50 804 ILE A O 1
ATOM 6445 N N . SER A 1 805 ? -20.634 8.779 32.214 1.00 95.25 805 SER A N 1
ATOM 6446 C CA . SER A 1 805 ? -20.326 7.850 33.318 1.00 95.25 805 SER A CA 1
ATOM 6447 C C . SER A 1 805 ? -18.922 7.235 33.268 1.00 95.25 805 SER A C 1
ATOM 6449 O O . SER A 1 805 ? -18.431 6.766 34.289 1.00 95.25 805 SER A O 1
ATOM 6451 N N . MET A 1 806 ? -18.284 7.241 32.094 1.00 95.50 806 MET A N 1
ATOM 6452 C CA . MET A 1 806 ? -16.917 6.754 31.895 1.00 95.50 806 MET A CA 1
ATOM 6453 C C . MET A 1 806 ? -15.868 7.835 32.193 1.00 95.50 806 MET A C 1
ATOM 6455 O O . MET A 1 806 ? -14.799 7.524 32.698 1.00 95.50 806 MET A O 1
ATOM 6459 N N . LEU A 1 807 ? -16.175 9.095 31.859 1.00 94.69 807 LEU A N 1
ATOM 6460 C CA . LEU A 1 807 ? -15.244 10.232 31.910 1.00 94.69 807 LEU A CA 1
ATOM 6461 C C . LEU A 1 807 ? -15.377 11.094 33.178 1.00 94.69 807 LEU A C 1
ATOM 6463 O O . LEU A 1 807 ? -14.472 11.863 33.490 1.00 94.69 807 LEU A O 1
ATOM 6467 N N . ALA A 1 808 ? -16.508 11.005 33.878 1.00 93.50 808 ALA A N 1
ATOM 6468 C CA . ALA A 1 808 ? -16.781 11.679 35.147 1.00 93.50 808 ALA A CA 1
ATOM 6469 C C . ALA A 1 808 ? -17.505 10.716 36.120 1.00 93.50 808 ALA A C 1
ATOM 6471 O O . ALA A 1 808 ? -18.639 10.982 36.529 1.00 93.50 808 ALA A O 1
ATOM 6472 N N . PRO A 1 809 ? -16.898 9.557 36.454 1.00 92.31 809 PRO A N 1
ATOM 6473 C CA . PRO A 1 809 ? -17.554 8.507 37.234 1.00 92.31 809 PRO A CA 1
ATOM 6474 C C . PRO A 1 809 ? -17.988 8.994 38.620 1.00 92.31 809 PRO A C 1
ATOM 6476 O O . PRO A 1 809 ? -19.120 8.730 39.021 1.00 92.31 809 PRO A O 1
ATOM 6479 N N . ASP A 1 810 ? -17.135 9.748 39.318 1.00 90.12 810 ASP A N 1
ATOM 6480 C CA . ASP A 1 810 ? -17.372 10.180 40.701 1.00 90.12 810 ASP A CA 1
ATOM 6481 C C . ASP A 1 810 ? -18.525 11.186 40.807 1.00 90.12 810 ASP A C 1
ATOM 6483 O O . ASP A 1 810 ? -19.416 11.028 41.645 1.00 90.12 810 ASP A O 1
ATOM 6487 N N . GLN A 1 811 ? -18.572 12.165 39.895 1.00 92.06 811 GLN A N 1
ATOM 6488 C CA . GLN A 1 811 ? -19.606 13.206 39.854 1.00 92.06 811 GLN A CA 1
ATOM 6489 C C . GLN A 1 811 ? -21.021 12.620 39.692 1.00 92.06 811 GLN A C 1
ATOM 6491 O O . GLN A 1 811 ? -21.982 13.131 40.269 1.00 92.06 811 GLN A O 1
ATOM 6496 N N . PHE A 1 812 ? -21.161 11.534 38.923 1.00 92.56 812 PHE A N 1
ATOM 6497 C CA . PHE A 1 812 ? -22.459 10.940 38.582 1.00 92.56 812 PHE A CA 1
ATOM 6498 C C . PHE A 1 812 ? -22.691 9.550 39.195 1.00 92.56 812 PHE A C 1
ATOM 6500 O O . PHE A 1 812 ? -23.684 8.903 38.856 1.00 92.56 812 PHE A O 1
ATOM 6507 N N . ALA A 1 813 ? -21.838 9.088 40.118 1.00 87.50 813 ALA A N 1
ATOM 6508 C CA . ALA A 1 813 ? -21.852 7.716 40.638 1.00 87.50 813 ALA A CA 1
ATOM 6509 C C . ALA A 1 813 ? -23.219 7.279 41.200 1.00 87.50 813 ALA A C 1
ATOM 6511 O O . ALA A 1 813 ? -23.749 6.232 40.818 1.00 87.50 813 ALA A O 1
ATOM 6512 N N . SER A 1 814 ? -23.811 8.086 42.089 1.00 89.38 814 SER A N 1
ATOM 6513 C CA . SER A 1 814 ? -25.102 7.778 42.724 1.00 89.38 814 SER A CA 1
ATOM 6514 C C . SER A 1 814 ? -26.294 7.908 41.752 1.00 89.38 814 SER A C 1
ATOM 6516 O O . SER A 1 814 ? -27.029 6.923 41.598 1.00 89.38 814 SER A O 1
ATOM 6518 N N . PRO A 1 815 ? -26.463 9.023 41.002 1.00 93.06 815 PRO A N 1
ATOM 6519 C CA . PRO A 1 815 ? -27.493 9.122 39.964 1.00 93.06 815 PRO A CA 1
ATOM 6520 C C . PRO A 1 815 ? -27.413 8.005 38.914 1.00 93.06 815 PRO A C 1
ATOM 6522 O O . PRO A 1 815 ? -28.432 7.395 38.594 1.00 93.06 815 PRO A O 1
ATOM 6525 N N . MET A 1 816 ? -26.212 7.677 38.420 1.00 94.25 816 MET A N 1
ATOM 6526 C CA . MET A 1 816 ? -26.026 6.615 37.427 1.00 94.25 816 MET A CA 1
ATOM 6527 C C . MET A 1 816 ? -26.375 5.238 37.994 1.00 94.25 816 MET A C 1
ATOM 6529 O O . MET A 1 816 ? -27.072 4.476 37.333 1.00 94.25 816 MET A O 1
ATOM 6533 N N . LYS A 1 817 ? -25.992 4.929 39.241 1.00 92.75 817 LYS A N 1
ATOM 6534 C CA . LYS A 1 817 ? -26.389 3.673 39.899 1.00 92.75 817 LYS A CA 1
ATOM 6535 C C . LYS A 1 817 ? -27.915 3.528 39.995 1.00 92.75 817 LYS A C 1
ATOM 6537 O O . LYS A 1 817 ? -28.431 2.430 39.790 1.00 92.75 817 LYS A O 1
ATOM 6542 N N . SER A 1 818 ? -28.636 4.624 40.255 1.00 94.44 818 SER A N 1
ATOM 6543 C CA . SER A 1 818 ? -30.107 4.643 40.257 1.00 94.44 818 SER A CA 1
ATOM 6544 C C . SER A 1 818 ? -30.696 4.416 38.858 1.00 94.44 818 SER A C 1
ATOM 6546 O O . SER A 1 818 ? -31.566 3.560 38.698 1.00 94.44 818 SER A O 1
ATOM 6548 N N . ILE A 1 819 ? -30.182 5.111 37.833 1.00 96.69 819 ILE A N 1
ATOM 6549 C CA . ILE A 1 819 ? -30.584 4.921 36.425 1.00 96.69 819 ILE A CA 1
ATOM 6550 C C . ILE A 1 819 ? -30.338 3.472 35.985 1.00 96.69 819 ILE A C 1
ATOM 6552 O O . ILE A 1 819 ? -31.200 2.859 35.359 1.00 96.69 819 ILE A O 1
ATOM 6556 N N . VAL A 1 820 ? -29.189 2.897 36.346 1.00 96.12 820 VAL A N 1
ATOM 6557 C CA . VAL A 1 820 ? -28.840 1.511 36.022 1.00 96.12 820 VAL A CA 1
ATOM 6558 C C . VAL A 1 820 ? -29.815 0.521 36.660 1.00 96.12 820 VAL A C 1
ATOM 6560 O O . VAL A 1 820 ? -30.357 -0.332 35.959 1.00 96.12 820 VAL A O 1
ATOM 6563 N N . ALA A 1 821 ? -30.067 0.631 37.965 1.00 94.19 821 ALA A N 1
ATOM 6564 C CA . ALA A 1 821 ? -30.941 -0.305 38.667 1.00 94.19 821 ALA A CA 1
ATOM 6565 C C . ALA A 1 821 ? -32.408 -0.195 38.217 1.00 94.19 821 ALA A C 1
ATOM 6567 O O . ALA A 1 821 ? -33.033 -1.208 37.900 1.00 94.19 821 ALA A O 1
ATOM 6568 N N . ASN A 1 822 ? -32.945 1.027 38.176 1.00 95.19 822 ASN A N 1
ATOM 6569 C CA . ASN A 1 822 ? -34.368 1.262 37.946 1.00 95.19 822 ASN A CA 1
ATOM 6570 C C . ASN A 1 822 ? -34.715 1.271 36.451 1.00 95.19 822 ASN A C 1
ATOM 6572 O O . ASN A 1 822 ? -35.562 0.502 36.017 1.00 95.19 822 ASN A O 1
ATOM 6576 N N . PHE A 1 823 ? -34.022 2.073 35.641 1.00 97.00 823 PHE A N 1
ATOM 6577 C CA . PHE A 1 823 ? -34.377 2.226 34.230 1.00 97.00 823 PHE A CA 1
ATOM 6578 C C . PHE A 1 823 ? -33.731 1.157 33.337 1.00 97.00 823 PHE A C 1
ATOM 6580 O O . PHE A 1 823 ? -34.421 0.455 32.602 1.00 97.00 823 PHE A O 1
ATOM 6587 N N . ILE A 1 824 ? -32.403 1.002 33.396 1.00 97.12 824 ILE A N 1
ATOM 6588 C CA . ILE A 1 824 ? -31.673 0.127 32.463 1.00 97.12 824 ILE A CA 1
ATOM 6589 C C . ILE A 1 824 ? -32.019 -1.345 32.683 1.00 97.12 824 ILE A C 1
ATOM 6591 O O . ILE A 1 824 ? -32.396 -2.032 31.736 1.00 97.12 824 ILE A O 1
ATOM 6595 N N . VAL A 1 825 ? -31.875 -1.846 33.912 1.00 95.69 825 VAL A N 1
ATOM 6596 C CA . VAL A 1 825 ? -32.104 -3.267 34.203 1.00 95.69 825 VAL A CA 1
ATOM 6597 C C . VAL A 1 825 ? -33.598 -3.570 34.251 1.00 95.69 825 VAL A C 1
ATOM 6599 O O . VAL A 1 825 ? -34.072 -4.387 33.463 1.00 95.69 825 VAL A O 1
ATOM 6602 N N . LYS A 1 826 ? -34.339 -2.921 35.156 1.00 94.38 826 LYS A N 1
ATOM 6603 C CA . LYS A 1 826 ? -35.740 -3.262 35.428 1.00 94.38 826 LYS A CA 1
ATOM 6604 C C . LYS A 1 826 ? -36.695 -2.799 34.321 1.00 94.38 826 LYS A C 1
ATOM 6606 O O . LYS A 1 826 ? -37.471 -3.621 33.847 1.00 94.38 826 LYS A O 1
ATOM 6611 N N . ASP A 1 827 ? -36.651 -1.537 33.895 1.00 94.56 827 ASP A N 1
ATOM 6612 C CA . ASP A 1 827 ? -37.678 -1.016 32.977 1.00 94.56 827 ASP A CA 1
ATOM 6613 C C . ASP A 1 827 ? -37.379 -1.300 31.488 1.00 94.56 827 ASP A C 1
ATOM 6615 O O . ASP A 1 827 ? -38.316 -1.530 30.712 1.00 94.56 827 ASP A O 1
ATOM 6619 N N . LEU A 1 828 ? -36.102 -1.339 31.081 1.00 95.25 828 LEU A N 1
ATOM 6620 C CA . LEU A 1 828 ? -35.681 -1.556 29.688 1.00 95.25 828 LEU A CA 1
ATOM 6621 C C . LEU A 1 828 ? -35.261 -3.004 29.379 1.00 95.25 828 LEU A C 1
ATOM 6623 O O . LEU A 1 828 ? -35.850 -3.617 28.496 1.00 95.25 828 LEU A O 1
ATOM 6627 N N . LEU A 1 829 ? -34.245 -3.567 30.046 1.00 94.88 829 LEU A N 1
ATOM 6628 C CA . LEU A 1 829 ? -33.708 -4.886 29.664 1.00 94.88 829 LEU A CA 1
ATOM 6629 C C . LEU A 1 829 ? -34.672 -6.043 29.982 1.00 94.88 829 LEU A C 1
ATOM 6631 O O . LEU A 1 829 ? -34.804 -6.946 29.155 1.00 94.88 829 LEU A O 1
ATOM 6635 N N . MET A 1 830 ? -35.359 -5.990 31.129 1.00 92.94 830 MET A N 1
ATOM 6636 C CA . MET A 1 830 ? -36.273 -7.036 31.626 1.00 92.94 830 MET A CA 1
ATOM 6637 C C . MET A 1 830 ? -37.708 -6.980 31.060 1.00 92.94 830 MET A C 1
ATOM 6639 O O . MET A 1 830 ? -38.564 -7.739 31.508 1.00 92.94 830 MET A O 1
ATOM 6643 N N . ASN A 1 831 ? -37.992 -6.115 30.081 1.00 91.75 831 ASN A N 1
ATOM 6644 C CA . ASN A 1 831 ? -39.304 -6.019 29.427 1.00 91.75 831 ASN A CA 1
ATOM 6645 C C . ASN A 1 831 ? -39.163 -6.104 27.906 1.00 91.75 831 ASN A C 1
ATOM 6647 O O . ASN A 1 831 ? -38.192 -5.589 27.361 1.00 91.75 831 ASN A O 1
ATOM 6651 N N . ASP A 1 832 ? -40.150 -6.687 27.225 1.00 89.88 832 ASP A N 1
ATOM 6652 C CA . ASP A 1 832 ? -40.267 -6.675 25.761 1.00 89.88 832 ASP A CA 1
ATOM 6653 C C . ASP A 1 832 ? -41.616 -6.057 25.370 1.00 89.88 832 ASP A C 1
ATOM 6655 O O . ASP A 1 832 ? -42.680 -6.649 25.614 1.00 89.88 832 ASP A O 1
ATOM 6659 N N . ARG A 1 833 ? -41.561 -4.843 24.810 1.00 87.19 833 ARG A N 1
ATOM 6660 C CA . ARG A 1 833 ? -42.720 -4.032 24.393 1.00 87.19 833 ARG A CA 1
ATOM 6661 C C . ARG A 1 833 ? -43.132 -4.331 22.957 1.00 87.19 833 ARG A C 1
ATOM 6663 O O . ARG A 1 833 ? -44.322 -4.367 22.652 1.00 87.19 833 ARG A O 1
ATOM 6670 N N . SER A 1 834 ? -42.156 -4.561 22.086 1.00 77.88 834 SER A N 1
ATOM 6671 C CA . SER A 1 834 ? -42.358 -4.908 20.682 1.00 77.88 834 SER A CA 1
ATOM 6672 C C . SER A 1 834 ? -42.367 -6.426 20.467 1.00 77.88 834 SER A C 1
ATOM 6674 O O . SER A 1 834 ? -41.624 -7.178 21.098 1.00 77.88 834 SER A O 1
ATOM 6676 N N . VAL A 1 835 ? -43.232 -6.900 19.564 1.00 77.31 835 VAL A N 1
ATOM 6677 C CA . VAL A 1 835 ? -43.255 -8.306 19.129 1.00 77.31 835 VAL A CA 1
ATOM 6678 C C . VAL A 1 835 ? -42.511 -8.404 17.804 1.00 77.31 835 VAL A C 1
ATOM 6680 O O . VAL A 1 835 ? -42.925 -7.813 16.807 1.00 77.31 835 VAL A O 1
ATOM 6683 N N . GLY A 1 836 ? -41.405 -9.146 17.790 1.00 69.69 836 GLY A N 1
ATOM 6684 C CA . GLY A 1 836 ? -40.519 -9.215 16.632 1.00 69.69 836 GLY A CA 1
ATOM 6685 C C . GLY A 1 836 ? -41.104 -9.997 15.445 1.00 69.69 836 GLY A C 1
ATOM 6686 O O . GLY A 1 836 ? -41.892 -10.935 15.600 1.00 69.69 836 GLY A O 1
ATOM 6687 N N . SER A 1 837 ? -40.678 -9.639 14.230 1.00 70.44 837 SER A N 1
ATOM 6688 C CA . SER A 1 837 ? -41.144 -10.281 12.993 1.00 70.44 837 SER A CA 1
ATOM 6689 C C . SER A 1 837 ? -40.729 -11.757 12.912 1.00 70.44 837 SER A C 1
ATOM 6691 O O . SER A 1 837 ? -39.558 -12.112 13.055 1.00 70.44 837 SER A O 1
ATOM 6693 N N . LYS A 1 838 ? -41.687 -12.648 12.622 1.00 70.50 838 LYS A N 1
ATOM 6694 C CA . LYS A 1 838 ? -41.487 -14.111 12.570 1.00 70.50 838 LYS A CA 1
ATOM 6695 C C . LYS A 1 838 ? -40.923 -14.598 11.224 1.00 70.50 838 LYS A C 1
ATOM 6697 O O . LYS A 1 838 ? -41.357 -15.618 10.692 1.00 70.50 838 LYS A O 1
ATOM 6702 N N . ASN A 1 839 ? -39.947 -13.879 10.666 1.00 72.38 839 ASN A N 1
ATOM 6703 C CA . ASN A 1 839 ? -39.328 -14.200 9.371 1.00 72.38 839 ASN A CA 1
ATOM 6704 C C . ASN A 1 839 ? -38.314 -15.370 9.428 1.00 72.38 839 ASN A C 1
ATOM 6706 O O . ASN A 1 839 ? -37.895 -15.869 8.386 1.00 72.38 839 ASN A O 1
ATOM 6710 N N . GLY A 1 840 ? -37.927 -15.816 10.631 1.00 78.81 840 GLY A N 1
ATOM 6711 C CA . GLY A 1 840 ? -37.014 -16.943 10.855 1.00 78.81 840 GLY A CA 1
ATOM 6712 C C . GLY A 1 840 ? -35.533 -16.669 10.557 1.00 78.81 840 GLY A C 1
ATOM 6713 O O . GLY A 1 840 ? -34.729 -17.595 10.647 1.00 78.81 840 GLY A O 1
ATOM 6714 N N . ARG A 1 841 ? -35.152 -15.431 10.212 1.00 90.12 841 ARG A N 1
ATOM 6715 C CA . ARG A 1 841 ? -33.753 -15.047 9.970 1.00 90.12 841 ARG A CA 1
ATOM 6716 C C . ARG A 1 841 ? -32.988 -14.945 11.296 1.00 90.12 841 ARG A C 1
ATOM 6718 O O . ARG A 1 841 ? -33.518 -14.436 12.279 1.00 90.12 841 ARG A O 1
ATOM 6725 N N . LEU A 1 842 ? -31.723 -15.375 11.300 1.00 93.31 842 LEU A N 1
ATOM 6726 C CA . LEU A 1 842 ? -30.792 -15.182 12.429 1.00 93.31 842 LEU A CA 1
ATOM 6727 C C . LEU A 1 842 ? -30.087 -13.816 12.407 1.00 93.31 842 LEU A C 1
ATOM 6729 O O . LEU A 1 842 ? -29.432 -13.432 13.366 1.00 93.31 842 LEU A O 1
ATOM 6733 N N . TRP A 1 843 ? -30.198 -13.068 11.308 1.00 94.75 843 TRP A N 1
ATOM 6734 C CA . TRP A 1 843 ? -29.625 -11.731 11.191 1.00 94.75 843 TRP A CA 1
ATOM 6735 C C . TRP A 1 843 ? -30.421 -10.890 10.194 1.00 94.75 843 TRP A C 1
ATOM 6737 O O . TRP A 1 843 ? -30.926 -11.405 9.193 1.00 94.75 843 TRP A O 1
ATOM 6747 N N . THR A 1 844 ? -30.489 -9.596 10.470 1.00 91.44 844 THR A N 1
ATOM 6748 C CA . THR A 1 844 ? -31.152 -8.552 9.679 1.00 91.44 844 THR A CA 1
ATOM 6749 C C . THR A 1 844 ? -30.199 -7.370 9.499 1.00 91.44 844 THR A C 1
ATOM 6751 O O . THR A 1 844 ? -29.201 -7.258 10.226 1.00 91.44 844 THR A O 1
ATOM 6754 N N . ALA A 1 845 ? -30.448 -6.513 8.508 1.00 89.50 845 ALA A N 1
ATOM 6755 C CA . ALA A 1 845 ? -29.657 -5.292 8.323 1.00 89.50 845 ALA A CA 1
ATOM 6756 C C . ALA A 1 845 ? -29.857 -4.321 9.510 1.00 89.50 845 ALA A C 1
ATOM 6758 O O . ALA A 1 845 ? -30.813 -4.467 10.263 1.00 89.50 845 ALA A O 1
ATOM 6759 N N . ASP A 1 846 ? -28.937 -3.376 9.740 1.00 85.25 846 ASP A N 1
ATOM 6760 C CA . ASP A 1 846 ? -28.975 -2.504 10.936 1.00 85.25 846 ASP A CA 1
ATOM 6761 C C . ASP A 1 846 ? -30.230 -1.609 10.999 1.00 85.25 846 ASP A C 1
ATOM 6763 O O . ASP A 1 846 ? -30.669 -1.246 12.086 1.00 85.25 846 ASP A O 1
ATOM 6767 N N . ASP A 1 847 ? -30.800 -1.293 9.839 1.00 85.31 847 ASP A N 1
ATOM 6768 C CA . ASP A 1 847 ? -32.056 -0.574 9.600 1.00 85.31 847 ASP A CA 1
ATOM 6769 C C . ASP A 1 847 ? -33.319 -1.437 9.795 1.00 85.31 847 ASP A C 1
ATOM 6771 O O . ASP A 1 847 ? -34.400 -0.904 10.026 1.00 85.31 847 ASP A O 1
ATOM 6775 N N . GLU A 1 848 ? -33.186 -2.766 9.760 1.00 87.50 848 GLU A N 1
ATOM 6776 C CA . GLU A 1 848 ? -34.258 -3.738 10.029 1.00 87.50 848 GLU A CA 1
ATOM 6777 C C . GLU A 1 848 ? -34.295 -4.197 11.512 1.00 87.50 848 GLU A C 1
ATOM 6779 O O . GLU A 1 848 ? -35.150 -5.004 11.882 1.00 87.50 848 GLU A O 1
ATOM 6784 N N . VAL A 1 849 ? -33.354 -3.761 12.366 1.00 89.31 849 VAL A N 1
ATOM 6785 C CA . VAL A 1 849 ? -33.317 -4.124 13.802 1.00 89.31 849 VAL A CA 1
ATOM 6786 C C . VAL A 1 849 ? -34.360 -3.316 14.571 1.00 89.31 849 VAL A C 1
ATOM 6788 O O . VAL A 1 849 ? -34.485 -2.109 14.368 1.00 89.31 849 VAL A O 1
ATOM 6791 N N . SER A 1 850 ? -35.080 -3.951 15.502 1.00 90.06 850 SER A N 1
ATOM 6792 C CA . SER A 1 850 ? -36.076 -3.235 16.306 1.00 90.06 850 SER A CA 1
ATOM 6793 C C . SER A 1 850 ? -35.434 -2.096 17.132 1.00 90.06 850 SER A C 1
ATOM 6795 O O . SER A 1 850 ? -34.388 -2.301 17.765 1.00 90.06 850 SER A O 1
ATOM 6797 N N . PRO A 1 851 ? -36.043 -0.891 17.191 1.00 91.56 851 PRO A N 1
ATOM 6798 C CA . PRO A 1 851 ? -35.500 0.220 17.977 1.00 91.56 851 PRO A CA 1
ATOM 6799 C C . PRO A 1 851 ? -35.325 -0.109 19.464 1.00 91.56 851 PRO A C 1
ATOM 6801 O O . PRO A 1 851 ? -34.372 0.346 20.095 1.00 91.56 851 PRO A O 1
ATOM 6804 N N . GLU A 1 852 ? -36.201 -0.955 20.016 1.00 92.75 852 GLU A N 1
ATOM 6805 C CA . GLU A 1 852 ? -36.086 -1.482 21.379 1.00 92.75 852 GLU A CA 1
ATOM 6806 C C . GLU A 1 852 ? -34.782 -2.267 21.575 1.00 92.75 852 GLU A C 1
ATOM 6808 O O . GLU A 1 852 ? -34.060 -2.030 22.542 1.00 92.75 852 GLU A O 1
ATOM 6813 N N . VAL A 1 853 ? -34.408 -3.139 20.636 1.00 93.56 853 VAL A N 1
ATOM 6814 C CA . VAL A 1 853 ? -33.168 -3.925 20.732 1.00 93.56 853 VAL A CA 1
ATOM 6815 C C . VAL A 1 853 ? -31.936 -3.066 20.466 1.00 93.56 853 VAL A C 1
ATOM 6817 O O . VAL A 1 853 ? -30.924 -3.242 21.147 1.00 93.56 853 VAL A O 1
ATOM 6820 N N . LEU A 1 854 ? -32.015 -2.064 19.584 1.00 93.62 854 LEU A N 1
ATOM 6821 C CA . LEU A 1 854 ? -30.964 -1.046 19.469 1.00 93.62 854 LEU A CA 1
ATOM 6822 C C . LEU A 1 854 ? -30.758 -0.301 20.802 1.00 93.62 854 LEU A C 1
ATOM 6824 O O . LEU A 1 854 ? -29.611 -0.117 21.223 1.00 93.62 854 LEU A O 1
ATOM 6828 N N . ALA A 1 855 ? -31.837 0.056 21.509 1.00 95.31 855 ALA A N 1
ATOM 6829 C CA . ALA A 1 855 ? -31.768 0.671 22.833 1.00 95.31 855 ALA A CA 1
ATOM 6830 C C . ALA A 1 855 ? -31.174 -0.287 23.881 1.00 95.31 855 ALA A C 1
ATOM 6832 O O . ALA A 1 855 ? -30.237 0.099 24.581 1.00 95.31 855 ALA A O 1
ATOM 6833 N N . LYS A 1 856 ? -31.614 -1.556 23.934 1.00 96.69 856 LYS A N 1
ATOM 6834 C CA . LYS A 1 856 ? -31.031 -2.596 24.810 1.00 96.69 856 LYS A CA 1
ATOM 6835 C C . LYS A 1 856 ? -29.526 -2.784 24.556 1.00 96.69 856 LYS A C 1
ATOM 6837 O O . LYS A 1 856 ? -28.743 -2.846 25.504 1.00 96.69 856 LYS A O 1
ATOM 6842 N N . VAL A 1 857 ? -29.079 -2.784 23.296 1.00 96.56 857 VAL A N 1
ATOM 6843 C CA . VAL A 1 857 ? -27.650 -2.871 22.936 1.00 96.56 857 VAL A CA 1
ATOM 6844 C C . VAL A 1 857 ? -26.861 -1.636 23.394 1.00 96.56 857 VAL A C 1
ATOM 6846 O O . VAL A 1 857 ? -25.739 -1.783 23.888 1.00 96.56 857 VAL A O 1
ATOM 6849 N N . GLN A 1 858 ? -27.406 -0.418 23.273 1.00 96.69 858 GLN A N 1
ATOM 6850 C CA . GLN A 1 858 ? -26.738 0.774 23.821 1.00 96.69 858 GLN A CA 1
ATOM 6851 C C . GLN A 1 858 ? -26.744 0.794 25.351 1.00 96.69 858 GLN A C 1
ATOM 6853 O O . GLN A 1 858 ? -25.757 1.223 25.945 1.00 96.69 858 GLN A O 1
ATOM 6858 N N . ALA A 1 859 ? -27.789 0.268 25.988 1.00 97.75 859 ALA A N 1
ATOM 6859 C CA . ALA A 1 859 ? -27.877 0.122 27.433 1.00 97.75 859 ALA A CA 1
ATOM 6860 C C . ALA A 1 859 ? -26.806 -0.843 27.977 1.00 97.75 859 ALA A C 1
ATOM 6862 O O . ALA A 1 859 ? -26.088 -0.494 28.910 1.00 97.75 859 ALA A O 1
ATOM 6863 N N . ILE A 1 860 ? -26.584 -1.993 27.327 1.00 98.31 860 ILE A N 1
ATOM 6864 C CA . ILE A 1 860 ? -25.459 -2.899 27.637 1.00 98.31 860 ILE A CA 1
ATOM 6865 C C . ILE A 1 860 ? -24.111 -2.171 27.495 1.00 98.31 860 ILE A C 1
ATOM 6867 O O . ILE A 1 860 ? -23.247 -2.266 28.367 1.00 98.31 860 ILE A O 1
ATOM 6871 N N . LYS A 1 861 ? -23.929 -1.382 26.426 1.00 97.94 861 LYS A N 1
ATOM 6872 C CA . LYS A 1 861 ? -22.716 -0.568 26.239 1.00 97.94 861 LYS A CA 1
ATOM 6873 C C . LYS A 1 861 ? -22.585 0.556 27.280 1.00 97.94 861 LYS A C 1
ATOM 6875 O O . LYS A 1 861 ? -21.463 0.960 27.570 1.00 97.94 861 LYS A O 1
ATOM 6880 N N . LEU A 1 862 ? -23.681 1.089 27.826 1.00 97.88 862 LEU A N 1
ATOM 6881 C CA . LEU A 1 862 ? -23.671 2.033 28.951 1.00 97.88 862 LEU A CA 1
ATOM 6882 C C . LEU A 1 862 ? -23.189 1.327 30.223 1.00 97.88 862 LEU A C 1
ATOM 6884 O O . LEU A 1 862 ? -22.267 1.836 30.849 1.00 97.88 862 LEU A O 1
ATOM 6888 N N . LEU A 1 863 ? -23.717 0.139 30.550 1.00 97.38 863 LEU A N 1
ATOM 6889 C CA . LEU A 1 863 ? -23.281 -0.645 31.718 1.00 97.38 863 LEU A CA 1
ATOM 6890 C C . LEU A 1 863 ? -21.766 -0.897 31.704 1.00 97.38 863 LEU A C 1
ATOM 6892 O O . LEU A 1 863 ? -21.092 -0.673 32.706 1.00 97.38 863 LEU A O 1
ATOM 6896 N N . VAL A 1 864 ? -21.217 -1.300 30.553 1.00 97.62 864 VAL A N 1
ATOM 6897 C CA . VAL A 1 864 ? -19.767 -1.504 30.393 1.00 97.62 864 VAL A CA 1
ATOM 6898 C C . VAL A 1 864 ? -18.990 -0.202 30.594 1.00 97.62 864 VAL A C 1
ATOM 6900 O O . VAL A 1 864 ? -18.001 -0.200 31.316 1.00 97.62 864 VAL A O 1
ATOM 6903 N N . ARG A 1 865 ? -19.425 0.911 29.988 1.00 97.44 865 ARG A N 1
ATOM 6904 C CA . ARG A 1 865 ? -18.756 2.217 30.133 1.00 97.44 865 ARG A CA 1
ATOM 6905 C C . ARG A 1 865 ? -18.784 2.746 31.568 1.00 97.44 865 ARG A C 1
ATOM 6907 O O . ARG A 1 865 ? -17.777 3.272 32.021 1.00 97.44 865 ARG A O 1
ATOM 6914 N N . TRP A 1 866 ? -19.901 2.577 32.273 1.00 96.25 866 TRP A N 1
ATOM 6915 C CA . TRP A 1 866 ? -20.048 2.964 33.677 1.00 96.25 866 TRP A CA 1
ATOM 6916 C C . TRP A 1 866 ? -19.061 2.206 34.571 1.00 96.25 866 TRP A C 1
ATOM 6918 O O . TRP A 1 866 ? -18.337 2.824 35.349 1.00 96.25 866 TRP A O 1
ATOM 6928 N N . LEU A 1 867 ? -18.948 0.884 34.396 1.00 95.38 867 LEU A N 1
ATOM 6929 C CA . LEU A 1 867 ? -17.943 0.083 35.099 1.00 95.38 867 LEU A CA 1
ATOM 6930 C C . LEU A 1 867 ? -16.512 0.505 34.718 1.00 95.38 867 LEU A C 1
ATOM 6932 O O . LEU A 1 867 ? -15.692 0.747 35.596 1.00 95.38 867 LEU A O 1
ATOM 6936 N N . LEU A 1 868 ? -16.209 0.685 33.428 1.00 95.19 868 LEU A N 1
ATOM 6937 C CA . LEU A 1 868 ? -14.885 1.149 32.982 1.00 95.19 868 LEU A CA 1
ATOM 6938 C C . LEU A 1 868 ? -14.527 2.573 33.446 1.00 95.19 868 LEU A C 1
ATOM 6940 O O . LEU A 1 868 ? -13.345 2.903 33.467 1.00 95.19 868 LEU A O 1
ATOM 6944 N N . GLY A 1 869 ? -15.507 3.397 33.830 1.00 93.75 869 GLY A N 1
ATOM 6945 C CA . GLY A 1 869 ? -15.271 4.644 34.561 1.00 93.75 869 GLY A CA 1
ATOM 6946 C C . GLY A 1 869 ? -14.921 4.392 36.027 1.00 93.75 869 GLY A C 1
ATOM 6947 O O . GLY A 1 869 ? -13.944 4.929 36.531 1.00 93.75 869 GLY A O 1
ATOM 6948 N N . MET A 1 870 ? -15.682 3.532 36.713 1.00 91.94 870 MET A N 1
ATOM 6949 C CA . MET A 1 870 ? -15.453 3.213 38.129 1.00 91.94 870 MET A CA 1
ATOM 6950 C C . MET A 1 870 ? -14.115 2.504 38.402 1.00 91.94 870 MET A C 1
ATOM 6952 O O . MET A 1 870 ? -13.555 2.683 39.484 1.00 91.94 870 MET A O 1
ATOM 6956 N N . LYS A 1 871 ? -13.658 1.632 37.488 1.00 91.38 871 LYS A N 1
ATOM 6957 C CA . LYS A 1 871 ? -12.445 0.781 37.595 1.00 91.38 871 LYS A CA 1
ATOM 6958 C C . LYS A 1 871 ? -12.274 0.053 38.942 1.00 91.38 871 LYS A C 1
ATOM 6960 O O . LYS A 1 871 ? -11.170 -0.306 39.344 1.00 91.38 871 LYS A O 1
ATOM 6965 N N . ASN A 1 872 ? -13.377 -0.214 39.641 1.00 89.00 872 ASN A N 1
ATOM 6966 C CA . ASN A 1 872 ? -13.410 -0.940 40.908 1.00 89.00 872 ASN A CA 1
ATOM 6967 C C . ASN A 1 872 ? -14.695 -1.775 41.041 1.00 89.00 872 ASN A C 1
ATOM 6969 O O . ASN A 1 872 ? -15.675 -1.563 40.322 1.00 89.00 872 ASN A O 1
ATOM 6973 N N . ASN A 1 873 ? -14.708 -2.710 41.994 1.00 88.00 873 ASN A N 1
ATOM 6974 C CA . ASN A 1 873 ? -15.872 -3.552 42.288 1.00 88.00 873 ASN A CA 1
ATOM 6975 C C . ASN A 1 873 ? -16.267 -3.558 43.782 1.00 88.00 873 ASN A C 1
ATOM 6977 O O . ASN A 1 873 ? -16.920 -4.487 44.256 1.00 88.00 873 ASN A O 1
ATOM 6981 N N . GLN A 1 874 ? -15.925 -2.513 44.544 1.00 83.00 874 GLN A N 1
ATOM 6982 C CA . GLN A 1 874 ? -16.240 -2.448 45.984 1.00 83.00 874 GLN A CA 1
ATOM 6983 C C . GLN A 1 874 ? -17.753 -2.564 46.255 1.00 83.00 874 GLN A C 1
ATOM 6985 O O . GLN A 1 874 ? -18.188 -3.180 47.224 1.00 83.00 874 GLN A O 1
ATOM 6990 N N . SER A 1 875 ? -18.574 -2.031 45.345 1.00 82.56 875 SER A N 1
ATOM 6991 C CA . SER A 1 875 ? -20.039 -2.042 45.434 1.00 82.56 875 SER A CA 1
ATOM 6992 C C . SER A 1 875 ? -20.724 -3.312 44.895 1.00 82.56 875 SER A C 1
ATOM 6994 O O . SER A 1 875 ? -21.953 -3.337 44.829 1.00 82.56 875 SER A O 1
ATOM 6996 N N . LYS A 1 876 ? -19.970 -4.340 44.463 1.00 90.88 876 LYS A N 1
ATOM 6997 C CA . LYS A 1 876 ? -20.467 -5.564 43.780 1.00 90.88 876 LYS A CA 1
ATOM 6998 C C . LYS A 1 876 ? -21.299 -5.309 42.503 1.00 90.88 876 LYS A C 1
ATOM 7000 O O . LYS A 1 876 ? -21.989 -6.203 41.995 1.00 90.88 876 LYS A O 1
ATOM 7005 N N . SER A 1 877 ? -21.225 -4.096 41.950 1.00 91.56 877 SER A N 1
ATOM 7006 C CA . SER A 1 877 ? -21.959 -3.696 40.740 1.00 91.56 877 SER A CA 1
ATOM 7007 C C . SER A 1 877 ? -21.495 -4.471 39.500 1.00 91.56 877 SER A C 1
ATOM 7009 O O . SER A 1 877 ? -22.319 -4.834 38.654 1.00 91.56 877 SER A O 1
ATOM 7011 N N . ALA A 1 878 ? -20.202 -4.810 39.414 1.00 93.44 878 ALA A N 1
ATOM 7012 C CA . ALA A 1 878 ? -19.679 -5.588 38.296 1.00 93.44 878 ALA A CA 1
ATOM 7013 C C . ALA A 1 878 ? -20.095 -7.064 38.374 1.00 93.44 878 ALA A C 1
ATOM 7015 O O . ALA A 1 878 ? -20.497 -7.610 37.353 1.00 93.44 878 ALA A O 1
ATOM 7016 N N . ASN A 1 879 ? -20.140 -7.692 39.562 1.00 94.69 879 ASN A N 1
ATOM 7017 C CA . ASN A 1 879 ? -20.703 -9.049 39.704 1.00 94.69 879 ASN A CA 1
ATOM 7018 C C . ASN A 1 879 ? -22.163 -9.109 39.228 1.00 94.69 879 ASN A C 1
ATOM 7020 O O . ASN A 1 879 ? -22.556 -10.036 38.522 1.00 94.69 879 ASN A O 1
ATOM 7024 N N . SER A 1 880 ? -22.961 -8.102 39.598 1.00 94.88 880 SER A N 1
ATOM 7025 C CA . SER A 1 880 ? -24.374 -8.013 39.211 1.00 94.88 880 SER A CA 1
ATOM 7026 C C . SER A 1 880 ? -24.536 -7.882 37.693 1.00 94.88 880 SER A C 1
ATOM 7028 O O . SER A 1 880 ? -25.361 -8.575 37.099 1.00 94.88 880 SER A O 1
ATOM 7030 N N . THR A 1 881 ? -23.694 -7.057 37.063 1.00 96.00 881 THR A N 1
ATOM 7031 C CA . THR A 1 881 ? -23.660 -6.871 35.604 1.00 96.00 881 THR A CA 1
ATOM 7032 C C . THR A 1 881 ? -23.166 -8.127 34.883 1.00 96.00 881 THR A C 1
ATOM 7034 O O . THR A 1 881 ? -23.816 -8.580 33.948 1.00 96.00 881 THR A O 1
ATOM 7037 N N . LEU A 1 882 ? -22.075 -8.753 35.333 1.00 97.00 882 LEU A N 1
ATOM 7038 C CA . LEU A 1 882 ? -21.558 -9.995 34.745 1.00 97.00 882 LEU A CA 1
ATOM 7039 C C . LEU A 1 882 ? -22.592 -11.124 34.814 1.00 97.00 882 LEU A C 1
ATOM 7041 O O . LEU A 1 882 ? -22.789 -11.824 33.823 1.00 97.00 882 LEU A O 1
ATOM 7045 N N . ARG A 1 883 ? -23.317 -11.264 35.934 1.00 96.69 883 ARG A N 1
ATOM 7046 C CA . ARG A 1 883 ? -24.421 -12.229 36.062 1.00 96.69 883 ARG A CA 1
ATOM 7047 C C . ARG A 1 883 ? -25.554 -11.950 35.068 1.00 96.69 883 ARG A C 1
ATOM 7049 O O . ARG A 1 883 ? -26.038 -12.889 34.450 1.00 96.69 883 ARG A O 1
ATOM 7056 N N . LEU A 1 884 ? -25.938 -10.686 34.878 1.00 97.00 884 LEU A N 1
ATOM 7057 C CA . LEU A 1 884 ? -26.952 -10.275 33.897 1.00 97.00 884 LEU A CA 1
ATOM 7058 C C . LEU A 1 884 ? -26.530 -10.604 32.453 1.00 97.00 884 LEU A C 1
ATOM 7060 O O . LEU A 1 884 ? -27.313 -11.174 31.697 1.00 97.00 884 LEU A O 1
ATOM 7064 N N . LEU A 1 885 ? -25.283 -10.293 32.084 1.00 97.94 885 LEU A N 1
ATOM 7065 C CA . LEU A 1 885 ? -24.732 -10.607 30.759 1.00 97.94 885 LEU A CA 1
ATOM 7066 C C . LEU A 1 885 ? -24.624 -12.123 30.534 1.00 97.94 885 LEU A C 1
ATOM 7068 O O . LEU A 1 885 ? -24.888 -12.599 29.436 1.00 97.94 885 LEU A O 1
ATOM 7072 N N . SER A 1 886 ? -24.286 -12.881 31.580 1.00 97.56 886 SER A N 1
ATOM 7073 C CA . SER A 1 886 ? -24.228 -14.348 31.531 1.00 97.56 886 SER A CA 1
ATOM 7074 C C . SER A 1 886 ? -25.620 -14.954 31.350 1.00 97.56 886 SER A C 1
ATOM 7076 O O . SER A 1 886 ? -25.802 -15.794 30.478 1.00 97.56 886 SER A O 1
ATOM 7078 N N . ALA A 1 887 ? -26.621 -14.483 32.104 1.00 97.38 887 ALA A N 1
ATOM 7079 C CA . ALA A 1 887 ? -28.009 -14.924 31.959 1.00 97.38 887 ALA A CA 1
ATOM 7080 C C . ALA A 1 887 ? -28.535 -14.694 30.532 1.00 97.38 887 ALA A C 1
ATOM 7082 O O . ALA A 1 887 ? -29.134 -15.591 29.954 1.00 97.38 887 ALA A O 1
ATOM 7083 N N . MET A 1 888 ? -28.216 -13.543 29.926 1.00 96.81 888 MET A N 1
ATOM 7084 C CA . MET A 1 888 ? -28.565 -13.233 28.534 1.00 96.81 888 MET A CA 1
ATOM 7085 C C . MET A 1 888 ? -27.884 -14.152 27.502 1.00 96.81 888 MET A C 1
ATOM 7087 O O . MET A 1 888 ? -28.428 -14.345 26.418 1.00 96.81 888 MET A O 1
ATOM 7091 N N . LEU A 1 889 ? -26.709 -14.717 27.804 1.00 97.31 889 LEU A N 1
ATOM 7092 C CA . LEU A 1 889 ? -26.084 -15.742 26.958 1.00 97.31 889 LEU A CA 1
ATOM 7093 C C . LEU A 1 889 ? -26.729 -17.121 27.167 1.00 97.31 889 LEU A C 1
ATOM 7095 O O . LEU A 1 889 ? -26.960 -17.821 26.186 1.00 97.31 889 LEU A O 1
ATOM 7099 N N . VAL A 1 890 ? -27.058 -17.488 28.414 1.00 96.81 890 VAL A N 1
ATOM 7100 C CA . VAL A 1 890 ? -27.746 -18.753 28.747 1.00 96.81 890 VAL A CA 1
ATOM 7101 C C . VAL A 1 890 ? -29.147 -18.817 28.131 1.00 96.81 890 VAL A C 1
ATOM 7103 O O . VAL A 1 890 ? -29.505 -19.844 27.566 1.00 96.81 890 VAL A O 1
ATOM 7106 N N . SER A 1 891 ? -29.922 -17.729 28.171 1.00 95.19 891 SER A N 1
ATOM 7107 C CA . SER A 1 891 ? -31.275 -17.667 27.593 1.00 95.19 891 SER A CA 1
ATOM 7108 C C . SER A 1 891 ? -31.294 -17.399 26.076 1.00 95.19 891 SER A C 1
ATOM 7110 O O . SER A 1 891 ? -32.279 -16.918 25.514 1.00 95.19 891 SER A O 1
ATOM 7112 N N . GLU A 1 892 ? -30.173 -17.662 25.397 1.00 94.06 892 GLU A N 1
ATOM 7113 C CA . GLU A 1 892 ? -29.945 -17.435 23.965 1.00 94.06 892 GLU A CA 1
ATOM 7114 C C . GLU A 1 892 ? -30.254 -16.004 23.466 1.00 94.06 892 GLU A C 1
ATOM 7116 O O . GLU A 1 892 ? -30.373 -15.782 22.259 1.00 94.06 892 GLU A O 1
ATOM 7121 N N . GLY A 1 893 ? -30.333 -15.012 24.356 1.00 92.75 893 GLY A N 1
ATOM 7122 C CA . GLY A 1 893 ? -30.667 -13.616 24.058 1.00 92.75 893 GLY A CA 1
ATOM 7123 C C . GLY A 1 893 ? -32.102 -13.199 24.409 1.00 92.75 893 GLY A C 1
ATOM 7124 O O . GLY A 1 893 ? -32.381 -12.002 24.395 1.00 92.75 893 GLY A O 1
ATOM 7125 N N . ASP A 1 894 ? -32.998 -14.128 24.761 1.00 93.75 894 ASP A N 1
ATOM 7126 C CA . ASP A 1 894 ? -34.338 -13.818 25.286 1.00 93.75 894 ASP A CA 1
ATOM 7127 C C . ASP A 1 894 ? -34.280 -13.753 26.819 1.00 93.75 894 ASP A C 1
ATOM 7129 O O . ASP A 1 894 ? -34.465 -14.749 27.512 1.00 93.75 894 ASP A O 1
ATOM 7133 N N . LEU A 1 895 ? -33.939 -12.587 27.374 1.00 93.19 895 LEU A N 1
ATOM 7134 C CA . LEU A 1 895 ? -33.750 -12.420 28.824 1.00 93.19 895 LEU A CA 1
ATOM 7135 C C . LEU A 1 895 ? -35.056 -12.565 29.632 1.00 93.19 895 LEU A C 1
ATOM 7137 O O . LEU A 1 895 ? -34.994 -12.805 30.836 1.00 93.19 895 LEU A O 1
ATOM 7141 N N . THR A 1 896 ? -36.225 -12.402 29.002 1.00 90.88 896 THR A N 1
ATOM 7142 C CA . THR A 1 896 ? -37.527 -12.516 29.685 1.00 90.88 896 THR A CA 1
ATOM 7143 C C . THR A 1 896 ? -38.138 -13.914 29.566 1.00 90.88 896 THR A C 1
ATOM 7145 O O . THR A 1 896 ? -39.099 -14.215 30.273 1.00 90.88 896 THR A O 1
ATOM 7148 N N . GLU A 1 897 ? -37.603 -14.745 28.664 1.00 88.75 897 GLU A N 1
ATOM 7149 C CA . GLU A 1 897 ? -38.105 -16.069 28.265 1.00 88.75 897 GLU A CA 1
ATOM 7150 C C . GLU A 1 897 ? -39.557 -16.058 27.730 1.00 88.75 897 GLU A C 1
ATOM 7152 O O . GLU A 1 897 ? -40.192 -17.105 27.559 1.00 88.75 897 GLU A O 1
ATOM 7157 N N . GLN A 1 898 ? -40.096 -14.874 27.405 1.00 87.12 898 GLN A N 1
ATOM 7158 C CA . GLN A 1 898 ? -41.474 -14.695 26.928 1.00 87.12 898 GLN A CA 1
ATOM 7159 C C . GLN A 1 898 ? -41.643 -15.003 25.432 1.00 87.12 898 GLN A C 1
ATOM 7161 O O . GLN A 1 898 ? -42.772 -14.987 24.935 1.00 87.12 898 GLN A O 1
ATOM 7166 N N . LYS A 1 899 ? -40.556 -15.274 24.692 1.00 85.44 899 LYS A N 1
ATOM 7167 C CA . LYS A 1 899 ? -40.552 -15.605 23.252 1.00 85.44 899 LYS A CA 1
ATOM 7168 C C . LYS A 1 899 ? -41.197 -14.525 22.370 1.00 85.44 899 LYS A C 1
ATOM 7170 O O . LYS A 1 899 ? -41.756 -14.820 21.309 1.00 85.44 899 LYS A O 1
ATOM 7175 N N . LYS A 1 900 ? -41.126 -13.266 22.821 1.00 86.62 900 LYS A N 1
ATOM 7176 C CA . LYS A 1 900 ? -41.609 -12.066 22.110 1.00 86.62 900 LYS A CA 1
ATOM 7177 C C . LYS A 1 900 ? -40.572 -11.494 21.145 1.00 86.62 900 LYS A C 1
ATOM 7179 O O . LYS A 1 900 ? -40.933 -11.012 20.069 1.00 86.62 900 LYS A O 1
ATOM 7184 N N . ILE A 1 901 ? -39.300 -11.551 21.535 1.00 90.06 901 ILE A N 1
ATOM 7185 C CA . ILE A 1 901 ? -38.169 -11.062 20.748 1.00 90.06 901 ILE A CA 1
ATOM 7186 C C . ILE A 1 901 ? -37.900 -12.012 19.563 1.00 90.06 901 ILE A C 1
ATOM 7188 O O . ILE A 1 901 ? -38.108 -13.223 19.658 1.00 90.06 901 ILE A O 1
ATOM 7192 N N . CYS A 1 902 ? -37.482 -11.477 18.411 1.00 90.25 902 CYS A N 1
ATOM 7193 C CA . CYS A 1 902 ? -37.213 -12.300 17.225 1.00 90.25 902 CYS A CA 1
ATOM 7194 C C . CYS A 1 902 ? -35.775 -12.840 17.199 1.00 90.25 902 CYS A C 1
ATOM 7196 O O . CYS A 1 902 ? -34.870 -12.261 17.796 1.00 90.25 902 CYS A O 1
ATOM 7198 N N . LYS A 1 903 ? -35.541 -13.930 16.454 1.00 92.31 903 LYS A N 1
ATOM 7199 C CA . LYS A 1 903 ? -34.226 -14.596 16.392 1.00 92.31 903 LYS A CA 1
ATOM 7200 C C . LYS A 1 903 ? -33.077 -13.679 15.954 1.00 92.31 903 LYS A C 1
ATOM 7202 O O . LYS A 1 903 ? -31.991 -13.782 16.513 1.00 92.31 903 LYS A O 1
ATOM 7207 N N . SER A 1 904 ? -33.303 -12.769 15.005 1.00 93.31 904 SER A N 1
ATOM 7208 C CA . SER A 1 904 ? -32.281 -11.797 14.593 1.00 93.31 904 SER A CA 1
ATOM 7209 C C . SER A 1 904 ? -31.886 -10.853 15.725 1.00 93.31 904 SER A C 1
ATOM 7211 O O . SER A 1 904 ? -30.707 -10.549 15.891 1.00 93.31 904 SER A O 1
ATOM 7213 N N . ASP A 1 905 ? -32.854 -10.443 16.540 1.00 93.38 905 ASP A N 1
ATOM 7214 C CA . ASP A 1 905 ? -32.635 -9.558 17.679 1.00 93.38 905 ASP A CA 1
ATOM 7215 C C . ASP A 1 905 ? -31.979 -10.297 18.858 1.00 93.38 905 ASP A C 1
ATOM 7217 O O . ASP A 1 905 ? -31.052 -9.764 19.471 1.00 93.38 905 ASP A O 1
ATOM 7221 N N . MET A 1 906 ? -32.356 -11.559 19.107 1.00 95.00 906 MET A N 1
ATOM 7222 C CA . MET A 1 906 ? -31.649 -12.456 20.036 1.00 95.00 906 MET A CA 1
ATOM 7223 C C . MET A 1 906 ? -30.155 -12.529 19.694 1.00 95.00 906 MET A C 1
ATOM 7225 O O . MET A 1 906 ? -29.306 -12.310 20.557 1.00 95.00 906 MET A O 1
ATOM 7229 N N . SER A 1 907 ? -29.812 -12.741 18.418 1.00 96.75 907 SER A N 1
ATOM 7230 C CA . SER A 1 907 ? -28.419 -12.771 17.954 1.00 96.75 907 SER A CA 1
ATOM 7231 C C . SER A 1 907 ? -27.681 -11.436 18.165 1.00 96.75 907 SER A C 1
ATOM 7233 O O . SER A 1 907 ? -26.493 -11.442 18.503 1.00 96.75 907 SER A O 1
ATOM 7235 N N . ARG A 1 908 ? -28.359 -10.281 18.044 1.00 96.06 908 ARG A N 1
ATOM 7236 C CA . ARG A 1 908 ? -27.777 -8.965 18.391 1.00 96.06 908 ARG A CA 1
ATOM 7237 C C . ARG A 1 908 ? -27.482 -8.854 19.891 1.00 96.06 908 ARG A C 1
ATOM 7239 O O . ARG A 1 908 ? -26.420 -8.343 20.255 1.00 96.06 908 ARG A O 1
ATOM 7246 N N . LEU A 1 909 ? -28.375 -9.351 20.749 1.00 97.00 909 LEU A N 1
ATOM 7247 C CA . LEU A 1 909 ? -28.208 -9.340 22.206 1.00 97.00 909 LEU A CA 1
ATOM 7248 C C . LEU A 1 909 ? -27.109 -10.303 22.679 1.00 97.00 909 LEU A C 1
ATOM 7250 O O . LEU A 1 909 ? -26.247 -9.878 23.449 1.00 97.00 909 LEU A O 1
ATOM 7254 N N . ARG A 1 910 ? -27.036 -11.532 22.145 1.00 98.19 910 ARG A N 1
ATOM 7255 C CA . ARG A 1 910 ? -25.925 -12.468 22.419 1.00 98.19 910 ARG A CA 1
ATOM 7256 C C . ARG A 1 910 ? -24.569 -11.860 22.059 1.00 98.19 910 ARG A C 1
ATOM 7258 O O . ARG A 1 910 ? -23.649 -11.851 22.879 1.00 98.19 910 ARG A O 1
ATOM 7265 N N . LEU A 1 911 ? -24.457 -11.259 20.869 1.00 98.25 911 LEU A N 1
ATOM 7266 C CA . LEU A 1 911 ? -23.238 -10.560 20.452 1.00 98.25 911 LEU A CA 1
ATOM 7267 C C . LEU A 1 911 ? -22.894 -9.389 21.383 1.00 98.25 911 LEU A C 1
ATOM 7269 O O . LEU A 1 911 ? -21.718 -9.189 21.692 1.00 98.25 911 LEU A O 1
ATOM 7273 N N . ALA A 1 912 ? -23.886 -8.610 21.823 1.00 98.12 912 ALA A N 1
ATOM 7274 C CA . ALA A 1 912 ? -23.676 -7.501 22.749 1.00 98.12 912 ALA A CA 1
ATOM 7275 C C . ALA A 1 912 ? -23.196 -7.986 24.127 1.00 98.12 912 ALA A C 1
ATOM 7277 O O . ALA A 1 912 ? -22.238 -7.420 24.653 1.00 98.12 912 ALA A O 1
ATOM 7278 N N . ALA A 1 913 ? -23.790 -9.053 24.668 1.00 98.38 913 ALA A N 1
ATOM 7279 C CA . ALA A 1 913 ? -23.412 -9.641 25.950 1.00 98.38 913 ALA A CA 1
ATOM 7280 C C . ALA A 1 913 ? -21.997 -10.245 25.925 1.00 98.38 913 ALA A C 1
ATOM 7282 O O . ALA A 1 913 ? -21.158 -9.870 26.747 1.00 98.38 913 ALA A O 1
ATOM 7283 N N . GLY A 1 914 ? -21.681 -11.081 24.930 1.00 98.06 914 GLY A N 1
ATOM 7284 C CA . GLY A 1 914 ? -20.330 -11.626 24.749 1.00 98.06 914 GLY A CA 1
ATOM 7285 C C . GLY A 1 914 ? -19.284 -10.527 24.526 1.00 98.06 914 GLY A C 1
ATOM 7286 O O . GLY A 1 914 ? -18.228 -10.524 25.157 1.00 98.06 914 GLY A O 1
ATOM 7287 N N . SER A 1 915 ? -19.599 -9.517 23.703 1.00 98.25 915 SER A N 1
ATOM 7288 C CA . SER A 1 915 ? -18.718 -8.353 23.500 1.00 98.25 915 SER A CA 1
ATOM 7289 C C . SER A 1 915 ? -18.511 -7.526 24.774 1.00 98.25 915 SER A C 1
ATOM 7291 O O . SER A 1 915 ? -17.447 -6.931 24.939 1.00 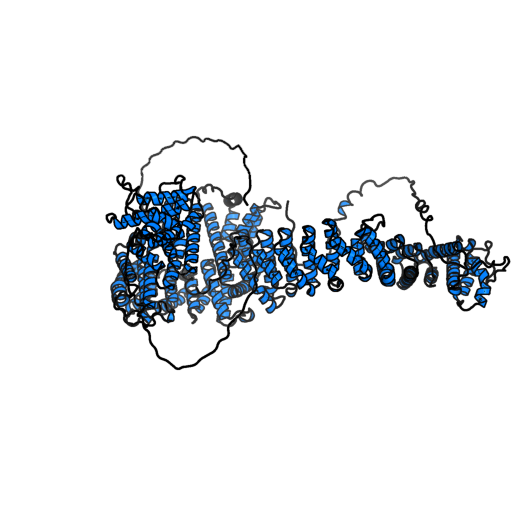98.25 915 SER A O 1
ATOM 7293 N N . ALA A 1 916 ? -19.510 -7.461 25.658 1.00 98.19 916 ALA A N 1
ATOM 7294 C CA . ALA A 1 916 ? -19.437 -6.740 26.924 1.00 98.19 916 ALA A CA 1
ATOM 7295 C C . ALA A 1 916 ? -18.529 -7.457 27.932 1.00 98.19 916 ALA A C 1
ATOM 7297 O O . ALA A 1 916 ? -17.623 -6.822 28.470 1.00 98.19 916 ALA A O 1
ATOM 7298 N N . ILE A 1 917 ? -18.694 -8.773 28.116 1.00 98.25 917 ILE A N 1
ATOM 7299 C CA . ILE A 1 917 ? -17.807 -9.590 28.966 1.00 98.25 917 ILE A CA 1
ATOM 7300 C C . ILE A 1 917 ? -16.363 -9.498 28.451 1.00 98.25 917 ILE A C 1
ATOM 7302 O O . ILE A 1 917 ? -15.458 -9.151 29.204 1.00 98.25 917 ILE A O 1
ATOM 7306 N N . LEU A 1 918 ? -16.158 -9.683 27.141 1.00 97.12 918 LEU A N 1
ATOM 7307 C CA . LEU A 1 918 ? -14.855 -9.557 26.478 1.00 97.12 918 LEU A CA 1
ATOM 7308 C C . LEU A 1 918 ? -14.216 -8.162 26.632 1.00 97.12 918 LEU A C 1
ATOM 7310 O O . LEU A 1 918 ? -12.990 -8.028 26.570 1.00 97.12 918 LEU A O 1
ATOM 7314 N N . LYS A 1 919 ? -15.026 -7.106 26.791 1.00 97.50 919 LYS A N 1
ATOM 7315 C CA . LYS A 1 919 ? -14.529 -5.743 27.009 1.00 97.50 919 LYS A CA 1
ATOM 7316 C C . LYS A 1 919 ? -14.193 -5.471 28.475 1.00 97.50 919 LYS A C 1
ATOM 7318 O O . LYS A 1 919 ? -13.199 -4.794 28.720 1.00 97.50 919 LYS A O 1
ATOM 7323 N N . LEU A 1 920 ? -14.963 -6.016 29.417 1.00 97.19 920 LEU A N 1
ATOM 7324 C CA . LEU A 1 920 ? -14.658 -5.961 30.850 1.00 97.19 920 LEU A CA 1
ATOM 7325 C C . LEU A 1 920 ? -13.409 -6.790 31.192 1.00 97.19 920 LEU A C 1
ATOM 7327 O O . LEU A 1 920 ? -12.580 -6.334 31.965 1.00 97.19 920 LEU A O 1
ATOM 7331 N N . ALA A 1 921 ? -13.199 -7.933 30.534 1.00 97.00 921 ALA A N 1
ATOM 7332 C CA . ALA A 1 921 ? -12.007 -8.775 30.691 1.00 97.00 921 ALA A CA 1
ATOM 7333 C C . ALA A 1 921 ? -10.674 -8.126 30.244 1.00 97.00 921 ALA A C 1
ATOM 7335 O O . ALA A 1 921 ? -9.618 -8.730 30.410 1.00 97.00 921 ALA A O 1
ATOM 7336 N N . GLN A 1 922 ? -10.708 -6.922 29.659 1.00 96.12 922 GLN A N 1
ATOM 7337 C CA . GLN A 1 922 ? -9.510 -6.121 29.354 1.00 96.12 922 GLN A CA 1
ATOM 7338 C C . GLN A 1 922 ? -9.077 -5.228 30.527 1.00 96.12 922 GLN A C 1
ATOM 7340 O O . GLN A 1 922 ? -7.993 -4.657 30.484 1.00 96.12 922 GLN A O 1
ATOM 7345 N N . GLU A 1 923 ? -9.927 -5.074 31.544 1.00 95.62 923 GLU A N 1
ATOM 7346 C CA . GLU A 1 923 ? -9.661 -4.278 32.740 1.00 95.62 923 GLU A CA 1
ATOM 7347 C C . GLU A 1 923 ? -9.337 -5.236 33.904 1.00 95.62 923 GLU A C 1
ATOM 7349 O O . GLU A 1 923 ? -10.187 -6.069 34.241 1.00 95.62 923 GLU A O 1
ATOM 7354 N N . PRO A 1 924 ? -8.141 -5.170 34.526 1.00 93.00 924 PRO A N 1
ATOM 7355 C CA . PRO A 1 924 ? -7.685 -6.183 35.483 1.00 93.00 924 PRO A CA 1
ATOM 7356 C C . PRO A 1 924 ? -8.669 -6.461 36.625 1.00 93.00 924 PRO A C 1
ATOM 7358 O O . PRO A 1 924 ? -9.030 -7.612 36.857 1.00 93.00 924 PRO A O 1
ATOM 7361 N N . CYS A 1 925 ? -9.212 -5.414 37.254 1.00 94.19 925 CYS A N 1
ATOM 7362 C CA . CYS A 1 925 ? -10.134 -5.551 38.387 1.00 94.19 925 CYS A CA 1
ATOM 7363 C C . CYS A 1 925 ? -11.479 -6.218 38.032 1.00 94.19 925 CYS A C 1
ATOM 7365 O O . CYS A 1 925 ? -12.196 -6.672 38.929 1.00 94.19 925 CYS A O 1
ATOM 7367 N N . TYR A 1 926 ? -11.825 -6.293 36.740 1.00 95.88 926 TYR A N 1
ATOM 7368 C CA . TYR A 1 926 ? -12.996 -7.017 36.247 1.00 95.88 926 TYR A CA 1
ATOM 7369 C C . TYR A 1 926 ? -12.643 -8.397 35.690 1.00 95.88 926 TYR A C 1
ATOM 7371 O O . TYR A 1 926 ? -13.423 -9.325 35.888 1.00 95.88 926 TYR A O 1
ATOM 7379 N N . HIS A 1 927 ? -11.464 -8.581 35.089 1.00 95.06 927 HIS A N 1
ATOM 7380 C CA . HIS A 1 927 ? -10.928 -9.914 34.793 1.00 95.06 927 HIS A CA 1
ATOM 7381 C C . HIS A 1 927 ? -10.786 -10.769 36.065 1.00 95.06 927 HIS A C 1
ATOM 7383 O O . HIS A 1 927 ? -11.160 -11.943 36.064 1.00 95.06 927 HIS A O 1
ATOM 7389 N N . ASP A 1 928 ? -10.338 -10.181 37.176 1.00 92.06 928 ASP A N 1
ATOM 7390 C CA . ASP A 1 928 ? -10.121 -10.911 38.427 1.00 92.06 928 ASP A CA 1
ATOM 7391 C C . ASP A 1 928 ? -11.395 -11.557 38.992 1.00 92.06 928 ASP A C 1
ATOM 7393 O O . ASP A 1 928 ? -11.311 -12.645 39.564 1.00 92.06 928 ASP A O 1
ATOM 7397 N N . ILE A 1 929 ? -12.565 -10.948 38.766 1.00 94.75 929 ILE A N 1
ATOM 7398 C CA . ILE A 1 929 ? -13.873 -11.437 39.239 1.00 94.75 929 ILE A CA 1
ATOM 7399 C C . ILE A 1 929 ? -14.662 -12.252 38.202 1.00 94.75 929 ILE A C 1
ATOM 7401 O O . ILE A 1 929 ? -15.731 -12.764 38.541 1.00 94.75 929 ILE A O 1
ATOM 7405 N N . ILE A 1 930 ? -14.193 -12.347 36.951 1.00 96.94 930 ILE A N 1
ATOM 7406 C CA . ILE A 1 930 ? -14.799 -13.234 35.951 1.00 96.94 930 ILE A CA 1
ATOM 7407 C C . ILE A 1 930 ? -14.453 -14.677 36.331 1.00 96.94 930 ILE A C 1
ATOM 7409 O O . ILE A 1 930 ? -13.289 -15.028 36.538 1.00 96.94 930 ILE A O 1
ATOM 7413 N N . THR A 1 931 ? -15.492 -15.499 36.451 1.00 96.44 931 THR A N 1
ATOM 7414 C CA . THR A 1 931 ? -15.388 -16.923 36.807 1.00 96.44 931 THR A CA 1
ATOM 7415 C C . THR A 1 931 ? -15.062 -17.791 35.582 1.00 96.44 931 THR A C 1
ATOM 7417 O O . THR A 1 931 ? -15.378 -17.379 34.457 1.00 96.44 931 THR A O 1
ATOM 7420 N N . PRO A 1 932 ? -14.463 -18.988 35.758 1.00 96.12 932 PRO A N 1
ATOM 7421 C CA . PRO A 1 932 ? -14.211 -19.927 34.661 1.00 96.12 932 PRO A CA 1
ATOM 7422 C C . PRO A 1 932 ? -15.464 -20.231 33.827 1.00 96.12 932 PRO A C 1
ATOM 7424 O O . PRO A 1 932 ? -15.390 -20.200 32.601 1.00 96.12 932 PRO A O 1
ATOM 7427 N N . GLU A 1 933 ? -16.626 -20.402 34.465 1.00 96.19 933 GLU A N 1
ATOM 7428 C CA . GLU A 1 933 ? -17.931 -20.608 33.823 1.00 96.19 933 GLU A CA 1
ATOM 7429 C C . GLU A 1 933 ? -18.297 -19.456 32.878 1.00 96.19 933 GLU A C 1
ATOM 7431 O O . GLU A 1 933 ? -18.731 -19.662 31.745 1.00 96.19 933 GLU A O 1
ATOM 7436 N N . GLN A 1 934 ? -18.120 -18.215 33.340 1.00 97.50 934 GLN A N 1
ATOM 7437 C CA . GLN A 1 934 ? -18.448 -17.014 32.570 1.00 97.50 934 GLN A CA 1
ATOM 7438 C C . GLN A 1 934 ? -17.482 -16.809 31.402 1.00 97.50 934 GLN A C 1
ATOM 7440 O O . GLN A 1 934 ? -17.900 -16.379 30.325 1.00 97.50 934 GLN A O 1
ATOM 7445 N N . PHE A 1 935 ? -16.205 -17.145 31.599 1.00 97.62 935 PHE A N 1
ATOM 7446 C CA . PHE A 1 935 ? -15.211 -17.196 30.531 1.00 97.62 935 PHE A CA 1
ATOM 7447 C C . PHE A 1 935 ? -15.586 -18.246 29.471 1.00 97.62 935 PHE A C 1
ATOM 7449 O O . PHE A 1 935 ? -15.631 -17.911 28.287 1.00 97.62 935 PHE A O 1
ATOM 7456 N N . GLN A 1 936 ? -15.917 -19.476 29.878 1.00 97.69 936 GLN A N 1
ATOM 7457 C CA . GLN A 1 936 ? -16.313 -20.571 28.981 1.00 97.69 936 GLN A CA 1
ATOM 7458 C C . GLN A 1 936 ? -17.559 -20.201 28.168 1.00 97.69 936 GLN A C 1
ATOM 7460 O O . GLN A 1 936 ? -17.530 -20.250 26.939 1.00 97.69 936 GLN A O 1
ATOM 7465 N N . LEU A 1 937 ? -18.621 -19.739 28.838 1.00 97.38 937 LEU A N 1
ATOM 7466 C CA . LEU A 1 937 ? -19.869 -19.302 28.208 1.00 97.38 937 LEU A CA 1
ATOM 7467 C C . LEU A 1 937 ? -19.648 -18.153 27.209 1.00 97.38 937 LEU A C 1
ATOM 7469 O O . LEU A 1 937 ? -20.213 -18.159 26.116 1.00 97.38 937 LEU A O 1
ATOM 7473 N N . CYS A 1 938 ? -18.793 -17.184 27.550 1.00 97.81 938 CYS A N 1
ATOM 7474 C CA . CYS A 1 938 ? -18.381 -16.123 26.631 1.00 97.81 938 CYS A CA 1
ATOM 7475 C C . CYS A 1 938 ? -17.579 -16.681 25.440 1.00 97.81 938 CYS A C 1
ATOM 7477 O O . CYS A 1 938 ? -17.777 -16.252 24.304 1.00 97.81 938 CYS A O 1
ATOM 7479 N N . GLY A 1 939 ? -16.718 -17.675 25.673 1.00 96.94 939 GLY A N 1
ATOM 7480 C CA . GLY A 1 939 ? -15.964 -18.381 24.638 1.00 96.94 939 GLY A CA 1
ATOM 7481 C C . GLY A 1 939 ? -16.860 -19.039 23.586 1.00 96.94 939 GLY A C 1
ATOM 7482 O O . GLY A 1 939 ? -16.600 -18.885 22.394 1.00 96.94 939 GLY A O 1
ATOM 7483 N N . LEU A 1 940 ? -17.957 -19.682 24.001 1.00 97.62 940 LEU A N 1
ATOM 7484 C CA . LEU A 1 940 ? -18.900 -20.376 23.108 1.00 97.62 940 LEU A CA 1
ATOM 7485 C C . LEU A 1 940 ? -19.587 -19.459 22.076 1.00 97.62 940 LEU A C 1
ATOM 7487 O O . LEU A 1 940 ? -20.019 -19.939 21.028 1.00 97.62 940 LEU A O 1
ATOM 7491 N N . VAL A 1 941 ? -19.601 -18.135 22.281 1.00 98.06 941 VAL A N 1
ATOM 7492 C CA . VAL A 1 941 ? -20.082 -17.148 21.287 1.00 98.06 941 VAL A CA 1
ATOM 7493 C C . VAL A 1 941 ? -19.282 -17.220 19.970 1.00 98.06 941 VAL A C 1
ATOM 7495 O O . VAL A 1 941 ? -19.771 -16.836 18.905 1.00 98.06 941 VAL A O 1
ATOM 7498 N N . ILE A 1 942 ? -18.066 -17.783 19.990 1.00 97.50 942 ILE A N 1
ATOM 7499 C CA . ILE A 1 942 ? -17.265 -18.061 18.788 1.00 97.50 942 ILE A CA 1
ATOM 7500 C C . ILE A 1 942 ? -17.891 -19.141 17.873 1.00 97.50 942 ILE A C 1
ATOM 7502 O O . ILE A 1 942 ? -17.578 -19.169 16.678 1.00 97.50 942 ILE A O 1
ATOM 7506 N N . ASN A 1 943 ? -18.820 -19.955 18.400 1.00 96.69 943 ASN A N 1
ATOM 7507 C CA . ASN A 1 943 ? -19.545 -21.040 17.722 1.00 96.69 943 ASN A CA 1
ATOM 7508 C C . ASN A 1 943 ? -21.069 -20.801 17.586 1.00 96.69 943 ASN A C 1
ATOM 7510 O O . ASN A 1 943 ? -21.777 -21.712 17.165 1.00 96.69 943 ASN A O 1
ATOM 7514 N N . ASP A 1 944 ? -21.566 -19.585 17.854 1.00 97.81 944 ASP A N 1
ATOM 7515 C CA . ASP A 1 944 ? -22.984 -19.191 17.709 1.00 97.81 944 ASP A CA 1
ATOM 7516 C C . ASP A 1 944 ? -23.623 -19.634 16.370 1.00 97.81 944 ASP A C 1
ATOM 7518 O O . ASP A 1 944 ? -22.992 -19.559 15.309 1.00 97.81 944 ASP A O 1
ATOM 7522 N N . GLU A 1 945 ? -24.901 -20.039 16.382 1.00 95.94 945 GLU A N 1
ATOM 7523 C CA . GLU A 1 945 ? -25.664 -20.389 15.167 1.00 95.94 945 GLU A CA 1
ATOM 7524 C C . GLU A 1 945 ? -25.553 -19.305 14.071 1.00 95.94 945 GLU A C 1
ATOM 7526 O O . GLU A 1 945 ? -25.408 -19.604 12.879 1.00 95.94 945 GLU A O 1
ATOM 7531 N N . CYS A 1 946 ? -25.535 -18.032 14.470 1.00 97.12 946 CYS A N 1
ATOM 7532 C CA . CYS A 1 946 ? -25.479 -16.889 13.582 1.00 97.12 946 CYS A CA 1
ATOM 7533 C C . CYS A 1 946 ? -24.040 -16.577 13.139 1.00 97.12 946 CYS A C 1
ATOM 7535 O O . CYS A 1 946 ? -23.175 -16.176 13.924 1.00 97.12 946 CYS A O 1
ATOM 7537 N N . TYR A 1 947 ? -23.798 -16.668 11.828 1.00 96.31 947 TYR A N 1
ATOM 7538 C CA . TYR A 1 947 ? -22.500 -16.380 11.208 1.00 96.31 947 TYR A CA 1
ATOM 7539 C C . TYR A 1 947 ? -21.933 -15.004 11.596 1.00 96.31 947 TYR A C 1
ATOM 7541 O O . TYR A 1 947 ? -20.752 -14.889 11.923 1.00 96.31 947 TYR A O 1
ATOM 7549 N N . GLN A 1 948 ? -22.771 -13.966 11.594 1.00 96.69 948 GLN A N 1
ATOM 7550 C CA . GLN A 1 948 ? -22.376 -12.593 11.901 1.00 96.69 948 GLN A CA 1
ATOM 7551 C C . GLN A 1 948 ? -21.936 -12.431 13.362 1.00 96.69 948 GLN A C 1
ATOM 7553 O O . GLN A 1 948 ? -20.974 -11.707 13.622 1.00 96.69 948 GLN A O 1
ATOM 7558 N N . VAL A 1 949 ? -22.565 -13.149 14.302 1.00 98.00 949 VAL A N 1
ATOM 7559 C CA . VAL A 1 949 ? -22.181 -13.139 15.723 1.00 98.00 949 VAL A CA 1
ATOM 7560 C C . VAL A 1 949 ? -20.770 -13.702 15.868 1.00 98.00 949 VAL A C 1
ATOM 7562 O O . VAL A 1 949 ? -19.875 -12.996 16.336 1.00 98.00 949 VAL A O 1
ATOM 7565 N N . ARG A 1 950 ? -20.529 -14.909 15.335 1.00 97.25 950 ARG A N 1
ATOM 7566 C CA . ARG A 1 950 ? -19.193 -15.531 15.297 1.00 97.25 950 ARG A CA 1
ATOM 7567 C C . ARG A 1 950 ? -18.154 -14.640 14.622 1.00 97.25 950 ARG A C 1
ATOM 7569 O O . ARG A 1 950 ? -17.017 -14.530 15.095 1.00 97.25 950 ARG A O 1
ATOM 7576 N N . GLN A 1 951 ? -18.520 -14.018 13.498 1.00 96.19 951 GLN A N 1
ATOM 7577 C CA . GLN A 1 951 ? -17.625 -13.166 12.719 1.00 96.19 951 GLN A CA 1
ATOM 7578 C C . GLN A 1 951 ? -17.170 -11.948 13.524 1.00 96.19 951 GLN A C 1
ATOM 7580 O O . GLN A 1 951 ? -15.965 -11.735 13.669 1.00 96.19 951 GLN A O 1
ATOM 7585 N N . ILE A 1 952 ? -18.118 -11.183 14.067 1.00 96.75 952 ILE A N 1
ATOM 7586 C CA . ILE A 1 952 ? -17.845 -9.935 14.781 1.00 96.75 952 ILE A CA 1
ATOM 7587 C C . ILE A 1 952 ? -17.182 -10.222 16.138 1.00 96.75 952 ILE A C 1
ATOM 7589 O O . ILE A 1 952 ? -16.219 -9.543 16.497 1.00 96.75 952 ILE A O 1
ATOM 7593 N N . PHE A 1 953 ? -17.618 -11.255 16.867 1.00 98.12 953 PHE A N 1
ATOM 7594 C CA . PHE A 1 953 ? -17.004 -11.649 18.140 1.00 98.12 953 PHE A CA 1
ATOM 7595 C C . PHE A 1 953 ? -15.522 -12.020 17.965 1.00 98.12 953 PHE A C 1
ATOM 7597 O O . PHE A 1 953 ? -14.660 -11.456 18.641 1.00 98.12 953 PHE A O 1
ATOM 7604 N N . ALA A 1 954 ? -15.191 -12.855 16.971 1.00 96.62 954 ALA A N 1
ATOM 7605 C CA . ALA A 1 954 ? -13.804 -13.208 16.647 1.00 96.62 954 ALA A CA 1
ATOM 7606 C C . ALA A 1 954 ? -12.933 -11.998 16.268 1.00 96.62 954 ALA A C 1
ATOM 7608 O O . ALA A 1 954 ? -11.745 -11.963 16.591 1.00 96.62 954 ALA A O 1
ATOM 7609 N N . GLN A 1 955 ? -13.505 -11.001 15.582 1.00 95.56 955 GLN A N 1
ATOM 7610 C CA . GLN A 1 955 ? -12.793 -9.767 15.246 1.00 95.56 955 GLN A CA 1
ATOM 7611 C C . GLN A 1 955 ? -12.488 -8.941 16.502 1.00 95.56 955 GLN A C 1
ATOM 7613 O O . GLN A 1 955 ? -11.349 -8.502 16.673 1.00 95.56 955 GLN A O 1
ATOM 7618 N N . LYS A 1 956 ? -13.463 -8.767 17.408 1.00 96.06 956 LYS A N 1
ATOM 7619 C CA . LYS A 1 956 ? -13.253 -8.056 18.682 1.00 96.06 956 LYS A CA 1
ATOM 7620 C C . LYS A 1 956 ? -12.221 -8.783 19.558 1.00 96.06 956 LYS A C 1
ATOM 7622 O O . LYS A 1 956 ? -11.318 -8.133 20.087 1.00 96.06 956 LYS A O 1
ATOM 7627 N N . LEU A 1 957 ? -12.283 -10.116 19.607 1.00 96.56 957 LEU A N 1
ATOM 7628 C CA . LEU A 1 957 ? -11.306 -10.983 20.272 1.00 96.56 957 LEU A CA 1
ATOM 7629 C C . LEU A 1 957 ? -9.890 -10.785 19.707 1.00 96.56 957 LEU A C 1
ATOM 7631 O O . LEU A 1 957 ? -8.950 -10.497 20.448 1.00 96.56 957 LEU A O 1
ATOM 7635 N N . HIS A 1 958 ? -9.736 -10.870 18.383 1.00 95.94 958 HIS A N 1
ATOM 7636 C CA . HIS A 1 958 ? -8.450 -10.677 17.714 1.00 95.94 958 HIS A CA 1
ATOM 7637 C C . HIS A 1 958 ? -7.840 -9.296 17.995 1.00 95.94 958 HIS A C 1
ATOM 7639 O O . HIS A 1 958 ? -6.656 -9.216 18.325 1.00 95.94 958 HIS A O 1
ATOM 7645 N N . VAL A 1 959 ? -8.634 -8.224 17.889 1.00 92.81 959 VAL A N 1
ATOM 7646 C CA . VAL A 1 959 ? -8.169 -6.844 18.113 1.00 92.81 959 VAL A CA 1
ATOM 7647 C C . VAL A 1 959 ? -7.679 -6.647 19.549 1.00 92.81 959 VAL A C 1
ATOM 7649 O O . VAL A 1 959 ? -6.608 -6.074 19.745 1.00 92.81 959 VAL A O 1
ATOM 7652 N N . ALA A 1 960 ? -8.420 -7.137 20.547 1.00 93.69 960 ALA A N 1
ATOM 7653 C CA . ALA A 1 960 ? -8.031 -7.017 21.952 1.00 93.69 960 ALA A CA 1
ATOM 7654 C C . ALA A 1 960 ? -6.746 -7.807 22.268 1.00 93.69 960 ALA A C 1
ATOM 7656 O O . ALA A 1 960 ? -5.844 -7.288 22.930 1.00 93.69 960 ALA A O 1
ATOM 7657 N N . LEU A 1 961 ? -6.615 -9.022 21.721 1.00 95.06 961 LEU A N 1
ATOM 7658 C CA . LEU A 1 961 ? -5.421 -9.852 21.893 1.00 95.06 961 LEU A CA 1
ATOM 7659 C C . LEU A 1 961 ? -4.176 -9.259 21.219 1.00 95.06 961 LEU A C 1
ATOM 7661 O O . LEU A 1 961 ? -3.098 -9.347 21.808 1.00 95.06 961 LEU A O 1
ATOM 7665 N N . VAL A 1 962 ? -4.290 -8.652 20.029 1.00 93.06 962 VAL A N 1
ATOM 7666 C CA . VAL A 1 962 ? -3.139 -8.042 19.324 1.00 93.06 962 VAL A CA 1
ATOM 7667 C C . VAL A 1 962 ? -2.668 -6.764 20.019 1.00 93.06 962 VAL A C 1
ATOM 7669 O O . VAL A 1 962 ? -1.476 -6.469 19.992 1.00 93.06 962 VAL A O 1
ATOM 7672 N N . LYS A 1 963 ? -3.572 -6.043 20.693 1.00 90.44 963 LYS A N 1
ATOM 7673 C CA . LYS A 1 963 ? -3.229 -4.912 21.571 1.00 90.44 963 LYS A CA 1
ATOM 7674 C C . LYS A 1 963 ? -2.591 -5.331 22.906 1.00 90.44 963 LYS A C 1
ATOM 7676 O O . LYS A 1 963 ? -2.253 -4.456 23.690 1.00 90.44 963 LYS A O 1
ATOM 7681 N N . LEU A 1 964 ? -2.442 -6.635 23.173 1.00 92.69 964 LEU A N 1
ATOM 7682 C CA . LEU A 1 964 ? -1.954 -7.197 24.444 1.00 92.69 964 LEU A CA 1
ATOM 7683 C C . LEU A 1 964 ? -2.799 -6.808 25.680 1.00 92.69 964 LEU A C 1
ATOM 7685 O O . LEU A 1 964 ? -2.335 -6.953 26.805 1.00 92.69 964 LEU A O 1
ATOM 7689 N N . LEU A 1 965 ? -4.046 -6.364 25.477 1.00 91.12 965 LEU A N 1
ATOM 7690 C CA . LEU A 1 965 ? -4.965 -5.955 26.553 1.00 91.12 965 LEU A CA 1
ATOM 7691 C C . LEU A 1 965 ? -5.789 -7.113 27.126 1.00 91.12 965 LEU A C 1
ATOM 7693 O O . LEU A 1 965 ? -6.433 -6.948 28.152 1.00 91.12 965 LEU A O 1
ATOM 7697 N N . LEU A 1 966 ? -5.833 -8.256 26.438 1.00 94.50 966 LEU A N 1
ATOM 7698 C CA . LEU A 1 966 ? -6.659 -9.398 26.822 1.00 94.50 966 LEU A CA 1
ATOM 7699 C C . LEU A 1 966 ? -5.779 -10.604 27.218 1.00 94.50 966 LEU A C 1
ATOM 7701 O O . LEU A 1 966 ? -4.822 -10.896 26.482 1.00 94.50 966 LEU A O 1
ATOM 7705 N N . PRO A 1 967 ? -6.089 -11.311 28.326 1.00 94.38 967 PRO A N 1
ATOM 7706 C CA . PRO A 1 967 ? -5.334 -12.479 28.785 1.00 94.38 967 PRO A CA 1
ATOM 7707 C C . PRO A 1 967 ? -5.292 -13.646 27.784 1.00 94.38 967 PRO A C 1
ATOM 7709 O O . PRO A 1 967 ? -6.126 -13.763 26.883 1.00 94.38 967 PRO A O 1
ATOM 7712 N N . LEU A 1 968 ? -4.313 -14.543 27.963 1.00 94.69 968 LEU A N 1
ATOM 7713 C CA . LEU A 1 968 ? -4.082 -15.690 27.072 1.00 94.69 968 LEU A CA 1
ATOM 7714 C C . LEU A 1 968 ? -5.228 -16.712 27.066 1.00 94.69 968 LEU A C 1
ATOM 7716 O O . LEU A 1 968 ? -5.417 -17.365 26.043 1.00 94.69 968 LEU A O 1
ATOM 7720 N N . GLU A 1 969 ? -6.023 -16.815 28.132 1.00 95.75 969 GLU A N 1
ATOM 7721 C CA . GLU A 1 969 ? -7.203 -17.695 28.188 1.00 95.75 969 GLU A CA 1
ATOM 7722 C C . GLU A 1 969 ? -8.185 -17.424 27.037 1.00 95.75 969 GLU A C 1
ATOM 7724 O O . GLU A 1 969 ? -8.633 -18.342 26.356 1.00 95.75 969 GLU A O 1
ATOM 7729 N N . TYR A 1 970 ? -8.403 -16.155 26.688 1.00 97.75 970 TYR A N 1
ATOM 7730 C CA . TYR A 1 970 ? -9.240 -15.778 25.553 1.00 97.75 970 TYR A CA 1
ATOM 7731 C C . TYR A 1 970 ? -8.602 -16.124 24.200 1.00 97.75 970 TYR A C 1
ATOM 7733 O O . TYR A 1 970 ? -9.314 -16.320 23.219 1.00 97.75 970 TYR A O 1
ATOM 7741 N N . MET A 1 971 ? -7.274 -16.265 24.112 1.00 97.56 971 MET A N 1
ATOM 7742 C CA . MET A 1 971 ? -6.635 -16.775 22.893 1.00 97.56 971 MET A CA 1
ATOM 7743 C C . MET A 1 971 ? -6.947 -18.261 22.664 1.00 97.56 971 MET A C 1
ATOM 7745 O O . MET A 1 971 ? -6.988 -18.688 21.510 1.00 97.56 971 MET A O 1
ATOM 7749 N N . ALA A 1 972 ? -7.228 -19.029 23.723 1.00 97.56 972 ALA A N 1
ATOM 7750 C CA . ALA A 1 972 ? -7.619 -20.433 23.617 1.00 97.56 972 ALA A CA 1
ATOM 7751 C C . ALA A 1 972 ? -8.987 -20.628 22.941 1.00 97.56 972 ALA A C 1
ATOM 7753 O O . ALA A 1 972 ? -9.205 -21.649 22.295 1.00 97.56 972 ALA A O 1
ATOM 7754 N N . VAL A 1 973 ? -9.871 -19.624 22.994 1.00 98.19 973 VAL A N 1
ATOM 7755 C CA . VAL A 1 973 ? -11.191 -19.631 22.332 1.00 98.19 973 VAL A CA 1
ATOM 7756 C C . VAL A 1 973 ? -11.080 -19.861 20.817 1.00 98.19 973 VAL A C 1
ATOM 7758 O O . VAL A 1 973 ? -11.966 -20.461 20.213 1.00 98.19 973 VAL A O 1
ATOM 7761 N N . PHE A 1 974 ? -9.963 -19.481 20.182 1.00 97.94 974 PHE A N 1
ATOM 7762 C CA . PHE A 1 974 ? -9.729 -19.789 18.766 1.00 97.94 974 PHE A CA 1
ATOM 7763 C C . PHE A 1 974 ? -9.583 -21.292 18.461 1.00 97.94 974 PHE A C 1
ATOM 7765 O O . PHE A 1 974 ? -9.723 -21.657 17.296 1.00 97.94 974 PHE A O 1
ATOM 7772 N N . ALA A 1 975 ? -9.348 -22.166 19.448 1.00 97.31 975 ALA A N 1
ATOM 7773 C CA . ALA A 1 975 ? -9.360 -23.619 19.252 1.00 97.31 975 ALA A CA 1
ATOM 7774 C C . ALA A 1 975 ? -10.739 -24.118 18.789 1.00 97.31 975 ALA A C 1
ATOM 7776 O O . ALA A 1 975 ? -10.840 -24.960 17.896 1.00 97.31 975 ALA A O 1
ATOM 7777 N N . LEU A 1 976 ? -11.812 -23.538 19.339 1.00 97.56 976 LEU A N 1
ATOM 7778 C CA . LEU A 1 976 ? -13.197 -23.907 19.029 1.00 97.56 976 LEU A CA 1
ATOM 7779 C C . LEU A 1 976 ? -13.600 -23.526 17.588 1.00 97.56 976 LEU A C 1
ATOM 7781 O O . LEU A 1 976 ? -14.487 -24.146 16.998 1.00 97.56 976 LEU A O 1
ATOM 7785 N N . CYS A 1 977 ? -12.873 -22.594 16.953 1.00 97.19 977 CYS A N 1
ATOM 7786 C CA . CYS A 1 977 ? -13.024 -22.289 15.526 1.00 97.19 977 CYS A CA 1
ATOM 7787 C C . CYS A 1 977 ? -12.723 -23.486 14.609 1.00 97.19 977 CYS A C 1
ATOM 7789 O O . CYS A 1 977 ? -13.123 -23.445 13.447 1.00 97.19 977 CYS A O 1
ATOM 7791 N N . ALA A 1 978 ? -12.043 -24.540 15.081 1.00 96.50 978 ALA A N 1
ATOM 7792 C CA . ALA A 1 978 ? -11.873 -25.774 14.310 1.00 96.50 978 ALA A CA 1
ATOM 7793 C C . ALA A 1 978 ? -13.227 -26.403 13.928 1.00 96.50 978 ALA A C 1
ATOM 7795 O O . ALA A 1 978 ? -13.377 -26.879 12.803 1.00 96.50 978 ALA A O 1
ATOM 7796 N N . LYS A 1 979 ? -14.231 -26.286 14.812 1.00 94.88 979 LYS A N 1
ATOM 7797 C CA . LYS A 1 979 ? -15.621 -26.713 14.591 1.00 94.88 979 LYS A CA 1
ATOM 7798 C C . LYS A 1 979 ? -16.410 -25.796 13.634 1.00 94.88 979 LYS A C 1
ATOM 7800 O O . LYS A 1 979 ? -17.547 -26.111 13.295 1.00 94.88 979 LYS A O 1
ATOM 7805 N N . ASP A 1 980 ? -15.869 -24.648 13.195 1.00 95.56 980 ASP A N 1
ATOM 7806 C CA . ASP A 1 980 ? -16.613 -23.711 12.335 1.00 95.56 980 ASP A CA 1
ATOM 7807 C C . ASP A 1 980 ? -16.820 -24.316 10.927 1.00 95.56 980 ASP A C 1
ATOM 7809 O O . ASP A 1 980 ? -15.840 -24.554 10.202 1.00 95.56 980 ASP A O 1
ATOM 7813 N N . PRO A 1 981 ? -18.074 -24.533 10.474 1.00 93.62 981 PRO A N 1
ATOM 7814 C CA . PRO A 1 981 ? -18.334 -25.151 9.175 1.00 93.62 981 PRO A CA 1
ATOM 7815 C C . PRO A 1 981 ? -17.756 -24.326 8.013 1.00 93.62 981 PRO A C 1
ATOM 7817 O O . PRO A 1 981 ? -17.346 -24.884 6.991 1.00 93.62 981 PRO A O 1
ATOM 7820 N N . VAL A 1 982 ? -17.633 -23.003 8.167 1.00 94.56 982 VAL A N 1
ATOM 7821 C CA . VAL A 1 982 ? -17.190 -22.096 7.106 1.00 94.56 982 VAL A CA 1
ATOM 7822 C C . VAL A 1 982 ? -15.662 -22.110 6.977 1.00 94.56 982 VAL A C 1
ATOM 7824 O O . VAL A 1 982 ? -14.922 -21.690 7.865 1.00 94.56 982 VAL A O 1
ATOM 7827 N N . LYS A 1 983 ? -15.156 -22.538 5.814 1.00 93.12 983 LYS A N 1
ATOM 7828 C CA . LYS A 1 983 ? -13.708 -22.612 5.531 1.00 93.12 983 LYS A CA 1
ATOM 7829 C C . LYS A 1 983 ? -12.988 -21.261 5.686 1.00 93.12 983 LYS A C 1
ATOM 7831 O O . LYS A 1 983 ? -11.873 -21.223 6.203 1.00 93.12 983 LYS A O 1
ATOM 7836 N N . GLU A 1 984 ? -13.621 -20.161 5.272 1.00 91.44 984 GLU A N 1
ATOM 7837 C CA . GLU A 1 984 ? -13.076 -18.799 5.419 1.00 91.44 984 GLU A CA 1
ATOM 7838 C C . GLU A 1 984 ? -12.837 -18.437 6.893 1.00 91.44 984 GLU A C 1
ATOM 7840 O O . GLU A 1 984 ? -11.808 -17.858 7.239 1.00 91.44 984 GLU A O 1
ATOM 7845 N N . ARG A 1 985 ? -13.749 -18.840 7.785 1.00 91.31 985 ARG A N 1
ATOM 7846 C CA . ARG A 1 985 ? -13.667 -18.573 9.224 1.00 91.31 985 ARG A CA 1
ATOM 7847 C C . ARG A 1 985 ? -12.495 -19.292 9.875 1.00 91.31 985 ARG A C 1
ATOM 7849 O O . ARG A 1 985 ? -11.715 -18.651 10.578 1.00 91.31 985 ARG A O 1
ATOM 7856 N N . ARG A 1 986 ? -12.311 -20.578 9.559 1.00 95.44 986 ARG A N 1
ATOM 7857 C CA . ARG A 1 986 ? -11.128 -21.360 9.959 1.00 95.44 986 ARG A CA 1
ATOM 7858 C C . ARG A 1 986 ? -9.828 -20.723 9.459 1.00 95.44 986 ARG A C 1
ATOM 7860 O O . ARG A 1 986 ? -8.891 -20.552 10.236 1.00 95.44 986 ARG A O 1
ATOM 7867 N N . ALA A 1 987 ? -9.779 -20.295 8.196 1.00 92.12 987 ALA A N 1
ATOM 7868 C CA . ALA A 1 987 ? -8.612 -19.600 7.648 1.00 92.12 987 ALA A CA 1
ATOM 7869 C C . ALA A 1 987 ? -8.331 -18.263 8.368 1.00 92.12 987 ALA A C 1
ATOM 7871 O O . ALA A 1 987 ? -7.184 -17.976 8.718 1.00 92.12 987 ALA A O 1
ATOM 7872 N N . HIS A 1 988 ? -9.370 -17.471 8.649 1.00 89.44 988 HIS A N 1
ATOM 7873 C CA . HIS A 1 988 ? -9.239 -16.198 9.354 1.00 89.44 988 HIS A CA 1
ATOM 7874 C C . HIS A 1 988 ? -8.786 -16.379 10.811 1.00 89.44 988 HIS A C 1
ATOM 7876 O O . HIS A 1 988 ? -7.856 -15.698 11.236 1.00 89.44 988 HIS A O 1
ATOM 7882 N N . ALA A 1 989 ? -9.363 -17.325 11.558 1.00 94.00 989 ALA A N 1
ATOM 7883 C CA . ALA A 1 989 ? -8.945 -17.623 12.929 1.00 94.00 989 ALA A CA 1
ATOM 7884 C C . ALA A 1 989 ? -7.473 -18.078 12.996 1.00 94.00 989 ALA A C 1
ATOM 7886 O O . ALA A 1 989 ? -6.710 -17.573 13.821 1.00 94.00 989 ALA A O 1
ATOM 7887 N N . ARG A 1 990 ? -7.024 -18.924 12.056 1.00 94.06 990 ARG A N 1
ATOM 7888 C CA . ARG A 1 990 ? -5.609 -19.317 11.929 1.00 94.06 990 ARG A CA 1
ATOM 7889 C C . ARG A 1 990 ? -4.690 -18.121 11.637 1.00 94.06 990 ARG A C 1
ATOM 7891 O O . ARG A 1 990 ? -3.608 -18.023 12.214 1.00 94.06 990 ARG A O 1
ATOM 7898 N N . GLN A 1 991 ? -5.122 -17.177 10.796 1.00 92.00 991 GLN A N 1
ATOM 7899 C CA . GLN A 1 991 ? -4.402 -15.917 10.558 1.00 92.00 991 GLN A CA 1
ATOM 7900 C C . GLN A 1 991 ? -4.323 -15.052 11.833 1.00 92.00 991 GLN A C 1
ATOM 7902 O O . GLN A 1 991 ? -3.265 -14.498 12.143 1.00 92.00 991 GLN A O 1
ATOM 7907 N N . CYS A 1 992 ? -5.420 -14.954 12.589 1.00 93.19 992 CYS A N 1
ATOM 7908 C CA . CYS A 1 992 ? -5.483 -14.219 13.852 1.00 93.19 992 CYS A CA 1
ATOM 7909 C C . CYS A 1 992 ? -4.551 -14.807 14.921 1.00 93.19 992 CYS A C 1
ATOM 7911 O O . CYS A 1 992 ? -3.908 -14.041 15.643 1.00 93.19 992 CYS A O 1
ATOM 7913 N N . LEU A 1 993 ? -4.434 -16.136 14.989 1.00 93.81 993 LEU A N 1
ATOM 7914 C CA . LEU A 1 993 ? -3.489 -16.843 15.858 1.00 93.81 993 LEU A CA 1
ATOM 7915 C C . LEU A 1 993 ? -2.034 -16.569 15.473 1.00 93.81 993 LEU A C 1
ATOM 7917 O O . LEU A 1 993 ? -1.268 -16.083 16.305 1.00 93.81 993 LEU A O 1
ATOM 7921 N N . LEU A 1 994 ? -1.675 -16.789 14.201 1.00 92.81 994 LEU A N 1
ATOM 7922 C CA . LEU A 1 994 ? -0.334 -16.510 13.669 1.00 92.81 994 LEU A CA 1
ATOM 7923 C C . LEU A 1 994 ? 0.129 -15.087 14.012 1.00 92.81 994 LEU A C 1
ATOM 7925 O O . LEU A 1 994 ? 1.251 -14.885 14.482 1.00 92.81 994 LEU A O 1
ATOM 7929 N N . LYS A 1 995 ? -0.749 -14.092 13.823 1.00 91.56 995 LYS A N 1
ATOM 7930 C CA . LYS A 1 995 ? -0.433 -12.693 14.128 1.00 91.56 995 LYS A CA 1
ATOM 7931 C C . LYS A 1 995 ? -0.263 -12.448 15.631 1.00 91.56 995 LYS A C 1
ATOM 7933 O O . LYS A 1 995 ? 0.676 -11.753 16.009 1.00 91.56 995 LYS A O 1
ATOM 7938 N N . ASN A 1 996 ? -1.118 -13.022 16.480 1.00 93.44 996 ASN A N 1
ATOM 7939 C CA . ASN A 1 996 ? -1.030 -12.871 17.937 1.00 93.44 996 ASN A CA 1
ATOM 7940 C C . ASN A 1 996 ? 0.241 -13.489 18.534 1.00 93.44 996 ASN A C 1
ATOM 7942 O O . ASN A 1 996 ? 0.891 -12.853 19.366 1.00 93.44 996 ASN A O 1
ATOM 7946 N N . ILE A 1 997 ? 0.612 -14.689 18.077 1.00 92.75 997 ILE A N 1
ATOM 7947 C CA . ILE A 1 997 ? 1.841 -15.388 18.478 1.00 92.75 997 ILE A CA 1
ATOM 7948 C C . ILE A 1 997 ? 3.068 -14.585 18.026 1.00 92.75 997 ILE A C 1
ATOM 7950 O O . ILE A 1 997 ? 3.965 -14.322 18.826 1.00 92.75 997 ILE A O 1
ATOM 7954 N N . SER A 1 998 ? 3.084 -14.124 16.769 1.00 91.12 998 SER A N 1
ATOM 7955 C CA . SER A 1 998 ? 4.186 -13.324 16.224 1.00 91.12 998 SER A CA 1
ATOM 7956 C C . SER A 1 998 ? 4.386 -11.995 16.958 1.00 91.12 998 SER A C 1
ATOM 7958 O O . SER A 1 998 ? 5.531 -11.632 17.218 1.00 91.12 998 SER A O 1
ATOM 7960 N N . VAL A 1 999 ? 3.309 -11.276 17.299 1.00 90.31 999 VAL A N 1
ATOM 7961 C CA . VAL A 1 999 ? 3.396 -10.000 18.034 1.00 90.31 999 VAL A CA 1
ATOM 7962 C C . VAL A 1 999 ? 3.936 -10.220 19.447 1.00 90.31 999 VAL A C 1
ATOM 7964 O O . VAL A 1 999 ? 4.842 -9.503 19.859 1.00 90.31 999 VAL A O 1
ATOM 7967 N N . ARG A 1 1000 ? 3.452 -11.245 20.163 1.00 90.81 1000 ARG A N 1
ATOM 7968 C CA . ARG A 1 1000 ? 3.931 -11.587 21.513 1.00 90.81 1000 ARG A CA 1
ATOM 7969 C C . ARG A 1 1000 ? 5.404 -11.998 21.533 1.00 90.81 1000 ARG A C 1
ATOM 7971 O O . ARG A 1 1000 ? 6.169 -11.441 22.315 1.00 90.81 1000 ARG A O 1
ATOM 7978 N N . ARG A 1 1001 ? 5.825 -12.916 20.651 1.00 89.19 1001 ARG A N 1
ATOM 7979 C CA . ARG A 1 1001 ? 7.230 -13.365 20.585 1.00 89.19 1001 ARG A CA 1
ATOM 7980 C C . ARG A 1 1001 ? 8.186 -12.219 20.233 1.00 89.19 1001 ARG A C 1
ATOM 7982 O O . ARG A 1 1001 ? 9.241 -12.109 20.851 1.00 89.19 1001 ARG A O 1
ATOM 7989 N N . GLU A 1 1002 ? 7.816 -11.337 19.302 1.00 87.12 1002 GLU A N 1
ATOM 7990 C CA . GLU A 1 1002 ? 8.655 -10.178 18.966 1.00 87.12 1002 GLU A CA 1
ATOM 7991 C C . GLU A 1 1002 ? 8.668 -9.129 20.095 1.00 87.12 1002 GLU A C 1
ATOM 7993 O O . GLU A 1 1002 ? 9.731 -8.601 20.407 1.00 87.12 1002 GLU A O 1
ATOM 7998 N N . TYR A 1 1003 ? 7.543 -8.896 20.785 1.00 86.56 1003 TYR A N 1
ATOM 7999 C CA . TYR A 1 1003 ? 7.493 -8.011 21.956 1.00 86.56 1003 TYR A CA 1
ATOM 8000 C C . TYR A 1 1003 ? 8.408 -8.497 23.093 1.00 86.56 1003 TYR A C 1
ATOM 8002 O O . TYR A 1 1003 ? 9.202 -7.710 23.605 1.00 86.56 1003 TYR A O 1
ATOM 8010 N N . ILE A 1 1004 ? 8.363 -9.791 23.443 1.00 87.94 1004 ILE A N 1
ATOM 8011 C CA . ILE A 1 1004 ? 9.238 -10.399 24.467 1.00 87.94 1004 ILE A CA 1
ATOM 8012 C C . ILE A 1 1004 ? 10.719 -10.257 24.082 1.00 87.94 1004 ILE A C 1
ATOM 8014 O O . ILE A 1 1004 ? 11.560 -9.936 24.917 1.00 87.94 1004 ILE A O 1
ATOM 8018 N N . LYS A 1 1005 ? 11.041 -10.464 22.802 1.00 85.31 1005 LYS A N 1
ATOM 8019 C CA . LYS A 1 1005 ? 12.404 -10.353 22.267 1.00 85.31 1005 LYS A CA 1
ATOM 8020 C C . LYS A 1 1005 ? 12.945 -8.917 22.281 1.00 85.31 1005 LYS A C 1
ATOM 8022 O O . LYS A 1 1005 ? 14.151 -8.737 22.423 1.00 85.31 1005 LYS A O 1
ATOM 8027 N N . GLN A 1 1006 ? 12.081 -7.915 22.112 1.00 80.62 1006 GLN A N 1
ATOM 8028 C CA . GLN A 1 1006 ? 12.463 -6.498 22.094 1.00 80.62 1006 GLN A CA 1
ATOM 8029 C C . GLN A 1 1006 ? 12.505 -5.856 23.489 1.00 80.62 1006 GLN A C 1
ATOM 8031 O O . GLN A 1 1006 ? 13.243 -4.895 23.679 1.00 80.62 1006 GLN A O 1
ATOM 8036 N N . ASN A 1 1007 ? 11.753 -6.379 24.465 1.00 77.88 1007 ASN A N 1
ATOM 8037 C CA . ASN A 1 1007 ? 11.567 -5.747 25.774 1.00 77.88 1007 ASN A CA 1
ATOM 8038 C C . ASN A 1 1007 ? 12.091 -6.647 26.908 1.00 77.88 1007 ASN A C 1
ATOM 8040 O O . ASN A 1 1007 ? 11.371 -7.545 27.345 1.00 77.88 1007 ASN A O 1
ATOM 8044 N N . PRO A 1 1008 ? 13.298 -6.406 27.462 1.00 73.31 1008 PRO A N 1
ATOM 8045 C CA . PRO A 1 1008 ? 13.838 -7.207 28.565 1.00 73.31 1008 PRO A CA 1
ATOM 8046 C C . PRO A 1 1008 ? 12.908 -7.284 29.787 1.00 73.31 1008 PRO A C 1
ATOM 8048 O O . PRO A 1 1008 ? 12.730 -8.365 30.343 1.00 73.31 1008 PRO A O 1
ATOM 8051 N N . MET A 1 1009 ? 12.229 -6.186 30.135 1.00 66.88 1009 MET A N 1
ATOM 8052 C CA . MET A 1 1009 ? 11.245 -6.119 31.231 1.00 66.88 1009 MET A CA 1
ATOM 8053 C C . MET A 1 1009 ? 10.009 -7.017 31.014 1.00 66.88 1009 MET A C 1
ATOM 8055 O O . MET A 1 1009 ? 9.326 -7.376 31.969 1.00 66.88 1009 MET A O 1
ATOM 8059 N N . ALA A 1 1010 ? 9.733 -7.473 29.785 1.00 71.19 1010 ALA A N 1
ATOM 8060 C CA . ALA A 1 1010 ? 8.643 -8.417 29.522 1.00 71.19 1010 ALA A CA 1
ATOM 8061 C C . ALA A 1 1010 ? 8.857 -9.793 30.186 1.00 71.19 1010 ALA A C 1
ATOM 8063 O O . ALA A 1 1010 ? 7.903 -10.561 30.302 1.00 71.19 1010 ALA A O 1
ATOM 8064 N N . HIS A 1 1011 ? 10.075 -10.108 30.650 1.00 67.75 1011 HIS A N 1
ATOM 8065 C CA . HIS A 1 1011 ? 10.364 -11.350 31.374 1.00 67.75 1011 HIS A CA 1
ATOM 8066 C C . HIS A 1 1011 ? 9.669 -11.428 32.744 1.00 67.75 1011 HIS A C 1
ATOM 8068 O O . HIS A 1 1011 ? 9.361 -12.530 33.191 1.00 67.75 1011 HIS A O 1
ATOM 8074 N N . GLU A 1 1012 ? 9.355 -10.295 33.378 1.00 69.75 1012 GLU A N 1
ATOM 8075 C CA . GLU A 1 1012 ? 8.583 -10.255 34.632 1.00 69.75 1012 GLU A CA 1
ATOM 8076 C C . GLU A 1 1012 ? 7.110 -10.625 34.403 1.00 69.75 1012 GLU A C 1
ATOM 8078 O O . GLU A 1 1012 ? 6.477 -11.269 35.235 1.00 69.75 1012 GLU A O 1
ATOM 8083 N N . LYS A 1 1013 ? 6.577 -10.290 33.221 1.00 79.19 1013 LYS A N 1
ATOM 8084 C CA . LYS A 1 1013 ? 5.209 -10.610 32.778 1.00 79.19 1013 LYS A CA 1
ATOM 8085 C C . LYS A 1 1013 ? 5.177 -11.791 31.798 1.00 79.19 1013 LYS A C 1
ATOM 8087 O O . LYS A 1 1013 ? 4.241 -11.933 31.014 1.00 79.19 1013 LYS A O 1
ATOM 8092 N N . LEU A 1 1014 ? 6.191 -12.663 31.829 1.00 83.25 1014 LEU A N 1
ATOM 8093 C CA . LEU A 1 1014 ? 6.351 -13.726 30.832 1.00 83.25 1014 LEU A CA 1
ATOM 8094 C C . LEU A 1 1014 ? 5.152 -14.687 30.796 1.00 83.25 1014 LEU A C 1
ATOM 8096 O O . LEU A 1 1014 ? 4.753 -15.103 29.714 1.00 83.25 1014 LEU A O 1
ATOM 8100 N N . LEU A 1 1015 ? 4.544 -14.992 31.949 1.00 85.44 1015 LEU A N 1
ATOM 8101 C CA . LEU A 1 1015 ? 3.392 -15.902 32.049 1.00 85.44 1015 LEU A CA 1
ATOM 8102 C C . LEU A 1 1015 ? 2.159 -15.411 31.265 1.00 85.44 1015 LEU A C 1
ATOM 8104 O O . LEU A 1 1015 ? 1.431 -16.225 30.708 1.00 85.44 1015 LEU A O 1
ATOM 8108 N N . SER A 1 1016 ? 1.931 -14.094 31.186 1.00 85.88 1016 SER A N 1
ATOM 8109 C CA . SER A 1 1016 ? 0.786 -13.507 30.469 1.00 85.88 1016 SER A CA 1
ATOM 8110 C C . SER A 1 1016 ? 1.085 -13.156 29.005 1.00 85.88 1016 SER A C 1
ATOM 8112 O O . SER A 1 1016 ? 0.170 -12.831 28.246 1.00 85.88 1016 SER A O 1
ATOM 8114 N N . LEU A 1 1017 ? 2.352 -13.242 28.584 1.00 90.00 1017 LEU A N 1
ATOM 8115 C CA . LEU A 1 1017 ? 2.801 -12.878 27.237 1.00 90.00 1017 LEU A CA 1
ATOM 8116 C C . LEU A 1 1017 ? 3.273 -14.070 26.398 1.00 90.00 1017 LEU A C 1
ATOM 8118 O O . LEU A 1 1017 ? 3.110 -14.041 25.179 1.00 90.00 1017 LEU A O 1
ATOM 8122 N N . LEU A 1 1018 ? 3.867 -15.098 27.005 1.00 91.25 1018 LEU A N 1
ATOM 8123 C CA . LEU A 1 1018 ? 4.473 -16.226 26.297 1.00 91.25 1018 LEU A CA 1
ATOM 8124 C C . LEU A 1 1018 ? 3.378 -17.136 25.699 1.00 91.25 1018 LEU A C 1
ATOM 8126 O O . LEU A 1 1018 ? 2.624 -17.740 26.464 1.00 91.25 1018 LEU A O 1
ATOM 8130 N N . PRO A 1 1019 ? 3.250 -17.247 24.358 1.00 94.00 1019 PRO A N 1
ATOM 8131 C CA . PRO A 1 1019 ? 2.080 -17.870 23.732 1.00 94.00 1019 PRO A CA 1
ATOM 8132 C C . PRO A 1 1019 ? 1.829 -19.331 24.106 1.00 94.00 1019 PRO A C 1
ATOM 8134 O O . PRO A 1 1019 ? 0.690 -19.780 24.045 1.00 94.00 1019 PRO A O 1
ATOM 8137 N N . GLU A 1 1020 ? 2.868 -20.061 24.499 1.00 93.44 1020 GLU A N 1
ATOM 8138 C CA . GLU A 1 1020 ? 2.820 -21.458 24.928 1.00 93.44 1020 GLU A CA 1
ATOM 8139 C C . GLU A 1 1020 ? 1.869 -21.666 26.124 1.00 93.44 1020 GLU A C 1
ATOM 8141 O O . GLU A 1 1020 ? 1.163 -22.673 26.168 1.00 93.44 1020 GLU A O 1
ATOM 8146 N N . TYR A 1 1021 ? 1.735 -20.673 27.016 1.00 94.88 1021 TYR A N 1
ATOM 8147 C CA . TYR A 1 1021 ? 0.782 -20.700 28.138 1.00 94.88 1021 TYR A CA 1
ATOM 8148 C C . TYR A 1 1021 ? -0.697 -20.670 27.721 1.00 94.88 1021 TYR A C 1
ATOM 8150 O O . TYR A 1 1021 ? -1.566 -20.766 28.581 1.00 94.88 1021 TYR A O 1
ATOM 8158 N N . VAL A 1 1022 ? -1.026 -20.597 26.425 1.00 96.38 1022 VAL A N 1
ATOM 8159 C CA . VAL A 1 1022 ? -2.402 -20.824 25.950 1.00 96.38 1022 VAL A CA 1
ATOM 8160 C C . VAL A 1 1022 ? -2.851 -22.283 26.100 1.00 96.38 1022 VAL A C 1
ATOM 8162 O O . VAL A 1 1022 ? -4.050 -22.543 26.185 1.00 96.38 1022 VAL A O 1
ATOM 8165 N N . VAL A 1 1023 ? -1.917 -23.242 26.126 1.00 96.50 1023 VAL A N 1
ATOM 8166 C CA . VAL A 1 1023 ? -2.250 -24.675 26.092 1.00 96.50 1023 VAL A CA 1
ATOM 8167 C C . VAL A 1 1023 ? -2.999 -25.157 27.342 1.00 96.50 1023 VAL A C 1
ATOM 8169 O O . VAL A 1 1023 ? -4.016 -25.823 27.154 1.00 96.50 1023 VAL A O 1
ATOM 8172 N N . PRO A 1 1024 ? -2.619 -24.782 28.582 1.00 97.31 1024 PRO A N 1
ATOM 8173 C CA . PRO A 1 1024 ? -3.429 -25.075 29.764 1.00 97.31 1024 PRO A CA 1
ATOM 8174 C C . PRO A 1 1024 ? -4.877 -24.574 29.648 1.00 97.31 1024 PRO A C 1
ATOM 8176 O O . PRO A 1 1024 ? -5.811 -25.356 29.815 1.00 97.31 1024 PRO A O 1
ATOM 8179 N N . TYR A 1 1025 ? -5.088 -23.309 29.263 1.00 97.88 1025 TYR A N 1
ATOM 8180 C CA . TYR A 1 1025 ? -6.440 -22.758 29.099 1.00 97.88 1025 TYR A CA 1
ATOM 8181 C C . TYR A 1 1025 ? -7.236 -23.455 27.987 1.00 97.88 1025 TYR A C 1
ATOM 8183 O O . TYR A 1 1025 ? -8.435 -23.664 28.132 1.00 97.88 1025 TYR A O 1
ATOM 8191 N N . MET A 1 1026 ? -6.582 -23.847 26.888 1.00 97.69 1026 MET A N 1
ATOM 8192 C CA . MET A 1 1026 ? -7.204 -24.617 25.805 1.00 97.69 1026 MET A CA 1
ATOM 8193 C C . MET A 1 1026 ? -7.647 -26.003 26.269 1.00 97.69 1026 MET A C 1
ATOM 8195 O O . MET A 1 1026 ? -8.755 -26.418 25.945 1.00 97.69 1026 MET A O 1
ATOM 8199 N N . ILE A 1 1027 ? -6.808 -26.711 27.025 1.00 98.25 1027 ILE A N 1
ATOM 8200 C CA . ILE A 1 1027 ? -7.135 -28.037 27.559 1.00 98.25 1027 ILE A CA 1
ATOM 8201 C C . ILE A 1 1027 ? -8.340 -27.945 28.501 1.00 98.25 1027 ILE A C 1
ATOM 8203 O O . ILE A 1 1027 ? -9.297 -28.694 28.330 1.00 98.25 1027 ILE A O 1
ATOM 8207 N N . HIS A 1 1028 ? -8.343 -26.980 29.423 1.00 98.31 1028 HIS A N 1
ATOM 8208 C CA . HIS A 1 1028 ? -9.469 -26.763 30.333 1.00 98.31 1028 HIS A CA 1
ATOM 8209 C C . HIS A 1 1028 ? -10.750 -26.341 29.592 1.00 98.31 1028 HIS A C 1
ATOM 8211 O O . HIS A 1 1028 ? -11.830 -26.848 29.883 1.00 98.31 1028 HIS A O 1
ATOM 8217 N N . LEU A 1 1029 ? -10.655 -25.437 28.609 1.00 98.19 1029 LEU A N 1
ATOM 8218 C CA . LEU A 1 1029 ? -11.803 -25.011 27.800 1.00 98.19 1029 LEU A CA 1
ATOM 8219 C C . LEU A 1 1029 ? -12.424 -26.186 27.028 1.00 98.19 1029 LEU A C 1
ATOM 8221 O O . LEU A 1 1029 ? -13.643 -26.276 26.944 1.00 98.19 1029 LEU A O 1
ATOM 8225 N N . LEU A 1 1030 ? -11.599 -27.094 26.501 1.00 98.06 1030 LEU A N 1
ATOM 8226 C CA . LEU A 1 1030 ? -12.053 -28.284 25.775 1.00 98.06 1030 LEU A CA 1
ATOM 8227 C C . LEU A 1 1030 ? -12.573 -29.394 26.702 1.00 98.06 1030 LEU A C 1
ATOM 8229 O O . LEU A 1 1030 ? -13.506 -30.100 26.333 1.00 98.06 1030 LEU A O 1
ATOM 8233 N N . ALA A 1 1031 ? -12.033 -29.530 27.916 1.00 97.62 1031 ALA A N 1
ATOM 8234 C CA . ALA A 1 1031 ? -12.548 -30.462 28.922 1.00 97.62 1031 ALA A CA 1
ATOM 8235 C C . ALA A 1 1031 ? -13.952 -30.074 29.427 1.00 97.62 1031 ALA A C 1
ATOM 8237 O O . ALA A 1 1031 ? -14.728 -30.947 29.820 1.00 97.62 1031 ALA A O 1
ATOM 8238 N N . HIS A 1 1032 ? -14.300 -28.784 29.376 1.00 97.06 1032 HIS A N 1
ATOM 8239 C CA . HIS A 1 1032 ? -15.618 -28.235 29.731 1.00 97.06 1032 HIS A CA 1
ATOM 8240 C C . HIS A 1 1032 ? -16.470 -27.822 28.516 1.00 97.06 1032 HIS A C 1
ATOM 8242 O O . HIS A 1 1032 ? -17.505 -27.179 28.675 1.00 97.06 1032 HIS A O 1
ATOM 8248 N N . ASP A 1 1033 ? -16.075 -28.215 27.304 1.00 96.12 1033 ASP A N 1
ATOM 8249 C CA . ASP A 1 1033 ? -16.857 -27.971 26.091 1.00 96.12 1033 ASP A CA 1
ATOM 8250 C C . ASP A 1 1033 ? -18.197 -28.751 26.132 1.00 96.12 1033 ASP A C 1
ATOM 8252 O O . ASP A 1 1033 ? -18.183 -29.952 26.424 1.00 96.12 1033 ASP A O 1
ATOM 8256 N N . PRO A 1 1034 ? -19.358 -28.121 25.841 1.00 94.94 1034 PRO A N 1
ATOM 8257 C CA . PRO A 1 1034 ? -20.665 -28.777 25.957 1.00 94.94 1034 PRO A CA 1
ATOM 8258 C C . PRO A 1 1034 ? -20.879 -29.990 25.045 1.00 94.94 1034 PRO A C 1
ATOM 8260 O O . PRO A 1 1034 ? -21.709 -30.840 25.371 1.00 94.94 1034 PRO A O 1
ATOM 8263 N N . ASP A 1 1035 ? -20.151 -30.100 23.928 1.00 94.12 1035 ASP A N 1
ATOM 8264 C CA . ASP A 1 1035 ? -20.250 -31.264 23.042 1.00 94.12 1035 ASP A CA 1
ATOM 8265 C C . ASP A 1 1035 ? -19.488 -32.471 23.631 1.00 94.12 1035 ASP A C 1
ATOM 8267 O O . ASP A 1 1035 ? -19.835 -33.626 23.358 1.00 94.12 1035 ASP A O 1
ATOM 8271 N N . PHE A 1 1036 ? -18.482 -32.227 24.486 1.00 96.00 1036 PHE A N 1
ATOM 8272 C CA . PHE A 1 1036 ? -17.639 -33.253 25.108 1.00 96.00 1036 PHE A CA 1
ATOM 8273 C C . PHE A 1 1036 ? -18.293 -33.874 26.353 1.00 96.00 1036 PHE A C 1
ATOM 8275 O O . PHE A 1 1036 ? -17.932 -33.645 27.510 1.00 96.00 1036 PHE A O 1
ATOM 8282 N N . THR A 1 1037 ? -19.296 -34.702 26.080 1.00 93.88 1037 THR A N 1
ATOM 8283 C CA . THR A 1 1037 ? -20.142 -35.376 27.076 1.00 93.88 1037 THR A CA 1
ATOM 8284 C C . THR A 1 1037 ? -19.679 -36.789 27.436 1.00 93.88 1037 THR A C 1
ATOM 8286 O O . THR A 1 1037 ? -20.065 -37.307 28.485 1.00 93.88 1037 THR A O 1
ATOM 8289 N N . LYS A 1 1038 ? -18.883 -37.444 26.581 1.00 92.12 1038 LYS A N 1
ATOM 8290 C CA . LYS A 1 1038 ? -18.472 -38.850 26.719 1.00 92.12 1038 LYS A CA 1
ATOM 8291 C C . LYS A 1 1038 ? -16.964 -38.995 26.462 1.00 92.12 1038 LYS A C 1
ATOM 8293 O O . LYS A 1 1038 ? -16.562 -39.054 25.301 1.00 92.12 1038 LYS A O 1
ATOM 8298 N N . PRO A 1 1039 ? -16.126 -39.150 27.507 1.00 86.12 1039 PRO A N 1
ATOM 8299 C CA . PRO A 1 1039 ? -14.664 -39.144 27.361 1.00 86.12 1039 PRO A CA 1
ATOM 8300 C C . PRO A 1 1039 ? -14.081 -40.247 26.460 1.00 86.12 1039 PRO A C 1
ATOM 8302 O O . PRO A 1 1039 ? -12.953 -40.132 26.003 1.00 86.12 1039 PRO A O 1
ATOM 8305 N N . GLN A 1 1040 ? -14.839 -41.318 26.207 1.00 88.44 1040 GLN A N 1
ATOM 8306 C CA . GLN A 1 1040 ? -14.417 -42.477 25.410 1.00 88.44 1040 GLN A CA 1
ATOM 8307 C C . GLN A 1 1040 ? -15.127 -42.562 24.041 1.00 88.44 1040 GLN A C 1
ATOM 8309 O O . GLN A 1 1040 ? -15.019 -43.575 23.351 1.00 88.44 1040 GLN A O 1
ATOM 8314 N N . ASP A 1 1041 ? -15.887 -41.534 23.639 1.00 93.38 1041 ASP A N 1
ATOM 8315 C CA . ASP A 1 1041 ? -16.544 -41.498 22.328 1.00 93.38 1041 ASP A CA 1
ATOM 8316 C C . ASP A 1 1041 ? -15.566 -41.084 21.216 1.00 93.38 1041 ASP A C 1
ATOM 8318 O O . ASP A 1 1041 ? -14.891 -40.059 21.301 1.00 93.38 1041 ASP A O 1
ATOM 8322 N N . PHE A 1 1042 ? -15.482 -41.888 20.154 1.00 92.31 1042 PHE A N 1
ATOM 8323 C CA . PHE A 1 1042 ? -14.487 -41.705 19.095 1.00 92.31 1042 PHE A CA 1
ATOM 8324 C C . PHE A 1 1042 ? -14.718 -40.474 18.206 1.00 92.31 1042 PHE A C 1
ATOM 8326 O O . PHE A 1 1042 ? -13.742 -39.929 17.687 1.00 92.31 1042 PHE A O 1
ATOM 8333 N N . GLU A 1 1043 ? -15.965 -40.031 18.019 1.00 91.62 1043 GLU A N 1
ATOM 8334 C CA . GLU A 1 1043 ? -16.256 -38.817 17.247 1.00 91.62 1043 GLU A CA 1
ATOM 8335 C C . GLU A 1 1043 ? -15.907 -37.583 18.087 1.00 91.62 1043 GLU A C 1
ATOM 8337 O O . GLU A 1 1043 ? -15.160 -36.722 17.623 1.00 91.62 1043 GLU A O 1
ATOM 8342 N N . GLN A 1 1044 ? -16.321 -37.550 19.360 1.00 94.31 1044 GLN A N 1
ATOM 8343 C CA . GLN A 1 1044 ? -15.974 -36.447 20.266 1.00 94.31 1044 GLN A CA 1
ATOM 8344 C C . GLN A 1 1044 ? -14.453 -36.332 20.474 1.00 94.31 1044 GLN A C 1
ATOM 8346 O O . GLN A 1 1044 ? -13.899 -35.236 20.403 1.00 94.31 1044 GLN A O 1
ATOM 8351 N N . LEU A 1 1045 ? -13.740 -37.454 20.643 1.00 94.38 1045 LEU A N 1
ATOM 8352 C CA . LEU A 1 1045 ? -12.273 -37.466 20.737 1.00 94.38 1045 LEU A CA 1
ATOM 8353 C C . LEU A 1 1045 ? -11.586 -36.937 19.465 1.00 94.38 1045 LEU A C 1
ATOM 8355 O O . LEU A 1 1045 ? -10.546 -36.277 19.561 1.00 94.38 1045 LEU A O 1
ATOM 8359 N N . ARG A 1 1046 ? -12.149 -37.190 18.273 1.00 93.56 1046 ARG A N 1
ATOM 8360 C CA . ARG A 1 1046 ? -11.645 -36.603 17.020 1.00 93.56 1046 ARG A CA 1
ATOM 8361 C C . ARG A 1 1046 ? -11.841 -35.089 17.019 1.00 93.56 1046 ARG A C 1
ATOM 8363 O O . ARG A 1 1046 ? -10.900 -34.373 16.686 1.00 93.56 1046 ARG A O 1
ATOM 8370 N N . ASP A 1 1047 ? -13.009 -34.604 17.418 1.00 93.75 1047 ASP A N 1
ATOM 8371 C CA . ASP A 1 1047 ? -13.316 -33.172 17.405 1.00 93.75 1047 ASP A CA 1
ATOM 8372 C C . ASP A 1 1047 ? -12.430 -32.404 18.413 1.00 93.75 1047 ASP A C 1
ATOM 8374 O O . ASP A 1 1047 ? -11.847 -31.372 18.069 1.00 93.75 1047 ASP A O 1
ATOM 8378 N N . ILE A 1 1048 ? -12.189 -32.972 19.604 1.00 97.06 1048 ILE A N 1
ATOM 8379 C CA . ILE A 1 1048 ? -11.197 -32.477 20.580 1.00 97.06 1048 ILE A CA 1
ATOM 8380 C C . ILE A 1 1048 ? -9.789 -32.422 19.965 1.00 97.06 1048 ILE A C 1
ATOM 8382 O O . ILE A 1 1048 ? -9.106 -31.399 20.059 1.00 97.06 1048 ILE A O 1
ATOM 8386 N N . LYS A 1 1049 ? -9.349 -33.493 19.289 1.00 96.06 1049 LYS A N 1
ATOM 8387 C CA . LYS A 1 1049 ? -8.053 -33.538 18.591 1.00 96.06 1049 LYS A CA 1
ATOM 8388 C C . LYS A 1 1049 ? -7.950 -32.461 17.504 1.00 96.06 1049 LYS A C 1
ATOM 8390 O O . LYS A 1 1049 ? -6.879 -31.873 17.347 1.00 96.06 1049 LYS A O 1
ATOM 8395 N N . GLU A 1 1050 ? -9.015 -32.195 16.751 1.00 95.69 1050 GLU A N 1
ATOM 8396 C CA . GLU A 1 1050 ? -9.023 -31.152 15.718 1.00 95.69 1050 GLU A CA 1
ATOM 8397 C C . GLU A 1 1050 ? -8.909 -29.745 16.321 1.00 95.69 1050 GLU A C 1
ATOM 8399 O O . GLU A 1 1050 ? -8.091 -28.956 15.841 1.00 95.69 1050 GLU A O 1
ATOM 8404 N N . CYS A 1 1051 ? -9.614 -29.456 17.421 1.00 97.38 1051 CYS A N 1
ATOM 8405 C CA . CYS A 1 1051 ? -9.450 -28.215 18.186 1.00 97.38 1051 CYS A CA 1
ATOM 8406 C C . CYS A 1 1051 ? -8.024 -28.035 18.737 1.00 97.38 1051 CYS A C 1
ATOM 8408 O O . CYS A 1 1051 ? -7.419 -26.976 18.550 1.00 97.38 1051 CYS A O 1
ATOM 8410 N N . LEU A 1 1052 ? -7.458 -29.074 19.365 1.00 97.31 1052 LEU A N 1
ATOM 8411 C CA . LEU A 1 1052 ? -6.081 -29.064 19.875 1.00 97.31 1052 LEU A CA 1
ATOM 8412 C C . LEU A 1 1052 ? -5.067 -28.822 18.747 1.00 97.31 1052 LEU A C 1
ATOM 8414 O O . LEU A 1 1052 ? -4.189 -27.964 18.860 1.00 97.31 1052 LEU A O 1
ATOM 8418 N N . TRP A 1 1053 ? -5.196 -29.550 17.633 1.00 95.75 1053 TRP A N 1
ATOM 8419 C CA . TRP A 1 1053 ? -4.290 -29.421 16.492 1.00 95.75 1053 TRP A CA 1
ATOM 8420 C C . TRP A 1 1053 ? -4.375 -28.040 15.830 1.00 95.75 1053 TRP A C 1
ATOM 8422 O O . TRP A 1 1053 ? -3.338 -27.491 15.465 1.00 95.75 1053 TRP A O 1
ATOM 8432 N N . PHE A 1 1054 ? -5.565 -27.439 15.739 1.00 95.94 1054 PHE A N 1
ATOM 8433 C CA . PHE A 1 1054 ? -5.763 -26.109 15.150 1.00 95.94 1054 PHE A CA 1
ATOM 8434 C C . PHE A 1 1054 ? -4.907 -25.017 15.821 1.00 95.94 1054 PHE A C 1
ATOM 8436 O O . PHE A 1 1054 ? -4.400 -24.122 15.141 1.00 95.94 1054 PHE A O 1
ATOM 8443 N N . MET A 1 1055 ? -4.700 -25.115 17.139 1.00 94.38 1055 MET A N 1
ATOM 8444 C CA . MET A 1 1055 ? -3.796 -24.245 17.901 1.00 94.38 1055 MET A CA 1
ATOM 8445 C C . MET A 1 1055 ? -2.338 -24.718 17.841 1.00 94.38 1055 MET A C 1
ATOM 8447 O O . MET A 1 1055 ? -1.434 -23.927 17.552 1.00 94.38 1055 MET A O 1
ATOM 8451 N N . LEU A 1 1056 ? -2.099 -26.006 18.120 1.00 94.75 1056 LEU A N 1
ATOM 8452 C CA . LEU A 1 1056 ? -0.754 -26.573 18.249 1.00 94.75 1056 LEU A CA 1
ATOM 8453 C C . LEU A 1 1056 ? 0.037 -26.506 16.939 1.00 94.75 1056 LEU A C 1
ATOM 8455 O O . LEU A 1 1056 ? 1.220 -26.183 16.979 1.00 94.75 1056 LEU A O 1
ATOM 8459 N N . GLU A 1 1057 ? -0.603 -26.702 15.781 1.00 93.44 1057 GLU A N 1
ATOM 8460 C CA . GLU A 1 1057 ? 0.029 -26.549 14.463 1.00 93.44 1057 GLU A CA 1
ATOM 8461 C C . GLU A 1 1057 ? 0.697 -25.171 14.312 1.00 93.44 1057 GLU A C 1
ATOM 8463 O O . GLU A 1 1057 ? 1.802 -25.055 13.780 1.00 93.44 1057 GLU A O 1
ATOM 8468 N N . VAL A 1 1058 ? 0.047 -24.120 14.821 1.00 92.31 1058 VAL A N 1
ATOM 8469 C CA . VAL A 1 1058 ? 0.534 -22.740 14.729 1.00 92.31 1058 VAL A CA 1
ATOM 8470 C C . VAL A 1 1058 ? 1.647 -22.472 15.746 1.00 92.31 1058 VAL A C 1
ATOM 8472 O O . VAL A 1 1058 ? 2.674 -21.896 15.386 1.00 92.31 1058 VAL A O 1
ATOM 8475 N N . LEU A 1 1059 ? 1.481 -22.909 16.998 1.00 91.19 1059 LEU A N 1
ATOM 8476 C CA . LEU A 1 1059 ? 2.489 -22.744 18.058 1.00 91.19 1059 LEU A CA 1
ATOM 8477 C C . LEU A 1 1059 ? 3.794 -23.489 17.727 1.00 91.19 1059 LEU A C 1
ATOM 8479 O O . LEU A 1 1059 ? 4.884 -22.924 17.857 1.00 91.19 1059 LEU A O 1
ATOM 8483 N N . MET A 1 1060 ? 3.665 -24.724 17.233 1.00 90.31 1060 MET A N 1
ATOM 8484 C CA . MET A 1 1060 ? 4.762 -25.640 16.895 1.00 90.31 1060 MET A CA 1
ATOM 8485 C C . MET A 1 1060 ? 5.351 -25.409 15.490 1.00 90.31 1060 MET A C 1
ATOM 8487 O O . MET A 1 1060 ? 6.256 -26.127 15.069 1.00 90.31 1060 MET A O 1
ATOM 8491 N N . THR A 1 1061 ? 4.891 -24.391 14.748 1.00 85.69 1061 THR A N 1
ATOM 8492 C CA . THR A 1 1061 ? 5.487 -24.013 13.447 1.00 85.69 1061 THR A CA 1
ATOM 8493 C C . THR A 1 1061 ? 6.962 -23.587 13.592 1.00 85.69 1061 THR A C 1
ATOM 8495 O O . THR A 1 1061 ? 7.732 -23.660 12.634 1.00 85.69 1061 THR A O 1
ATOM 8498 N N . LYS A 1 1062 ? 7.379 -23.144 14.786 1.00 78.44 1062 LYS A N 1
ATOM 8499 C CA . LYS A 1 1062 ? 8.755 -22.741 15.106 1.00 78.44 1062 LYS A CA 1
ATOM 8500 C C . LYS A 1 1062 ? 9.161 -23.261 16.485 1.00 78.44 1062 LYS A C 1
ATOM 8502 O O . LYS A 1 1062 ? 8.701 -22.704 17.484 1.00 78.44 1062 LYS A O 1
ATOM 8507 N N . ASN A 1 1063 ? 10.089 -24.219 16.531 1.00 78.69 1063 ASN A N 1
ATOM 8508 C CA . ASN A 1 1063 ? 10.690 -24.710 17.776 1.00 78.69 1063 ASN A CA 1
ATOM 8509 C C . ASN A 1 1063 ? 11.789 -23.759 18.298 1.00 78.69 1063 ASN A C 1
ATOM 8511 O O . ASN A 1 1063 ? 12.970 -24.099 18.340 1.00 78.69 1063 ASN A O 1
ATOM 8515 N N . GLU A 1 1064 ? 11.411 -22.533 18.651 1.00 72.75 1064 GLU A N 1
ATOM 8516 C CA . GLU A 1 1064 ? 12.304 -21.586 19.329 1.00 72.75 1064 GLU A CA 1
ATOM 8517 C C . GLU A 1 1064 ? 12.408 -21.977 20.822 1.00 72.75 1064 GLU A C 1
ATOM 8519 O O . GLU A 1 1064 ? 11.412 -22.385 21.420 1.00 72.75 1064 GLU A O 1
ATOM 8524 N N . ASN A 1 1065 ? 13.610 -21.894 21.412 1.00 74.94 1065 ASN A N 1
ATOM 8525 C CA . ASN A 1 1065 ? 13.900 -22.128 22.841 1.00 74.94 1065 ASN A CA 1
ATOM 8526 C C . ASN A 1 1065 ? 13.280 -23.403 23.463 1.00 74.94 1065 ASN A C 1
ATOM 8528 O O . ASN A 1 1065 ? 12.732 -23.343 24.561 1.00 74.94 1065 ASN A O 1
ATOM 8532 N N . ASN A 1 1066 ? 13.348 -24.552 22.777 1.00 81.50 1066 ASN A N 1
ATOM 8533 C CA . ASN A 1 1066 ? 12.750 -25.822 23.226 1.00 81.50 1066 ASN A CA 1
ATOM 8534 C C . ASN A 1 1066 ? 11.235 -25.735 23.538 1.00 81.50 1066 ASN A C 1
ATOM 8536 O O . ASN A 1 1066 ? 10.711 -26.497 24.350 1.00 81.50 1066 ASN A O 1
ATOM 8540 N N . SER A 1 1067 ? 10.499 -24.835 22.876 1.00 84.75 1067 SER A N 1
ATOM 8541 C CA . SER A 1 1067 ? 9.043 -24.687 23.053 1.00 84.75 1067 SER A CA 1
ATOM 8542 C C . SER A 1 1067 ? 8.272 -26.012 22.976 1.00 84.75 1067 SER A C 1
ATOM 8544 O O . SER A 1 1067 ? 7.314 -26.196 23.718 1.00 84.75 1067 SER A O 1
ATOM 8546 N N . HIS A 1 1068 ? 8.695 -26.977 22.152 1.00 91.38 1068 HIS A N 1
ATOM 8547 C CA . HIS A 1 1068 ? 7.983 -28.253 22.014 1.00 91.38 1068 HIS A CA 1
ATOM 8548 C C . HIS A 1 1068 ? 8.077 -29.154 23.262 1.00 91.38 1068 HIS A C 1
ATOM 8550 O O . HIS A 1 1068 ? 7.107 -29.847 23.571 1.00 91.38 1068 HIS A O 1
ATOM 8556 N N . SER A 1 1069 ? 9.201 -29.153 23.992 1.00 90.69 1069 SER A N 1
ATOM 8557 C CA . SER A 1 1069 ? 9.298 -29.869 25.274 1.00 90.69 1069 SER A CA 1
ATOM 8558 C C . SER A 1 1069 ? 8.619 -29.093 26.400 1.00 90.69 1069 SER A C 1
ATOM 8560 O O . SER A 1 1069 ? 7.962 -29.703 27.238 1.00 90.69 1069 SER A O 1
ATOM 8562 N N . PHE A 1 1070 ? 8.674 -27.757 26.371 1.00 92.56 1070 PHE A N 1
ATOM 8563 C CA . PHE A 1 1070 ? 7.934 -26.902 27.306 1.00 92.56 1070 PHE A CA 1
ATOM 8564 C C . PHE A 1 1070 ? 6.417 -27.140 27.223 1.00 92.56 1070 PHE A C 1
ATOM 8566 O O . PHE A 1 1070 ? 5.761 -27.325 28.247 1.00 92.56 1070 PHE A O 1
ATOM 8573 N N . LEU A 1 1071 ? 5.871 -27.223 26.002 1.00 93.75 1071 LEU A N 1
ATOM 8574 C CA . LEU A 1 1071 ? 4.468 -27.568 25.757 1.00 93.75 1071 LEU A CA 1
ATOM 8575 C C . LEU A 1 1071 ? 4.114 -28.955 26.302 1.00 93.75 1071 LEU A C 1
ATOM 8577 O O . LEU A 1 1071 ? 3.123 -29.086 27.013 1.00 93.75 1071 LEU A O 1
ATOM 8581 N N . ARG A 1 1072 ? 4.928 -29.982 26.023 1.00 94.38 1072 ARG A N 1
ATOM 8582 C CA . ARG A 1 1072 ? 4.725 -31.329 26.583 1.00 94.38 1072 ARG A CA 1
ATOM 8583 C C . ARG A 1 1072 ? 4.713 -31.297 28.116 1.00 94.38 1072 ARG A C 1
ATOM 8585 O O . ARG A 1 1072 ? 3.777 -31.813 28.720 1.00 94.38 1072 ARG A O 1
ATOM 8592 N N . LYS A 1 1073 ? 5.700 -30.638 28.732 1.00 94.25 1073 LYS A N 1
ATOM 8593 C CA . LYS A 1 1073 ? 5.846 -30.542 30.190 1.00 94.25 1073 LYS A CA 1
ATOM 8594 C C . LYS A 1 1073 ? 4.674 -29.809 30.855 1.00 94.25 1073 LYS A C 1
ATOM 8596 O O . LYS A 1 1073 ? 4.286 -30.182 31.956 1.00 94.25 1073 LYS A O 1
ATOM 8601 N N . MET A 1 1074 ? 4.053 -28.827 30.187 1.00 94.19 1074 MET A N 1
ATOM 8602 C CA . MET A 1 1074 ? 2.788 -28.238 30.661 1.00 94.19 1074 MET A CA 1
ATOM 8603 C C . MET A 1 1074 ? 1.680 -29.282 30.760 1.00 94.19 1074 MET A C 1
ATOM 8605 O O . MET A 1 1074 ? 1.013 -29.360 31.786 1.00 94.19 1074 MET A O 1
ATOM 8609 N N . VAL A 1 1075 ? 1.483 -30.079 29.707 1.00 96.31 1075 VAL A N 1
ATOM 8610 C CA . VAL A 1 1075 ? 0.402 -31.075 29.667 1.00 96.31 1075 VAL A CA 1
ATOM 8611 C C . VAL A 1 1075 ? 0.640 -32.201 30.676 1.00 96.31 1075 VAL A C 1
ATOM 8613 O O . VAL A 1 1075 ? -0.304 -32.632 31.331 1.00 96.31 1075 VAL A O 1
ATOM 8616 N N . GLU A 1 1076 ? 1.896 -32.616 30.862 1.00 94.06 1076 GLU A N 1
ATOM 8617 C CA . GLU A 1 1076 ? 2.293 -33.544 31.929 1.00 94.06 1076 GLU A CA 1
ATOM 8618 C C . GLU A 1 1076 ? 1.989 -32.967 33.319 1.00 94.06 1076 GLU A C 1
ATOM 8620 O O . GLU A 1 1076 ? 1.351 -33.643 34.122 1.00 94.06 1076 GLU A O 1
ATOM 8625 N N . ASN A 1 1077 ? 2.359 -31.709 33.593 1.00 94.31 1077 ASN A N 1
ATOM 8626 C CA . ASN A 1 1077 ? 2.069 -31.070 34.881 1.00 94.31 1077 ASN A CA 1
ATOM 8627 C C . ASN A 1 1077 ? 0.551 -30.943 35.139 1.00 94.31 1077 ASN A C 1
ATOM 8629 O O . ASN A 1 1077 ? 0.142 -31.080 36.286 1.00 94.31 1077 ASN A O 1
ATOM 8633 N N . ILE A 1 1078 ? -0.292 -30.739 34.113 1.00 95.94 1078 ILE A N 1
ATOM 8634 C CA . ILE A 1 1078 ? -1.764 -30.686 34.278 1.00 95.94 1078 ILE A CA 1
ATOM 8635 C C . ILE A 1 1078 ? -2.334 -32.038 34.724 1.00 95.94 1078 ILE A C 1
ATOM 8637 O O . ILE A 1 1078 ? -3.281 -32.078 35.502 1.00 95.94 1078 ILE A O 1
ATOM 8641 N N . LYS A 1 1079 ? -1.763 -33.169 34.287 1.00 94.94 1079 LYS A N 1
ATOM 8642 C CA . LYS A 1 1079 ? -2.224 -34.481 34.775 1.00 94.94 1079 LYS A CA 1
ATOM 8643 C C . LYS A 1 1079 ? -1.979 -34.664 36.274 1.00 94.94 1079 LYS A C 1
ATOM 8645 O O . LYS A 1 1079 ? -2.745 -35.384 36.908 1.00 94.94 1079 LYS A O 1
ATOM 8650 N N . GLN A 1 1080 ? -0.974 -33.978 36.822 1.00 94.56 1080 GLN A N 1
ATOM 8651 C CA . GLN A 1 1080 ? -0.610 -33.970 38.243 1.00 94.56 1080 GLN A CA 1
ATOM 8652 C C . GLN A 1 1080 ? -1.366 -32.906 39.066 1.00 94.56 1080 GLN A C 1
ATOM 8654 O O . GLN A 1 1080 ? -1.010 -32.623 40.210 1.00 94.56 1080 GLN A O 1
ATOM 8659 N N . THR A 1 1081 ? -2.417 -32.307 38.502 1.00 94.94 1081 THR A N 1
ATOM 8660 C CA . THR A 1 1081 ? -3.356 -31.434 39.214 1.00 94.94 1081 THR A CA 1
ATOM 8661 C C . THR A 1 1081 ? -4.783 -31.960 39.084 1.00 94.94 1081 THR A C 1
ATOM 8663 O O . THR A 1 1081 ? -5.053 -32.931 38.372 1.00 94.94 1081 THR A O 1
ATOM 8666 N N . LYS A 1 1082 ? -5.715 -31.329 39.796 1.00 95.19 1082 LYS A N 1
ATOM 8667 C CA . LYS A 1 1082 ? -7.154 -31.510 39.606 1.00 95.19 1082 LYS A CA 1
ATOM 8668 C C . LYS A 1 1082 ? -7.747 -30.290 38.906 1.00 95.19 1082 LYS A C 1
ATOM 8670 O O . LYS A 1 1082 ? -7.188 -29.190 38.965 1.00 95.19 1082 LYS A O 1
ATOM 8675 N N . ASP A 1 1083 ? -8.893 -30.496 38.274 1.00 96.06 1083 ASP A N 1
ATOM 8676 C CA . ASP A 1 1083 ? -9.750 -29.438 37.744 1.00 96.06 1083 ASP A CA 1
ATOM 8677 C C . ASP A 1 1083 ? -10.143 -28.478 38.879 1.00 96.06 1083 ASP A C 1
ATOM 8679 O O . ASP A 1 1083 ? -10.790 -28.897 39.834 1.00 96.06 1083 ASP A O 1
ATOM 8683 N N . ALA A 1 1084 ? -9.733 -27.205 38.833 1.00 95.94 1084 ALA A N 1
ATOM 8684 C CA . ALA A 1 1084 ? -10.006 -26.283 39.946 1.00 95.94 1084 ALA A CA 1
ATOM 8685 C C . ALA A 1 1084 ? -11.488 -25.887 40.050 1.00 95.94 1084 ALA A C 1
ATOM 8687 O O . ALA A 1 1084 ? -11.924 -25.426 41.104 1.00 95.94 1084 ALA A O 1
ATOM 8688 N N . GLN A 1 1085 ? -12.247 -26.056 38.964 1.00 95.62 1085 GLN A N 1
ATOM 8689 C CA . GLN A 1 1085 ? -13.669 -25.738 38.895 1.00 95.62 1085 GLN A CA 1
ATOM 8690 C C . GLN A 1 1085 ? -14.525 -26.817 39.582 1.00 95.62 1085 GLN A C 1
ATOM 8692 O O . GLN A 1 1085 ? -15.458 -26.484 40.311 1.00 95.62 1085 GLN A O 1
ATOM 8697 N N . ALA A 1 1086 ? -14.176 -28.098 39.420 1.00 94.06 1086 ALA A N 1
ATOM 8698 C CA . ALA A 1 1086 ? -14.790 -29.220 40.128 1.00 94.06 1086 ALA A CA 1
ATOM 8699 C C . ALA A 1 1086 ? -13.741 -30.244 40.639 1.00 94.06 1086 ALA A C 1
ATOM 8701 O O . ALA A 1 1086 ? -13.679 -31.371 40.134 1.00 94.06 1086 ALA A O 1
ATOM 8702 N N . PRO A 1 1087 ? -12.944 -29.911 41.681 1.00 93.50 1087 PRO A N 1
ATOM 8703 C CA . PRO A 1 1087 ? -11.836 -30.760 42.144 1.00 93.50 1087 PRO A CA 1
ATOM 8704 C C . PRO A 1 1087 ? -12.272 -32.149 42.618 1.00 93.50 1087 PRO A C 1
ATOM 8706 O O . PRO A 1 1087 ? -11.523 -33.115 42.476 1.00 93.50 1087 PRO A O 1
ATOM 8709 N N . ASP A 1 1088 ? -13.486 -32.243 43.160 1.00 94.44 1088 ASP A N 1
ATOM 8710 C CA . ASP A 1 1088 ? -14.042 -33.464 43.743 1.00 94.44 1088 ASP A CA 1
ATOM 8711 C C . ASP A 1 1088 ? -14.957 -34.247 42.782 1.00 94.44 1088 ASP A C 1
ATOM 8713 O O . ASP A 1 1088 ? -15.431 -35.318 43.153 1.00 94.44 1088 ASP A O 1
ATOM 8717 N N . ASP A 1 1089 ? -15.203 -33.767 41.550 1.00 95.38 1089 ASP A N 1
ATOM 8718 C CA . ASP A 1 1089 ? -15.943 -34.531 40.531 1.00 95.38 1089 ASP A CA 1
ATOM 8719 C C . ASP A 1 1089 ? -14.984 -35.443 39.739 1.00 95.38 1089 ASP A C 1
ATOM 8721 O O . ASP A 1 1089 ? -14.183 -34.951 38.930 1.00 95.38 1089 ASP A O 1
ATOM 8725 N N . PRO A 1 1090 ? -15.071 -36.782 39.877 1.00 92.62 1090 PRO A N 1
ATOM 8726 C CA . PRO A 1 1090 ? -14.212 -37.692 39.128 1.00 92.62 1090 PRO A CA 1
ATOM 8727 C C . PRO A 1 1090 ? -14.407 -37.587 37.610 1.00 92.62 1090 PRO A C 1
ATOM 8729 O O . PRO A 1 1090 ? -13.469 -37.865 36.868 1.00 92.62 1090 PRO A O 1
ATOM 8732 N N . LYS A 1 1091 ? -15.592 -37.177 37.130 1.00 93.62 1091 LYS A N 1
ATOM 8733 C CA . LYS A 1 1091 ? -15.894 -37.067 35.692 1.00 93.62 1091 LYS A CA 1
ATOM 8734 C C . LYS A 1 1091 ? -15.298 -35.810 35.068 1.00 93.62 1091 LYS A C 1
ATOM 8736 O O . LYS A 1 1091 ? -14.814 -35.875 33.939 1.00 93.62 1091 LYS A O 1
ATOM 8741 N N . ALA A 1 1092 ? -15.314 -34.681 35.778 1.00 93.88 1092 ALA A N 1
ATOM 8742 C CA . ALA A 1 1092 ? -14.624 -33.464 35.349 1.00 93.88 1092 ALA A CA 1
ATOM 8743 C C . ALA A 1 1092 ? -13.114 -33.716 35.212 1.00 93.88 1092 ALA A C 1
ATOM 8745 O O . ALA A 1 1092 ? -12.529 -33.447 34.162 1.00 93.88 1092 ALA A O 1
ATOM 8746 N N . ASN A 1 1093 ? -12.516 -34.350 36.224 1.00 95.00 1093 ASN A N 1
ATOM 8747 C CA . ASN A 1 1093 ? -11.104 -34.726 36.213 1.00 95.00 1093 ASN A CA 1
ATOM 8748 C C . ASN A 1 1093 ? -10.782 -35.779 35.130 1.00 95.00 1093 ASN A C 1
ATOM 8750 O O . ASN A 1 1093 ? -9.803 -35.624 34.405 1.00 95.00 1093 ASN A O 1
ATOM 8754 N N . GLU A 1 1094 ? -11.625 -36.802 34.925 1.00 95.31 1094 GLU A N 1
ATOM 8755 C CA . GLU A 1 1094 ? -11.452 -37.765 33.822 1.00 95.31 1094 GLU A CA 1
ATOM 8756 C C . GLU A 1 1094 ? -11.462 -37.075 32.448 1.00 95.31 1094 GLU A C 1
ATOM 8758 O O . GLU A 1 1094 ? -10.577 -37.337 31.631 1.00 95.31 1094 GLU A O 1
ATOM 8763 N N . LYS A 1 1095 ? -12.409 -36.155 32.197 1.00 97.06 1095 LYS A N 1
ATOM 8764 C CA . LYS A 1 1095 ? -12.425 -35.344 30.967 1.00 97.06 1095 LYS A CA 1
ATOM 8765 C C . LYS A 1 1095 ? -11.124 -34.560 30.798 1.00 97.06 1095 LYS A C 1
ATOM 8767 O O . LYS A 1 1095 ? -10.555 -34.578 29.708 1.00 97.06 1095 LYS A O 1
ATOM 8772 N N . LEU A 1 1096 ? -10.639 -33.912 31.859 1.00 97.19 1096 LEU A N 1
ATOM 8773 C CA . LEU A 1 1096 ? -9.393 -33.147 31.828 1.00 97.19 1096 LEU A CA 1
ATOM 8774 C C . LEU A 1 1096 ? -8.197 -34.025 31.423 1.00 97.19 1096 LEU A C 1
ATOM 8776 O O . LEU A 1 1096 ? -7.465 -33.682 30.492 1.00 97.19 1096 LEU A O 1
ATOM 8780 N N . TYR A 1 1097 ? -8.033 -35.186 32.061 1.00 97.19 1097 TYR A N 1
ATOM 8781 C CA . TYR A 1 1097 ? -6.916 -36.093 31.784 1.00 97.19 1097 TYR A CA 1
ATOM 8782 C C . TYR A 1 1097 ? -6.997 -36.739 30.396 1.00 97.19 1097 TYR A C 1
ATOM 8784 O O . TYR A 1 1097 ? -5.968 -36.885 29.735 1.00 97.19 1097 TYR A O 1
ATOM 8792 N N . VAL A 1 1098 ? -8.202 -37.044 29.903 1.00 97.25 1098 VAL A N 1
ATOM 8793 C CA . VAL A 1 1098 ? -8.410 -37.495 28.519 1.00 97.25 1098 VAL A CA 1
ATOM 8794 C C . VAL A 1 1098 ? -7.962 -36.428 27.515 1.00 97.25 1098 VAL A C 1
ATOM 8796 O O . VAL A 1 1098 ? -7.229 -36.747 26.579 1.00 97.25 1098 VAL A O 1
ATOM 8799 N N . VAL A 1 1099 ? -8.336 -35.156 27.708 1.00 97.69 1099 VAL A N 1
ATOM 8800 C CA . VAL A 1 1099 ? -7.901 -34.063 26.816 1.00 97.69 1099 VAL A CA 1
ATOM 8801 C C . VAL A 1 1099 ? -6.377 -33.879 26.872 1.00 97.69 1099 VAL A C 1
ATOM 8803 O O . VAL A 1 1099 ? -5.753 -33.679 25.826 1.00 97.69 1099 VAL A O 1
ATOM 8806 N N . CYS A 1 1100 ? -5.755 -34.022 28.049 1.00 97.75 1100 CYS A N 1
ATOM 8807 C CA . CYS A 1 1100 ? -4.295 -34.059 28.186 1.00 97.75 1100 CYS A CA 1
ATOM 8808 C C . CYS A 1 1100 ? -3.655 -35.188 27.366 1.00 97.75 1100 CYS A C 1
ATOM 8810 O O . CYS A 1 1100 ? -2.704 -34.932 26.628 1.00 97.75 1100 CYS A O 1
ATOM 8812 N N . ASP A 1 1101 ? -4.178 -36.413 27.430 1.00 97.12 1101 ASP A N 1
ATOM 8813 C CA . ASP A 1 1101 ? -3.613 -37.542 26.682 1.00 97.12 1101 ASP A CA 1
ATOM 8814 C C . ASP A 1 1101 ? -3.789 -37.385 25.164 1.00 97.12 1101 ASP A C 1
ATOM 8816 O O . ASP A 1 1101 ? -2.876 -37.723 24.404 1.00 97.12 1101 ASP A O 1
ATOM 8820 N N . VAL A 1 1102 ? -4.891 -36.779 24.696 1.00 96.88 1102 VAL A N 1
ATOM 8821 C CA . VAL A 1 1102 ? -5.038 -36.396 23.277 1.00 96.88 1102 VAL A CA 1
ATOM 8822 C C . VAL A 1 1102 ? -4.010 -35.323 22.894 1.00 96.88 1102 VAL A C 1
ATOM 8824 O O . VAL A 1 1102 ? -3.404 -35.412 21.823 1.00 96.88 1102 VAL A O 1
ATOM 8827 N N . ALA A 1 1103 ? -3.761 -34.330 23.753 1.00 96.88 1103 ALA A N 1
ATOM 8828 C CA . ALA A 1 1103 ? -2.770 -33.285 23.499 1.00 96.88 1103 ALA A CA 1
ATOM 8829 C C . ALA A 1 1103 ? -1.332 -33.837 23.463 1.00 96.88 1103 ALA A C 1
ATOM 8831 O O . ALA A 1 1103 ? -0.588 -33.520 22.532 1.00 96.88 1103 ALA A O 1
ATOM 8832 N N . LEU A 1 1104 ? -0.956 -34.716 24.400 1.00 95.56 1104 LEU A N 1
ATOM 8833 C CA . LEU A 1 1104 ? 0.330 -35.427 24.395 1.00 95.56 1104 LEU A CA 1
ATOM 8834 C C . LEU A 1 1104 ? 0.489 -36.267 23.125 1.00 95.56 1104 LEU A C 1
ATOM 8836 O O . LEU A 1 1104 ? 1.489 -36.135 22.417 1.00 95.56 1104 LEU A O 1
ATOM 8840 N N . PHE A 1 1105 ? -0.532 -37.054 22.773 1.00 94.69 1105 PHE A N 1
ATOM 8841 C CA . PHE A 1 1105 ? -0.570 -37.825 21.532 1.00 94.69 1105 PHE A CA 1
ATOM 8842 C C . PHE A 1 1105 ? -0.361 -36.935 20.292 1.00 94.69 1105 PHE A C 1
ATOM 8844 O O . PHE A 1 1105 ? 0.395 -37.307 19.392 1.00 94.69 1105 PHE A O 1
ATOM 8851 N N . VAL A 1 1106 ? -0.984 -35.751 20.228 1.00 93.69 1106 VAL A N 1
ATOM 8852 C CA . VAL A 1 1106 ? -0.788 -34.804 19.117 1.00 93.69 1106 VAL A CA 1
ATOM 8853 C C . VAL A 1 1106 ? 0.643 -34.258 19.096 1.00 93.69 1106 VAL A C 1
ATOM 8855 O O . VAL A 1 1106 ? 1.259 -34.255 18.032 1.00 93.69 1106 VAL A O 1
ATOM 8858 N N . ILE A 1 1107 ? 1.195 -33.834 20.238 1.00 93.38 1107 ILE A N 1
ATOM 8859 C CA . ILE A 1 1107 ? 2.548 -33.259 20.324 1.00 93.38 1107 ILE A CA 1
ATOM 8860 C C . ILE A 1 1107 ? 3.608 -34.293 19.910 1.00 93.38 1107 ILE A C 1
ATOM 8862 O O . ILE A 1 1107 ? 4.431 -34.010 19.034 1.00 93.38 1107 ILE A O 1
ATOM 8866 N N . THR A 1 1108 ? 3.563 -35.504 20.474 1.00 91.69 1108 THR A N 1
ATOM 8867 C CA . THR A 1 1108 ? 4.546 -36.567 20.208 1.00 91.69 1108 THR A CA 1
ATOM 8868 C C . THR A 1 1108 ? 4.504 -37.052 18.757 1.00 91.69 1108 THR A C 1
ATOM 8870 O O . THR A 1 1108 ? 5.552 -37.190 18.132 1.00 91.69 1108 THR A O 1
ATOM 8873 N N . ASN A 1 1109 ? 3.318 -37.214 18.156 1.00 90.31 1109 ASN A N 1
ATOM 8874 C CA . ASN A 1 1109 ? 3.202 -37.611 16.743 1.00 90.31 1109 ASN A CA 1
ATOM 8875 C C . ASN A 1 1109 ? 3.600 -36.509 15.741 1.00 90.31 1109 ASN A C 1
ATOM 8877 O O . ASN A 1 1109 ? 3.661 -36.765 14.536 1.00 90.31 1109 ASN A O 1
ATOM 8881 N N . LYS A 1 1110 ? 3.820 -35.270 16.198 1.00 88.25 1110 LYS A N 1
ATOM 8882 C CA . LYS A 1 1110 ? 4.089 -34.106 15.334 1.00 88.25 1110 LYS A CA 1
ATOM 8883 C C . LYS A 1 1110 ? 5.463 -33.476 15.549 1.00 88.25 1110 LYS A C 1
ATOM 8885 O O . LYS A 1 1110 ? 5.860 -32.632 14.749 1.00 88.25 1110 LYS A O 1
ATOM 8890 N N . SER A 1 1111 ? 6.198 -33.876 16.585 1.00 88.12 1111 SER A N 1
ATOM 8891 C CA . SER A 1 1111 ? 7.510 -33.318 16.908 1.00 88.12 1111 SER A CA 1
ATOM 8892 C C . SER A 1 1111 ? 8.416 -34.330 17.604 1.00 88.12 1111 SER A C 1
ATOM 8894 O O . SER A 1 1111 ? 8.180 -34.692 18.752 1.00 88.12 1111 SER A O 1
ATOM 8896 N N . THR A 1 1112 ? 9.555 -34.648 16.989 1.00 84.00 1112 THR A N 1
ATOM 8897 C CA . THR A 1 1112 ? 10.638 -35.408 17.638 1.00 84.00 1112 THR A CA 1
ATOM 8898 C C . THR A 1 1112 ? 11.341 -34.610 18.744 1.00 84.00 1112 THR A C 1
ATOM 890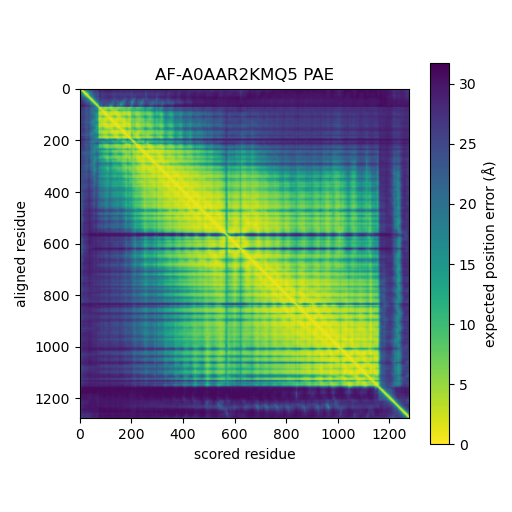0 O O . THR A 1 1112 ? 11.813 -35.181 19.722 1.00 84.00 1112 THR A O 1
ATOM 8903 N N . SER A 1 1113 ? 11.363 -33.275 18.656 1.00 82.38 1113 SER A N 1
ATOM 8904 C CA . SER A 1 1113 ? 12.026 -32.398 19.636 1.00 82.38 1113 SER A CA 1
ATOM 8905 C C . SER A 1 1113 ? 11.280 -32.231 20.968 1.00 82.38 1113 SER A C 1
ATOM 8907 O O . SER A 1 1113 ? 11.771 -31.521 21.839 1.00 82.38 1113 SER A O 1
ATOM 8909 N N . CYS A 1 1114 ? 10.110 -32.857 21.160 1.00 83.19 1114 CYS A N 1
ATOM 8910 C CA . CYS A 1 1114 ? 9.377 -32.780 22.435 1.00 83.19 1114 CYS A CA 1
ATOM 8911 C C . CYS A 1 1114 ? 9.981 -33.673 23.539 1.00 83.19 1114 CYS A C 1
ATOM 8913 O O . CYS A 1 1114 ? 9.591 -33.574 24.701 1.00 83.19 1114 CYS A O 1
ATOM 8915 N N . HIS A 1 1115 ? 10.943 -34.531 23.188 1.00 83.38 1115 HIS A N 1
ATOM 8916 C CA . HIS A 1 1115 ? 11.667 -35.394 24.125 1.00 83.38 1115 HIS A CA 1
ATOM 8917 C C . HIS A 1 1115 ? 12.916 -34.739 24.739 1.00 83.38 1115 HIS A C 1
ATOM 8919 O O . HIS A 1 1115 ? 13.570 -35.362 25.566 1.00 83.38 1115 HIS A O 1
ATOM 8925 N N . LEU A 1 1116 ? 13.247 -33.505 24.342 1.00 85.00 1116 LEU A N 1
ATOM 8926 C CA . LEU A 1 1116 ? 14.298 -32.704 24.977 1.00 85.00 1116 LEU A CA 1
ATOM 8927 C C . LEU A 1 1116 ? 13.854 -32.216 26.363 1.00 85.00 1116 LEU A C 1
ATOM 8929 O O . LEU A 1 1116 ? 12.660 -32.174 26.654 1.00 85.00 1116 LEU A O 1
ATOM 8933 N N . ASP A 1 1117 ? 14.800 -31.760 27.181 1.00 83.75 1117 ASP A N 1
ATOM 8934 C CA . ASP A 1 1117 ? 14.476 -31.119 28.456 1.00 83.75 1117 ASP A CA 1
ATOM 8935 C C . ASP A 1 1117 ? 13.694 -29.812 28.262 1.00 83.75 1117 ASP A C 1
ATOM 8937 O O . ASP A 1 1117 ? 13.870 -29.070 27.282 1.00 83.75 1117 ASP A O 1
ATOM 8941 N N . SER A 1 1118 ? 12.807 -29.534 29.216 1.00 85.06 1118 SER A N 1
ATOM 8942 C CA . SER A 1 1118 ? 12.059 -28.280 29.285 1.00 85.06 1118 SER A CA 1
ATOM 8943 C C . SER A 1 1118 ? 12.986 -27.137 29.726 1.00 85.06 1118 SER A C 1
ATOM 8945 O O . SER A 1 1118 ? 13.736 -27.310 30.685 1.00 85.06 1118 SER A O 1
ATOM 8947 N N . PRO A 1 1119 ? 12.940 -25.946 29.096 1.00 81.19 1119 PRO A N 1
ATOM 8948 C CA . PRO A 1 1119 ? 13.818 -24.826 29.451 1.00 81.19 1119 PRO A CA 1
ATOM 8949 C C . PRO A 1 1119 ? 13.557 -24.269 30.862 1.00 81.19 1119 PRO A C 1
ATOM 8951 O O . PRO A 1 1119 ? 14.446 -23.655 31.451 1.00 81.19 1119 PRO A O 1
ATOM 8954 N N . LYS A 1 1120 ? 12.334 -24.447 31.382 1.00 84.62 1120 LYS A N 1
ATOM 8955 C CA . LYS A 1 1120 ? 11.876 -24.124 32.745 1.00 84.62 1120 LYS A CA 1
ATOM 8956 C C . LYS A 1 1120 ? 10.728 -25.064 33.128 1.00 84.62 1120 LYS A C 1
ATOM 8958 O O . LYS A 1 1120 ? 10.081 -25.624 32.241 1.00 84.62 1120 LYS A O 1
ATOM 8963 N N . ASP A 1 1121 ? 10.435 -25.201 34.416 1.00 87.75 1121 ASP A N 1
ATOM 8964 C CA . ASP A 1 1121 ? 9.196 -25.848 34.867 1.00 87.75 1121 ASP A CA 1
ATOM 8965 C C . ASP A 1 1121 ? 8.009 -24.867 34.697 1.00 87.75 1121 ASP A C 1
ATOM 8967 O O . ASP A 1 1121 ? 8.139 -23.696 35.077 1.00 87.75 1121 ASP A O 1
ATOM 8971 N N . PRO A 1 1122 ? 6.897 -25.260 34.047 1.00 88.94 1122 PRO A N 1
ATOM 8972 C CA . PRO A 1 1122 ? 5.774 -24.364 33.791 1.00 88.94 1122 PRO A CA 1
ATOM 8973 C C . PRO A 1 1122 ? 4.871 -24.170 35.014 1.00 88.94 1122 PRO A C 1
ATOM 8975 O O . PRO A 1 1122 ? 4.483 -25.128 35.682 1.00 88.94 1122 PRO A O 1
ATOM 8978 N N . VAL A 1 1123 ? 4.454 -22.922 35.239 1.00 91.50 1123 VAL A N 1
ATOM 8979 C CA . VAL A 1 1123 ? 3.545 -22.532 36.329 1.00 91.50 1123 VAL A CA 1
ATOM 8980 C C . VAL A 1 1123 ? 2.101 -22.568 35.830 1.00 91.50 1123 VAL A C 1
ATOM 8982 O O . VAL A 1 1123 ? 1.726 -21.779 34.963 1.00 91.50 1123 VAL A O 1
ATOM 8985 N N . LEU A 1 1124 ? 1.282 -23.480 36.357 1.00 93.25 1124 LEU A N 1
ATOM 8986 C CA . LEU A 1 1124 ? -0.107 -23.630 35.918 1.00 93.25 1124 LEU A CA 1
ATOM 8987 C C . LEU A 1 1124 ? -1.039 -22.555 36.525 1.00 93.25 1124 LEU A C 1
ATOM 8989 O O . LEU A 1 1124 ? -0.857 -22.175 37.682 1.00 93.25 1124 LEU A O 1
ATOM 8993 N N . PRO A 1 1125 ? -2.054 -22.068 35.779 1.00 93.62 1125 PRO A N 1
ATOM 8994 C CA . PRO A 1 1125 ? -3.019 -21.089 36.287 1.00 93.62 1125 PRO A CA 1
ATOM 8995 C C . PRO A 1 1125 ? -3.893 -21.634 37.431 1.00 93.62 1125 PRO A C 1
ATOM 8997 O O . PRO A 1 1125 ? -4.745 -22.494 37.216 1.00 93.62 1125 PRO A O 1
ATOM 9000 N N . THR A 1 1126 ? -3.753 -21.078 38.637 1.00 93.50 1126 THR A N 1
ATOM 9001 C CA . THR A 1 1126 ? -4.438 -21.562 39.857 1.00 93.50 1126 THR A CA 1
ATOM 9002 C C . THR A 1 1126 ? -5.962 -21.395 39.861 1.00 93.50 1126 THR A C 1
ATOM 9004 O O . THR A 1 1126 ? -6.645 -22.062 40.630 1.00 93.50 1126 THR A O 1
ATOM 9007 N N . LYS A 1 1127 ? -6.517 -20.536 38.992 1.00 93.38 1127 LYS A N 1
ATOM 9008 C CA . LYS A 1 1127 ? -7.972 -20.420 38.753 1.00 93.38 1127 LYS A CA 1
ATOM 9009 C C . LYS A 1 1127 ? -8.573 -21.619 38.001 1.00 93.38 1127 LYS A C 1
ATOM 9011 O O . LYS A 1 1127 ? -9.788 -21.762 37.988 1.00 93.38 1127 LYS A O 1
ATOM 9016 N N . PHE A 1 1128 ? -7.735 -22.422 37.345 1.00 96.12 1128 PHE A N 1
ATOM 9017 C CA . PHE A 1 1128 ? -8.133 -23.505 36.436 1.00 96.12 1128 PHE A CA 1
ATOM 9018 C C . PHE A 1 1128 ? -7.577 -24.868 36.885 1.00 96.12 1128 PHE A C 1
ATOM 9020 O O . PHE A 1 1128 ? -8.190 -25.902 36.645 1.00 96.12 1128 PHE A O 1
ATOM 9027 N N . PHE A 1 1129 ? -6.445 -24.880 37.592 1.00 96.50 1129 PHE A N 1
ATOM 9028 C CA . PHE A 1 1129 ? -5.792 -26.091 38.087 1.00 96.50 1129 PHE A CA 1
ATOM 9029 C C . PHE A 1 1129 ? -5.472 -25.953 39.569 1.00 96.50 1129 PHE A C 1
ATOM 9031 O O . PHE A 1 1129 ? -4.970 -24.909 39.995 1.00 96.50 1129 PHE A O 1
ATOM 9038 N N . THR A 1 1130 ? -5.721 -26.997 40.360 1.00 94.62 1130 THR A N 1
ATOM 9039 C CA . THR A 1 1130 ? -5.271 -27.003 41.758 1.00 94.62 1130 THR A CA 1
ATOM 9040 C C . THR A 1 1130 ? -3.743 -26.904 41.830 1.00 94.62 1130 THR A C 1
ATOM 9042 O O . THR A 1 1130 ? -3.056 -27.317 40.891 1.00 94.62 1130 THR A O 1
ATOM 9045 N N . PRO A 1 1131 ? -3.167 -26.415 42.943 1.00 87.69 1131 PRO A N 1
ATOM 9046 C CA . PRO A 1 1131 ? -1.751 -26.631 43.218 1.00 87.69 1131 PRO A CA 1
ATOM 9047 C C . PRO A 1 1131 ? -1.405 -28.129 43.099 1.00 87.69 1131 PRO A C 1
ATOM 9049 O O . PRO A 1 1131 ? -2.249 -28.961 43.451 1.00 87.69 1131 PRO A O 1
ATOM 9052 N N . PRO A 1 1132 ? -0.205 -28.486 42.604 1.00 77.12 1132 PRO A N 1
ATOM 9053 C CA . PRO A 1 1132 ? 0.225 -29.876 42.545 1.00 77.12 1132 PRO A CA 1
ATOM 9054 C C . PRO A 1 1132 ? 0.369 -30.425 43.967 1.00 77.12 1132 PRO A C 1
ATOM 9056 O O . PRO A 1 1132 ? 1.147 -29.908 44.774 1.00 77.12 1132 PRO A O 1
ATOM 9059 N N . ASP A 1 1133 ? -0.408 -31.459 44.265 1.00 79.38 1133 ASP A N 1
ATOM 9060 C CA . ASP A 1 1133 ? -0.349 -32.192 45.524 1.00 79.38 1133 ASP A CA 1
ATOM 9061 C C . ASP A 1 1133 ? 0.789 -33.220 45.442 1.00 79.38 1133 ASP A C 1
ATOM 9063 O O . ASP A 1 1133 ? 0.916 -33.942 44.456 1.00 79.38 1133 ASP A O 1
ATOM 9067 N N . LYS A 1 1134 ? 1.652 -33.263 46.462 1.00 75.62 1134 LYS A N 1
ATOM 9068 C CA . LYS A 1 1134 ? 2.831 -34.145 46.476 1.00 75.62 1134 LYS A CA 1
ATOM 9069 C C . LYS A 1 1134 ? 2.462 -35.618 46.620 1.00 75.62 1134 LYS A C 1
ATOM 9071 O O . LYS A 1 1134 ? 3.247 -36.464 46.198 1.00 75.62 1134 LYS A O 1
ATOM 9076 N N . ASP A 1 1135 ? 1.294 -35.897 47.191 1.00 77.56 1135 ASP A N 1
ATOM 9077 C CA . ASP A 1 1135 ? 0.796 -37.254 47.409 1.00 77.56 1135 ASP A CA 1
ATOM 9078 C C . ASP A 1 1135 ? -0.104 -37.729 46.246 1.00 77.56 1135 ASP A C 1
ATOM 9080 O O . ASP A 1 1135 ? -0.512 -38.891 46.196 1.00 77.56 1135 ASP A O 1
ATOM 9084 N N . PHE A 1 1136 ? -0.379 -36.854 45.268 1.00 83.88 1136 PHE A N 1
ATOM 9085 C CA . PHE A 1 1136 ? -1.156 -37.153 44.066 1.00 83.88 1136 PHE A CA 1
ATOM 9086 C C . PHE A 1 1136 ? -0.241 -37.369 42.852 1.00 83.88 1136 PHE A C 1
ATOM 9088 O O . PHE A 1 1136 ? 0.402 -36.439 42.371 1.00 83.88 1136 PHE A O 1
ATOM 9095 N N . ASN A 1 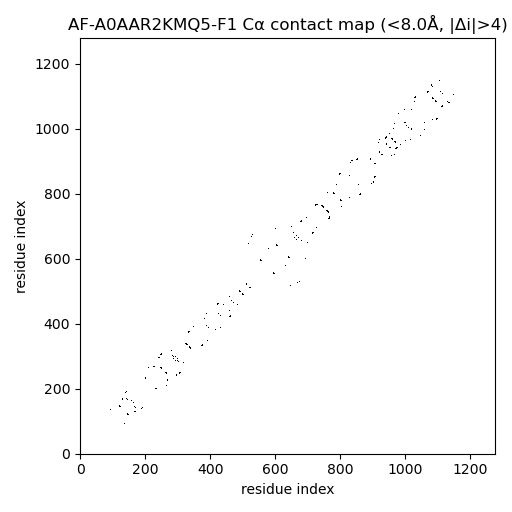1137 ? -0.220 -38.594 42.315 1.00 85.44 1137 ASN A N 1
ATOM 9096 C CA . ASN A 1 1137 ? 0.445 -38.905 41.047 1.00 85.44 1137 ASN A CA 1
ATOM 9097 C C . ASN A 1 1137 ? -0.501 -39.651 40.088 1.00 85.44 1137 ASN A C 1
ATOM 9099 O O . ASN A 1 1137 ? -1.124 -40.646 40.463 1.00 85.44 1137 ASN A O 1
ATOM 9103 N N . ASN A 1 1138 ? -0.587 -39.187 38.841 1.00 90.38 1138 ASN A N 1
ATOM 9104 C CA . ASN A 1 1138 ? -1.525 -39.638 37.814 1.00 90.38 1138 ASN A CA 1
ATOM 9105 C C . ASN A 1 1138 ? -0.817 -39.966 36.484 1.00 90.38 1138 ASN A C 1
ATOM 9107 O O . ASN A 1 1138 ? -1.027 -39.330 35.448 1.00 90.38 1138 ASN A O 1
ATOM 9111 N N . ASP A 1 1139 ? -0.021 -41.035 36.502 1.00 87.81 1139 ASP A N 1
ATOM 9112 C CA . ASP A 1 1139 ? 0.642 -41.593 35.312 1.00 87.81 1139 ASP A CA 1
ATOM 9113 C C . ASP A 1 1139 ? -0.282 -42.485 34.447 1.00 87.81 1139 ASP A C 1
ATOM 9115 O O . ASP A 1 1139 ? 0.158 -43.102 33.475 1.00 87.81 1139 ASP A O 1
ATOM 9119 N N . LYS A 1 1140 ? -1.579 -42.578 34.778 1.00 91.94 1140 LYS A N 1
ATOM 9120 C CA . LYS A 1 1140 ? -2.553 -43.412 34.056 1.00 91.94 1140 LYS A CA 1
ATOM 9121 C C . LYS A 1 1140 ? -2.787 -42.889 32.634 1.00 91.94 1140 LYS A C 1
ATOM 9123 O O . LYS A 1 1140 ? -3.026 -41.702 32.441 1.00 91.94 1140 LYS A O 1
ATOM 9128 N N . ASP A 1 1141 ? -2.798 -43.787 31.654 1.00 90.00 1141 ASP A N 1
ATOM 9129 C CA . ASP A 1 1141 ? -3.213 -43.525 30.269 1.00 90.00 1141 ASP A CA 1
ATOM 9130 C C . ASP A 1 1141 ? -4.740 -43.669 30.150 1.00 90.00 1141 ASP A C 1
ATOM 9132 O O . ASP A 1 1141 ? -5.298 -44.711 30.508 1.00 90.00 1141 ASP A O 1
ATOM 9136 N N . TYR A 1 1142 ? -5.429 -42.624 29.689 1.00 93.00 1142 TYR A N 1
ATOM 9137 C CA . TYR A 1 1142 ? -6.892 -42.599 29.569 1.00 93.00 1142 TYR A CA 1
ATOM 9138 C C . TYR A 1 1142 ? -7.383 -42.888 28.137 1.00 93.00 1142 TYR A C 1
ATOM 9140 O O . TYR A 1 1142 ? -8.593 -42.987 27.920 1.00 93.00 1142 TYR A O 1
ATOM 9148 N N . LEU A 1 1143 ? -6.475 -43.064 27.165 1.00 92.50 1143 LEU A N 1
ATOM 9149 C CA . LEU A 1 1143 ? -6.807 -43.398 25.776 1.00 92.50 1143 LEU A CA 1
ATOM 9150 C C . LEU A 1 1143 ? -6.574 -44.882 25.471 1.00 92.50 1143 LEU A C 1
ATOM 9152 O O . LEU A 1 1143 ? -5.453 -45.380 25.566 1.00 92.50 1143 LEU A O 1
ATOM 9156 N N . SER A 1 1144 ? -7.611 -45.577 24.994 1.00 90.12 1144 SER A N 1
ATOM 9157 C CA . SER A 1 1144 ? -7.473 -46.963 24.531 1.00 90.12 1144 SER A CA 1
ATOM 9158 C C . SER A 1 1144 ? -6.609 -47.084 23.261 1.00 90.12 1144 SER A C 1
ATOM 9160 O O . SER A 1 1144 ? -6.396 -46.119 22.516 1.00 90.12 1144 SER A O 1
ATOM 9162 N N . SER A 1 1145 ? -6.143 -48.302 22.965 1.00 86.50 1145 SER A N 1
ATOM 9163 C CA . SER A 1 1145 ? -5.397 -48.585 21.728 1.00 86.50 1145 SER A CA 1
ATOM 9164 C C . SER A 1 1145 ? -6.242 -48.322 20.473 1.00 86.50 1145 SER A C 1
ATOM 9166 O O . SER A 1 1145 ? -5.737 -47.819 19.469 1.00 86.50 1145 SER A O 1
ATOM 9168 N N . GLU A 1 1146 ? -7.546 -48.596 20.533 1.00 86.81 1146 GLU A N 1
ATOM 9169 C CA . GLU A 1 1146 ? -8.513 -48.287 19.477 1.00 86.81 1146 GLU A CA 1
ATOM 9170 C C . GLU A 1 1146 ? -8.670 -46.774 19.307 1.00 86.81 1146 GLU A C 1
ATOM 9172 O O . GLU A 1 1146 ? -8.568 -46.287 18.182 1.00 86.81 1146 GLU A O 1
ATOM 9177 N N . ALA A 1 1147 ? -8.834 -46.022 20.403 1.00 88.12 1147 ALA A N 1
ATOM 9178 C CA . ALA A 1 1147 ? -8.889 -44.561 20.371 1.00 88.12 1147 ALA A CA 1
ATOM 9179 C C . ALA A 1 1147 ? -7.630 -43.971 19.714 1.00 88.12 1147 ALA A C 1
ATOM 9181 O O . ALA A 1 1147 ? -7.742 -43.174 18.783 1.00 88.12 1147 ALA A O 1
ATOM 9182 N N . ARG A 1 1148 ? -6.428 -44.422 20.096 1.00 88.88 1148 ARG A N 1
ATOM 9183 C CA . ARG A 1 1148 ? -5.166 -43.998 19.457 1.00 88.88 1148 ARG A CA 1
ATOM 9184 C C . ARG A 1 1148 ? -5.129 -44.323 17.960 1.00 88.88 1148 ARG A C 1
ATOM 9186 O O . ARG A 1 1148 ? -4.727 -43.474 17.165 1.00 88.88 1148 ARG A O 1
ATOM 9193 N N . ASN A 1 1149 ? -5.607 -45.498 17.550 1.00 87.19 1149 ASN A N 1
ATOM 9194 C CA . ASN A 1 1149 ? -5.704 -45.877 16.137 1.00 87.19 1149 ASN A CA 1
ATOM 9195 C C . ASN A 1 1149 ? -6.716 -45.022 15.351 1.00 87.19 1149 ASN A C 1
ATOM 9197 O O . ASN A 1 1149 ? -6.436 -44.642 14.209 1.00 87.19 1149 ASN A O 1
ATOM 9201 N N . VAL A 1 1150 ? -7.860 -44.659 15.941 1.00 88.31 1150 VAL A N 1
ATOM 9202 C CA . VAL A 1 1150 ? -8.821 -43.721 15.332 1.00 88.31 1150 VAL A CA 1
ATOM 9203 C C . VAL A 1 1150 ? -8.205 -42.324 15.221 1.00 88.31 1150 VAL A C 1
ATOM 9205 O O . VAL A 1 1150 ? -8.253 -41.717 14.151 1.00 88.31 1150 VAL A O 1
ATOM 9208 N N . LEU A 1 1151 ? -7.543 -41.837 16.274 1.00 89.06 1151 LEU A N 1
ATOM 9209 C CA . LEU A 1 1151 ? -6.864 -40.539 16.278 1.00 89.06 1151 LEU A CA 1
ATOM 9210 C C . LEU A 1 1151 ? -5.698 -40.481 15.271 1.00 89.06 1151 LEU A C 1
ATOM 9212 O O . LEU A 1 1151 ? -5.466 -39.418 14.691 1.00 89.06 1151 LEU A O 1
ATOM 9216 N N . LEU A 1 1152 ? -5.000 -41.592 15.004 1.00 87.06 1152 LEU A N 1
ATOM 9217 C CA . LEU A 1 1152 ? -3.994 -41.695 13.935 1.00 87.06 1152 LEU A CA 1
ATOM 9218 C C . LEU A 1 1152 ? -4.628 -41.682 12.536 1.00 87.06 1152 LEU A C 1
ATOM 9220 O O . LEU A 1 1152 ? -4.211 -40.910 11.675 1.00 87.06 1152 LEU A O 1
ATOM 9224 N N . THR A 1 1153 ? -5.612 -42.553 12.297 1.00 82.00 1153 THR A N 1
ATOM 9225 C CA . THR A 1 1153 ? -6.073 -42.899 10.937 1.00 82.00 1153 THR A CA 1
ATOM 9226 C C . THR A 1 1153 ? -7.285 -42.108 10.446 1.00 82.00 1153 THR A C 1
ATOM 9228 O O . THR A 1 1153 ? -7.554 -42.100 9.244 1.00 82.00 1153 THR A O 1
ATOM 9231 N N . GLY A 1 1154 ? -8.041 -41.483 11.352 1.00 75.75 1154 GLY A N 1
ATOM 9232 C CA . GLY A 1 1154 ? -9.321 -40.835 11.058 1.00 75.75 1154 GLY A CA 1
ATOM 9233 C C . GLY A 1 1154 ? -10.447 -41.803 10.673 1.00 75.75 1154 GLY A C 1
ATOM 9234 O O . GLY A 1 1154 ? -11.474 -41.355 10.169 1.00 75.75 1154 GLY A O 1
ATOM 9235 N N . LYS A 1 1155 ? -10.269 -43.120 10.861 1.00 74.50 1155 LYS A N 1
ATOM 9236 C CA . LYS A 1 1155 ? -11.254 -44.147 10.493 1.00 74.50 1155 LYS A CA 1
ATOM 9237 C C . LYS A 1 1155 ? -11.708 -44.931 11.717 1.00 74.50 1155 LYS A C 1
ATOM 9239 O O . LYS A 1 1155 ? -10.913 -45.643 12.326 1.00 74.50 1155 LYS A O 1
ATOM 9244 N N . ILE A 1 1156 ? -13.003 -44.876 12.016 1.00 72.88 1156 ILE A N 1
ATOM 9245 C CA . ILE A 1 1156 ? -13.638 -45.802 12.956 1.00 72.88 1156 ILE A CA 1
ATOM 9246 C C . ILE A 1 1156 ? -13.797 -47.149 12.242 1.00 72.88 1156 ILE A C 1
ATOM 9248 O O . ILE A 1 1156 ? -14.503 -47.245 11.238 1.00 72.88 1156 ILE A O 1
ATOM 9252 N N . GLN A 1 1157 ? -13.119 -48.190 12.729 1.00 56.69 1157 GLN A N 1
ATOM 9253 C CA . GLN A 1 1157 ? -13.326 -49.545 12.216 1.00 56.69 1157 GLN A CA 1
ATOM 9254 C C . GLN A 1 1157 ? -14.661 -50.099 12.744 1.00 56.69 1157 GLN A C 1
ATOM 9256 O O . GLN A 1 1157 ? -14.915 -50.006 13.949 1.00 56.69 1157 GLN A O 1
ATOM 9261 N N . PRO A 1 1158 ? -15.520 -50.693 11.896 1.00 47.88 1158 PRO A N 1
ATOM 9262 C CA . PRO A 1 1158 ? -16.715 -51.374 12.378 1.00 47.88 1158 PRO A CA 1
ATOM 9263 C C . PRO A 1 1158 ? -16.310 -52.603 13.202 1.00 47.88 1158 PRO A C 1
ATOM 9265 O O . PRO A 1 1158 ? -15.501 -53.417 12.752 1.00 47.88 1158 PRO A O 1
ATOM 9268 N N . LYS A 1 1159 ? -16.882 -52.756 14.404 1.00 42.19 1159 LYS A N 1
ATOM 9269 C CA . LYS A 1 1159 ? -16.660 -53.938 15.251 1.00 42.19 1159 LYS A CA 1
ATOM 9270 C C . LYS A 1 1159 ? -17.032 -55.209 14.481 1.00 42.19 1159 LYS A C 1
ATOM 9272 O O . LYS A 1 1159 ? -18.191 -55.378 14.102 1.00 42.19 1159 LYS A O 1
ATOM 9277 N N . GLN A 1 1160 ? -16.078 -56.127 14.319 1.00 36.75 1160 GLN A N 1
ATOM 9278 C CA . GLN A 1 1160 ? -16.379 -57.490 13.884 1.00 36.75 1160 GLN A CA 1
ATOM 9279 C C . GLN A 1 1160 ? -17.194 -58.186 14.979 1.00 36.75 1160 GLN A C 1
ATOM 9281 O O . GLN A 1 1160 ? -16.673 -58.532 16.036 1.00 36.75 1160 GLN A O 1
ATOM 9286 N N . THR A 1 1161 ? -18.487 -58.375 14.731 1.00 37.38 1161 THR A N 1
ATOM 9287 C CA . THR A 1 1161 ? -19.330 -59.275 15.523 1.00 37.38 1161 THR A CA 1
ATOM 9288 C C . THR A 1 1161 ? -19.213 -60.677 14.935 1.00 37.38 1161 THR A C 1
ATOM 9290 O O . THR A 1 1161 ? -19.406 -60.872 13.736 1.00 37.38 1161 THR A O 1
ATOM 9293 N N . GLY A 1 1162 ? -18.843 -61.650 15.771 1.00 36.50 1162 GLY A N 1
ATOM 9294 C CA . GLY A 1 1162 ? -18.715 -63.046 15.355 1.00 36.50 1162 GLY A CA 1
ATOM 9295 C C . GLY A 1 1162 ? -20.063 -63.622 14.919 1.00 36.50 1162 GLY A C 1
ATOM 9296 O O . GLY A 1 1162 ? -21.067 -63.450 15.606 1.00 36.50 1162 GLY A O 1
ATOM 9297 N N . VAL A 1 1163 ? -20.080 -64.306 13.775 1.00 37.34 1163 VAL A N 1
ATOM 9298 C CA . VAL A 1 1163 ? -21.284 -64.922 13.204 1.00 37.34 1163 VAL A CA 1
ATOM 9299 C C . VAL A 1 1163 ? -21.374 -66.385 13.627 1.00 37.34 1163 VAL A C 1
ATOM 9301 O O . VAL A 1 1163 ? -20.526 -67.178 13.228 1.00 37.34 1163 VAL A O 1
ATOM 9304 N N . LEU A 1 1164 ? -22.445 -66.763 14.333 1.00 34.22 1164 LEU A N 1
ATOM 9305 C CA . LEU A 1 1164 ? -22.915 -68.150 14.418 1.00 34.22 1164 LEU A CA 1
ATOM 9306 C C . LEU A 1 1164 ? -24.450 -68.216 14.541 1.00 34.22 1164 LEU A C 1
ATOM 9308 O O . LEU A 1 1164 ? -25.012 -67.729 15.513 1.00 34.22 1164 LEU A O 1
ATOM 9312 N N . GLY A 1 1165 ? -25.088 -68.900 13.581 1.00 32.12 1165 GLY A N 1
ATOM 9313 C CA . GLY A 1 1165 ? -26.337 -69.657 13.782 1.00 32.12 1165 GLY A CA 1
ATOM 9314 C C . GLY A 1 1165 ? -27.699 -68.946 13.652 1.00 32.12 1165 GLY A C 1
ATOM 9315 O O . GLY A 1 1165 ? -28.179 -68.407 14.632 1.00 32.12 1165 GLY A O 1
ATOM 9316 N N . ALA A 1 1166 ? -28.346 -69.109 12.480 1.00 32.78 1166 ALA A N 1
ATOM 9317 C CA . ALA A 1 1166 ? -29.758 -69.531 12.264 1.00 32.78 1166 ALA A CA 1
ATOM 9318 C C . ALA A 1 1166 ? -30.949 -68.810 12.990 1.00 32.78 1166 ALA A C 1
ATOM 9320 O O . ALA A 1 1166 ? -30.864 -68.481 14.158 1.00 32.78 1166 ALA A O 1
ATOM 9321 N N . VAL A 1 1167 ? -32.167 -68.618 12.438 1.00 32.59 1167 VAL A N 1
ATOM 9322 C CA . VAL A 1 1167 ? -32.814 -68.953 11.141 1.00 32.59 1167 VAL A CA 1
ATOM 9323 C C . VAL A 1 1167 ? -34.174 -68.186 11.016 1.00 32.59 1167 VAL A C 1
ATOM 9325 O O . VAL A 1 1167 ? -34.777 -67.863 12.029 1.00 32.59 1167 VAL A O 1
ATOM 9328 N N . ASN A 1 1168 ? -34.688 -67.983 9.784 1.00 31.64 1168 ASN A N 1
ATOM 9329 C CA . ASN A 1 1168 ? -36.077 -67.602 9.375 1.00 31.64 1168 ASN A CA 1
ATOM 9330 C C . ASN A 1 1168 ? -36.687 -66.179 9.609 1.00 31.64 1168 ASN A C 1
ATOM 9332 O O . ASN A 1 1168 ? -37.078 -65.824 10.709 1.00 31.64 1168 ASN A O 1
ATOM 9336 N N . LYS A 1 1169 ? -36.890 -65.461 8.475 1.00 30.41 1169 LYS A N 1
ATOM 9337 C CA . LYS A 1 1169 ? -38.103 -64.761 7.920 1.00 30.41 1169 LYS A CA 1
ATOM 9338 C C . LYS A 1 1169 ? -39.222 -64.176 8.840 1.00 30.41 1169 LYS A C 1
ATOM 9340 O O . LYS A 1 1169 ? -39.592 -64.843 9.795 1.00 30.41 1169 LYS A O 1
ATOM 9345 N N . PRO A 1 1170 ? -40.014 -63.165 8.374 1.00 32.75 1170 PRO A N 1
ATOM 9346 C CA . PRO A 1 1170 ? -39.731 -62.082 7.402 1.00 32.75 1170 PRO A CA 1
ATOM 9347 C C . PRO A 1 1170 ? -40.289 -60.669 7.785 1.00 32.75 1170 PRO A C 1
ATOM 9349 O O . PRO A 1 1170 ? -41.185 -60.548 8.604 1.00 32.75 1170 PRO A O 1
ATOM 9352 N N . LEU A 1 1171 ? -39.825 -59.620 7.077 1.00 29.16 1171 LEU A N 1
ATOM 9353 C CA . LEU A 1 1171 ? -40.471 -58.299 6.838 1.00 29.16 1171 LEU A CA 1
ATOM 9354 C C . LEU A 1 1171 ? -41.081 -57.491 8.016 1.00 29.16 1171 LEU A C 1
ATOM 9356 O O . LEU A 1 1171 ? -42.208 -57.744 8.410 1.00 29.16 1171 LEU A O 1
ATOM 9360 N N . THR A 1 1172 ? -40.432 -56.373 8.387 1.00 26.31 1172 THR A N 1
ATOM 9361 C CA . THR A 1 1172 ? -40.946 -54.980 8.213 1.00 26.31 1172 THR A CA 1
ATOM 9362 C C . THR A 1 1172 ? -39.942 -53.958 8.766 1.00 26.31 1172 THR A C 1
ATOM 9364 O O . THR A 1 1172 ? -39.705 -53.941 9.969 1.00 26.31 1172 THR A O 1
ATOM 9367 N N . VAL A 1 1173 ? -39.429 -53.040 7.934 1.00 27.75 1173 VAL A N 1
ATOM 9368 C CA . VAL A 1 1173 ? -38.943 -51.725 8.405 1.00 27.75 1173 VAL A CA 1
ATOM 9369 C C . VAL A 1 1173 ? -39.427 -50.642 7.449 1.00 27.75 1173 VAL A C 1
ATOM 9371 O O . VAL A 1 1173 ? -38.898 -50.445 6.356 1.00 27.75 1173 VAL A O 1
ATOM 9374 N N . THR A 1 1174 ? -40.458 -49.937 7.891 1.00 26.47 1174 THR A N 1
ATOM 9375 C CA . THR A 1 1174 ? -41.004 -48.742 7.258 1.00 26.47 1174 THR A CA 1
ATOM 9376 C C . THR A 1 1174 ? -39.991 -47.599 7.333 1.00 26.47 1174 THR A C 1
ATOM 9378 O O . THR A 1 1174 ? -39.535 -47.238 8.417 1.00 26.47 1174 THR A O 1
ATOM 9381 N N . THR A 1 1175 ? -39.676 -46.956 6.208 1.00 25.59 1175 THR A N 1
ATOM 9382 C CA . THR A 1 1175 ? -38.973 -45.666 6.224 1.00 25.59 1175 THR A CA 1
ATOM 9383 C C . THR A 1 1175 ? -39.882 -44.578 6.800 1.00 25.59 1175 THR A C 1
ATOM 9385 O O . THR A 1 1175 ? -40.696 -44.011 6.070 1.00 25.59 1175 THR A O 1
ATOM 9388 N N . VAL A 1 1176 ? -39.721 -44.233 8.080 1.00 27.56 1176 VAL A N 1
ATOM 9389 C CA . VAL A 1 1176 ? -40.359 -43.046 8.675 1.00 27.56 1176 VAL A CA 1
ATOM 9390 C C . VAL A 1 1176 ? -39.357 -41.894 8.708 1.00 27.56 1176 VAL A C 1
ATOM 9392 O O . VAL A 1 1176 ? -38.640 -41.656 9.675 1.00 27.56 1176 VAL A O 1
ATOM 9395 N N . ARG A 1 1177 ? -39.316 -41.164 7.592 1.00 23.80 1177 ARG A N 1
ATOM 9396 C CA . ARG A 1 1177 ? -38.920 -39.749 7.564 1.00 23.80 1177 ARG A CA 1
ATOM 9397 C C . ARG A 1 1177 ? -40.154 -38.901 7.901 1.00 23.80 1177 ARG A C 1
ATOM 9399 O O . ARG A 1 1177 ? -41.259 -39.336 7.595 1.00 23.80 1177 ARG A O 1
ATOM 9406 N N . ARG A 1 1178 ? -39.915 -37.645 8.323 1.00 25.50 1178 ARG A N 1
ATOM 9407 C CA . ARG A 1 1178 ? -40.885 -36.536 8.551 1.00 25.50 1178 ARG A CA 1
ATOM 9408 C C . ARG A 1 1178 ? -41.554 -36.534 9.945 1.00 25.50 1178 ARG A C 1
ATOM 9410 O O . ARG A 1 1178 ? -41.669 -37.599 10.536 1.00 25.50 1178 ARG A O 1
ATOM 9417 N N . PRO A 1 1179 ? -41.938 -35.348 10.482 1.00 28.75 1179 PRO A N 1
ATOM 9418 C CA . PRO A 1 1179 ? -42.278 -34.129 9.737 1.00 28.75 1179 PRO A CA 1
ATOM 9419 C C . PRO A 1 1179 ? -41.500 -32.848 10.065 1.00 28.75 1179 PRO A C 1
ATOM 9421 O O . PRO A 1 1179 ? -41.309 -32.480 11.215 1.00 28.75 1179 PRO A O 1
ATOM 9424 N N . TYR A 1 1180 ? -41.223 -32.081 9.007 1.00 24.16 1180 TYR A N 1
ATOM 9425 C CA . TYR A 1 1180 ? -41.658 -30.686 8.977 1.00 24.16 1180 TYR A CA 1
ATOM 9426 C C . TYR A 1 1180 ? -42.347 -30.400 7.642 1.00 24.16 1180 TYR A C 1
ATOM 9428 O O . TYR A 1 1180 ? -41.797 -30.635 6.566 1.00 24.16 1180 TYR A O 1
ATOM 9436 N N . THR A 1 1181 ? -43.588 -29.943 7.740 1.00 23.88 1181 THR A N 1
ATOM 9437 C CA . THR A 1 1181 ? -44.455 -29.516 6.644 1.00 23.88 1181 THR A CA 1
ATOM 9438 C C . THR A 1 1181 ? -44.391 -28.002 6.495 1.00 23.88 1181 THR A C 1
ATOM 9440 O O . THR A 1 1181 ? -44.519 -27.275 7.479 1.00 23.88 1181 THR A O 1
ATOM 9443 N N . LYS A 1 1182 ? -44.315 -27.522 5.253 1.00 24.92 1182 LYS A N 1
ATOM 9444 C CA . LYS A 1 1182 ? -44.939 -26.258 4.858 1.00 24.92 1182 LYS A CA 1
ATOM 9445 C C . LYS A 1 1182 ? -45.677 -26.453 3.536 1.00 24.92 1182 LYS A C 1
ATOM 9447 O O . LYS A 1 1182 ? -45.143 -27.035 2.597 1.00 24.92 1182 LYS A O 1
ATOM 9452 N N . THR A 1 1183 ? -46.917 -25.987 3.531 1.00 24.20 1183 THR A N 1
ATOM 9453 C CA . THR A 1 1183 ? -47.760 -25.674 2.371 1.00 24.20 1183 THR A CA 1
ATOM 9454 C C . THR A 1 1183 ? -47.111 -24.544 1.536 1.00 24.20 1183 THR A C 1
ATOM 9456 O O . THR A 1 1183 ? -46.202 -23.877 2.028 1.00 24.20 1183 THR A O 1
ATOM 9459 N N . ALA A 1 1184 ? -47.477 -24.298 0.271 1.00 25.52 1184 ALA A N 1
ATOM 9460 C CA . ALA A 1 1184 ? -48.822 -24.388 -0.305 1.00 25.52 1184 ALA A CA 1
ATOM 9461 C C . ALA A 1 1184 ? -48.884 -24.729 -1.815 1.00 25.52 1184 ALA A C 1
ATOM 9463 O O . ALA A 1 1184 ? -47.927 -24.508 -2.550 1.00 25.52 1184 ALA A O 1
ATOM 9464 N N . VAL A 1 1185 ? -50.045 -25.267 -2.229 1.00 27.62 1185 VAL A N 1
ATOM 9465 C CA . VAL A 1 1185 ? -50.932 -24.813 -3.339 1.00 27.62 1185 VAL A CA 1
ATOM 9466 C C . VAL A 1 1185 ? -50.325 -23.665 -4.185 1.00 27.62 1185 VAL A C 1
ATOM 9468 O O . VAL A 1 1185 ? -49.992 -22.638 -3.603 1.00 27.62 1185 VAL A O 1
ATOM 9471 N N . SER A 1 1186 ? -50.169 -23.697 -5.519 1.00 27.53 1186 SER A N 1
ATOM 9472 C CA . SER A 1 1186 ? -50.626 -24.594 -6.617 1.00 27.53 1186 SER A CA 1
ATOM 9473 C C . SER A 1 1186 ? -49.843 -24.235 -7.926 1.00 27.53 1186 SER A C 1
ATOM 9475 O O . SER A 1 1186 ? -48.920 -23.431 -7.824 1.00 27.53 1186 SER A O 1
ATOM 9477 N N . ASP A 1 1187 ? -50.062 -24.733 -9.158 1.00 25.30 1187 ASP A N 1
ATOM 9478 C CA . ASP A 1 1187 ? -51.086 -25.633 -9.740 1.00 25.30 1187 ASP A CA 1
ATOM 9479 C C . ASP A 1 1187 ? -50.585 -26.352 -11.038 1.00 25.30 1187 ASP A C 1
ATOM 9481 O O . ASP A 1 1187 ? -49.385 -26.387 -11.305 1.00 25.30 1187 ASP A O 1
ATOM 9485 N N . THR A 1 1188 ? -51.516 -26.934 -11.813 1.00 27.75 1188 THR A N 1
ATOM 9486 C CA . THR A 1 1188 ? -51.533 -27.350 -13.244 1.00 27.75 1188 THR A CA 1
ATOM 9487 C C . THR A 1 1188 ? -50.267 -27.157 -14.114 1.00 27.75 1188 THR A C 1
ATOM 9489 O O . THR A 1 1188 ? -49.728 -26.059 -14.194 1.00 27.75 1188 THR A O 1
ATOM 9492 N N . GLY A 1 1189 ? -49.838 -28.110 -14.956 1.00 25.78 1189 GLY A N 1
ATOM 9493 C CA . GLY A 1 1189 ? -50.352 -29.466 -15.191 1.00 25.78 1189 GLY A CA 1
ATOM 9494 C C . GLY A 1 1189 ? -49.876 -30.097 -16.519 1.00 25.78 1189 GLY A C 1
ATOM 9495 O O . GLY A 1 1189 ? -49.897 -29.448 -17.558 1.00 25.78 1189 GLY A O 1
ATOM 9496 N N . SER A 1 1190 ? -49.580 -31.405 -16.478 1.00 27.03 1190 SER A N 1
ATOM 9497 C CA . SER A 1 1190 ? -49.592 -32.401 -17.584 1.00 27.03 1190 SER A CA 1
ATOM 9498 C C . SER A 1 1190 ? -48.602 -32.354 -18.782 1.00 27.03 1190 SER A C 1
ATOM 9500 O O . SER A 1 1190 ? -48.401 -31.336 -19.428 1.00 27.03 1190 SER A O 1
ATOM 9502 N N . ASN A 1 1191 ? -48.159 -33.576 -19.145 1.00 27.52 1191 ASN A N 1
ATOM 9503 C CA . ASN A 1 1191 ? -47.586 -34.072 -20.422 1.00 27.52 1191 ASN A CA 1
ATOM 9504 C C . ASN A 1 1191 ? -46.098 -33.731 -20.716 1.00 27.52 1191 ASN A C 1
ATOM 9506 O O . ASN A 1 1191 ? -45.706 -32.575 -20.705 1.00 27.52 1191 ASN A O 1
ATOM 9510 N N . ALA A 1 1192 ? -45.162 -34.697 -20.808 1.00 25.75 1192 ALA A N 1
ATOM 9511 C CA . ALA A 1 1192 ? -44.990 -35.809 -21.780 1.00 25.75 1192 ALA A CA 1
ATOM 9512 C C . ALA A 1 1192 ? -44.457 -35.316 -23.154 1.00 25.75 1192 ALA A C 1
ATOM 9514 O O . ALA A 1 1192 ? -44.977 -34.342 -23.671 1.00 25.75 1192 ALA A O 1
ATOM 9515 N N . SER A 1 1193 ? -43.475 -35.933 -23.837 1.00 25.88 1193 SER A N 1
ATOM 9516 C CA . SER A 1 1193 ? -42.631 -37.124 -23.570 1.00 25.88 1193 SER A CA 1
ATOM 9517 C C . SER A 1 1193 ? -41.420 -37.174 -24.551 1.00 25.88 1193 SER A C 1
ATOM 9519 O O . SER A 1 1193 ? -41.186 -36.209 -25.268 1.00 25.88 1193 SER A O 1
ATOM 9521 N N . THR A 1 1194 ? -40.705 -38.314 -24.625 1.00 25.47 1194 THR A N 1
ATOM 9522 C CA . THR A 1 1194 ? -39.585 -38.687 -25.543 1.00 25.47 1194 THR A CA 1
ATOM 9523 C C . THR A 1 1194 ? -38.226 -38.005 -25.280 1.00 25.47 1194 THR A C 1
ATOM 9525 O O . THR A 1 1194 ? -38.157 -36.791 -25.167 1.00 25.47 1194 THR A O 1
ATOM 9528 N N . ASN A 1 1195 ? -37.115 -38.693 -24.964 1.00 25.75 1195 ASN A N 1
ATOM 9529 C CA . ASN A 1 1195 ? -36.375 -39.850 -25.534 1.00 25.75 1195 ASN A CA 1
ATOM 9530 C C . ASN A 1 1195 ? -35.484 -39.548 -26.755 1.00 25.75 1195 ASN A C 1
ATOM 9532 O O . ASN A 1 1195 ? -35.955 -39.622 -27.882 1.00 25.75 1195 ASN A O 1
ATOM 9536 N N . SER A 1 1196 ? -34.166 -39.451 -26.514 1.00 26.02 1196 SER A N 1
ATOM 9537 C CA . SER A 1 1196 ? -33.139 -40.189 -27.280 1.00 26.02 1196 SER A CA 1
ATOM 9538 C C . SER A 1 1196 ? -31.767 -40.172 -26.571 1.00 26.02 1196 SER A C 1
ATOM 9540 O O . SER A 1 1196 ? -31.149 -39.121 -26.416 1.00 26.02 1196 SER A O 1
ATOM 9542 N N . GLN A 1 1197 ? -31.287 -41.347 -26.157 1.00 25.80 1197 GLN A N 1
ATOM 9543 C CA . GLN A 1 1197 ? -29.872 -41.651 -25.862 1.00 25.80 1197 GLN A CA 1
ATOM 9544 C C . GLN A 1 1197 ? -29.148 -42.089 -27.169 1.00 25.80 1197 GLN A C 1
ATOM 9546 O O . GLN A 1 1197 ? -29.819 -42.190 -28.194 1.00 25.80 1197 GLN A O 1
ATOM 9551 N N . PRO A 1 1198 ? -27.886 -42.576 -27.144 1.00 48.22 1198 PRO A N 1
ATOM 9552 C CA . PRO A 1 1198 ? -26.633 -42.010 -26.612 1.00 48.22 1198 PRO A CA 1
ATOM 9553 C C . PRO A 1 1198 ? -25.523 -42.030 -27.706 1.00 48.22 1198 PRO A C 1
ATOM 9555 O O . PRO A 1 1198 ? -25.824 -42.287 -28.865 1.00 48.22 1198 PRO A O 1
ATOM 9558 N N . ILE A 1 1199 ? -24.241 -41.826 -27.340 1.00 22.22 1199 ILE A N 1
ATOM 9559 C CA . ILE A 1 1199 ? -23.050 -42.662 -27.691 1.00 22.22 1199 ILE A CA 1
ATOM 9560 C C . ILE A 1 1199 ? -21.734 -41.880 -27.437 1.00 22.22 1199 ILE A C 1
ATOM 9562 O O . ILE A 1 1199 ? -21.648 -40.669 -27.614 1.00 22.22 1199 ILE A O 1
ATOM 9566 N N . SER A 1 1200 ? -20.701 -42.588 -26.975 1.00 29.41 1200 SER A N 1
ATOM 9567 C CA . SER A 1 1200 ? -19.292 -42.155 -26.783 1.00 29.41 1200 SER A CA 1
ATOM 9568 C C . SER A 1 1200 ? -18.385 -43.200 -27.494 1.00 29.41 1200 SER A C 1
ATOM 9570 O O . SER A 1 1200 ? -18.958 -44.031 -28.197 1.00 29.41 1200 SER A O 1
ATOM 9572 N N . PRO A 1 1201 ? -17.046 -43.333 -27.303 1.00 43.12 1201 PRO A N 1
ATOM 9573 C CA . PRO A 1 1201 ? -16.019 -42.491 -26.650 1.00 43.12 1201 PRO A CA 1
ATOM 9574 C C . PRO A 1 1201 ? -14.687 -42.367 -27.462 1.00 43.12 1201 PRO A C 1
ATOM 9576 O O . PRO A 1 1201 ? -14.532 -43.015 -28.490 1.00 43.12 1201 PRO A O 1
ATOM 9579 N N . ALA A 1 1202 ? -13.666 -41.654 -26.942 1.00 22.25 1202 ALA A N 1
ATOM 9580 C CA . ALA A 1 1202 ? -12.239 -41.922 -27.253 1.00 22.25 1202 ALA A CA 1
ATOM 9581 C C . ALA A 1 1202 ? -11.229 -41.297 -26.246 1.00 22.25 1202 ALA A C 1
ATOM 9583 O O . ALA A 1 1202 ? -10.779 -40.168 -26.390 1.00 22.25 1202 ALA A O 1
ATOM 9584 N N . THR A 1 1203 ? -10.859 -42.082 -25.230 1.00 23.72 1203 THR A N 1
ATOM 9585 C CA . THR A 1 1203 ? -9.483 -42.327 -24.721 1.00 23.72 1203 THR A CA 1
ATOM 9586 C C . THR A 1 1203 ? -8.380 -41.247 -24.719 1.00 23.72 1203 THR A C 1
ATOM 9588 O O . THR A 1 1203 ? -7.841 -40.877 -25.758 1.00 23.72 1203 THR A O 1
ATOM 9591 N N . THR A 1 1204 ? -7.789 -41.006 -23.538 1.00 22.75 1204 THR A N 1
ATOM 9592 C CA . THR A 1 1204 ? -6.322 -40.828 -23.382 1.00 22.75 1204 THR A CA 1
ATOM 9593 C C . THR A 1 1204 ? -5.853 -41.347 -22.008 1.00 22.75 1204 THR A C 1
ATOM 9595 O O . THR A 1 1204 ? -6.598 -41.265 -21.034 1.00 22.75 1204 THR A O 1
ATOM 9598 N N . LYS A 1 1205 ? -4.647 -41.935 -21.915 1.00 22.89 1205 LYS A N 1
ATOM 9599 C CA . LYS A 1 1205 ? -4.105 -42.584 -20.696 1.00 22.89 1205 LYS A CA 1
ATOM 9600 C C . LYS A 1 1205 ? -2.986 -41.762 -20.031 1.00 22.89 1205 LYS A C 1
ATOM 9602 O O . LYS A 1 1205 ? -2.084 -41.300 -20.714 1.00 22.89 1205 LYS A O 1
ATOM 9607 N N . ASN A 1 1206 ? -3.016 -41.718 -18.695 1.00 20.36 1206 ASN A N 1
ATOM 9608 C CA . ASN A 1 1206 ? -1.911 -41.634 -17.717 1.00 20.36 1206 ASN A CA 1
ATOM 9609 C C . ASN A 1 1206 ? -0.499 -41.170 -18.156 1.00 20.36 1206 ASN A C 1
ATOM 9611 O O . ASN A 1 1206 ? 0.189 -41.916 -18.852 1.00 20.36 1206 ASN A O 1
ATOM 9615 N N . ARG A 1 1207 ? 0.066 -40.181 -17.430 1.00 21.06 1207 ARG A N 1
ATOM 9616 C CA . ARG A 1 1207 ? 1.144 -40.445 -16.435 1.00 21.06 1207 ARG A CA 1
ATOM 9617 C C . ARG A 1 1207 ? 1.477 -39.265 -15.500 1.00 21.06 1207 ARG A C 1
ATOM 9619 O O . ARG A 1 1207 ? 1.330 -38.102 -15.844 1.00 21.06 1207 ARG A O 1
ATOM 9626 N N . TYR A 1 1208 ? 1.951 -39.632 -14.307 1.00 19.89 1208 TYR A N 1
ATOM 9627 C CA . TYR A 1 1208 ? 2.412 -38.796 -13.187 1.00 19.89 1208 TYR A CA 1
ATOM 9628 C C . TYR A 1 1208 ? 3.595 -37.860 -13.509 1.00 19.89 1208 TYR A C 1
ATOM 9630 O O . TYR A 1 1208 ? 4.553 -38.323 -14.129 1.00 19.89 1208 TYR A O 1
ATOM 9638 N N . ARG A 1 1209 ? 3.628 -36.660 -12.891 1.00 20.02 1209 ARG A N 1
ATOM 9639 C CA . ARG A 1 1209 ? 4.769 -36.094 -12.111 1.00 20.02 1209 ARG A CA 1
ATOM 9640 C C . ARG A 1 1209 ? 4.331 -34.831 -11.305 1.00 20.02 1209 ARG A C 1
ATOM 9642 O O . ARG A 1 1209 ? 3.150 -34.504 -11.377 1.00 20.02 1209 ARG A O 1
ATOM 9649 N N . PRO A 1 1210 ? 5.146 -34.273 -10.376 1.00 22.70 1210 PRO A N 1
ATOM 9650 C CA . PRO A 1 1210 ? 4.712 -34.129 -8.978 1.00 22.70 1210 PRO A CA 1
ATOM 9651 C C . PRO A 1 1210 ? 4.219 -32.733 -8.555 1.00 22.70 1210 PRO A C 1
ATOM 9653 O O . PRO A 1 1210 ? 4.429 -31.735 -9.237 1.00 22.70 1210 PRO A O 1
ATOM 9656 N N . PHE A 1 1211 ? 3.629 -32.687 -7.354 1.00 20.80 1211 PHE A N 1
ATOM 9657 C CA . PHE A 1 1211 ? 3.269 -31.470 -6.620 1.00 20.80 1211 PHE A CA 1
ATOM 9658 C C . PHE A 1 1211 ? 4.447 -30.485 -6.509 1.00 20.80 1211 PHE A C 1
ATOM 9660 O O . PHE A 1 1211 ? 5.439 -30.768 -5.839 1.00 20.80 1211 PHE A O 1
ATOM 9667 N N . ILE A 1 1212 ? 4.282 -29.292 -7.082 1.00 20.67 1212 ILE A N 1
ATOM 9668 C CA . ILE A 1 1212 ? 5.079 -28.105 -6.755 1.00 20.67 1212 ILE A CA 1
ATOM 9669 C C . ILE A 1 1212 ? 4.245 -27.228 -5.815 1.00 20.67 1212 ILE A C 1
ATOM 9671 O O . ILE A 1 1212 ? 3.089 -26.919 -6.100 1.00 20.67 1212 ILE A O 1
ATOM 9675 N N . ASN A 1 1213 ? 4.834 -26.832 -4.685 1.00 23.58 1213 ASN A N 1
ATOM 9676 C CA . ASN A 1 1213 ? 4.206 -25.956 -3.695 1.00 23.58 1213 ASN A CA 1
ATOM 9677 C C . ASN A 1 1213 ? 3.941 -24.556 -4.277 1.00 23.58 1213 ASN A C 1
ATOM 9679 O O . ASN A 1 1213 ? 4.852 -23.731 -4.355 1.00 23.58 1213 ASN A O 1
ATOM 9683 N N . ILE A 1 1214 ? 2.685 -24.253 -4.615 1.00 20.80 1214 ILE A N 1
ATOM 9684 C CA . ILE A 1 1214 ? 2.248 -22.888 -4.941 1.00 20.80 1214 ILE A CA 1
ATOM 9685 C C . ILE A 1 1214 ? 1.758 -22.206 -3.658 1.00 20.80 1214 ILE A C 1
ATOM 9687 O O . ILE A 1 1214 ? 0.565 -22.144 -3.363 1.00 20.80 1214 ILE A O 1
ATOM 9691 N N . VAL A 1 1215 ? 2.702 -21.659 -2.888 1.00 23.69 1215 VAL A N 1
ATOM 9692 C CA . VAL A 1 1215 ? 2.412 -20.678 -1.825 1.00 23.69 1215 VAL A CA 1
ATOM 9693 C C . VAL A 1 1215 ? 2.335 -19.290 -2.468 1.00 23.69 1215 VAL A C 1
ATOM 9695 O O . VAL A 1 1215 ? 3.244 -18.475 -2.339 1.00 23.69 1215 VAL A O 1
ATOM 9698 N N . ALA A 1 1216 ? 1.268 -19.048 -3.233 1.00 23.48 1216 ALA A N 1
ATOM 9699 C CA . ALA A 1 1216 ? 1.036 -17.776 -3.921 1.00 23.48 1216 ALA A CA 1
ATOM 9700 C C . ALA A 1 1216 ? -0.452 -17.571 -4.260 1.00 23.48 1216 ALA A C 1
ATOM 9702 O O . ALA A 1 1216 ? -0.827 -17.593 -5.425 1.00 23.48 1216 ALA A O 1
ATOM 9703 N N . LEU A 1 1217 ? -1.306 -17.392 -3.243 1.00 22.03 1217 LEU A N 1
ATOM 9704 C CA . LEU A 1 1217 ? -2.699 -16.933 -3.391 1.00 22.03 1217 LEU A CA 1
ATOM 9705 C C . LEU A 1 1217 ? -3.239 -16.445 -2.030 1.00 22.03 1217 LEU A C 1
ATOM 9707 O O . LEU A 1 1217 ? -3.881 -17.184 -1.290 1.00 22.03 1217 LEU A O 1
ATOM 9711 N N . SER A 1 1218 ? -2.948 -15.187 -1.676 1.00 23.66 1218 SER A N 1
ATOM 9712 C CA . SER A 1 1218 ? -3.530 -14.508 -0.498 1.00 23.66 1218 SER A CA 1
ATOM 9713 C C . SER A 1 1218 ? -4.107 -13.123 -0.821 1.00 23.66 1218 SER A C 1
ATOM 9715 O O . SER A 1 1218 ? -4.265 -12.292 0.071 1.00 23.66 1218 SER A O 1
ATOM 9717 N N . CYS A 1 1219 ? -4.405 -12.873 -2.097 1.00 24.47 1219 CYS A N 1
ATOM 9718 C CA . CYS A 1 1219 ? -5.070 -11.668 -2.580 1.00 24.47 1219 CYS A CA 1
ATOM 9719 C C . CYS A 1 1219 ? -6.297 -12.089 -3.388 1.00 24.47 1219 CYS A C 1
ATOM 9721 O O . CYS A 1 1219 ? -6.143 -12.460 -4.544 1.00 24.47 1219 CYS A O 1
ATOM 9723 N N . ILE A 1 1220 ? -7.464 -12.080 -2.736 1.00 25.33 1220 ILE A N 1
ATOM 9724 C CA . ILE A 1 1220 ? -8.858 -11.972 -3.221 1.00 25.33 1220 ILE A CA 1
ATOM 9725 C C . ILE A 1 1220 ? -9.745 -12.292 -1.990 1.00 25.33 1220 ILE A C 1
ATOM 9727 O O . ILE A 1 1220 ? -9.348 -13.094 -1.148 1.00 25.33 1220 ILE A O 1
ATOM 9731 N N . TYR A 1 1221 ? -10.904 -11.632 -1.866 1.00 23.94 1221 TYR A N 1
ATOM 9732 C CA . TYR A 1 1221 ? -11.786 -11.550 -0.678 1.00 23.94 1221 TYR A CA 1
ATOM 9733 C C . TYR A 1 1221 ? -11.297 -10.698 0.508 1.00 23.94 1221 TYR A C 1
ATOM 9735 O O . TYR A 1 1221 ? -10.797 -11.199 1.516 1.00 23.94 1221 TYR A O 1
ATOM 9743 N N . LYS A 1 1222 ? -11.584 -9.388 0.424 1.00 26.08 1222 LYS A N 1
ATOM 9744 C CA . LYS A 1 1222 ? -12.019 -8.576 1.578 1.00 26.08 1222 LYS A CA 1
ATOM 9745 C C . LYS A 1 1222 ? -12.797 -7.318 1.157 1.00 26.08 1222 LYS A C 1
ATOM 9747 O O . LYS A 1 1222 ? -12.407 -6.193 1.449 1.00 26.08 1222 LYS A O 1
ATOM 9752 N N . GLU A 1 1223 ? -13.934 -7.535 0.503 1.00 25.34 1223 GLU A N 1
ATOM 9753 C CA . GLU A 1 1223 ? -15.026 -6.553 0.450 1.00 25.34 1223 GLU A CA 1
ATOM 9754 C C . GLU A 1 1223 ? -16.093 -6.895 1.503 1.00 25.34 1223 GLU A C 1
ATOM 9756 O O . GLU A 1 1223 ? -16.145 -8.023 1.992 1.00 25.34 1223 GLU A O 1
ATOM 9761 N N . ARG A 1 1224 ? -16.933 -5.911 1.859 1.00 23.27 1224 ARG A N 1
ATOM 9762 C CA . ARG A 1 1224 ? -17.896 -5.932 2.986 1.00 23.27 1224 ARG A CA 1
ATOM 9763 C C . ARG A 1 1224 ? -17.280 -6.010 4.392 1.00 23.27 1224 ARG A C 1
ATOM 9765 O O . ARG A 1 1224 ? -17.570 -6.919 5.157 1.00 23.27 1224 ARG A O 1
ATOM 9772 N N . HIS A 1 1225 ? -16.527 -4.971 4.755 1.00 25.31 1225 HIS A N 1
ATOM 9773 C CA . HIS A 1 1225 ? -16.501 -4.412 6.123 1.00 25.31 1225 HIS A CA 1
ATOM 9774 C C . HIS A 1 1225 ? -16.294 -2.888 6.047 1.00 25.31 1225 HIS A C 1
ATOM 9776 O O . HIS A 1 1225 ? -15.270 -2.341 6.451 1.00 25.31 1225 HIS A O 1
ATOM 9782 N N . SER A 1 1226 ? -17.282 -2.211 5.454 1.00 26.11 1226 SER A N 1
ATOM 9783 C CA . SER A 1 1226 ? -17.502 -0.769 5.619 1.00 26.11 1226 SER A CA 1
ATOM 9784 C C . SER A 1 1226 ? -18.485 -0.580 6.778 1.00 26.11 1226 SER A C 1
ATOM 9786 O O . SER A 1 1226 ? -19.455 -1.330 6.850 1.00 26.11 1226 SER A O 1
ATOM 9788 N N . LYS A 1 1227 ? -18.235 0.413 7.647 1.00 25.50 1227 LYS A N 1
ATOM 9789 C CA . LYS A 1 1227 ? -18.805 0.602 9.006 1.00 25.50 1227 LYS A CA 1
ATOM 9790 C C . LYS A 1 1227 ? -18.270 -0.380 10.078 1.00 25.50 1227 LYS A C 1
ATOM 9792 O O . LYS A 1 1227 ? -18.682 -1.524 10.151 1.00 25.50 1227 LYS A O 1
ATOM 9797 N N . GLU A 1 1228 ? -17.341 0.128 10.903 1.00 24.86 1228 GLU A N 1
ATOM 9798 C CA . GLU A 1 1228 ? -17.010 -0.195 12.326 1.00 24.86 1228 GLU A CA 1
ATOM 9799 C C . GLU A 1 1228 ? -15.506 0.023 12.631 1.00 24.86 1228 GLU A C 1
ATOM 9801 O O . GLU A 1 1228 ? -15.141 0.305 13.773 1.00 24.86 1228 GLU A O 1
ATOM 9806 N N . ALA A 1 1229 ? -14.620 -0.003 11.625 1.00 22.58 1229 ALA A N 1
ATOM 9807 C CA . ALA A 1 1229 ? -13.161 0.078 11.824 1.00 22.58 1229 ALA A CA 1
ATOM 9808 C C . ALA A 1 1229 ? -12.609 1.444 12.310 1.00 22.58 1229 ALA A C 1
ATOM 9810 O O . ALA A 1 1229 ? -11.441 1.520 12.686 1.00 22.58 1229 ALA A O 1
ATOM 9811 N N . ALA A 1 1230 ? -13.421 2.508 12.347 1.00 24.42 1230 ALA A N 1
ATOM 9812 C CA . ALA A 1 1230 ? -13.008 3.829 12.842 1.00 24.42 1230 ALA A CA 1
ATOM 9813 C C . ALA A 1 1230 ? -12.914 3.915 14.385 1.00 24.42 1230 ALA A C 1
ATOM 9815 O O . ALA A 1 1230 ? -12.210 4.764 14.922 1.00 24.42 1230 ALA A O 1
ATOM 9816 N N . ASN A 1 1231 ? -13.571 3.010 15.122 1.00 28.44 1231 ASN A N 1
ATOM 9817 C CA . ASN A 1 1231 ? -13.726 3.085 16.585 1.00 28.44 1231 ASN A CA 1
ATOM 9818 C C . ASN A 1 1231 ? -12.557 2.471 17.402 1.00 28.44 1231 ASN A C 1
ATOM 9820 O O . ASN A 1 1231 ? -12.751 2.074 18.549 1.00 28.44 1231 ASN A O 1
ATOM 9824 N N . ILE A 1 1232 ? -11.350 2.335 16.832 1.00 27.55 1232 ILE A N 1
ATOM 9825 C CA . ILE A 1 1232 ? -10.249 1.540 17.435 1.00 27.55 1232 ILE A CA 1
ATOM 9826 C C . ILE A 1 1232 ? -9.026 2.391 17.864 1.00 27.55 1232 ILE A C 1
ATOM 9828 O O . ILE A 1 1232 ? -8.145 1.876 18.563 1.00 27.55 1232 ILE A O 1
ATOM 9832 N N . LEU A 1 1233 ? -8.994 3.691 17.538 1.00 25.80 1233 LEU A N 1
ATOM 9833 C CA . LEU A 1 1233 ? -7.887 4.617 17.859 1.00 25.80 1233 LEU A CA 1
ATOM 9834 C C . LEU A 1 1233 ? -7.965 5.297 19.247 1.00 25.80 1233 LEU A C 1
ATOM 9836 O O . LEU A 1 1233 ? -6.994 5.903 19.676 1.00 25.80 1233 LEU A O 1
ATOM 9840 N N . GLU A 1 1234 ? -9.065 5.175 19.991 1.00 29.28 1234 GLU A N 1
ATOM 9841 C CA . GLU A 1 1234 ? -9.325 5.982 21.206 1.00 29.28 1234 GLU A CA 1
ATOM 9842 C C . GLU A 1 1234 ? -8.718 5.457 22.529 1.00 29.28 1234 GLU A C 1
ATOM 9844 O O . GLU A 1 1234 ? -9.253 5.750 23.590 1.00 29.28 1234 GLU A O 1
ATOM 9849 N N . VAL A 1 1235 ? -7.650 4.650 22.510 1.00 25.11 1235 VAL A N 1
ATOM 9850 C CA . VAL A 1 1235 ? -7.081 4.050 23.752 1.00 25.11 1235 VAL A CA 1
ATOM 9851 C C . VAL A 1 1235 ? -5.575 4.320 23.913 1.00 25.11 1235 VAL A C 1
ATOM 9853 O O . VAL A 1 1235 ? -4.946 3.810 24.828 1.00 25.11 1235 VAL A O 1
ATOM 9856 N N . SER A 1 1236 ? -4.957 5.120 23.039 1.00 22.70 1236 SER A N 1
ATOM 9857 C CA . SER A 1 1236 ? -3.512 5.414 23.102 1.00 22.70 1236 SER A CA 1
ATOM 9858 C C . SER A 1 1236 ? -3.147 6.716 23.831 1.00 22.70 1236 SER A C 1
ATOM 9860 O O . SER A 1 1236 ? -1.999 7.132 23.739 1.00 22.70 1236 SER A O 1
ATOM 9862 N N . SER A 1 1237 ? -4.086 7.360 24.536 1.00 24.84 1237 SER A N 1
ATOM 9863 C CA . SER A 1 1237 ? -3.854 8.617 25.275 1.00 24.84 1237 SER A CA 1
ATOM 9864 C C . SER A 1 1237 ? -3.990 8.509 26.802 1.00 24.84 1237 SER A C 1
ATOM 9866 O O . SER A 1 1237 ? -3.848 9.516 27.478 1.00 24.84 1237 SER A O 1
ATOM 9868 N N . GLU A 1 1238 ? -4.261 7.323 27.362 1.00 28.30 1238 GLU A N 1
ATOM 9869 C CA . GLU A 1 1238 ? -4.445 7.116 28.819 1.00 28.30 1238 GLU A CA 1
ATOM 9870 C C . GLU A 1 1238 ? -3.230 6.453 29.509 1.00 28.30 1238 GLU A C 1
ATOM 9872 O O . GLU A 1 1238 ? -3.324 6.000 30.644 1.00 28.30 1238 GLU A O 1
ATOM 9877 N N . ALA A 1 1239 ? -2.076 6.370 28.836 1.00 23.91 1239 ALA A N 1
ATOM 9878 C CA . ALA A 1 1239 ? -0.884 5.676 29.348 1.00 23.91 1239 ALA A CA 1
ATOM 9879 C C . ALA A 1 1239 ? 0.184 6.601 29.974 1.00 23.91 1239 ALA A C 1
ATOM 9881 O O . ALA A 1 1239 ? 1.269 6.128 30.305 1.00 23.91 1239 ALA A O 1
ATOM 9882 N N . SER A 1 1240 ? -0.091 7.902 30.125 1.00 23.94 1240 SER A N 1
ATOM 9883 C CA . SER A 1 1240 ? 0.891 8.899 30.577 1.00 23.94 1240 SER A CA 1
ATOM 9884 C C . SER A 1 1240 ? 0.359 9.835 31.669 1.00 23.94 1240 SER A C 1
ATOM 9886 O O . SER A 1 1240 ? 0.476 11.045 31.529 1.00 23.94 1240 SER A O 1
ATOM 9888 N N . GLU A 1 1241 ? -0.223 9.287 32.743 1.00 27.20 1241 GLU A N 1
ATOM 9889 C CA . GLU A 1 1241 ? -0.415 10.000 34.023 1.00 27.20 1241 GLU A CA 1
ATOM 9890 C C . GLU A 1 1241 ? -0.763 9.020 35.168 1.00 27.20 1241 GLU A C 1
ATOM 9892 O O . GLU A 1 1241 ? -1.877 8.960 35.679 1.00 27.20 1241 GLU A O 1
ATOM 9897 N N . ALA A 1 1242 ? 0.210 8.193 35.568 1.00 26.27 1242 ALA A N 1
ATOM 9898 C CA . ALA A 1 1242 ? 0.102 7.325 36.745 1.00 26.27 1242 ALA A CA 1
ATOM 9899 C C . ALA A 1 1242 ? 1.488 7.132 37.384 1.00 26.27 1242 ALA A C 1
ATOM 9901 O O . ALA A 1 1242 ? 2.199 6.181 37.066 1.00 26.27 1242 ALA A O 1
ATOM 9902 N N . GLY A 1 1243 ? 1.902 8.069 38.247 1.00 26.16 1243 GLY A N 1
ATOM 9903 C CA . GLY A 1 1243 ? 3.249 8.027 38.829 1.00 26.16 1243 GLY A CA 1
ATOM 9904 C C . GLY A 1 1243 ? 3.662 9.232 39.675 1.00 26.16 1243 GLY A C 1
ATOM 9905 O O . GLY A 1 1243 ? 4.763 9.734 39.484 1.00 26.16 1243 GLY A O 1
ATOM 9906 N N . ALA A 1 1244 ? 2.809 9.707 40.591 1.00 24.95 1244 ALA A N 1
ATOM 9907 C CA . ALA A 1 1244 ? 3.216 10.661 41.632 1.00 24.95 1244 ALA A CA 1
ATOM 9908 C C . ALA A 1 1244 ? 2.229 10.678 42.817 1.00 24.95 1244 ALA A C 1
ATOM 9910 O O . ALA A 1 1244 ? 1.272 11.452 42.798 1.00 24.95 1244 ALA A O 1
ATOM 9911 N N . ARG A 1 1245 ? 2.462 9.819 43.825 1.00 26.28 1245 ARG A N 1
ATOM 9912 C CA . ARG A 1 1245 ? 2.071 9.965 45.250 1.00 26.28 1245 ARG A CA 1
ATOM 9913 C C . ARG A 1 1245 ? 2.377 8.670 46.012 1.00 26.28 1245 ARG A C 1
ATOM 9915 O O . ARG A 1 1245 ? 1.515 7.809 46.140 1.00 26.28 1245 ARG A O 1
ATOM 9922 N N . GLU A 1 1246 ? 3.579 8.579 46.565 1.00 26.64 1246 GLU A N 1
ATOM 9923 C CA . GLU A 1 1246 ? 3.830 7.801 47.782 1.00 26.64 1246 GLU A CA 1
ATOM 9924 C C . GLU A 1 1246 ? 4.550 8.717 48.773 1.00 26.64 1246 GLU A C 1
ATOM 9926 O O . GLU A 1 1246 ? 5.370 9.546 48.373 1.00 26.64 1246 GLU A O 1
ATOM 9931 N N . ASN A 1 1247 ? 4.149 8.637 50.042 1.00 26.91 1247 ASN A N 1
ATOM 9932 C CA . ASN A 1 1247 ? 4.642 9.505 51.107 1.00 26.91 1247 ASN A CA 1
ATOM 9933 C C . ASN A 1 1247 ? 5.954 8.970 51.695 1.00 26.91 1247 ASN A C 1
ATOM 9935 O O . ASN A 1 1247 ? 6.255 7.781 51.618 1.00 26.91 1247 ASN A O 1
ATOM 9939 N N . GLU A 1 1248 ? 6.699 9.872 52.322 1.00 27.05 1248 GLU A N 1
ATOM 9940 C CA . GLU A 1 1248 ? 7.925 9.581 53.061 1.00 27.05 1248 GLU A CA 1
ATOM 9941 C C . GLU A 1 1248 ? 7.665 8.672 54.275 1.00 27.05 1248 GLU A C 1
ATOM 9943 O O . GLU A 1 1248 ? 6.754 8.939 55.054 1.00 27.05 1248 GLU A O 1
ATOM 9948 N N . GLU A 1 1249 ? 8.527 7.674 54.493 1.00 26.48 1249 GLU A N 1
ATOM 9949 C CA . GLU A 1 1249 ? 9.243 7.499 55.768 1.00 26.48 1249 GLU A CA 1
ATOM 9950 C C . GLU A 1 1249 ? 10.479 6.588 55.585 1.00 26.48 1249 GLU A C 1
ATOM 9952 O O . GLU A 1 1249 ? 10.627 5.903 54.573 1.00 26.48 1249 GLU A O 1
ATOM 9957 N N . ASN A 1 1250 ? 11.444 6.690 56.505 1.00 26.25 1250 ASN A N 1
ATOM 9958 C CA . ASN A 1 1250 ? 12.873 6.410 56.262 1.00 26.25 1250 ASN A CA 1
ATOM 9959 C C . ASN A 1 1250 ? 13.396 5.220 57.145 1.00 26.25 1250 ASN A C 1
ATOM 9961 O O . ASN A 1 1250 ? 12.585 4.445 57.642 1.00 26.25 1250 ASN A O 1
ATOM 9965 N N . PRO A 1 1251 ? 14.712 4.956 57.313 1.00 43.56 1251 PRO A N 1
ATOM 9966 C CA . PRO A 1 1251 ? 15.428 3.849 56.652 1.00 43.56 1251 PRO A CA 1
ATOM 9967 C C . PRO A 1 1251 ? 16.019 2.772 57.593 1.00 43.56 1251 PRO A C 1
ATOM 9969 O O . PRO A 1 1251 ? 16.161 3.011 58.790 1.00 43.56 1251 PRO A O 1
ATOM 9972 N N . GLN A 1 1252 ? 16.578 1.675 57.035 1.00 24.28 1252 GLN A N 1
ATOM 9973 C CA . GLN A 1 1252 ? 17.803 1.060 57.602 1.00 24.28 1252 GLN A CA 1
ATOM 9974 C C . GLN A 1 1252 ? 18.654 0.168 56.653 1.00 24.28 1252 GLN A C 1
ATOM 9976 O O . GLN A 1 1252 ? 18.312 -0.954 56.303 1.00 24.28 1252 GLN A O 1
ATOM 9981 N N . ILE A 1 1253 ? 19.815 0.723 56.283 1.00 25.75 1253 ILE A N 1
ATOM 9982 C CA . ILE A 1 1253 ? 21.171 0.148 56.103 1.00 25.75 1253 ILE A CA 1
ATOM 9983 C C . ILE A 1 1253 ? 21.365 -1.385 56.256 1.00 25.75 1253 ILE A C 1
ATOM 9985 O O . ILE A 1 1253 ? 21.239 -1.882 57.368 1.00 25.75 1253 ILE A O 1
ATOM 9989 N N . VAL A 1 1254 ? 21.962 -2.045 55.239 1.00 25.94 1254 VAL A N 1
ATOM 9990 C CA . VAL A 1 1254 ? 23.132 -2.968 55.371 1.00 25.94 1254 VAL A CA 1
ATOM 9991 C C . VAL A 1 1254 ? 24.008 -2.906 54.098 1.00 25.94 1254 VAL A C 1
ATOM 9993 O O . VAL A 1 1254 ? 23.494 -2.914 52.983 1.00 25.94 1254 VAL A O 1
ATOM 9996 N N . LYS A 1 1255 ? 25.342 -2.859 54.256 1.00 24.30 1255 LYS A N 1
ATOM 9997 C CA . LYS A 1 1255 ? 26.350 -2.971 53.173 1.00 24.30 1255 LYS A CA 1
ATOM 9998 C C . LYS A 1 1255 ? 26.789 -4.427 52.953 1.00 24.30 1255 LYS A C 1
ATOM 10000 O O . LYS A 1 1255 ? 26.971 -5.139 53.936 1.00 24.30 1255 LYS A O 1
ATOM 10005 N N . ALA A 1 1256 ? 27.158 -4.797 51.723 1.00 25.11 1256 ALA A N 1
ATOM 10006 C CA . ALA A 1 1256 ? 28.137 -5.866 51.478 1.00 25.11 1256 ALA A CA 1
ATOM 10007 C C . ALA A 1 1256 ? 28.896 -5.664 50.149 1.00 25.11 1256 ALA A C 1
ATOM 10009 O O . ALA A 1 1256 ? 28.296 -5.620 49.078 1.00 25.11 1256 ALA A O 1
ATOM 10010 N N . GLU A 1 1257 ? 30.223 -5.555 50.225 1.00 25.62 1257 GLU A N 1
ATOM 10011 C CA . GLU A 1 1257 ? 31.141 -5.620 49.077 1.00 25.62 1257 GLU A CA 1
ATOM 10012 C C . GLU A 1 1257 ? 31.546 -7.081 48.801 1.00 25.62 1257 GLU A C 1
ATOM 10014 O O . GLU A 1 1257 ? 31.532 -7.905 49.714 1.00 25.62 1257 GLU A O 1
ATOM 10019 N N . GLY A 1 1258 ? 31.996 -7.412 47.581 1.00 24.97 1258 GLY A N 1
ATOM 10020 C CA . GLY A 1 1258 ? 32.644 -8.713 47.341 1.00 24.97 1258 GLY A CA 1
ATOM 10021 C C . GLY A 1 1258 ? 32.675 -9.197 45.891 1.00 24.97 1258 GLY A C 1
ATOM 10022 O O . GLY A 1 1258 ? 31.931 -10.097 45.521 1.00 24.97 1258 GLY A O 1
ATOM 10023 N N . GLY A 1 1259 ? 33.559 -8.649 45.053 1.00 23.47 1259 GLY A N 1
ATOM 10024 C CA . GLY A 1 1259 ? 33.758 -9.161 43.687 1.00 23.47 1259 GLY A CA 1
ATOM 10025 C C . GLY A 1 1259 ? 34.839 -10.247 43.582 1.00 23.47 1259 GLY A C 1
ATOM 10026 O O . GLY A 1 1259 ? 35.752 -10.275 44.409 1.00 23.47 1259 GLY A O 1
ATOM 10027 N N . LYS A 1 1260 ? 34.816 -11.060 42.503 1.00 26.47 1260 LYS A N 1
ATOM 10028 C CA . LYS A 1 1260 ? 36.017 -11.421 41.700 1.00 26.47 1260 LYS A CA 1
ATOM 10029 C C . LYS A 1 1260 ? 35.763 -12.358 40.499 1.00 26.47 1260 LYS A C 1
ATOM 10031 O O . LYS A 1 1260 ? 35.025 -13.326 40.583 1.00 26.47 1260 LYS A O 1
ATOM 10036 N N . LYS A 1 1261 ? 36.583 -12.126 39.459 1.00 24.91 1261 LYS A N 1
ATOM 10037 C CA . LYS A 1 1261 ? 37.149 -13.089 38.480 1.00 24.91 1261 LYS A CA 1
ATOM 10038 C C . LYS A 1 1261 ? 36.239 -13.781 37.445 1.00 24.91 1261 LYS A C 1
ATOM 10040 O O . LYS A 1 1261 ? 35.885 -14.947 37.557 1.00 24.91 1261 LYS A O 1
ATOM 10045 N N . VAL A 1 1262 ? 36.126 -13.106 36.300 1.00 24.45 1262 VAL A N 1
ATOM 10046 C CA . VAL A 1 1262 ? 36.736 -13.520 35.011 1.00 24.45 1262 VAL A CA 1
ATOM 10047 C C . VAL A 1 1262 ? 37.298 -14.957 34.934 1.00 24.45 1262 VAL A C 1
ATOM 10049 O O . VAL A 1 1262 ? 38.303 -15.272 35.577 1.00 24.45 1262 VAL A O 1
ATOM 10052 N N . ARG A 1 1263 ? 36.800 -15.742 33.967 1.00 24.00 1263 ARG A N 1
ATOM 10053 C CA . ARG A 1 1263 ? 37.592 -16.725 33.201 1.00 24.00 1263 ARG A CA 1
ATOM 10054 C C . ARG A 1 1263 ? 37.300 -16.580 31.702 1.00 24.00 1263 ARG A C 1
ATOM 10056 O O . ARG A 1 1263 ? 36.198 -16.211 31.314 1.00 24.00 1263 ARG A O 1
ATOM 10063 N N . LYS A 1 1264 ? 38.325 -16.817 30.879 1.00 24.19 1264 LYS A N 1
ATOM 10064 C CA . LYS A 1 1264 ? 38.393 -16.500 29.443 1.00 24.19 1264 LYS A CA 1
ATOM 10065 C C . LYS A 1 1264 ? 39.045 -17.678 28.710 1.00 24.19 1264 LYS A C 1
ATOM 10067 O O . LYS A 1 1264 ? 40.190 -17.982 29.019 1.00 24.19 1264 LYS A O 1
ATOM 10072 N N . LEU A 1 1265 ? 38.338 -18.296 27.764 1.00 23.23 1265 LEU A N 1
ATOM 10073 C CA . LEU A 1 1265 ? 38.843 -19.236 26.745 1.00 23.23 1265 LEU A CA 1
ATOM 10074 C C . LEU A 1 1265 ? 37.882 -19.133 25.539 1.00 23.23 1265 LEU A C 1
ATOM 10076 O O . LEU A 1 1265 ? 36.704 -19.429 25.692 1.00 23.23 1265 LEU A O 1
ATOM 10080 N N . THR A 1 1266 ? 38.207 -18.384 24.478 1.00 25.59 1266 THR A N 1
ATOM 10081 C CA . THR A 1 1266 ? 39.031 -18.744 23.293 1.00 25.59 1266 THR A CA 1
ATOM 10082 C C . THR A 1 1266 ? 38.353 -19.721 22.327 1.00 25.59 1266 THR A C 1
ATOM 10084 O O . THR A 1 1266 ? 38.078 -20.862 22.683 1.00 25.59 1266 THR A O 1
ATOM 10087 N N . CYS A 1 1267 ? 38.142 -19.266 21.086 1.00 21.47 1267 CYS A N 1
ATOM 10088 C CA . CYS A 1 1267 ? 37.815 -20.122 19.944 1.00 21.47 1267 CYS A CA 1
ATOM 10089 C C . CYS A 1 1267 ? 39.047 -20.937 19.526 1.00 21.47 1267 CYS A C 1
ATOM 10091 O O . CYS A 1 1267 ? 40.152 -20.404 19.571 1.00 21.47 1267 CYS A O 1
ATOM 10093 N N . ASP A 1 1268 ? 38.853 -22.193 19.116 1.00 23.88 1268 ASP A N 1
ATOM 10094 C CA . ASP A 1 1268 ? 39.043 -22.617 17.715 1.00 23.88 1268 ASP A CA 1
ATOM 10095 C C . ASP A 1 1268 ? 38.977 -24.146 17.575 1.00 23.88 1268 ASP A C 1
ATOM 10097 O O . ASP A 1 1268 ? 39.748 -24.875 18.197 1.00 23.88 1268 ASP A O 1
ATOM 10101 N N . ASN A 1 1269 ? 38.080 -24.633 16.710 1.00 23.42 1269 ASN A N 1
ATOM 10102 C CA . ASN A 1 1269 ? 38.392 -25.666 15.712 1.00 23.42 1269 ASN A CA 1
ATOM 10103 C C . ASN A 1 1269 ? 37.210 -25.901 14.758 1.00 23.42 1269 ASN A C 1
ATOM 10105 O O . ASN A 1 1269 ? 36.049 -25.735 15.127 1.00 23.42 1269 ASN A O 1
ATOM 10109 N N . ALA A 1 1270 ? 37.510 -26.273 13.511 1.00 23.98 1270 ALA A N 1
ATOM 10110 C CA . ALA A 1 1270 ? 36.542 -26.280 12.415 1.00 23.98 1270 ALA A CA 1
ATOM 10111 C C . ALA A 1 1270 ? 36.511 -27.596 11.608 1.00 23.98 1270 ALA A C 1
ATOM 10113 O O . ALA A 1 1270 ? 37.501 -28.314 11.527 1.00 23.98 1270 ALA A O 1
ATOM 10114 N N . ARG A 1 1271 ? 35.389 -27.788 10.891 1.00 25.30 1271 ARG A N 1
ATOM 10115 C CA . ARG A 1 1271 ? 35.159 -28.681 9.726 1.00 25.30 1271 ARG A CA 1
ATOM 10116 C C . ARG A 1 1271 ? 35.128 -30.210 9.921 1.00 25.30 1271 ARG A C 1
ATOM 10118 O O . ARG A 1 1271 ? 36.166 -30.851 10.045 1.00 25.30 1271 ARG A O 1
ATOM 10125 N N . LYS A 1 1272 ? 33.929 -30.770 9.682 1.00 23.84 1272 LYS A N 1
ATOM 10126 C CA . LYS A 1 1272 ? 33.545 -31.985 8.899 1.00 23.84 1272 LYS A CA 1
ATOM 10127 C C . LYS A 1 1272 ? 32.112 -32.356 9.337 1.00 23.84 1272 LYS A C 1
ATOM 10129 O O . LYS A 1 1272 ? 31.859 -32.314 10.530 1.00 23.84 1272 LYS A O 1
ATOM 10134 N N . LEU A 1 1273 ? 31.119 -32.707 8.516 1.00 24.92 1273 LEU A N 1
ATOM 10135 C CA . LEU A 1 1273 ? 30.893 -32.773 7.056 1.00 24.92 1273 LEU A CA 1
ATOM 10136 C C . LEU A 1 1273 ? 29.590 -31.950 6.785 1.00 24.92 1273 LEU A C 1
ATOM 10138 O O . LEU A 1 1273 ? 28.927 -31.572 7.741 1.00 24.92 1273 LEU A O 1
ATOM 10142 N N . GLY A 1 1274 ? 29.129 -31.540 5.601 1.00 24.05 1274 GLY A N 1
ATOM 10143 C CA . GLY A 1 1274 ? 29.249 -32.057 4.240 1.00 24.05 1274 GLY A CA 1
ATOM 10144 C C . GLY A 1 1274 ? 27.859 -32.494 3.731 1.00 24.05 1274 GLY A C 1
ATOM 10145 O O . GLY A 1 1274 ? 27.254 -33.362 4.344 1.00 24.05 1274 GLY A O 1
ATOM 10146 N N . ILE A 1 1275 ? 27.438 -31.942 2.579 1.00 23.55 1275 ILE A N 1
ATOM 10147 C CA . ILE A 1 1275 ? 26.326 -32.374 1.691 1.00 23.55 1275 ILE A CA 1
ATOM 10148 C C . ILE A 1 1275 ? 24.919 -31.741 1.895 1.00 23.55 1275 ILE A C 1
ATOM 10150 O O . ILE A 1 1275 ? 24.249 -31.929 2.900 1.00 23.55 1275 ILE A O 1
ATOM 10154 N N . ASN A 1 1276 ? 24.510 -31.036 0.828 1.00 22.11 1276 ASN A N 1
ATOM 10155 C CA . ASN A 1 1276 ? 23.185 -30.757 0.238 1.00 22.11 1276 ASN A CA 1
ATOM 10156 C C . ASN A 1 1276 ? 21.935 -30.511 1.109 1.00 22.11 1276 ASN A C 1
ATOM 10158 O O . ASN A 1 1276 ? 21.394 -31.414 1.739 1.00 22.11 1276 ASN A O 1
ATOM 10162 N N . LEU A 1 1277 ? 21.341 -29.329 0.903 1.00 21.41 1277 LEU A N 1
ATOM 10163 C CA . LEU A 1 1277 ? 19.892 -29.112 0.963 1.00 21.41 1277 LEU A CA 1
ATOM 10164 C C . LEU A 1 1277 ? 19.361 -28.937 -0.464 1.00 21.41 1277 LEU A C 1
ATOM 10166 O O . LEU A 1 1277 ? 19.988 -28.245 -1.270 1.00 21.41 1277 LEU A O 1
ATOM 10170 N N . HIS A 1 1278 ? 18.238 -29.594 -0.749 1.00 24.70 1278 HIS A N 1
ATOM 10171 C CA . HIS A 1 1278 ? 17.580 -29.647 -2.054 1.00 24.70 1278 HIS A CA 1
ATOM 10172 C C . HIS A 1 1278 ? 16.244 -28.893 -2.036 1.00 24.70 1278 HIS A C 1
ATOM 10174 O O . HIS A 1 1278 ? 15.646 -28.809 -0.938 1.00 24.70 1278 HIS A O 1
#

InterPro domains:
  IPR011989 Armadillo-like helical [G3DSA:1.25.10.10] (304-490)
  IPR011989 Armadillo-like helical [G3DSA:1.25.10.10] (601-1037)
  IPR016024 Armadillo-type fold [SSF48371] (107-1058)
  IPR039776 Sister chromatid cohesion protein Pds5 [PTHR12663] (80-995)

Solvent-accessible surface area (backbone atoms only — not comparable to full-atom values): 75091 Å² total; per-residue (Å²): 138,83,89,88,88,89,89,86,89,87,87,81,89,80,95,86,77,98,66,78,75,57,77,74,62,73,80,80,78,88,78,92,79,89,84,84,86,86,89,88,86,86,83,76,99,76,71,90,77,78,75,79,82,81,80,80,86,85,78,88,79,92,74,82,82,85,78,82,81,73,89,84,72,79,68,53,62,60,94,94,41,70,89,89,62,94,90,57,57,69,70,58,50,40,58,37,39,55,53,50,31,49,51,43,66,75,50,57,60,83,43,60,68,59,48,66,56,34,44,57,38,59,57,56,59,68,34,66,74,46,73,66,41,89,51,69,66,51,37,50,41,46,42,42,34,54,47,32,49,48,54,34,34,55,91,65,50,93,66,84,47,68,71,56,46,51,53,48,54,55,43,44,50,62,50,54,58,51,52,55,48,71,82,45,94,58,27,70,58,36,48,47,56,54,63,56,78,70,93,60,86,83,54,66,71,49,58,55,50,54,52,71,43,41,80,70,64,55,72,67,60,53,48,41,52,42,52,54,56,38,47,49,60,68,74,42,100,68,83,49,67,72,54,50,46,64,46,53,52,30,60,38,70,73,42,29,74,74,38,51,47,27,24,57,49,38,49,52,40,52,66,75,33,33,92,58,49,22,64,53,49,30,49,53,48,41,39,35,68,76,67,60,43,49,91,78,43,92,61,52,88,43,50,68,58,45,53,55,47,44,47,75,65,41,59,73,50,39,62,77,39,51,63,54,52,48,52,41,65,67,47,89,51,64,64,61,27,32,54,53,48,56,49,48,40,51,55,61,33,38,73,88,49,57,50,56,76,79,36,46,69,50,42,53,57,54,60,52,36,55,72,43,90,44,64,70,39,25,43,50,45,38,57,31,48,28,42,26,29,67,50,39,63,82,54,42,67,77,46,47,68,54,52,54,54,38,56,67,41,92,49,66,68,45,29,36,42,44,36,54,24,53,41,54,26,32,67,73,42,57,86,51,43,55,73,66,62,55,46,50,33,58,55,31,53,71,42,92,48,67,72,39,17,50,52,25,48,53,40,51,38,50,47,42,28,47,28,61,71,62,37,77,66,38,68,74,56,21,58,80,55,52,63,50,67,35,57,50,33,49,44,53,75,49,88,51,62,69,55,33,54,48,41,57,50,41,39,42,63,36,68,39,39,59,87,48,58,58,59,61,34,30,53,45,46,44,57,49,57,44,71,44,46,82,60,23,50,50,34,52,54,49,50,49,46,52,31,39,54,49,31,50,55,53,47,55,55,55,52,51,75,72,48,98,61,84,76,77,84,68,80,87,57,59,68,58,58,55,51,50,54,50,50,46,74,73,32,63,72,54,42,52,38,50,53,49,30,49,34,78,79,34,38,40,71,53,17,56,50,31,52,51,53,50,51,60,59,64,43,65,81,85,55,100,78,49,71,58,51,54,54,49,48,58,52,45,71,50,41,36,34,63,78,64,26,46,68,29,44,44,39,42,50,53,52,40,50,27,33,75,71,69,72,45,65,36,67,81,76,72,36,56,46,74,52,42,41,52,32,40,46,52,49,50,40,55,41,22,76,54,46,27,65,28,54,74,47,69,72,46,48,56,52,43,56,52,41,52,71,47,85,53,66,64,53,23,33,42,35,39,47,28,46,41,56,40,29,64,53,32,62,86,76,33,58,72,57,40,69,60,45,53,62,53,34,54,46,27,27,67,72,35,53,49,65,33,8,41,37,22,54,53,23,44,61,54,33,40,92,67,26,72,61,57,50,45,72,52,46,56,63,43,68,75,62,71,49,75,91,48,26,72,72,37,44,30,37,36,36,26,52,16,51,45,27,35,77,42,27,79,89,38,46,66,66,49,52,49,43,44,56,52,45,45,47,54,57,42,57,60,48,81,90,64,74,44,74,89,78,82,46,53,66,68,57,85,89,70,52,56,46,58,54,54,26,45,49,36,43,52,54,18,55,49,29,33,47,68,28,59,71,64,52,94,82,48,58,55,62,55,48,53,51,53,36,47,47,26,51,73,46,62,26,45,68,69,73,75,78,42,69,23,59,27,55,17,40,52,42,31,41,46,31,38,52,43,54,63,55,42,42,47,39,66,74,47,36,73,72,58,46,71,68,57,53,49,60,44,40,50,43,56,67,41,94,34,64,67,37,19,52,54,50,48,50,55,51,45,55,38,43,66,69,68,47,37,58,42,57,68,60,24,42,58,23,61,35,56,76,46,88,50,67,67,57,39,53,48,49,52,51,48,46,54,51,39,46,52,50,34,57,51,49,48,73,74,31,77,74,41,64,82,49,34,80,71,48,45,66,71,61,22,52,65,42,32,41,54,50,54,34,68,32,88,82,58,78,51,86,83,38,69,67,52,51,45,53,52,45,45,20,50,44,62,46,45,58,62,64,64,70,56,74,57,83,45,42,49,8,36,51,46,49,42,46,55,54,53,42,34,32,40,36,45,85,42,65,86,40,69,65,57,36,49,29,38,44,35,44,35,49,49,49,48,53,53,49,60,79,71,35,84,64,38,78,48,74,48,81,59,88,74,85,76,61,67,83,55,28,41,77,71,46,91,90,52,80,56,89,74,81,73,70,52,75,66,53,52,48,27,68,73,67,76,52,86,76,80,82,86,73,87,87,80,82,91,83,83,89,81,90,88,84,80,88,81,76,84,88,86,86,79,87,78,92,84,81,88,81,86,83,89,81,87,91,82,87,88,88,87,88,85,88,85,81,88,84,93,83,82,93,72,87,79,91,77,84,90,84,82,92,87,79,91,80,78,88,68,84,80,79,72,73,89,72,82,81,80,85,82,86,86,86,87,88,82,82,91,83,87,90,85,90,84,90,85,87,87,87,86,80,89,87,87,83,82,91,87,89,82,91,85,86,86,85,86,88,132

Foldseek 3Di:
DDDDDDDDDDDDDDDDDPDPVVVVVVPPPDDDDDDDDDDDDDDDPPDPPPPPPDDDDDDDDDDDDDDDDDPPDDADADDPADDQDPPDDPVNLLVNLVVLLVVLVPDALPPVVVCVNHLVVLVVLLDCCQLVPPDLSSLLSSLSNNLSQQRNPPPDRSDPDPVSLVSSLVSLLVNLLVCLPPVDPCNVSSLSSLVSQHPDPADLVSLLSCLVRQQPDDPVSLVSNLVNLLSNQQVYPADALSSVCSLLVCLQPVNCVVRVRSVVSSLSSCVSNLVRCLVVLLVVCCCCQVVVCCVRDPCSVVVLSSVLSSVVSPVSSCPSVLVSLLVQCVDPDPVSVLSSLLSVLSQLLPLPHPCCVVPVSSVVSSLVQCVPPRPSSVQSSLVSLLSCLQRPLVCVVVCLVSLLVQCVDPDPSSVQSLLVSQLNSCLVPVSSHDPSSLVSLLVQCPDPDPSSVLSSLVSLLSSCQVCVVVVVVHPVSNVSSLCSLQSLLLQLPDPDPSSVLSSLVSCCPRQQPLPDDLLSSLVSVLLSLLSYDPSSNVSVLVLLVVLLVLLVVVVVLLVVLVDPDDDPDDPPDDVLVVVVSVVSNVDVVLSVLSCLQSPLQRDLVSLVVSLVVNLVVVCPPPDVDDVSSVVVNSSSSSNGDRRDHLSNLLSLLVQLVCLVVVNHCQVVSVHRSVSSNLSSLVVLLSCLQNRLQSCPDPSSLVSLLVQCVDPPLVSVLSSLSSLLSNQQCCVVPPVVSVVSLLVSLLCCLQPNPLSSVLSSLSSLLRHDPVSLVSLVSNLPVLLVPDDQVCLLNQLSSLSNLLSSLQRPVPSCVVVVVCCCVPPLVPPQLQDDPAQDDAPQDLADPPVNADSSLSNNLSSLSSLLSNCNNVLACPVVSLVVSLVQLLCLLVCLNCNNVPNRDYNNSSLSSVLSSLLSLQSLQLRVNNVVPQAPSSLLSSLCLCVDPDPVSVVVSLVSLLLCLLVLSHFLLSLLSLLLQLVVPDPVSLVVSLVSLLNSQVSLVVCVVVDVVCVVVCCRRHNLVSLLSNLLSLLPPPVQPDLQDLVSLLSLLSSLCSNCVSQVVDCPPLSLLQSLLVLQVQLLWAFLVCRPDPSSRLSSNSSSLSNNLSSVVVDPSNPDDHNDRDDHDCSTTPDRDPVGDGPDDSADPQSSVCNVPVDNDPDDDDDDDDDDDDDDDDPDDDDDDDDDDDDDDDDDDDDDDDDDDDDDDDDDDDDDDPPDDPDDDDDPDDPDVVPSPPPVPPPPDDDDDDDDDDDDDDDDDDDDDDDDDDDDDDDDDDDDDD

Sequence (1278 aa):
MNLRCWNSLCSSLAERNAFHGMLRAALWATSLVREGDEPPCSLSLNEAGRGLFGKIAFGGMEFPQQQKPAADGKIIYPLGVKEITDKISNDEVVKRLKLVVKTYMDMDQDSEEEKQQYLALALHLASEFFLRNPNKDVRLLVACCLADIFRIYAPEAPYTSHDKLKEIFLFITRQLKGLEDTKSPQFNRYFYLLEVRMLCHPCTVLILYFFVFSNSHNQKVQMHMLDLMSSIIIEGDGVTQELLDTILINLIPAHKNLNKQAYDLAKTLLKRTVQTIETCIASFFNQVLVMGKSSVSDLSEHVFDLIQELFAIDPLLLVSVMPQLEFKLKSNDGEERLAVVKLLAKLFGAKDSELATQNRPLWQCFLGRFNDIHVPVRLECVKFASHCLMNHPDLAKDLTEYLKVRSHDPEEAIRHDVIVTIINAGKKDLNLVNDQLLGFVRERMLDKRWRVRKEAMMGLAQLYKKYCLHHEAGKESAQKISWIKDKLLHIYYQNSIDDKLLVEKIFAQFMVPHSLETEEKMKCLYYLYACLDTNAVKALNEMWKCQNMLRGLVRELLDLHKQPTNLPDPGKAQDFMKKFNQVLGEDEKLRLQLDQLISPTCSCKQAEQCVREITRKLTYPKQPTNPFLEMVKFLLERIAPVHIDSEAISALVKLLNKSVEGTADDEDEGVTPDAAIRAGLELLKVLSFTHPTAFHSAETYESLLQCLKMEDDKVAEAAIQIFRNTGQKIESEL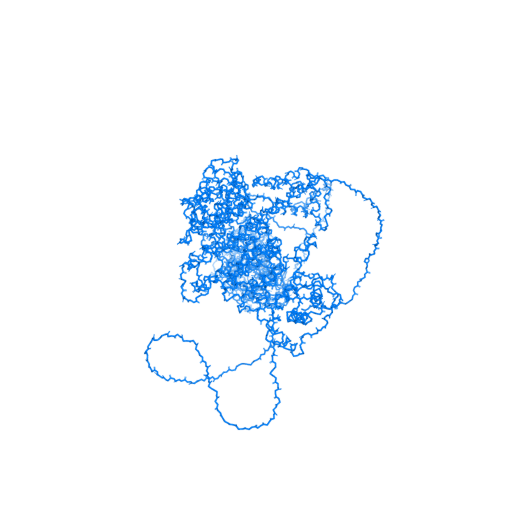PQIRSTLIPILHQKAKRGTPHQAKQAVNCIHAIFHNKEVQLAQIFEPLSRSLNADVPEQLITPLVSLGHISMLAPDQFASPMKSIVANFIVKDLLMNDRSVGSKNGRLWTADDEVSPEVLAKVQAIKLLVRWLLGMKNNQSKSANSTLRLLSAMLVSEGDLTEQKKICKSDMSRLRLAAGSAILKLAQEPCYHDIITPEQFQLCGLVINDECYQVRQIFAQKLHVALVKLLLPLEYMAVFALCAKDPVKERRAHARQCLLKNISVRREYIKQNPMAHEKLLSLLPEYVVPYMIHLLAHDPDFTKPQDFEQLRDIKECLWFMLEVLMTKNENNSHSFLRKMVENIKQTKDAQAPDDPKANEKLYVVCDVALFVITNKSTSCHLDSPKDPVLPTKFFTPPDKDFNNDKDYLSSEARNVLLTGKIQPKQTGVLGAVNKPLTVTTVRRPYTKTAVSDTGSNASTNSQPISPATTKNRYRPFINIVALSCIYKERHSKEAANILEVSSEASEAGARENEENPQIVKAEGGKKVRKLTCDNARKLGINLH

Nearest PDB structures (foldseek):
  5hdt-assembly1_A  TM=9.381E-01  e=3.117E-93  Homo sapiens
  5hdt-assembly2_B  TM=9.200E-01  e=1.907E-89  Homo sapiens
  5f0n-assembly1_A  TM=5.943E-01  e=9.104E-27  Lachancea thermotolerans
  5yvi-assembly1_A  TM=2.178E-01  e=1.114E-07  Homo sapiens
  5xgc-assembly1_A  TM=2.968E-01  e=6.708E-03  Homo sapiens

pLDDT: mean 80.01, std 23.96, range [19.89, 98.62]

Organism: Pygocentrus nattereri (NCBI:txid42514)

Radius of gyration: 50.04 Å; Cα contacts (8 Å, |Δi|>4): 1358; chains: 1; bounding box: 125×103×154 Å

Secondary structure (DSSP, 8-state):
-----------------S-SSGGGTTTSSSS-------------S-STTSSTTS--------PPPPPPPPTT------TTPPP--TTS-HHHHHHHHHHHHHHHHH--TT-HHHHHHHHHHHHHHTSHHHHT-S-HHHHHHHHHHHHHHHHHHTTS-S---HHHHHHHHHHHHHHHGGGS-TT-TTHHHHHHHHHS----TT-HHHHHHHHHHGGG--HHHHHHHHHHHHHHHHHSS---HHHHHHHHGGGSHHHHHH-HHHHHHHHHHHHHTHHHHHHHHHHHHIIIIIT--GGG-GGGGGHHHHHHHHHHH-GGGGTTTHHHHHHHTT-S-HHHHHHHHHHHHHHHHSTT--HHHHTHHHHHHHHHGGG-SSHHHHHHHHHHHHHHHHH-GGGHHHHHHHHHHHTT-S-HHHHHHHHHHHHHHHHH-GGGS-HHHHHHHHHHTT-SSHHHHHHHHHHHHHHIIIIIIS-TTHHHHHHHTTTHHHHHHHGGGSS-HHHHHHHHHHIIIIIS-TTS-HHHHHHHHHHHHHHS-HHHHHHHHHHHHHHHHHHHHHHHHHHHTTSSSPPP--TT--HHHHHHHHHHHH-HHHHHHHHHHT-TT--HHHHHHHHHHHHHHHT-S--SS-HHHHHHHHHHHHHS-SS-SHHHHHHHHHHHHHHHHT-S-TTTTT--HHHHHHHHHHHHHHHHHHSGGGG-SHHHHHHHHHHTTSS-HHHHHHHHHHHHHHGGGHHHH-HHHHHHHHHHHHHHHHHS-HHHHHHHHHHHHHH-TTHHHHHHHHHHHHHHT--TT-GGGGHHHHHHHHHHHHHSHHHHHHHHHHIIIIIIIIIIIT---SPPP----S---TTSS-HHHHHHHHHHHHHHHHHHHH---TTSHHHHHHHHHHHHHHTTT-TT-SS-S-HHHHHHHHHHHHHHHHHHTTSHHHHTT--HHHHHHHHHGGG-SSHHHHHHHHHHHHHHHHTT-S-HHHHHGGGGGGG-S-HHHHHHHHHHHHHHHHHHHHHHHH-GGGGTTHHHH-GGGHHHHHHHHHHT-TT---TT-HHHHHHHHHHHHHHHHHHTTS-GGGHHHHHHHHHHHHHTS-BSSSTT-HHHHHHHHHHHHHHHHHHHHH-GGGGSPPSS-----TTTBPPPPTT-------S-HHHHHHHHHS--PPP-PPP----------------------------------------------PPP-------S------SSGGGGSTTSSSSS--------------------------------------

Mean predicted aligned error: 16.68 Å